Protein AF-A0A2N5J6Y6-F1 (afdb_monomer)

Nearest PDB structures (foldseek):
  5iku-assembly1_A  TM=4.650E-01  e=5.751E-11  Hathewaya histolytica
  7nit-assembly5_E  TM=1.901E-01  e=7.608E-11  Bifidobacterium bifidum
  8q51-assembly1_A  TM=1.424E-01  e=3.341E-12  Niallia circulans
  1nqj-assembly2_B  TM=7.227E-01  e=2.274E-03  Hathewaya histolytica
  4hmc-assembly1_A  TM=2.336E-01  e=2.615E-03  Moritella marina

Secondary structure (DSSP, 8-state):
-----------------------------------------------B---------------------------------------------------------------------------SS-TTTT--STTT-EE--TT--EEE---SSS--EEEEEE-SSSEEEEEEEEE---SS-EEEEEEE-TTS-EEEEEEEETT-SBPPP---EEE-SSEEEEEEE--SSSPPPTTPPEEEEEEEEE-SSB--S---STTT-B---TT--EEEEE-SSS--EEEEEEESS-EEEEEEEEESS--SSEEEEEEE-TTS-EEEEEEEETT-S-EE---EEEPSEEEEEEEEEE-TTS---TTEEEEEEEEEE---EEEEEEE-TTSS----EEEETTPPPPPPPPP--TTEEEEEEESSSSS-PBPPTTSPP-S-EEEEEEEEEP--EEEEPPEEEEEETTPPPPPPSEEEEEETTS-EEEEEEE-----GGGGSSS-EEEEEEEETTSS-EEEEEEEEE--B----EEE----TTB-----SEEEEEBTTS-EEEEEEE-PPPPGGGGSSSEEEEEEEEETTSS-EEEEEEEE----EEEE--EEEEEETTS-----SEEEEEETTS-EEEEEEE-----GGGGSSSEEEEEEEEETTSSPEEEEEEEEEPPPPPPPEEEEEEE-TTT--EEEES-HHHHHHHHHTTPEEEEEEEEEB-TTSTT-EEEEEEE-TTT--EEEES-HHHHHHHHHTTPEEEEEEEEE-SSSEEEEEEE-TTT--EEEES-HHHHHHHHHTT-EEEEEEEEE-

Sequence (808 aa):
MRPERSTILRRLTKVGIGAAVSIAMLLPMGATATAAEGDGGKSAASASVSVSQNTSAAPSAAPSTTPQKSEAPKASPKATPQKTASATPKAESKSTTPSTPAQKAPAKTPAPSAAANSAQQSGGASANAGCSSSDTACGIKVGSTVSGRIIDDDDDDWYKFAIPANGVINLTFSNQQTSNGQWLVTLYDSNLKELDAYTFDGKSPNHPATTKIGVPGGTYWVKVDCRGWDSPAFGIQYNLRANYTRTAAWETEWNDGFDTADPLAAGSTISGVILNDDDYDWYKVTTSRSDTAQIQFSNEQAANGQWLVTLIDSNLNELYTERFDATATSHAGKKVTLPAGVHYIRVDINGGNGDAPFRHQYNVRLVLSHPDRYTVAFNSNGGSRVASQTVTSGSRVSQPKNPTRSGYTFAGWYTAANGGARYDFSSPVTANRTLYAHWNKNATIQSIAAVSVTTRNGVRPTLPSTVTATYTNGTKRAVKVSWPYIYSGQFAKAGTFTVYGTVSGTNVKARATIRVVAVVTSIPAISVSTNAGTRPKLPATVNAKFSDGVTRTVKVSWPYIYSGQYAKAGSFTVNGTVAGTNVKARATVKVNPVVVRSIAAISVSTVAGTRPKLPATVRAVYSDGVTRTVKVSWPYIYSGQYAKAGSFTINGTVAGTNVKARATVRVTARPAVKQVPVYRVYNRNSGLHHYTRNAAEKNMLVRIGWRYEGVSFITVPGNTPGAKPVYREYNRRTGNHNWTMNKKEHDMLVRIGWKNEGVSWYAPANGKPVYRLYNRNSGEHVYTMSYGEYVGVQRAGWRGEGVAWKSL

Organism: NCBI:txid2020964

Mean predicted aligned error: 22.87 Å

pLDDT: mean 79.54, std 21.36, range [25.8, 97.81]

InterPro domains:
  IPR011081 Bacterial Ig-like domain [PF07532] (448-505)
  IPR011081 Bacterial Ig-like domain [PF07532] (526-581)
  IPR011081 Bacterial Ig-like domain [PF07532] (599-657)
  IPR013378 Internalin B-like, B-repeat [PF09479] (374-438)
  IPR013378 Internalin B-like, B-repeat [TIGR02543] (403-442)
  IPR042229 Listeria-Bacteroides repeat domain superfamily [G3DSA:2.60.40.4270] (372-443)
  IPR043708 Domain of unknown function DUF5648 [PF18885] (677-807)

Solvent-accessible surface area (backbone atoms only — not comparable to full-atom values): 48664 Å² total; per-residue (Å²): 133,87,80,91,81,83,88,86,86,86,86,89,86,88,89,82,86,80,89,80,90,82,92,83,90,81,87,82,88,81,92,79,91,79,92,82,90,81,88,82,82,90,83,82,74,41,69,64,87,89,87,91,83,90,84,92,92,86,90,87,93,85,83,92,88,88,92,90,81,91,86,88,86,90,87,86,90,87,86,87,88,84,88,88,83,91,86,85,83,90,86,87,89,83,90,82,87,86,87,88,84,84,88,82,88,87,89,84,86,82,86,86,81,88,81,89,83,90,81,80,91,78,89,89,72,64,87,54,74,70,16,64,35,83,88,51,27,38,83,48,59,67,74,42,77,48,61,46,54,44,66,54,91,80,44,38,47,20,31,29,35,66,46,98,46,43,18,36,35,33,45,37,47,32,38,70,42,82,47,81,23,30,39,40,40,37,34,24,44,80,83,67,49,77,72,53,75,44,82,40,60,24,61,48,47,69,54,75,65,51,64,70,45,30,32,58,53,45,48,36,35,38,40,38,37,42,93,60,100,43,41,45,66,63,62,40,48,37,36,45,26,48,38,73,46,82,48,87,47,44,50,48,58,77,18,61,35,89,87,53,22,38,78,48,54,76,68,46,61,35,32,44,57,47,67,53,89,88,49,32,52,22,30,33,30,76,39,96,48,69,30,40,32,27,46,37,39,38,39,72,62,65,49,59,34,32,39,35,48,32,38,27,42,77,84,72,46,76,78,46,73,47,77,45,55,32,59,55,46,62,49,75,51,73,78,43,77,43,64,56,42,54,32,35,36,40,42,42,72,47,34,69,90,72,59,48,62,52,60,44,42,34,33,45,27,44,41,73,45,68,82,52,73,29,45,42,37,45,45,37,75,85,32,43,90,55,80,63,49,75,36,46,51,68,35,57,58,80,81,72,84,82,59,54,40,92,70,40,43,74,69,48,48,15,62,29,84,73,66,68,54,76,64,60,58,87,46,57,38,81,61,68,44,57,33,16,39,41,70,45,69,63,64,50,83,68,47,57,50,74,42,76,45,77,33,46,64,68,44,86,77,80,79,69,64,47,42,45,33,30,23,72,73,72,50,71,44,78,40,51,40,49,71,74,88,84,64,73,84,79,38,64,53,77,50,73,52,76,50,64,27,44,32,70,99,54,95,50,66,40,45,38,36,41,36,37,68,89,56,78,73,56,66,73,79,58,76,51,64,44,36,41,14,30,74,66,78,82,79,58,62,51,57,33,37,33,75,83,74,51,75,47,79,44,55,39,52,68,74,85,82,56,47,73,76,21,35,47,61,49,68,56,77,51,62,26,44,32,82,98,56,96,51,59,38,45,36,37,41,37,30,37,89,85,56,80,75,50,65,61,81,44,75,44,72,32,42,42,69,44,86,69,80,83,75,62,55,49,49,33,34,28,70,83,69,51,74,47,79,46,54,41,50,72,77,89,84,61,68,80,81,28,52,51,60,51,73,54,75,52,66,24,51,31,77,98,54,94,60,65,43,48,36,40,41,39,24,36,72,78,85,86,76,71,76,39,59,27,36,34,32,36,30,88,89,77,74,48,64,49,79,42,61,50,66,65,61,53,51,50,46,38,75,75,69,28,45,78,73,49,70,51,48,31,34,34,59,76,85,43,85,71,37,42,62,24,37,32,37,33,33,88,88,77,72,40,54,49,74,42,62,51,65,67,59,54,55,49,45,38,74,76,69,27,44,78,69,50,71,65,49,18,30,38,70,64,60,49,57,26,33,34,34,35,32,88,88,80,67,39,55,51,73,36,55,48,64,67,56,53,56,50,46,34,74,72,72,29,48,70,71,52,68,66,47,30,16,101

Foldseek 3Di:
DDDDDDDDDDDDDDDDDDDDDDDDDDDDYDDDDDDDDDDDDDDDFFADDDDDDDDDDDDDDDDDDDDDDDDDDDDDDDDDDDDDDDDDDDDDDDDDDDDDDDDDDDDDDDDDDDDDDDDDDDDDDFPQVQCQDPVSNAEDEAPDKDKGFAADQSRWRKHKYFDQFKFKKWKWKFWPAQDFAWKKKWKADPVRDTPAIDIDTRNGGTDDIAQIATAGGTMMMMIIHQPDPTGHDGRTMMMMHMHTDDDLQEDHPPCLDQVSAREAEAQGKHKYFAADQSHKHKHKYFAQFWFWKKKKKFWDAFDAWWKWKFKAAPVGHTPDIDIDHSRCRIDIGDTDIDGGGMIMIIIHIGHDPPPTPGSIMMMMHMHTDHFDKAKEAEAALQWDDDHIDIDTFQDFDDDDDQTDHPQWDWPAWAQDQPDHHGDDRVGTDHYYGYTYTDTHGHWDFPDWDEAEFEDAAQDDTDDDQWTWTQTPVRDTDTFGKDWDDDDRVQRNDFDKDKTKIQTPPDRDIYIYMYGYDWFWDAWAAEEWEAEASTDTDDDFKTWTAIPVGDIDIWTWDWDDDDSVQRNAWDKDKTKTDTPPDPYIYIYIYTYYDKFWDAWDAAEWEDEAQDDTDDDQKTWTAIPVRDIDIWGWDWDDDDNVQRNDFDKDKTWIDTPPDPYIYIYIYGYHYDDDADKQFWWWWADPVQRAIDIASDPVVVVVCVVVPIHTDGGQFIAHPPPAPPWAFWWKWADPVQRAMDIASPPVVLVVCVVVPIDTPGTRGIFDPDAQFWWWWADPVSRHIDTHSDVVVQVVVVVVVIHTPGGRGHGD

Structure (mmCIF, N/CA/C/O backbone):
data_AF-A0A2N5J6Y6-F1
#
_entry.id   AF-A0A2N5J6Y6-F1
#
loop_
_atom_site.group_PDB
_atom_site.id
_atom_site.type_symbol
_atom_site.label_atom_id
_atom_site.label_alt_id
_atom_site.label_comp_id
_atom_site.label_asym_id
_atom_site.label_entity_id
_atom_site.label_seq_id
_atom_site.pdbx_PDB_ins_code
_atom_site.Cartn_x
_atom_site.Cartn_y
_atom_site.Cartn_z
_atom_site.occupancy
_atom_site.B_iso_or_equiv
_atom_site.auth_seq_id
_atom_site.auth_comp_id
_atom_site.auth_asym_id
_atom_site.auth_atom_id
_atom_site.pdbx_PDB_model_num
ATOM 1 N N . MET A 1 1 ? -27.476 34.040 29.490 1.00 38.69 1 MET A N 1
ATOM 2 C CA . MET A 1 1 ? -26.402 35.000 29.127 1.00 38.69 1 MET A CA 1
ATOM 3 C C . MET A 1 1 ? -25.432 35.071 30.324 1.00 38.69 1 MET A C 1
ATOM 5 O O . MET A 1 1 ? -25.896 34.743 31.406 1.00 38.69 1 MET A O 1
ATOM 9 N N . ARG A 1 2 ? -24.093 35.225 30.238 1.00 44.25 2 ARG A N 1
ATOM 10 C CA . ARG A 1 2 ? -23.211 36.169 29.488 1.00 44.25 2 ARG A CA 1
ATOM 11 C C . ARG A 1 2 ? -23.426 37.646 29.899 1.00 44.25 2 ARG A C 1
ATOM 13 O O . ARG A 1 2 ? -24.596 37.963 30.098 1.00 44.25 2 ARG A O 1
ATOM 20 N N . PRO A 1 3 ? -22.400 38.538 29.927 1.00 59.97 3 PRO A N 1
ATOM 21 C CA . PRO A 1 3 ? -20.971 38.394 29.554 1.00 59.97 3 PRO A CA 1
ATOM 22 C C . PRO A 1 3 ? -19.997 38.808 30.723 1.00 59.97 3 PRO A C 1
ATOM 24 O O . PRO A 1 3 ? -20.430 38.742 31.865 1.00 59.97 3 PRO A O 1
ATOM 27 N N . GLU A 1 4 ? -18.651 38.872 30.610 1.00 37.62 4 GLU A N 1
ATOM 28 C CA . GLU A 1 4 ? -17.729 40.022 30.295 1.00 37.62 4 GLU A CA 1
ATOM 29 C C . GLU A 1 4 ? -17.930 41.346 31.105 1.00 37.62 4 GLU A C 1
ATOM 31 O O . GLU A 1 4 ? -19.036 41.573 31.571 1.00 37.62 4 GLU A O 1
ATOM 36 N N . ARG A 1 5 ? -16.973 42.288 31.319 1.00 36.09 5 ARG A N 1
ATOM 37 C CA . ARG A 1 5 ? -15.539 42.488 30.932 1.00 36.09 5 ARG A CA 1
ATOM 38 C C . ARG A 1 5 ? -14.871 43.602 31.795 1.00 36.09 5 ARG A C 1
ATOM 40 O O . ARG A 1 5 ? -15.580 44.380 32.408 1.00 36.09 5 ARG A O 1
ATOM 47 N N . SER A 1 6 ? -13.545 43.769 31.650 1.00 34.12 6 SER A N 1
ATOM 48 C CA . SER A 1 6 ? -12.785 45.055 31.644 1.00 34.12 6 SER A CA 1
ATOM 49 C C . SER A 1 6 ? -12.663 45.967 32.893 1.00 34.12 6 SER A C 1
ATOM 51 O O . SER A 1 6 ? -13.628 46.347 33.535 1.00 34.12 6 SER A O 1
ATOM 53 N N . THR A 1 7 ? -11.415 46.406 33.109 1.00 34.19 7 THR A N 1
ATOM 54 C CA . THR A 1 7 ? -10.882 47.741 33.491 1.00 34.19 7 THR A CA 1
ATOM 55 C C . THR A 1 7 ? -11.814 48.935 33.822 1.00 34.19 7 THR A C 1
ATOM 57 O O . THR A 1 7 ? -12.783 49.175 33.112 1.00 34.19 7 THR A O 1
ATOM 60 N N . ILE A 1 8 ? -11.294 49.809 34.716 1.00 29.80 8 ILE A N 1
ATOM 61 C CA . ILE A 1 8 ? -11.500 51.282 34.866 1.00 29.80 8 ILE A CA 1
ATOM 62 C C . ILE A 1 8 ? -12.543 51.838 35.892 1.00 29.80 8 ILE A C 1
ATOM 64 O O . ILE A 1 8 ? -13.725 51.542 35.853 1.00 29.80 8 ILE A O 1
ATOM 68 N N . LEU A 1 9 ? -12.022 52.734 36.761 1.00 27.05 9 LEU A N 1
ATOM 69 C CA . LEU A 1 9 ? -12.600 53.816 37.607 1.00 27.05 9 LEU A CA 1
ATOM 70 C C . LEU A 1 9 ? -13.739 53.620 38.663 1.00 27.05 9 LEU A C 1
ATOM 72 O O . LEU A 1 9 ? -14.886 53.347 38.354 1.00 27.05 9 LEU A O 1
ATOM 76 N N . ARG A 1 10 ? -13.408 54.096 39.885 1.00 28.56 10 ARG A N 1
ATOM 77 C CA . ARG A 1 10 ? -14.196 54.890 40.880 1.00 28.56 10 ARG A CA 1
ATOM 78 C C . ARG A 1 10 ? -15.442 54.328 41.626 1.00 28.56 10 ARG A C 1
ATOM 80 O O . ARG A 1 10 ? -16.521 54.197 41.077 1.00 28.56 10 ARG A O 1
ATOM 87 N N . ARG A 1 11 ? -15.302 54.392 42.968 1.00 29.73 11 ARG A N 1
ATOM 88 C CA . ARG A 1 11 ? -16.275 54.793 44.029 1.00 29.73 11 ARG A CA 1
ATOM 89 C C . ARG A 1 11 ? -17.435 53.857 44.474 1.00 29.73 11 ARG A C 1
ATOM 91 O O . ARG A 1 11 ? -18.499 53.839 43.882 1.00 29.73 11 ARG A O 1
ATOM 98 N N . LEU A 1 12 ? -17.264 53.385 45.722 1.00 27.89 12 LEU A N 1
ATOM 99 C CA . LEU A 1 12 ? -18.195 53.456 46.878 1.00 27.89 12 LEU A CA 1
ATOM 100 C C . LEU A 1 12 ? -19.376 52.458 47.079 1.00 27.89 12 LEU A C 1
ATOM 102 O O . LEU A 1 12 ? -20.314 52.364 46.303 1.00 27.89 12 LEU A O 1
ATOM 106 N N . THR A 1 13 ? -19.378 51.906 48.308 1.00 32.00 13 THR A N 1
ATOM 107 C CA . THR A 1 13 ? -20.515 51.558 49.209 1.00 32.00 13 THR A CA 1
ATOM 108 C C . THR A 1 13 ? -21.423 50.317 49.008 1.00 32.00 13 THR A C 1
ATOM 110 O O . THR A 1 13 ? -22.489 50.408 48.418 1.00 32.00 13 THR A O 1
ATOM 113 N N . LYS A 1 14 ? -21.112 49.280 49.821 1.00 33.97 14 LYS A N 1
ATOM 114 C CA . LYS A 1 14 ? -21.881 48.772 51.007 1.00 33.97 14 LYS A CA 1
ATOM 115 C C . LYS A 1 14 ? -22.739 47.470 50.960 1.00 33.97 14 LYS A C 1
ATOM 117 O O . LYS A 1 14 ? -23.722 47.379 50.246 1.00 33.97 14 LYS A O 1
ATOM 122 N N . VAL A 1 15 ? -22.466 46.637 51.991 1.00 32.25 15 VAL A N 1
ATOM 123 C CA . VAL A 1 15 ? -23.346 45.714 52.777 1.00 32.25 15 VAL A CA 1
ATOM 124 C C . VAL A 1 15 ? -23.683 44.306 52.228 1.00 32.25 15 VAL A C 1
ATOM 126 O O . VAL A 1 15 ? -24.010 44.138 51.063 1.00 32.25 15 VAL A O 1
ATOM 129 N N . GLY A 1 16 ? -23.652 43.306 53.137 1.00 29.98 16 GLY A N 1
ATOM 130 C CA . GLY A 1 16 ? -24.152 41.922 52.963 1.00 29.98 16 GLY A CA 1
ATOM 131 C C . GLY A 1 16 ? -23.054 40.841 52.925 1.00 29.98 16 GLY A C 1
ATOM 132 O O . GLY A 1 16 ? -22.754 40.314 51.864 1.00 29.98 16 GLY A O 1
ATOM 133 N N . ILE A 1 17 ? -22.271 40.597 53.986 1.00 33.38 17 ILE A N 1
ATOM 134 C CA . ILE A 1 17 ? -22.591 39.708 55.136 1.00 33.38 17 ILE A CA 1
ATOM 135 C C . ILE A 1 17 ? -23.101 38.311 54.692 1.00 33.38 17 ILE A C 1
ATOM 137 O O . ILE A 1 17 ? -24.193 38.223 54.147 1.00 33.38 17 ILE A O 1
ATOM 141 N N . GLY A 1 18 ? -22.413 37.189 54.956 1.00 32.75 18 GLY A N 1
ATOM 142 C CA . GLY A 1 18 ? -21.053 37.027 55.496 1.00 32.75 18 GLY A CA 1
ATOM 143 C C . GLY A 1 18 ? -20.730 35.605 56.001 1.00 32.75 18 GLY A C 1
ATOM 144 O O . GLY A 1 18 ? -21.634 34.810 56.217 1.00 32.75 18 GLY A O 1
ATOM 145 N N . ALA A 1 19 ? -19.435 35.375 56.277 1.00 34.47 19 ALA A N 1
ATOM 146 C CA . ALA A 1 19 ? -18.856 34.344 57.164 1.00 34.47 19 ALA A CA 1
ATOM 147 C C . ALA A 1 19 ? -18.922 32.836 56.769 1.00 34.47 19 ALA A C 1
ATOM 149 O O . ALA A 1 19 ? -19.873 32.388 56.145 1.00 34.47 19 ALA A O 1
ATOM 150 N N . ALA A 1 20 ? -17.965 31.967 57.155 1.00 36.16 20 ALA A N 1
ATOM 151 C CA . ALA A 1 20 ? -16.557 32.160 57.569 1.00 36.16 20 ALA A CA 1
ATOM 152 C C . ALA A 1 20 ? -15.797 30.797 57.686 1.00 36.16 20 ALA A C 1
ATOM 154 O O . ALA A 1 20 ? -16.402 29.823 58.111 1.00 36.16 20 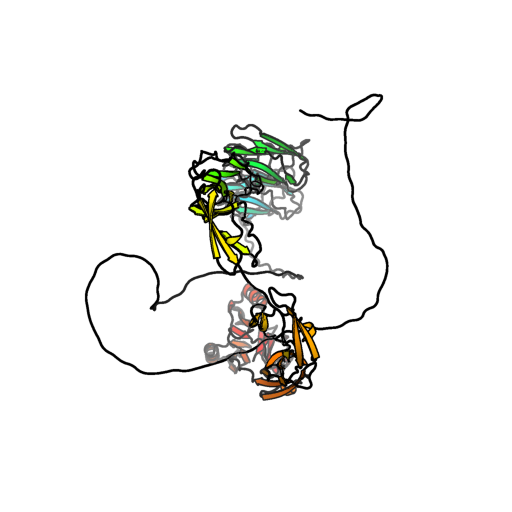ALA A O 1
ATOM 155 N N . VAL A 1 21 ? -14.480 30.787 57.381 1.00 32.28 21 VAL A N 1
ATOM 156 C CA . VAL A 1 21 ? -13.340 30.288 58.225 1.00 32.28 21 VAL A CA 1
ATOM 157 C C . VAL A 1 21 ? -13.287 28.802 58.699 1.00 32.28 21 VAL A C 1
ATOM 159 O O . VAL A 1 21 ? -14.290 28.266 59.139 1.00 32.28 21 VAL A O 1
ATOM 162 N N . SER A 1 22 ? -12.146 28.075 58.789 1.00 33.81 22 SER A N 1
ATOM 163 C CA . SER A 1 22 ? -10.758 28.197 58.251 1.00 33.81 22 SER A CA 1
ATOM 164 C C . SER A 1 22 ? -9.831 27.022 58.700 1.00 33.81 22 SER A C 1
ATOM 166 O O . SER A 1 22 ? -10.159 26.315 59.641 1.00 33.81 22 SER A O 1
ATOM 168 N N . ILE A 1 23 ? -8.619 26.945 58.102 1.00 33.97 23 ILE A N 1
ATOM 169 C CA . ILE A 1 23 ? -7.282 26.624 58.706 1.00 33.97 23 ILE A CA 1
ATOM 170 C C . ILE A 1 23 ? -6.983 25.230 59.327 1.00 33.97 23 ILE A C 1
ATOM 172 O O . ILE A 1 23 ? -7.515 24.873 60.371 1.00 33.97 23 ILE A O 1
ATOM 176 N N . ALA A 1 24 ? -5.988 24.526 58.742 1.00 33.31 24 ALA A N 1
ATOM 177 C CA . ALA A 1 24 ? -4.678 24.094 59.321 1.00 33.31 24 ALA A CA 1
ATOM 178 C C . ALA A 1 24 ? -4.010 23.043 58.376 1.00 33.31 24 ALA A C 1
ATOM 180 O O . ALA A 1 24 ? -4.713 22.153 57.912 1.00 33.31 24 ALA A O 1
ATOM 181 N N . MET A 1 25 ? -2.758 23.119 57.871 1.00 34.91 25 MET A N 1
ATOM 182 C CA . MET A 1 25 ? -1.397 23.286 58.464 1.00 34.91 25 MET A CA 1
ATOM 183 C C . MET A 1 25 ? -0.878 22.048 59.233 1.00 34.91 25 MET A C 1
ATOM 185 O O . MET A 1 25 ? -1.687 21.378 59.860 1.00 34.91 25 MET A O 1
ATOM 189 N N . LEU A 1 26 ? 0.414 21.653 59.256 1.00 32.19 26 LEU A N 1
ATOM 190 C CA . LEU A 1 26 ? 1.732 22.086 58.687 1.00 32.19 26 LEU A CA 1
ATOM 191 C C . LEU A 1 26 ? 2.489 20.762 58.269 1.00 32.19 26 LEU A C 1
ATOM 193 O O . LEU A 1 26 ? 2.122 19.713 58.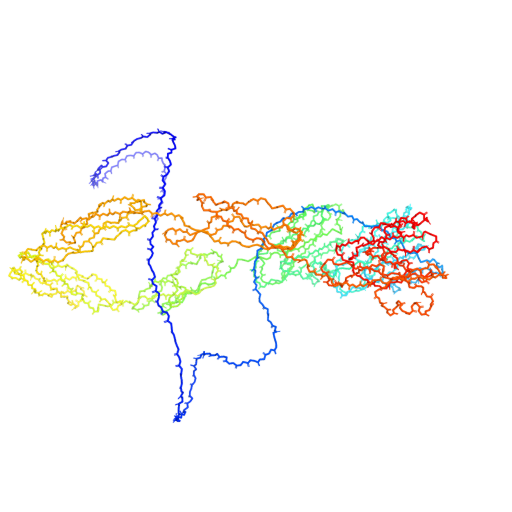788 1.00 32.19 26 LEU A O 1
ATOM 197 N N . LEU A 1 27 ? 3.389 20.611 57.268 1.00 30.50 27 LEU A N 1
ATOM 198 C CA . LEU A 1 27 ? 4.736 21.198 56.993 1.00 30.50 27 LEU A CA 1
ATOM 199 C C . LEU A 1 27 ? 5.791 20.949 58.122 1.00 30.50 27 LEU A C 1
ATOM 201 O O . LEU A 1 27 ? 5.341 20.697 59.237 1.00 30.50 27 LEU A O 1
ATOM 205 N N . PRO A 1 28 ? 7.145 21.035 57.923 1.00 58.44 28 PRO A N 1
ATOM 206 C CA . PRO A 1 28 ? 7.956 21.382 56.723 1.00 58.44 28 PRO A CA 1
ATOM 207 C C . PRO A 1 28 ? 9.288 20.574 56.460 1.00 58.44 28 PRO A C 1
ATOM 209 O O . PRO A 1 28 ? 9.689 19.756 57.273 1.00 58.44 28 PRO A O 1
ATOM 212 N N . MET A 1 29 ? 9.963 20.879 55.322 1.00 35.31 29 MET A N 1
ATOM 213 C CA . MET A 1 29 ? 11.433 21.074 55.034 1.00 35.31 29 MET A CA 1
ATOM 214 C C . MET A 1 29 ? 12.559 20.128 55.565 1.00 35.31 29 MET A C 1
ATOM 216 O O . MET A 1 29 ? 12.417 19.486 56.592 1.00 35.31 29 MET A O 1
ATOM 220 N N . GLY A 1 30 ? 13.761 20.052 54.949 1.00 31.56 30 GLY A N 1
ATOM 221 C CA . GLY A 1 30 ? 14.274 20.632 53.680 1.00 31.56 30 GLY A CA 1
ATOM 222 C C . GLY A 1 30 ? 15.828 20.707 53.575 1.00 31.56 30 GLY A C 1
ATOM 223 O O . GLY A 1 30 ? 16.498 20.450 54.566 1.00 31.56 30 GLY A O 1
ATOM 224 N N . ALA A 1 31 ? 16.355 21.132 52.403 1.00 32.56 31 ALA A N 1
ATOM 225 C CA . ALA A 1 31 ? 17.745 21.603 52.109 1.00 32.56 31 ALA A CA 1
ATOM 226 C C . ALA A 1 31 ? 18.940 20.594 52.203 1.00 32.56 31 ALA A C 1
ATOM 228 O O . ALA A 1 31 ? 18.843 19.616 52.931 1.00 32.56 31 ALA A O 1
ATOM 229 N N . THR A 1 32 ? 20.110 20.719 51.529 1.00 32.75 32 THR A N 1
ATOM 230 C CA . THR A 1 32 ? 20.595 21.417 50.289 1.00 32.75 32 THR A CA 1
ATOM 231 C C . THR A 1 32 ? 22.005 20.893 49.892 1.00 32.75 32 THR A C 1
ATOM 233 O O . THR A 1 32 ? 22.783 20.670 50.806 1.00 32.75 32 THR A O 1
ATOM 236 N N . ALA A 1 33 ? 22.353 20.869 48.582 1.00 31.61 33 ALA A N 1
ATOM 237 C CA . ALA A 1 33 ? 23.705 21.083 47.969 1.00 31.61 33 ALA A CA 1
ATOM 238 C C . ALA A 1 33 ? 24.927 20.181 48.368 1.00 31.61 33 ALA A C 1
ATOM 240 O O . ALA A 1 33 ? 24.963 19.649 49.465 1.00 31.61 33 ALA A O 1
ATOM 241 N N . THR A 1 34 ? 26.011 19.951 47.590 1.00 31.12 34 THR A N 1
ATOM 242 C CA . THR A 1 34 ? 26.384 20.073 46.144 1.00 31.12 34 THR A CA 1
ATOM 243 C C . THR A 1 34 ? 27.719 19.322 45.890 1.00 31.12 34 THR A C 1
ATOM 245 O O . THR A 1 34 ? 28.595 19.455 46.732 1.00 31.12 34 THR A O 1
ATOM 248 N N . ALA A 1 35 ? 27.914 18.708 44.700 1.00 31.12 35 ALA A N 1
ATOM 249 C CA . ALA A 1 35 ? 29.213 18.320 44.066 1.00 31.12 35 ALA A CA 1
ATOM 250 C C . ALA A 1 35 ? 30.162 17.317 44.803 1.00 31.12 35 ALA A C 1
ATOM 252 O O . ALA A 1 35 ? 30.137 17.227 46.021 1.00 31.12 35 ALA A O 1
ATOM 253 N N . ALA A 1 36 ? 31.059 16.541 44.160 1.00 29.20 36 ALA A N 1
ATOM 254 C CA . ALA A 1 36 ? 31.178 16.020 42.778 1.00 29.20 36 ALA A CA 1
ATOM 255 C C . ALA A 1 36 ? 32.202 14.836 42.721 1.00 29.20 36 ALA A C 1
ATOM 257 O O . ALA A 1 36 ? 32.969 14.662 43.661 1.00 29.20 36 ALA A O 1
ATOM 258 N N . GLU A 1 37 ? 32.231 14.086 41.600 1.00 28.06 37 GLU A N 1
ATOM 259 C CA . GLU A 1 37 ? 33.236 13.055 41.191 1.00 28.06 37 GLU A CA 1
ATOM 260 C C . GLU A 1 37 ? 33.418 11.783 42.076 1.00 28.06 37 GLU A C 1
ATOM 262 O O . GLU A 1 37 ? 32.871 11.703 43.171 1.00 28.06 37 GLU A O 1
ATOM 267 N N . GLY A 1 38 ? 34.148 10.744 41.595 1.00 26.78 38 GLY A N 1
ATOM 268 C CA . GLY A 1 38 ? 34.798 9.784 42.526 1.00 26.78 38 GLY A CA 1
ATOM 269 C C . GLY A 1 38 ? 35.069 8.292 42.191 1.00 26.78 38 GLY A C 1
ATOM 270 O O . GLY A 1 38 ? 35.950 7.740 42.840 1.00 26.78 38 GLY A O 1
ATOM 271 N N . ASP A 1 39 ? 34.398 7.622 41.234 1.00 27.70 39 ASP A N 1
ATOM 272 C CA . ASP A 1 39 ? 34.545 6.153 40.945 1.00 27.70 39 ASP A CA 1
ATOM 273 C C . ASP A 1 39 ? 34.216 5.184 42.139 1.00 27.70 39 ASP A C 1
ATOM 275 O O . ASP A 1 39 ? 33.877 5.626 43.235 1.00 27.70 39 ASP A O 1
ATOM 279 N N . GLY A 1 40 ? 34.213 3.845 41.954 1.00 27.67 40 GLY A N 1
ATOM 280 C CA . GLY A 1 40 ? 34.099 2.885 43.082 1.00 27.67 40 GLY A CA 1
ATOM 281 C C . GLY A 1 40 ? 33.759 1.401 42.804 1.00 27.67 40 GLY A C 1
ATOM 282 O O . GLY A 1 40 ? 34.224 0.529 43.533 1.00 27.67 40 GLY A O 1
ATOM 283 N N . GLY A 1 41 ? 33.001 1.076 41.748 1.00 27.67 41 GLY A N 1
ATOM 284 C CA . GLY A 1 41 ? 32.853 -0.280 41.166 1.00 27.67 41 GLY A CA 1
ATOM 285 C C . GLY A 1 41 ? 32.202 -1.462 41.950 1.00 27.67 41 GLY A C 1
ATOM 286 O O . GLY A 1 41 ? 32.181 -1.539 43.171 1.00 27.67 41 GLY A O 1
ATOM 287 N N . LYS A 1 42 ? 31.805 -2.493 41.168 1.00 32.06 42 LYS A N 1
ATOM 288 C CA . LYS A 1 42 ? 31.507 -3.913 41.539 1.00 32.06 42 LYS A CA 1
ATOM 289 C C . LYS A 1 42 ? 30.220 -4.212 42.360 1.00 32.06 42 LYS A C 1
ATOM 291 O O . LYS A 1 42 ? 29.771 -3.411 43.155 1.00 32.06 42 LYS A O 1
ATOM 296 N N . SER A 1 43 ? 29.607 -5.410 42.304 1.00 32.59 43 SER A N 1
ATOM 297 C CA . SER A 1 43 ? 29.557 -6.458 41.254 1.00 32.59 43 SER A CA 1
ATOM 298 C C . SER A 1 43 ? 28.539 -7.581 41.586 1.00 32.59 43 SER A C 1
ATOM 300 O O . SER A 1 43 ? 28.534 -8.093 42.710 1.00 32.59 43 SER A O 1
ATOM 302 N N . ALA A 1 44 ? 27.838 -8.046 40.540 1.00 33.94 44 ALA A N 1
ATOM 303 C CA . ALA A 1 44 ? 27.195 -9.360 40.347 1.00 33.94 44 ALA A CA 1
ATOM 304 C C . ALA A 1 44 ? 25.902 -9.738 41.112 1.00 33.94 44 ALA A C 1
ATOM 306 O O . ALA A 1 44 ? 25.796 -9.665 42.333 1.00 33.94 44 ALA A O 1
ATOM 307 N N . ALA A 1 45 ? 24.957 -10.291 40.341 1.00 45.00 45 ALA A N 1
ATOM 308 C CA . ALA A 1 45 ? 23.806 -11.080 40.789 1.00 45.00 45 ALA A CA 1
ATOM 309 C C . ALA A 1 45 ? 24.085 -12.595 40.655 1.00 45.00 45 ALA A C 1
ATOM 311 O O . ALA A 1 45 ? 25.075 -12.979 40.034 1.00 45.00 45 ALA A O 1
ATOM 312 N N . SER A 1 46 ? 23.172 -13.456 41.125 1.00 34.00 46 SER A N 1
ATOM 313 C CA . SER A 1 46 ? 22.956 -14.801 40.546 1.00 34.00 46 SER A CA 1
ATOM 314 C C . SER A 1 46 ? 21.607 -15.425 40.960 1.00 34.00 46 SER A C 1
ATOM 316 O O . SER A 1 46 ? 20.906 -14.913 41.839 1.00 34.00 46 SER A O 1
ATOM 318 N N . ALA A 1 47 ? 21.216 -16.506 40.272 1.00 52.66 47 ALA A N 1
ATOM 319 C CA . ALA A 1 47 ? 19.977 -17.272 40.453 1.00 52.66 47 ALA A CA 1
ATOM 320 C C . ALA A 1 47 ? 20.158 -18.738 39.981 1.00 52.66 47 ALA A C 1
ATOM 322 O O . ALA A 1 47 ? 21.014 -18.991 39.133 1.00 52.66 47 ALA A O 1
ATOM 323 N N . SER A 1 48 ? 19.327 -19.674 40.466 1.00 33.91 48 SER A N 1
ATOM 324 C CA . SER A 1 48 ? 19.255 -21.096 40.036 1.00 33.91 48 SER A CA 1
ATOM 325 C C . SER A 1 48 ? 17.877 -21.726 40.422 1.00 33.91 48 SER A C 1
ATOM 327 O O . SER A 1 48 ? 17.177 -21.103 41.221 1.00 33.91 48 SER A O 1
ATOM 329 N N . VAL A 1 49 ? 17.349 -22.902 39.991 1.00 38.91 49 VAL A N 1
ATOM 330 C CA . VAL A 1 49 ? 17.607 -23.984 38.971 1.00 38.91 49 VAL A CA 1
ATOM 331 C C . VAL A 1 49 ? 17.442 -25.423 39.564 1.00 38.91 49 VAL A C 1
ATOM 333 O O . VAL A 1 49 ? 17.543 -25.581 40.781 1.00 38.91 49 VAL A O 1
ATOM 336 N N . SER A 1 50 ? 17.244 -26.449 38.695 1.00 36.91 50 SER A N 1
ATOM 337 C CA . SER A 1 50 ? 17.160 -27.941 38.890 1.00 36.91 50 SER A CA 1
ATOM 338 C C . SER A 1 50 ? 15.775 -28.525 39.288 1.00 36.91 50 SER A C 1
ATOM 340 O O . SER A 1 50 ? 14.961 -27.765 39.804 1.00 36.91 50 SER A O 1
ATOM 342 N N . VAL A 1 51 ? 15.375 -29.799 39.037 1.00 37.41 51 VAL A N 1
ATOM 343 C CA . VAL A 1 51 ? 16.030 -31.084 38.600 1.00 37.41 51 VAL A CA 1
ATOM 344 C C . VAL A 1 51 ? 15.127 -31.850 37.561 1.00 37.41 51 VAL A C 1
ATOM 346 O O . VAL A 1 51 ? 14.043 -31.362 37.255 1.00 37.41 51 VAL A O 1
ATOM 349 N N . SER A 1 52 ? 15.540 -33.024 37.028 1.00 34.91 52 SER A N 1
ATOM 350 C CA . SER A 1 52 ? 14.777 -33.956 36.125 1.00 34.91 52 SER A CA 1
ATOM 351 C C . SER A 1 52 ? 14.398 -35.306 36.837 1.00 34.91 52 SER A C 1
ATOM 353 O O . SER A 1 52 ? 14.307 -35.254 38.057 1.00 34.91 52 SER A O 1
ATOM 355 N N . GLN A 1 53 ? 14.123 -36.522 36.288 1.00 40.22 53 GLN A N 1
ATOM 356 C CA . GLN A 1 53 ? 14.468 -37.303 35.057 1.00 40.22 53 GLN A CA 1
ATOM 357 C C . GLN A 1 53 ? 13.474 -38.505 34.797 1.00 40.22 53 GLN A C 1
ATOM 359 O O . GLN A 1 53 ? 12.694 -38.815 35.688 1.00 40.22 53 GLN A O 1
ATOM 364 N N . ASN A 1 54 ? 13.640 -39.253 33.674 1.00 33.25 54 ASN A N 1
ATOM 365 C CA . ASN A 1 54 ? 13.378 -40.722 33.461 1.00 33.25 54 ASN A CA 1
ATOM 366 C C . ASN A 1 54 ? 11.914 -41.292 33.361 1.00 33.25 54 ASN A C 1
ATOM 368 O O . ASN A 1 54 ? 10.996 -40.647 33.846 1.00 33.25 54 ASN A O 1
ATOM 372 N N . THR A 1 55 ? 11.580 -42.451 32.718 1.00 34.16 55 THR A N 1
ATOM 373 C CA . THR A 1 55 ? 12.353 -43.525 31.990 1.00 34.16 55 THR A CA 1
ATOM 374 C C . THR A 1 55 ? 11.545 -44.365 30.936 1.00 34.16 55 THR A C 1
ATOM 376 O O . THR A 1 55 ? 10.387 -44.677 31.168 1.00 34.16 55 THR A O 1
ATOM 379 N N . SER A 1 56 ? 12.217 -44.770 29.835 1.00 36.41 56 SER A N 1
ATOM 380 C CA . SER A 1 56 ? 12.208 -46.016 28.980 1.00 36.41 56 SER A CA 1
ATOM 381 C C . SER A 1 56 ? 11.059 -47.070 28.800 1.00 36.41 56 SER A C 1
ATOM 383 O O . SER A 1 56 ? 10.492 -47.534 29.781 1.00 36.41 56 SER A O 1
ATOM 385 N N . ALA A 1 57 ? 11.027 -47.663 27.574 1.00 32.38 57 ALA A N 1
ATOM 386 C CA . ALA A 1 57 ? 10.885 -49.114 27.194 1.00 32.38 57 ALA A CA 1
ATOM 387 C C . ALA A 1 57 ? 9.595 -49.675 26.492 1.00 32.38 57 ALA A C 1
ATOM 389 O O . ALA A 1 57 ? 8.536 -49.059 26.510 1.00 32.38 57 ALA A O 1
ATOM 390 N N . ALA A 1 58 ? 9.750 -50.836 25.810 1.00 33.06 58 ALA A N 1
ATOM 391 C CA . ALA A 1 58 ? 8.811 -51.662 24.984 1.00 33.06 58 ALA A CA 1
ATOM 392 C C . ALA A 1 58 ? 9.389 -53.125 24.868 1.00 33.06 58 ALA A C 1
ATOM 394 O O . ALA A 1 58 ? 10.426 -53.314 25.515 1.00 33.06 58 ALA A O 1
ATOM 395 N N . PRO A 1 59 ? 8.906 -54.140 24.072 1.00 61.88 59 PRO A N 1
ATOM 396 C CA . PRO A 1 59 ? 7.767 -54.262 23.113 1.00 61.88 59 PRO A CA 1
ATOM 397 C C . PRO A 1 59 ? 6.972 -55.630 23.154 1.00 61.88 59 PRO A C 1
ATOM 399 O O . PRO A 1 59 ? 7.180 -56.419 24.069 1.00 61.88 59 PRO A O 1
ATOM 402 N N . SER A 1 60 ? 6.157 -55.951 22.111 1.00 30.53 60 SER A N 1
ATOM 403 C CA . SER A 1 60 ? 5.945 -57.298 21.459 1.00 30.53 60 SER A CA 1
ATOM 404 C C . SER A 1 60 ? 4.500 -57.883 21.300 1.00 30.53 60 SER A C 1
ATOM 406 O O . SER A 1 60 ? 3.650 -57.698 22.161 1.00 30.53 60 SER A O 1
ATOM 408 N N . ALA A 1 61 ? 4.312 -58.681 20.222 1.00 31.28 61 ALA A N 1
ATOM 409 C CA . ALA A 1 61 ? 3.295 -59.733 19.927 1.00 31.28 61 ALA A CA 1
ATOM 410 C C . ALA A 1 61 ? 1.809 -59.413 19.538 1.00 31.28 61 ALA A C 1
ATOM 412 O O . ALA A 1 61 ? 1.308 -58.307 19.713 1.00 31.28 61 ALA A O 1
ATOM 413 N N . ALA A 1 62 ? 1.141 -60.420 18.929 1.00 30.06 62 ALA A N 1
ATOM 414 C CA . ALA A 1 62 ? -0.223 -60.491 18.327 1.00 30.06 62 ALA A CA 1
ATOM 415 C C . ALA A 1 62 ? -0.703 -61.994 18.319 1.00 30.06 62 ALA A C 1
ATOM 417 O O . ALA A 1 62 ? 0.046 -62.776 18.912 1.00 30.06 62 ALA A O 1
ATOM 418 N N . PRO A 1 63 ? -1.803 -62.495 17.662 1.00 53.88 63 PRO A N 1
ATOM 419 C CA . PRO A 1 63 ? -2.870 -61.863 16.841 1.00 53.88 63 PRO A CA 1
ATOM 420 C C . PRO A 1 63 ? -4.344 -62.412 16.989 1.00 53.88 63 PRO A C 1
ATOM 422 O O . PRO A 1 63 ? -4.604 -63.399 17.666 1.00 53.88 63 PRO A O 1
ATOM 425 N N . SER A 1 64 ? -5.278 -61.851 16.188 1.00 29.31 64 SER A N 1
ATOM 426 C CA . SER A 1 64 ? -6.515 -62.455 15.584 1.00 29.31 64 SER A CA 1
ATOM 427 C C . SER A 1 64 ? -7.806 -62.770 16.393 1.00 29.31 64 SER A C 1
ATOM 429 O O . SER A 1 64 ? -7.764 -63.483 17.387 1.00 29.31 64 SER A O 1
ATOM 431 N N . THR A 1 65 ? -8.977 -62.320 15.883 1.00 33.50 65 THR A N 1
ATOM 432 C CA . THR A 1 65 ? -10.224 -63.084 15.519 1.00 33.50 65 THR A CA 1
ATOM 433 C C . THR A 1 65 ? -11.408 -62.131 15.154 1.00 33.50 65 THR A C 1
ATOM 435 O O . THR A 1 65 ? -11.231 -60.914 15.161 1.00 33.50 65 THR A O 1
ATOM 438 N N . THR A 1 66 ? -12.577 -62.651 14.731 1.00 31.08 66 THR A N 1
ATOM 439 C CA . THR A 1 66 ? -13.701 -61.964 14.009 1.00 31.08 66 THR A CA 1
ATOM 440 C C . THR A 1 66 ? -15.093 -62.525 14.436 1.00 31.08 66 THR A C 1
ATOM 442 O O . THR A 1 66 ? -15.095 -63.425 15.272 1.00 31.08 66 THR A O 1
ATOM 445 N N . PRO A 1 67 ? -16.274 -62.193 13.833 1.00 51.84 67 PRO A N 1
ATOM 446 C CA . PRO A 1 67 ? -16.885 -60.915 13.371 1.00 51.84 67 PRO A CA 1
ATOM 447 C C . PRO A 1 67 ? -18.392 -60.730 13.788 1.00 51.84 67 PRO A C 1
ATOM 449 O O . PRO A 1 67 ? -18.988 -61.668 14.297 1.00 51.84 67 PRO A O 1
ATOM 452 N N . GLN A 1 68 ? -19.037 -59.573 13.494 1.00 31.62 68 GLN A N 1
ATOM 453 C CA . GLN A 1 68 ? -20.497 -59.330 13.203 1.00 31.62 68 GLN A CA 1
ATOM 454 C C . GLN A 1 68 ? -20.795 -57.791 13.121 1.00 31.62 68 GLN A C 1
ATOM 456 O O . GLN A 1 68 ? -19.907 -57.019 13.475 1.00 31.62 68 GLN A O 1
ATOM 461 N N . LYS A 1 69 ? -21.986 -57.232 12.780 1.00 33.06 69 LYS A N 1
ATOM 462 C CA . LYS A 1 69 ? -22.989 -57.449 11.687 1.00 33.06 69 LYS A CA 1
ATOM 463 C C . LYS A 1 69 ? -24.146 -56.398 11.787 1.00 33.06 69 LYS A C 1
ATOM 465 O O . LYS A 1 69 ? -24.704 -56.273 12.870 1.00 33.06 69 LYS A O 1
ATOM 470 N N . SER A 1 70 ? -24.587 -55.787 10.662 1.00 31.36 70 SER A N 1
ATOM 471 C CA . SER A 1 70 ? -25.855 -54.995 10.444 1.00 31.36 70 SER A CA 1
ATOM 472 C C . SER A 1 70 ? -26.079 -53.710 11.298 1.00 31.36 70 SER A C 1
ATOM 474 O O . SER A 1 70 ? -25.615 -53.648 12.425 1.00 31.36 70 SER A O 1
ATOM 476 N N . GLU A 1 71 ? -26.769 -52.629 10.880 1.00 35.31 71 GLU A N 1
ATOM 477 C CA . GLU A 1 71 ? -27.321 -52.174 9.575 1.00 35.31 71 GLU A CA 1
ATOM 478 C C . GLU A 1 71 ? -27.440 -50.611 9.516 1.00 35.31 71 GLU A C 1
ATOM 480 O O . GLU A 1 71 ? -26.888 -49.923 10.372 1.00 35.31 71 GLU A O 1
ATOM 485 N N . ALA A 1 72 ? -28.077 -50.032 8.482 1.00 30.77 72 ALA A N 1
ATOM 486 C CA . ALA A 1 72 ? -28.089 -48.586 8.118 1.00 30.77 72 ALA A CA 1
ATOM 487 C C . ALA A 1 72 ? -29.444 -47.869 8.482 1.00 30.77 72 ALA A C 1
ATOM 489 O O . ALA A 1 72 ? -30.280 -48.566 9.055 1.00 30.77 72 ALA A O 1
ATOM 490 N N . PRO A 1 73 ? -29.754 -46.564 8.167 1.00 51.53 73 PRO A N 1
ATOM 491 C CA . PRO A 1 73 ? -29.079 -45.614 7.251 1.00 51.53 73 PRO A CA 1
ATOM 492 C C . PRO A 1 73 ? -29.032 -44.077 7.572 1.00 51.53 73 PRO A C 1
ATOM 494 O O . PRO A 1 73 ? -29.815 -43.523 8.331 1.00 51.53 73 PRO A O 1
ATOM 497 N N . LYS A 1 74 ? -28.148 -43.379 6.826 1.00 33.00 74 LYS A N 1
ATOM 498 C CA . LYS A 1 74 ? -28.183 -41.972 6.316 1.00 33.00 74 LYS A CA 1
ATOM 499 C C . LYS A 1 74 ? -28.610 -40.776 7.215 1.00 33.00 74 LYS A C 1
ATOM 501 O O . LYS A 1 74 ? -29.783 -40.426 7.251 1.00 33.00 74 LYS A O 1
ATOM 506 N N . ALA A 1 75 ? -27.621 -39.963 7.626 1.00 31.62 75 ALA A N 1
ATOM 507 C CA . ALA A 1 75 ? -27.522 -38.514 7.312 1.00 31.62 75 ALA A CA 1
ATOM 508 C C . ALA A 1 75 ? -26.107 -37.955 7.636 1.00 31.62 75 ALA A C 1
ATOM 510 O O . ALA A 1 75 ? -25.387 -38.515 8.455 1.00 31.62 75 ALA A O 1
ATOM 511 N N . SER A 1 76 ? -25.681 -36.867 6.982 1.00 28.94 76 SER A N 1
ATOM 512 C CA . SER A 1 76 ? -24.374 -36.175 7.160 1.00 28.94 76 SER A CA 1
ATOM 513 C C . SER A 1 76 ? -24.561 -34.803 7.856 1.00 28.94 76 SER A C 1
ATOM 515 O O . SER A 1 76 ? -25.716 -34.379 7.918 1.00 28.94 76 SER A O 1
ATOM 517 N N . PRO A 1 77 ? -23.520 -34.052 8.326 1.00 48.59 77 PRO A N 1
ATOM 518 C CA . PRO A 1 77 ? -22.071 -34.162 8.025 1.00 48.59 77 PRO A CA 1
ATOM 519 C C . PRO A 1 77 ? -21.073 -33.948 9.209 1.00 48.59 77 PRO A C 1
ATOM 521 O O . PRO A 1 77 ? -21.489 -33.598 10.309 1.00 48.59 77 PRO A O 1
ATOM 524 N N . LYS A 1 78 ? -19.743 -34.045 8.931 1.00 29.42 78 LYS A N 1
ATOM 525 C CA . LYS A 1 78 ? -18.643 -33.089 9.313 1.00 29.42 78 LYS A CA 1
ATOM 526 C C . LYS A 1 78 ? -17.262 -33.714 9.690 1.00 29.42 78 LYS A C 1
ATOM 528 O O . LYS A 1 78 ? -17.023 -34.039 10.843 1.00 29.42 78 LYS A O 1
ATOM 533 N N . ALA A 1 79 ? -16.320 -33.639 8.733 1.00 29.08 79 ALA A N 1
ATOM 534 C CA . ALA A 1 79 ? -14.855 -33.424 8.866 1.00 29.08 79 ALA A CA 1
ATOM 535 C C . ALA A 1 79 ? -13.845 -34.516 9.350 1.00 29.08 79 ALA A C 1
ATOM 537 O O . ALA A 1 79 ? -13.988 -35.114 10.411 1.00 29.08 79 ALA A O 1
ATOM 538 N N . THR A 1 80 ? -12.669 -34.512 8.678 1.00 27.52 80 THR A N 1
ATOM 539 C CA . THR A 1 80 ? -11.314 -35.006 9.098 1.00 27.52 80 THR A CA 1
ATOM 540 C C . THR A 1 80 ? -11.048 -36.549 9.079 1.00 27.52 80 THR A C 1
ATOM 542 O O . THR A 1 80 ? -12.008 -37.306 9.057 1.00 27.52 80 THR A O 1
ATOM 545 N N . PRO A 1 81 ? -9.784 -37.057 8.969 1.00 41.22 81 PRO A N 1
ATOM 546 C CA . PRO A 1 81 ? -8.989 -37.048 7.716 1.00 41.22 81 PRO A CA 1
ATOM 547 C C . PRO A 1 81 ? -8.176 -38.345 7.370 1.00 41.22 81 PRO A C 1
ATOM 549 O O . PRO A 1 81 ? -8.031 -39.241 8.191 1.00 41.22 81 PRO A O 1
ATOM 552 N N . GLN A 1 82 ? -7.480 -38.304 6.210 1.00 28.12 82 GLN A N 1
ATOM 553 C CA . GLN A 1 82 ? -6.073 -38.750 5.976 1.00 28.12 82 GLN A CA 1
ATOM 554 C C . GLN A 1 82 ? -5.746 -40.052 5.181 1.00 28.12 82 GLN A C 1
ATOM 556 O O . GLN A 1 82 ? -5.840 -41.146 5.711 1.00 28.12 82 GLN A O 1
ATOM 561 N N . LYS A 1 83 ? -5.178 -39.846 3.965 1.00 29.53 83 LYS A N 1
ATOM 562 C CA . LYS A 1 83 ? -4.185 -40.634 3.159 1.00 29.53 83 LYS A CA 1
ATOM 563 C C . LYS A 1 83 ? -4.284 -42.175 3.147 1.00 29.53 83 LYS A C 1
ATOM 565 O O . LYS A 1 83 ? -4.125 -42.806 4.179 1.00 29.53 83 LYS A O 1
ATOM 570 N N . THR A 1 84 ? -4.353 -42.816 1.975 1.00 27.88 84 THR A N 1
ATOM 571 C CA . THR A 1 84 ? -3.253 -42.967 0.972 1.00 27.88 84 THR A CA 1
ATOM 572 C C . THR A 1 84 ? -3.780 -43.118 -0.483 1.00 27.88 84 THR A C 1
ATOM 574 O O . THR A 1 84 ? -4.980 -43.272 -0.656 1.00 27.88 84 THR A O 1
ATOM 577 N N . ALA A 1 85 ? -2.999 -43.121 -1.586 1.00 29.69 85 ALA A N 1
ATOM 578 C CA . ALA A 1 85 ? -1.690 -42.524 -1.945 1.00 29.69 85 ALA A CA 1
ATOM 579 C C . ALA A 1 85 ? -1.405 -42.675 -3.479 1.00 29.69 85 ALA A C 1
ATOM 581 O O . ALA A 1 85 ? -2.154 -43.334 -4.185 1.00 29.69 85 ALA A O 1
ATOM 582 N N . SER A 1 86 ? -0.262 -42.141 -3.946 1.00 28.61 86 SER A N 1
ATOM 583 C CA . SER A 1 86 ? 0.480 -42.506 -5.181 1.00 28.61 86 SER A CA 1
ATOM 584 C C . SER A 1 86 ? -0.077 -42.161 -6.582 1.00 28.61 86 SER A C 1
ATOM 586 O O . SER A 1 86 ? -0.525 -43.042 -7.308 1.00 28.61 86 SER A O 1
ATOM 588 N N . ALA A 1 87 ? 0.170 -40.923 -7.038 1.00 32.66 87 ALA A N 1
ATOM 589 C CA . ALA A 1 87 ? 0.650 -40.631 -8.404 1.00 32.66 87 ALA A CA 1
ATOM 590 C C . ALA A 1 87 ? 1.348 -39.247 -8.465 1.00 32.66 87 ALA A C 1
ATOM 592 O O . ALA A 1 87 ? 1.009 -38.336 -7.712 1.00 32.66 87 ALA A O 1
ATOM 593 N N . THR A 1 88 ? 2.337 -39.098 -9.349 1.00 31.58 88 THR A N 1
ATOM 594 C CA . THR A 1 88 ? 3.106 -37.861 -9.656 1.00 31.58 88 THR A CA 1
ATOM 595 C C . THR A 1 88 ? 2.713 -37.305 -11.046 1.00 31.58 88 THR A C 1
ATOM 597 O O . THR A 1 88 ? 2.111 -38.076 -11.791 1.00 31.58 88 THR A O 1
ATOM 600 N N . PRO A 1 89 ? 3.069 -36.058 -11.463 1.00 39.19 89 PRO A N 1
ATOM 601 C CA . PRO A 1 89 ? 4.081 -35.159 -10.889 1.00 39.19 89 PRO A CA 1
ATOM 602 C C . PRO A 1 89 ? 3.689 -33.681 -10.631 1.00 39.19 89 PRO A C 1
ATOM 604 O O . PRO A 1 89 ? 2.721 -33.129 -11.137 1.00 39.19 89 PRO A O 1
ATOM 607 N N . LYS A 1 90 ? 4.566 -33.045 -9.847 1.00 29.61 90 LYS A N 1
ATOM 608 C CA . LYS A 1 90 ? 4.649 -31.629 -9.449 1.00 29.61 90 LYS A CA 1
ATOM 609 C C . LYS A 1 90 ? 4.426 -30.583 -10.561 1.00 29.61 90 LYS A C 1
ATOM 611 O O . LYS A 1 90 ? 5.178 -30.570 -11.531 1.00 29.61 90 LYS A O 1
ATOM 616 N N . ALA A 1 91 ? 3.643 -29.553 -10.233 1.00 30.42 91 ALA A N 1
ATOM 617 C CA . ALA A 1 91 ? 4.040 -28.147 -10.385 1.00 30.42 91 ALA A CA 1
ATOM 618 C C . ALA A 1 91 ? 3.242 -27.268 -9.394 1.00 30.42 91 ALA A C 1
ATOM 620 O O . ALA A 1 91 ? 2.026 -27.174 -9.508 1.00 30.42 91 ALA A O 1
ATOM 621 N N . GLU A 1 92 ? 3.899 -26.624 -8.423 1.00 28.98 92 GLU A N 1
ATOM 622 C CA . GLU A 1 92 ? 3.279 -25.569 -7.598 1.00 28.98 92 GLU A CA 1
ATOM 623 C C . GLU A 1 92 ? 4.337 -24.532 -7.186 1.00 28.98 92 GLU A C 1
ATOM 625 O O . GLU A 1 92 ? 5.499 -24.878 -6.959 1.00 28.98 92 GLU A O 1
ATOM 630 N N . SER A 1 93 ? 3.939 -23.261 -7.095 1.00 29.92 93 SER A N 1
ATOM 631 C CA . SER A 1 93 ? 4.789 -22.133 -6.710 1.00 29.92 93 SER A CA 1
ATOM 632 C C . SER A 1 93 ? 4.160 -21.302 -5.580 1.00 29.92 93 SER A C 1
ATOM 634 O O . SER A 1 93 ? 2.984 -20.949 -5.615 1.00 29.92 93 SER A O 1
ATOM 636 N N . LYS A 1 94 ? 4.977 -20.990 -4.566 1.00 31.03 94 LYS A N 1
ATOM 637 C CA . LYS A 1 94 ? 4.806 -19.968 -3.510 1.00 31.03 94 LYS A CA 1
ATOM 638 C C . LYS A 1 94 ? 6.189 -19.816 -2.851 1.00 31.03 94 LYS A C 1
ATOM 640 O O . LYS A 1 94 ? 6.819 -20.820 -2.548 1.00 31.03 94 LYS A O 1
ATOM 645 N N . SER A 1 95 ? 6.808 -18.637 -2.849 1.00 28.08 95 SER A N 1
ATOM 646 C CA . SER A 1 95 ? 6.478 -17.422 -2.078 1.00 28.08 95 SER A CA 1
ATOM 647 C C . SER A 1 95 ? 7.316 -17.352 -0.798 1.00 28.08 95 SER A C 1
ATOM 649 O O . SER A 1 95 ? 7.101 -18.175 0.083 1.00 28.08 95 SER A O 1
ATOM 651 N N . THR A 1 96 ? 8.229 -16.373 -0.719 1.00 26.66 96 THR A N 1
ATOM 652 C CA . THR A 1 96 ? 8.366 -15.389 0.382 1.00 26.66 96 THR A CA 1
ATOM 653 C C . THR A 1 96 ? 9.503 -14.383 0.104 1.00 26.66 96 THR A C 1
ATOM 655 O O . THR A 1 96 ? 10.477 -14.681 -0.582 1.00 26.66 96 THR A O 1
ATOM 658 N N . THR A 1 97 ? 9.367 -13.177 0.662 1.00 29.78 97 THR A N 1
ATOM 659 C CA . THR A 1 97 ? 10.404 -12.141 0.899 1.00 29.78 97 THR A CA 1
ATOM 660 C C . THR A 1 97 ? 11.485 -12.629 1.905 1.00 29.78 97 THR A C 1
ATOM 662 O O . THR A 1 97 ? 11.213 -13.648 2.547 1.00 29.78 97 THR A O 1
ATOM 665 N N . PRO A 1 98 ? 12.668 -11.969 2.126 1.00 39.47 98 PRO A N 1
ATOM 666 C CA . PRO A 1 98 ? 12.828 -10.500 2.255 1.00 39.47 98 PRO A CA 1
ATOM 667 C C . PRO A 1 98 ? 14.194 -9.816 1.910 1.00 39.47 98 PRO A C 1
ATOM 669 O O . PRO A 1 98 ? 15.212 -10.449 1.658 1.00 39.47 98 PRO A O 1
ATOM 672 N N . SER A 1 99 ? 14.196 -8.481 2.081 1.00 27.39 99 SER A N 1
ATOM 673 C CA . SER A 1 99 ? 15.289 -7.586 2.560 1.00 27.39 99 SER A CA 1
ATOM 674 C C . SER A 1 99 ? 16.536 -7.241 1.709 1.00 27.39 99 SER A C 1
ATOM 676 O O . SER A 1 99 ? 17.273 -8.093 1.230 1.00 27.39 99 SER A O 1
ATOM 678 N N . THR A 1 100 ? 16.803 -5.927 1.662 1.00 29.64 100 THR A N 1
ATOM 679 C CA . THR A 1 100 ? 17.988 -5.168 1.185 1.00 29.64 100 THR A CA 1
ATOM 680 C C . THR A 1 100 ? 19.235 -5.352 2.089 1.00 29.64 100 THR A C 1
ATOM 682 O O . THR A 1 100 ? 19.050 -5.780 3.231 1.00 29.64 100 THR A O 1
ATOM 685 N N . PRO A 1 101 ? 20.490 -5.011 1.664 1.00 39.81 101 PRO A N 1
ATOM 686 C CA . PRO A 1 101 ? 20.951 -3.598 1.681 1.00 39.81 101 PRO A CA 1
ATOM 687 C C . PRO A 1 101 ? 22.046 -3.127 0.664 1.00 39.81 101 PRO A C 1
ATOM 689 O O . PRO A 1 101 ? 22.999 -3.832 0.366 1.00 39.81 101 PRO A O 1
ATOM 692 N N . ALA A 1 102 ? 21.916 -1.856 0.246 1.00 27.97 102 ALA A N 1
ATOM 693 C CA . ALA A 1 102 ? 22.922 -0.778 0.056 1.00 27.97 102 ALA A CA 1
ATOM 694 C C . ALA A 1 102 ? 24.345 -0.967 -0.572 1.00 27.97 102 ALA A C 1
ATOM 696 O O . ALA A 1 102 ? 25.188 -1.655 -0.012 1.00 27.97 102 ALA A O 1
ATOM 697 N N . GLN A 1 103 ? 24.651 -0.079 -1.552 1.00 27.19 103 GLN A N 1
ATOM 698 C CA . GLN A 1 103 ? 25.974 0.494 -1.962 1.00 27.19 103 GLN A CA 1
ATOM 699 C C . GLN A 1 103 ? 27.059 -0.485 -2.513 1.00 27.19 103 GLN A C 1
ATOM 701 O O . GLN A 1 103 ? 27.093 -1.649 -2.150 1.00 27.19 103 GLN A O 1
ATOM 706 N N . LYS A 1 104 ? 28.005 -0.127 -3.408 1.00 29.20 104 LYS A N 1
ATOM 707 C CA . LYS A 1 104 ? 28.590 1.164 -3.858 1.00 29.20 104 LYS A CA 1
ATOM 708 C C . LYS A 1 104 ? 29.231 1.007 -5.270 1.00 29.20 104 LYS A C 1
ATOM 710 O O . LYS A 1 104 ? 29.542 -0.115 -5.657 1.00 29.20 104 LYS A O 1
ATOM 715 N N . ALA A 1 105 ? 29.479 2.094 -6.015 1.00 30.27 105 ALA A N 1
ATOM 716 C CA . ALA A 1 105 ? 30.209 2.081 -7.309 1.00 30.27 105 ALA A CA 1
ATOM 717 C C . ALA A 1 105 ? 31.757 2.000 -7.128 1.00 30.27 105 ALA A C 1
ATOM 719 O O . ALA A 1 105 ? 32.214 2.208 -5.998 1.00 30.27 105 ALA A O 1
ATOM 720 N N . PRO A 1 106 ? 32.576 1.702 -8.175 1.00 37.78 106 PRO A N 1
ATOM 721 C CA . PRO A 1 106 ? 32.938 2.719 -9.186 1.00 37.78 106 PRO A CA 1
ATOM 722 C C . PRO A 1 106 ? 33.167 2.218 -10.644 1.00 37.78 106 PRO A C 1
ATOM 724 O O . PRO A 1 106 ? 33.066 1.036 -10.958 1.00 37.78 106 PRO A O 1
ATOM 727 N N . ALA A 1 107 ? 33.484 3.166 -11.536 1.00 27.92 107 ALA A N 1
ATOM 728 C CA . ALA A 1 107 ? 33.597 3.049 -12.997 1.00 27.92 107 ALA A CA 1
ATOM 729 C C . ALA A 1 107 ? 34.837 2.311 -13.563 1.00 27.92 107 ALA A C 1
ATOM 731 O O . ALA A 1 107 ? 35.899 2.320 -12.940 1.00 27.92 107 ALA A O 1
ATOM 732 N N . LYS A 1 108 ? 34.747 1.853 -14.832 1.00 28.25 108 LYS A N 1
ATOM 733 C CA . LYS A 1 108 ? 35.534 2.406 -15.970 1.00 28.25 108 LYS A CA 1
ATOM 734 C C . LYS A 1 108 ? 35.141 1.843 -17.356 1.00 28.25 108 LYS A C 1
ATOM 736 O O . LYS A 1 108 ? 34.626 0.736 -17.472 1.00 28.25 108 LYS A O 1
ATOM 741 N N . THR A 1 109 ? 35.417 2.643 -18.389 1.00 29.27 109 THR A N 1
ATOM 742 C CA . THR A 1 109 ? 35.344 2.380 -19.847 1.00 29.27 109 THR A CA 1
ATOM 743 C C . THR A 1 109 ? 36.348 1.289 -20.298 1.00 29.27 109 THR A C 1
ATOM 745 O O . THR A 1 109 ? 37.288 1.024 -19.544 1.00 29.27 109 THR A O 1
ATOM 748 N N . PRO A 1 110 ? 36.202 0.640 -21.485 1.00 34.38 110 PRO A N 1
ATOM 749 C CA . PRO A 1 110 ? 36.432 1.308 -22.784 1.00 34.38 110 PRO A CA 1
ATOM 750 C C . PRO A 1 110 ? 35.525 0.879 -23.963 1.00 34.38 110 PRO A C 1
ATOM 752 O O . PRO A 1 110 ? 34.848 -0.147 -23.931 1.00 34.38 110 PRO A O 1
ATOM 755 N N . ALA A 1 111 ? 35.584 1.660 -25.047 1.00 34.50 111 ALA A N 1
ATOM 756 C CA . ALA A 1 111 ? 35.035 1.317 -26.363 1.00 34.50 111 ALA A CA 1
ATOM 757 C C . ALA A 1 111 ? 35.874 0.244 -27.100 1.00 34.50 111 ALA A C 1
ATOM 759 O O . ALA A 1 111 ? 36.966 -0.129 -26.657 1.00 34.50 111 ALA A O 1
ATOM 760 N N . PRO A 1 112 ? 35.395 -0.226 -28.263 1.00 32.16 112 PRO A N 1
ATOM 761 C CA . PRO A 1 112 ? 36.282 -0.456 -29.402 1.00 32.16 112 PRO A CA 1
ATOM 762 C C . PRO A 1 112 ? 35.783 0.224 -30.690 1.00 32.16 112 PRO A C 1
ATOM 764 O O . PRO A 1 112 ? 34.604 0.537 -30.836 1.00 32.16 112 PRO A O 1
ATOM 767 N N . SER A 1 113 ? 36.702 0.432 -31.629 1.00 26.36 113 SER A N 1
ATOM 768 C CA . SER A 1 113 ? 36.492 1.131 -32.898 1.00 26.36 113 SER A CA 1
ATOM 769 C C . SER A 1 113 ? 36.108 0.214 -34.071 1.00 26.36 113 SER A C 1
ATOM 771 O O . SER A 1 113 ? 36.352 -0.989 -34.049 1.00 26.36 113 SER A O 1
ATOM 773 N N . ALA A 1 114 ? 35.531 0.854 -35.095 1.00 29.09 114 ALA A N 1
ATOM 774 C CA . ALA A 1 114 ? 35.662 0.619 -36.539 1.00 29.09 114 ALA A CA 1
ATOM 775 C C . ALA A 1 114 ? 35.868 -0.808 -37.102 1.00 29.09 114 ALA A C 1
ATOM 777 O O . ALA A 1 114 ? 36.867 -1.474 -36.846 1.00 29.09 114 ALA A O 1
ATOM 778 N N . ALA A 1 115 ? 35.065 -1.133 -38.120 1.00 26.69 115 ALA A N 1
ATOM 779 C CA . ALA A 1 115 ? 35.595 -1.235 -39.486 1.00 26.69 115 ALA A CA 1
ATOM 780 C C . ALA A 1 115 ? 34.463 -1.116 -40.520 1.00 26.69 115 ALA A C 1
ATOM 782 O O . ALA A 1 115 ? 33.371 -1.637 -40.302 1.00 26.69 115 ALA A O 1
ATOM 783 N N . ALA A 1 116 ? 34.753 -0.488 -41.659 1.00 27.19 116 ALA A N 1
ATOM 784 C CA . ALA A 1 116 ? 33.868 -0.490 -42.818 1.00 27.19 116 ALA A CA 1
ATOM 785 C C . ALA A 1 116 ? 33.802 -1.877 -43.490 1.00 27.19 116 ALA A C 1
ATOM 787 O O . ALA A 1 116 ? 34.612 -2.768 -43.209 1.00 27.19 116 ALA A O 1
ATOM 788 N N . ASN A 1 117 ? 32.869 -2.022 -44.430 1.00 26.88 117 ASN A N 1
ATOM 789 C CA . ASN A 1 117 ? 32.990 -2.951 -45.549 1.00 26.88 117 ASN A CA 1
ATOM 790 C C . ASN A 1 117 ? 32.381 -2.268 -46.783 1.00 26.88 117 ASN A C 1
ATOM 792 O O . ASN A 1 117 ? 31.298 -1.697 -46.680 1.00 26.88 117 ASN A O 1
ATOM 796 N N . SER A 1 118 ? 33.087 -2.260 -47.911 1.00 29.23 118 SER A N 1
ATOM 797 C CA . SER A 1 118 ? 32.687 -1.526 -49.117 1.00 29.23 118 SER A CA 1
ATOM 798 C C . SER A 1 118 ? 31.883 -2.396 -50.085 1.00 29.23 118 SER A C 1
ATOM 800 O O . SER A 1 118 ? 32.153 -3.587 -50.235 1.00 29.23 118 SER A O 1
ATOM 802 N N . ALA A 1 119 ? 30.923 -1.780 -50.778 1.00 27.84 119 ALA A N 1
ATOM 803 C CA . ALA A 1 119 ? 30.189 -2.386 -51.885 1.00 27.84 119 ALA A CA 1
ATOM 804 C C . ALA A 1 119 ? 29.869 -1.331 -52.962 1.00 27.84 119 ALA A C 1
ATOM 806 O O . ALA A 1 119 ? 28.824 -0.699 -52.935 1.00 27.84 119 ALA A O 1
ATOM 807 N N . GLN A 1 120 ? 30.828 -1.165 -53.878 1.00 26.69 120 GLN A N 1
ATOM 808 C CA . GLN A 1 120 ? 30.614 -1.028 -55.325 1.00 26.69 120 GLN A CA 1
ATOM 809 C C . GLN A 1 120 ? 29.631 0.044 -55.849 1.00 26.69 120 GLN A C 1
ATOM 811 O O . GLN A 1 120 ? 28.416 -0.118 -55.812 1.00 26.69 120 GLN A O 1
ATOM 816 N N . GLN A 1 121 ? 30.183 1.080 -56.494 1.00 30.33 121 GLN A N 1
ATOM 817 C CA . GLN A 1 121 ? 29.435 1.900 -57.451 1.00 30.33 121 GLN A CA 1
ATOM 818 C C . GLN A 1 121 ? 29.107 1.098 -58.722 1.00 30.33 121 GLN A C 1
ATOM 820 O O . GLN A 1 121 ? 29.967 0.409 -59.274 1.00 30.33 121 GLN A O 1
ATOM 825 N N . SER A 1 122 ? 27.901 1.305 -59.241 1.00 27.28 122 SER A N 1
ATOM 826 C CA . SER A 1 122 ? 27.540 1.151 -60.654 1.00 27.28 122 SER A CA 1
ATOM 827 C C . SER A 1 122 ? 26.564 2.279 -60.990 1.00 27.28 122 SER A C 1
ATOM 829 O O . SER A 1 122 ? 25.579 2.446 -60.275 1.00 27.28 122 SER A O 1
ATOM 831 N N . GLY A 1 123 ? 26.859 3.091 -62.007 1.00 25.80 123 GLY A N 1
ATOM 832 C CA . GLY A 1 123 ? 26.001 4.221 -62.393 1.00 25.80 123 GLY A CA 1
ATOM 833 C C . GLY A 1 123 ? 24.760 3.791 -63.183 1.00 25.80 123 GLY A C 1
ATOM 834 O O . GLY A 1 123 ? 24.665 2.637 -63.596 1.00 25.80 123 GLY A O 1
ATOM 835 N N . GLY A 1 124 ? 23.847 4.736 -63.441 1.00 32.47 124 GLY A N 1
ATOM 836 C CA . GLY A 1 124 ? 22.771 4.551 -64.429 1.00 32.47 124 GLY A CA 1
ATOM 837 C C . GLY A 1 124 ? 21.325 4.762 -63.962 1.00 32.47 124 GLY A C 1
ATOM 838 O O . GLY A 1 124 ? 20.425 4.446 -64.729 1.00 32.47 124 GLY A O 1
ATOM 839 N N . ALA A 1 125 ? 21.080 5.290 -62.758 1.00 30.08 125 ALA A N 1
ATOM 840 C CA . ALA A 1 125 ? 19.768 5.800 -62.335 1.00 30.08 125 ALA A CA 1
ATOM 841 C C . ALA A 1 125 ? 19.925 6.794 -61.168 1.00 30.08 125 ALA A C 1
ATOM 843 O O . ALA A 1 125 ? 20.875 6.665 -60.389 1.00 30.08 125 ALA A O 1
ATOM 844 N N . SER A 1 126 ? 18.985 7.736 -61.001 1.00 40.75 126 SER A N 1
ATOM 845 C CA . SER A 1 126 ? 18.773 8.351 -59.681 1.00 40.75 126 SER A CA 1
ATOM 846 C C . SER A 1 126 ? 18.267 7.268 -58.723 1.00 40.75 126 SER A C 1
ATOM 848 O O . SER A 1 126 ? 17.446 6.432 -59.106 1.00 40.75 126 SER A O 1
ATOM 850 N N . ALA A 1 127 ? 18.743 7.282 -57.476 1.00 48.03 127 ALA A N 1
ATOM 851 C CA . ALA A 1 127 ? 18.299 6.343 -56.441 1.00 48.03 127 ALA A CA 1
ATOM 852 C C . ALA A 1 127 ? 16.806 6.501 -56.083 1.00 48.03 127 ALA A C 1
ATOM 854 O O . ALA A 1 127 ? 16.237 5.604 -55.464 1.00 48.03 127 ALA A O 1
ATOM 855 N N . ASN A 1 128 ? 16.198 7.612 -56.511 1.00 57.19 128 ASN A N 1
ATOM 856 C CA . ASN A 1 128 ? 14.807 7.993 -56.299 1.00 57.19 128 ASN A CA 1
ATOM 857 C C . ASN A 1 128 ? 14.072 8.304 -57.633 1.00 57.19 128 ASN A C 1
ATOM 859 O O . ASN A 1 128 ? 13.058 8.993 -57.646 1.00 57.19 128 ASN A O 1
ATOM 863 N N . ALA A 1 129 ? 14.562 7.811 -58.781 1.00 56.16 129 ALA A N 1
ATOM 864 C CA . ALA A 1 129 ? 13.965 8.103 -60.093 1.00 56.16 129 ALA A CA 1
ATOM 865 C C . ALA A 1 129 ? 12.470 7.709 -60.163 1.00 56.16 129 ALA A C 1
ATOM 867 O O . ALA A 1 129 ? 12.140 6.523 -60.225 1.00 56.16 129 ALA A O 1
ATOM 868 N N . GLY A 1 130 ? 11.579 8.708 -60.183 1.00 65.69 130 GLY A N 1
ATOM 869 C CA . GLY A 1 130 ? 10.120 8.535 -60.184 1.00 65.69 130 GLY A CA 1
ATOM 870 C C . GLY A 1 130 ? 9.421 8.874 -58.861 1.00 65.69 130 GLY A C 1
ATOM 871 O O . GLY A 1 130 ? 8.193 8.905 -58.831 1.00 65.69 130 GLY A O 1
ATOM 872 N N . CYS A 1 131 ? 10.156 9.192 -57.792 1.00 83.12 131 CYS A N 1
ATOM 873 C CA . CYS A 1 131 ? 9.602 9.612 -56.498 1.00 83.12 131 CYS A CA 1
ATOM 874 C C . CYS A 1 131 ? 9.054 11.061 -56.495 1.00 83.12 131 CYS A C 1
ATOM 876 O O . CYS A 1 131 ? 8.747 11.589 -55.435 1.00 83.12 131 CYS A O 1
ATOM 878 N N . SER A 1 132 ? 8.915 11.702 -57.659 1.00 84.81 132 SER A N 1
ATOM 879 C CA . SER A 1 132 ? 8.743 13.155 -57.823 1.00 84.81 132 SER A CA 1
ATOM 880 C C . SER A 1 132 ? 7.324 13.712 -57.576 1.00 84.81 132 SER A C 1
ATOM 882 O O . SER A 1 132 ? 6.973 14.771 -58.088 1.00 84.81 132 SER A O 1
ATOM 884 N N . SER A 1 133 ? 6.453 12.994 -56.855 1.00 89.00 133 SER A N 1
ATOM 885 C CA . SER A 1 133 ? 5.098 13.463 -56.505 1.00 89.00 133 SER A CA 1
ATOM 886 C C . SER A 1 133 ? 4.518 12.716 -55.299 1.00 89.00 133 SER A C 1
ATOM 888 O O . SER A 1 133 ? 4.944 11.604 -54.986 1.00 89.00 133 SER A O 1
ATOM 890 N N . SER A 1 134 ? 3.490 13.270 -54.652 1.00 88.50 134 SER A N 1
ATOM 891 C CA . SER A 1 134 ? 2.768 12.610 -53.552 1.00 88.50 134 SER A CA 1
ATOM 892 C C . SER A 1 134 ? 2.147 11.261 -53.961 1.00 88.50 134 SER A C 1
ATOM 894 O O . SER A 1 134 ? 2.246 10.277 -53.215 1.00 88.50 134 SER A O 1
ATOM 896 N N . ASP A 1 135 ? 1.583 11.168 -55.167 1.00 88.31 135 ASP A N 1
ATOM 897 C CA . ASP A 1 135 ? 1.035 9.925 -55.723 1.00 88.31 135 ASP A CA 1
ATOM 898 C C . ASP A 1 135 ? 2.135 8.872 -55.935 1.00 88.31 135 ASP A C 1
ATOM 900 O O . ASP A 1 135 ? 2.048 7.740 -55.434 1.00 88.31 135 ASP A O 1
ATOM 904 N N . THR A 1 136 ? 3.228 9.258 -56.602 1.00 91.50 136 THR A N 1
ATOM 905 C CA . THR A 1 136 ? 4.363 8.365 -56.897 1.00 91.50 136 THR A CA 1
ATOM 906 C C . THR A 1 136 ? 5.327 8.165 -55.720 1.00 91.50 136 THR A C 1
ATOM 908 O O . THR A 1 136 ? 6.246 7.355 -55.823 1.00 91.50 136 THR A O 1
ATOM 911 N N . ALA A 1 137 ? 5.082 8.822 -54.577 1.00 92.31 137 ALA A N 1
ATOM 912 C CA . ALA A 1 137 ? 5.979 8.881 -53.422 1.00 92.31 137 ALA A CA 1
ATOM 913 C C . ALA A 1 137 ? 6.523 7.512 -52.983 1.00 92.31 137 ALA A C 1
ATOM 915 O O . ALA A 1 137 ? 5.781 6.529 -52.860 1.00 92.31 137 ALA A O 1
ATOM 916 N N . CYS A 1 138 ? 7.815 7.456 -52.685 1.00 92.50 138 CYS A N 1
ATOM 917 C CA . CYS A 1 138 ? 8.534 6.202 -52.506 1.00 92.50 138 CYS A CA 1
ATOM 918 C C . CYS A 1 138 ? 8.459 5.653 -51.072 1.00 92.50 138 CYS A C 1
ATOM 920 O O . CYS A 1 138 ? 8.626 6.367 -50.084 1.00 92.50 138 CYS A O 1
ATOM 922 N N . GLY A 1 139 ? 8.186 4.351 -50.948 1.00 90.88 139 GLY A N 1
ATOM 923 C CA . GLY A 1 139 ? 7.908 3.709 -49.661 1.00 90.88 139 GLY A CA 1
ATOM 924 C C . GLY A 1 139 ? 9.147 3.535 -48.778 1.00 90.88 139 GLY A C 1
ATOM 925 O O . GLY A 1 139 ? 9.990 2.685 -49.067 1.00 90.88 139 GLY A O 1
ATOM 926 N N . ILE A 1 140 ? 9.223 4.257 -47.655 1.00 92.38 140 ILE A N 1
ATOM 927 C CA . ILE A 1 140 ? 10.279 4.086 -46.645 1.00 92.38 140 ILE A CA 1
ATOM 928 C C . ILE A 1 140 ? 9.752 3.346 -45.413 1.00 92.38 140 ILE A C 1
ATOM 930 O O . ILE A 1 140 ? 8.653 3.585 -44.912 1.00 92.38 140 ILE A O 1
ATOM 934 N N . LYS A 1 141 ? 10.555 2.418 -44.888 1.00 93.12 141 LYS A N 1
ATOM 935 C CA . LYS A 1 141 ? 10.217 1.668 -43.674 1.00 93.12 141 LYS A CA 1
ATOM 936 C C . LYS A 1 141 ? 10.675 2.440 -42.439 1.00 93.12 141 LYS A C 1
ATOM 938 O O . LYS A 1 141 ? 11.879 2.631 -42.269 1.00 93.12 141 LYS A O 1
ATOM 943 N N . VAL A 1 142 ? 9.750 2.781 -41.539 1.00 94.50 142 VAL A N 1
ATOM 944 C CA . VAL A 1 142 ? 10.062 3.486 -40.281 1.00 94.50 142 VAL A CA 1
ATOM 945 C C . VAL A 1 142 ? 11.241 2.867 -39.525 1.00 94.50 142 VAL A C 1
ATOM 947 O O . VAL A 1 142 ? 11.388 1.645 -39.423 1.00 94.50 142 VAL A O 1
ATOM 950 N N . GLY A 1 143 ? 12.121 3.731 -39.024 1.00 92.00 143 GLY A N 1
ATOM 951 C CA . GLY A 1 143 ? 13.386 3.355 -38.401 1.00 92.00 143 GLY A CA 1
ATOM 952 C C . GLY A 1 143 ? 14.513 2.980 -39.376 1.00 92.00 143 GLY A C 1
ATOM 953 O O . GLY A 1 143 ? 15.617 2.688 -38.906 1.00 92.00 143 GLY A O 1
ATOM 954 N N . SER A 1 144 ? 14.287 3.026 -40.691 1.00 92.88 144 SER A N 1
ATOM 955 C CA . SER A 1 144 ? 15.300 2.800 -41.736 1.00 92.88 144 SER A CA 1
ATOM 956 C C . SER A 1 144 ? 15.689 4.123 -42.398 1.00 92.88 144 SER A C 1
ATOM 958 O O . SER A 1 144 ? 14.860 5.022 -42.509 1.00 92.88 144 SER A O 1
ATOM 960 N N . THR A 1 145 ? 16.940 4.238 -42.839 1.00 93.06 145 THR A N 1
ATOM 961 C CA . THR A 1 145 ? 17.442 5.418 -43.557 1.00 93.06 145 THR A CA 1
ATOM 962 C C . THR A 1 145 ? 17.350 5.199 -45.066 1.00 93.06 145 THR A C 1
ATOM 964 O O . THR A 1 145 ? 17.740 4.136 -45.549 1.00 93.06 145 THR A O 1
ATOM 967 N N . VAL A 1 146 ? 16.873 6.209 -45.790 1.00 93.12 146 VAL A N 1
ATOM 968 C CA . VAL A 1 146 ? 16.951 6.339 -47.253 1.00 93.12 146 VAL A CA 1
ATOM 969 C C . VAL A 1 146 ? 17.947 7.449 -47.610 1.00 93.12 146 VAL A C 1
ATOM 971 O O . VAL A 1 146 ? 18.240 8.300 -46.768 1.00 93.12 146 VAL A O 1
ATOM 974 N N . SER A 1 147 ? 18.462 7.456 -48.838 1.00 91.75 147 SER A N 1
ATOM 975 C CA . SER A 1 147 ? 19.321 8.523 -49.362 1.00 91.75 147 SER A CA 1
ATOM 976 C C . SER A 1 147 ? 18.821 8.959 -50.737 1.00 91.75 147 SER A C 1
ATOM 978 O O . SER A 1 147 ? 18.648 8.104 -51.603 1.00 91.75 147 SER A O 1
ATOM 980 N N . GLY A 1 148 ? 18.633 10.263 -50.933 1.00 89.31 148 GLY A N 1
ATOM 981 C CA . GLY A 1 148 ? 18.244 10.875 -52.209 1.00 89.31 148 GLY A CA 1
ATOM 982 C C . GLY A 1 148 ? 19.210 11.986 -52.626 1.00 89.31 148 GLY A C 1
ATOM 983 O O . GLY A 1 148 ? 20.245 12.193 -51.976 1.00 89.31 148 GLY A O 1
ATOM 984 N N . ARG A 1 149 ? 18.898 12.649 -53.744 1.00 89.88 149 ARG A N 1
ATOM 985 C CA . ARG A 1 149 ? 19.691 13.721 -54.369 1.00 89.88 149 ARG A CA 1
ATOM 986 C C . ARG A 1 149 ? 18.756 14.572 -55.228 1.00 89.88 149 ARG A C 1
ATOM 988 O O . ARG A 1 149 ? 18.401 14.113 -56.304 1.00 89.88 149 ARG A O 1
ATOM 995 N N . ILE A 1 150 ? 18.467 15.791 -54.783 1.00 86.12 150 ILE A N 1
ATOM 996 C CA . ILE A 1 150 ? 17.741 16.806 -55.562 1.00 86.12 150 ILE A CA 1
ATOM 997 C C . ILE A 1 150 ? 18.598 17.183 -56.777 1.00 86.12 150 ILE A C 1
ATOM 999 O O . ILE A 1 150 ? 19.761 17.568 -56.601 1.00 86.12 150 ILE A O 1
ATOM 1003 N N . ILE A 1 151 ? 18.080 17.014 -57.992 1.00 83.62 151 ILE A N 1
ATOM 1004 C CA . ILE A 1 151 ? 18.844 17.159 -59.244 1.00 83.62 151 ILE A CA 1
ATOM 1005 C C . ILE A 1 151 ? 18.759 18.570 -59.850 1.00 83.62 151 ILE A C 1
ATOM 1007 O O . ILE A 1 151 ? 19.740 19.015 -60.450 1.00 83.62 151 ILE A O 1
ATOM 1011 N N . ASP A 1 152 ? 17.647 19.273 -59.652 1.00 82.25 152 ASP A N 1
ATOM 1012 C CA . ASP A 1 152 ? 17.380 20.641 -60.116 1.00 82.25 152 ASP A CA 1
ATOM 1013 C C . ASP A 1 152 ? 16.332 21.329 -59.210 1.00 82.25 152 ASP A C 1
ATOM 1015 O O . ASP A 1 152 ? 16.021 20.822 -58.132 1.00 82.25 152 ASP A O 1
ATOM 1019 N N . ASP A 1 153 ? 15.850 22.517 -59.584 1.00 77.62 153 ASP A N 1
ATOM 1020 C CA . ASP A 1 153 ? 14.921 23.342 -58.801 1.00 77.62 153 ASP A CA 1
ATOM 1021 C C . ASP A 1 153 ? 13.441 22.901 -58.842 1.00 77.62 153 ASP A C 1
ATOM 1023 O O . ASP A 1 153 ? 12.633 23.429 -58.068 1.00 77.62 153 ASP A O 1
ATOM 1027 N N . ASP A 1 154 ? 13.095 21.901 -59.664 1.00 80.06 154 ASP A N 1
ATOM 1028 C CA . ASP A 1 154 ? 11.752 21.306 -59.735 1.00 80.06 154 ASP A CA 1
ATOM 1029 C C . ASP A 1 154 ? 11.659 19.870 -59.172 1.00 80.06 154 ASP A C 1
ATOM 1031 O O . ASP A 1 154 ? 10.553 19.348 -58.992 1.00 80.06 154 ASP A O 1
ATOM 1035 N N . ASP A 1 155 ? 12.789 19.244 -58.832 1.00 84.38 155 ASP A N 1
ATOM 1036 C CA . ASP A 1 155 ? 12.884 17.879 -58.294 1.00 84.38 155 ASP A CA 1
ATOM 1037 C C . ASP A 1 155 ? 12.457 17.777 -56.807 1.00 84.38 155 ASP A C 1
ATOM 1039 O O . ASP A 1 155 ? 13.286 17.696 -55.902 1.00 84.38 155 ASP A O 1
ATOM 1043 N N . ASP A 1 156 ? 11.144 17.777 -56.533 1.00 87.44 156 ASP A N 1
ATOM 1044 C CA . ASP A 1 156 ? 10.579 17.442 -55.210 1.00 87.44 156 ASP A CA 1
ATOM 1045 C C . ASP A 1 156 ? 10.743 15.933 -54.903 1.00 87.44 156 ASP A C 1
ATOM 1047 O O . ASP A 1 156 ? 10.027 15.099 -55.459 1.00 87.44 156 ASP A O 1
ATOM 1051 N N . ASP A 1 157 ? 11.598 15.550 -53.953 1.00 92.19 157 ASP A N 1
ATOM 1052 C CA . ASP A 1 157 ? 11.843 14.143 -53.595 1.00 92.19 157 ASP A CA 1
ATOM 1053 C C . ASP A 1 157 ? 10.797 13.643 -52.559 1.00 92.19 157 ASP A C 1
ATOM 1055 O O . ASP A 1 157 ? 10.929 13.869 -51.349 1.00 92.19 157 ASP A O 1
ATOM 1059 N N . TRP A 1 158 ? 9.726 12.959 -53.002 1.00 94.69 158 TRP A N 1
ATOM 1060 C CA . TRP A 1 158 ? 8.648 12.481 -52.114 1.00 94.69 158 TRP A CA 1
ATOM 1061 C C . TRP A 1 158 ? 8.828 11.039 -51.615 1.00 94.69 158 TRP A C 1
ATOM 1063 O O . TRP A 1 158 ? 8.997 10.074 -52.367 1.00 94.69 158 TRP A O 1
ATOM 1073 N N . TYR A 1 159 ? 8.614 10.859 -50.315 1.00 95.94 159 TYR A N 1
ATOM 1074 C CA . TYR A 1 159 ? 8.542 9.573 -49.628 1.00 95.94 159 TYR A CA 1
ATOM 1075 C C . TYR A 1 159 ? 7.203 9.379 -48.918 1.00 95.94 159 TYR A C 1
ATOM 1077 O O . TYR A 1 159 ? 6.549 10.344 -48.532 1.00 95.94 159 TYR A O 1
ATOM 1085 N N . LYS A 1 160 ? 6.829 8.122 -48.658 1.00 95.94 160 LYS A N 1
ATOM 1086 C CA . LYS A 1 160 ? 5.715 7.772 -47.763 1.00 95.94 160 LYS A CA 1
ATOM 1087 C C . LYS A 1 160 ? 6.053 6.621 -46.823 1.00 95.94 160 LYS A C 1
ATOM 1089 O O . LYS A 1 160 ? 6.783 5.700 -47.191 1.00 95.94 160 LYS A O 1
ATOM 1094 N N . PHE A 1 161 ? 5.522 6.657 -45.604 1.00 96.50 161 PHE A N 1
ATOM 1095 C CA . PHE A 1 161 ? 5.713 5.621 -44.586 1.00 96.50 161 PHE A CA 1
ATOM 1096 C C . PHE A 1 161 ? 4.430 5.362 -43.796 1.00 96.50 161 PHE A C 1
ATOM 1098 O O . PHE A 1 161 ? 3.641 6.269 -43.564 1.00 96.50 161 PHE A O 1
ATOM 1105 N N . ALA A 1 162 ? 4.231 4.120 -43.352 1.00 96.12 162 ALA A N 1
ATOM 1106 C CA . ALA A 1 162 ? 3.076 3.734 -42.544 1.00 96.12 162 ALA A CA 1
ATOM 1107 C C . ALA A 1 162 ? 3.482 3.411 -41.100 1.00 96.12 162 ALA A C 1
ATOM 1109 O O . ALA A 1 162 ? 4.503 2.751 -40.866 1.00 96.12 162 ALA A O 1
ATOM 1110 N N . ILE A 1 163 ? 2.650 3.821 -40.140 1.00 96.06 163 ILE A N 1
ATOM 1111 C CA . ILE A 1 163 ? 2.769 3.466 -38.721 1.00 96.06 163 ILE A CA 1
ATOM 1112 C C . ILE A 1 163 ? 1.558 2.628 -38.265 1.00 96.06 163 ILE A C 1
ATOM 1114 O O . ILE A 1 163 ? 0.423 2.919 -38.631 1.00 96.06 163 ILE A O 1
ATOM 1118 N N . PRO A 1 164 ? 1.762 1.562 -37.467 1.00 94.44 164 PRO A N 1
ATOM 1119 C CA . PRO A 1 164 ? 0.729 0.552 -37.205 1.00 94.44 164 PRO A CA 1
ATOM 1120 C C . PRO A 1 164 ? -0.301 0.928 -36.123 1.00 94.44 164 PRO A C 1
ATOM 1122 O O . PRO A 1 164 ? -1.189 0.127 -35.837 1.00 94.44 164 PRO A O 1
ATOM 1125 N N . ALA A 1 165 ? -0.131 2.064 -35.444 1.00 96.00 165 ALA A N 1
ATOM 1126 C CA . ALA A 1 165 ? -0.990 2.576 -34.372 1.00 96.00 165 ALA A CA 1
ATOM 1127 C C . ALA A 1 165 ? -0.550 4.001 -33.998 1.00 96.00 165 ALA A C 1
ATOM 1129 O O . ALA A 1 165 ? 0.567 4.391 -34.348 1.00 96.00 165 ALA A O 1
ATOM 1130 N N . ASN A 1 166 ? -1.360 4.706 -33.201 1.00 95.44 166 ASN A N 1
ATOM 1131 C CA . ASN A 1 166 ? -1.001 6.006 -32.633 1.00 95.44 166 ASN A CA 1
ATOM 1132 C C . ASN A 1 166 ? 0.368 5.977 -31.933 1.00 95.44 166 ASN A C 1
ATOM 1134 O O . ASN A 1 166 ? 0.794 4.958 -31.362 1.00 95.44 166 ASN A O 1
ATOM 1138 N N . GLY A 1 167 ? 1.055 7.109 -31.989 1.00 95.44 167 GLY A N 1
ATOM 1139 C CA . GLY A 1 167 ? 2.320 7.330 -31.315 1.00 95.44 167 GLY A CA 1
ATOM 1140 C C . GLY A 1 167 ? 3.085 8.492 -31.928 1.00 95.44 167 GLY A C 1
ATOM 1141 O O . GLY A 1 167 ? 2.593 9.196 -32.801 1.00 95.44 167 GLY A O 1
ATOM 1142 N N . VAL A 1 168 ? 4.321 8.658 -31.477 1.00 96.56 168 VAL A N 1
ATOM 1143 C CA . VAL A 1 168 ? 5.160 9.789 -31.870 1.00 96.56 168 VAL A CA 1
ATOM 1144 C C . VAL A 1 168 ? 5.932 9.474 -33.138 1.00 96.56 168 VAL A C 1
ATOM 1146 O O . VAL A 1 168 ? 6.602 8.435 -33.206 1.00 96.56 168 VAL A O 1
ATOM 1149 N N . ILE A 1 169 ? 5.923 10.409 -34.084 1.00 96.44 169 ILE A N 1
ATOM 1150 C CA . ILE A 1 169 ? 6.863 10.460 -35.204 1.00 96.44 169 ILE A CA 1
ATOM 1151 C C . ILE A 1 169 ? 7.808 11.655 -35.062 1.00 96.44 169 ILE A C 1
ATOM 1153 O O . ILE A 1 169 ? 7.453 12.683 -34.493 1.00 96.44 169 ILE A O 1
ATOM 1157 N N . ASN A 1 170 ? 9.029 11.506 -35.571 1.00 96.00 170 ASN A N 1
ATOM 1158 C CA . ASN A 1 170 ? 9.892 12.633 -35.923 1.00 96.00 170 ASN A CA 1
ATOM 1159 C C . ASN A 1 170 ? 10.892 12.218 -37.006 1.00 96.00 170 ASN A C 1
ATOM 1161 O O . ASN A 1 170 ? 11.115 11.025 -37.236 1.00 96.00 170 ASN A O 1
ATOM 1165 N N . LEU A 1 171 ? 11.505 13.185 -37.677 1.00 96.19 171 LEU A N 1
ATOM 1166 C CA . LEU A 1 171 ? 12.471 12.941 -38.741 1.00 96.19 171 LEU A CA 1
ATOM 1167 C C . LEU A 1 171 ? 13.903 13.102 -38.216 1.00 96.19 171 LEU A C 1
ATOM 1169 O O . LEU A 1 171 ? 14.172 13.834 -37.263 1.00 96.19 171 LEU A O 1
ATOM 1173 N N . THR A 1 172 ? 14.844 12.412 -38.849 1.00 95.81 172 THR A N 1
ATOM 1174 C CA . THR A 1 172 ? 16.275 12.715 -38.757 1.00 95.81 172 THR A CA 1
ATOM 1175 C C . THR A 1 172 ? 16.849 12.891 -40.154 1.00 95.81 172 THR A C 1
ATOM 1177 O O . THR A 1 172 ? 16.616 12.059 -41.036 1.00 95.81 172 THR A O 1
ATOM 1180 N N . PHE A 1 173 ? 17.601 13.977 -40.337 1.00 94.19 173 PHE A N 1
ATOM 1181 C CA . PHE A 1 173 ? 18.146 14.412 -41.619 1.00 94.19 173 PHE A CA 1
ATOM 1182 C C . PHE A 1 173 ? 19.660 14.646 -41.522 1.00 94.19 173 PHE A C 1
ATOM 1184 O O . PHE A 1 173 ? 20.181 15.108 -40.502 1.00 94.19 173 PHE A O 1
ATOM 1191 N N . SER A 1 174 ? 20.384 14.316 -42.585 1.00 93.50 174 SER A N 1
ATOM 1192 C CA . SER A 1 174 ? 21.809 14.621 -42.745 1.00 93.50 174 SER A CA 1
ATOM 1193 C C . SER A 1 174 ? 22.122 14.870 -44.213 1.00 93.50 174 SER A C 1
ATOM 1195 O O . SER A 1 174 ? 21.530 14.236 -45.081 1.00 93.50 174 SER A O 1
ATOM 1197 N N . ASN A 1 175 ? 23.064 15.763 -44.503 1.00 90.12 175 ASN A N 1
ATOM 1198 C CA . ASN A 1 175 ? 23.487 16.080 -45.867 1.00 90.12 175 ASN A CA 1
ATOM 1199 C C . ASN A 1 175 ? 25.016 15.955 -46.007 1.00 90.12 175 ASN A C 1
ATOM 1201 O O . ASN A 1 175 ? 25.736 15.753 -45.027 1.00 90.12 175 ASN A O 1
ATOM 1205 N N . GLN A 1 176 ? 25.508 16.013 -47.244 1.00 88.19 176 GLN A N 1
ATOM 1206 C CA . GLN A 1 176 ? 26.942 16.037 -47.567 1.00 88.19 176 GLN A CA 1
ATOM 1207 C C . GLN A 1 176 ? 27.363 17.373 -48.201 1.00 88.19 176 GLN A C 1
ATOM 1209 O O . GLN A 1 176 ? 28.335 17.425 -48.954 1.00 88.19 176 GLN A O 1
ATOM 1214 N N . GLN A 1 177 ? 26.610 18.441 -47.938 1.00 84.75 177 GLN A N 1
ATOM 1215 C CA . GLN A 1 177 ? 26.855 19.761 -48.503 1.00 84.75 177 GLN A CA 1
ATOM 1216 C C . GLN A 1 177 ? 27.896 20.521 -47.661 1.00 84.75 177 GLN A C 1
ATOM 1218 O O . GLN A 1 177 ? 28.098 20.263 -46.475 1.00 84.75 177 GLN A O 1
ATOM 1223 N N . THR A 1 178 ? 28.636 21.413 -48.320 1.00 79.19 178 THR A N 1
ATOM 1224 C CA . THR A 1 178 ? 29.710 22.225 -47.714 1.00 79.19 178 THR A CA 1
ATOM 1225 C C . THR A 1 178 ? 29.651 23.698 -48.140 1.00 79.19 178 THR A C 1
ATOM 1227 O O . THR A 1 178 ? 30.533 24.487 -47.798 1.00 79.19 178 THR A O 1
ATOM 1230 N N . SER A 1 179 ? 28.605 24.076 -48.878 1.00 80.06 179 SER A N 1
ATOM 1231 C CA . SER A 1 179 ? 28.321 25.415 -49.399 1.00 80.06 179 SER A CA 1
ATOM 1232 C C . SER A 1 179 ? 27.148 26.069 -48.660 1.00 80.06 179 SER A C 1
ATOM 1234 O O . SER A 1 179 ? 26.438 25.408 -47.904 1.00 80.06 179 SER A O 1
ATOM 1236 N N . ASN A 1 180 ? 26.896 27.354 -48.940 1.00 79.50 180 ASN A N 1
ATOM 1237 C CA . ASN A 1 180 ? 25.573 27.966 -48.734 1.00 79.50 180 ASN A CA 1
ATOM 1238 C C . ASN A 1 180 ? 24.463 27.130 -49.409 1.00 79.50 180 ASN A C 1
ATOM 1240 O O . ASN A 1 180 ? 24.768 26.291 -50.265 1.00 79.50 180 ASN A O 1
ATOM 1244 N N . GLY A 1 181 ? 23.220 27.352 -48.990 1.00 81.12 181 GLY A N 1
ATOM 1245 C CA . GLY A 1 181 ? 22.032 26.593 -49.366 1.00 81.12 181 GLY A CA 1
ATOM 1246 C C . GLY A 1 181 ? 21.294 25.997 -48.160 1.00 81.12 181 GLY A C 1
ATOM 1247 O O . GLY A 1 181 ? 21.900 25.681 -47.133 1.00 81.12 181 GLY A O 1
ATOM 1248 N N . GLN A 1 182 ? 19.986 25.809 -48.297 1.00 86.88 182 GLN A N 1
ATOM 1249 C CA . GLN A 1 182 ? 19.068 25.254 -47.301 1.00 86.88 182 GLN A CA 1
ATOM 1250 C C . GLN A 1 182 ? 18.313 24.055 -47.880 1.00 86.88 182 GLN A C 1
ATOM 1252 O O . GLN A 1 182 ? 18.036 24.009 -49.072 1.00 86.88 182 GLN A O 1
ATOM 1257 N N . TRP A 1 183 ? 17.951 23.099 -47.030 1.00 87.56 183 TRP A N 1
ATOM 1258 C CA . TRP A 1 183 ? 17.097 21.966 -47.386 1.00 87.56 183 TRP A CA 1
ATOM 1259 C C . TRP A 1 183 ? 15.744 22.138 -46.707 1.00 87.56 183 TRP A C 1
ATOM 1261 O O . TRP A 1 183 ? 15.715 22.298 -45.485 1.00 87.56 183 TRP A O 1
ATOM 1271 N N . LEU A 1 184 ? 14.648 22.082 -47.463 1.00 89.50 184 LEU A N 1
ATOM 1272 C CA . LEU A 1 184 ? 13.301 22.048 -46.902 1.00 89.50 184 LEU A CA 1
ATOM 1273 C C . LEU A 1 184 ? 12.836 20.592 -46.807 1.00 89.50 184 LEU A C 1
ATOM 1275 O O . LEU A 1 184 ? 13.010 19.805 -47.738 1.00 89.50 184 LEU A O 1
ATOM 1279 N N . VAL A 1 185 ? 12.296 20.206 -45.653 1.00 92.56 185 VAL A N 1
ATOM 1280 C CA . VAL A 1 185 ? 11.746 18.868 -45.421 1.00 92.56 185 VAL A CA 1
ATOM 1281 C C . VAL A 1 185 ? 10.386 19.008 -44.757 1.00 92.56 185 VAL A C 1
ATOM 1283 O O . VAL A 1 185 ? 10.309 19.300 -43.563 1.00 92.56 185 VAL A O 1
ATOM 1286 N N . THR A 1 186 ? 9.323 18.774 -45.518 1.00 93.88 186 THR A N 1
ATOM 1287 C CA . THR A 1 186 ? 7.942 18.926 -45.047 1.00 93.88 186 THR A CA 1
ATOM 1288 C C . THR A 1 186 ? 7.293 17.571 -44.803 1.00 93.88 186 THR A C 1
ATOM 1290 O O . THR A 1 186 ? 7.402 16.651 -45.619 1.00 93.88 186 THR A O 1
ATOM 1293 N N . LEU A 1 187 ? 6.626 17.447 -43.659 1.00 95.94 187 LEU A N 1
ATOM 1294 C CA . LEU A 1 187 ? 5.908 16.264 -43.199 1.00 95.94 187 LEU A CA 1
ATOM 1295 C C . LEU A 1 187 ? 4.398 16.489 -43.359 1.00 95.94 187 LEU A C 1
ATOM 1297 O O . LEU A 1 187 ? 3.872 17.491 -42.881 1.00 95.94 187 LEU A O 1
ATOM 1301 N N . TYR A 1 188 ? 3.703 15.544 -43.991 1.00 95.88 188 TYR A N 1
ATOM 1302 C CA . TYR A 1 188 ? 2.268 15.629 -44.282 1.00 95.88 188 TYR A CA 1
ATOM 1303 C C . TYR A 1 188 ? 1.486 14.429 -43.733 1.00 95.88 188 TYR A C 1
ATOM 1305 O O . TYR A 1 188 ? 2.003 13.305 -43.666 1.00 95.88 188 TYR A O 1
ATOM 1313 N N . ASP A 1 189 ? 0.219 14.668 -43.390 1.00 94.50 189 ASP A N 1
ATOM 1314 C CA . ASP A 1 189 ? -0.746 13.646 -42.983 1.00 94.50 189 ASP A CA 1
ATOM 1315 C C . ASP A 1 189 ? -1.280 12.811 -44.171 1.00 94.50 189 ASP A C 1
ATOM 1317 O O . ASP A 1 189 ? -0.846 12.945 -45.319 1.00 94.50 189 ASP A O 1
ATOM 1321 N N . SER A 1 190 ? -2.242 11.922 -43.903 1.00 90.62 190 SER A N 1
ATOM 1322 C CA . SER A 1 190 ? -2.848 11.057 -44.924 1.00 90.62 190 SER A CA 1
ATOM 1323 C C . SER A 1 190 ? -3.742 11.768 -45.947 1.00 90.62 190 SER A C 1
ATOM 1325 O O . SER A 1 190 ? -4.157 11.139 -46.919 1.00 90.62 190 SER A O 1
ATOM 1327 N N . ASN A 1 191 ? -4.057 13.043 -45.725 1.00 92.44 191 ASN A N 1
ATOM 1328 C CA . ASN A 1 191 ? -4.849 13.906 -46.602 1.00 92.44 191 ASN A CA 1
ATOM 1329 C C . ASN A 1 191 ? -3.963 14.913 -47.359 1.00 92.44 191 ASN A C 1
ATOM 1331 O O . ASN A 1 191 ? -4.484 15.756 -48.084 1.00 92.44 191 ASN A O 1
ATOM 1335 N N . LEU A 1 192 ? -2.637 14.832 -47.177 1.00 92.62 192 LEU A N 1
ATOM 1336 C CA . LEU A 1 192 ? -1.648 15.822 -47.604 1.00 92.62 192 LEU A CA 1
ATOM 1337 C C . LEU A 1 192 ? -1.823 17.210 -46.946 1.00 92.62 192 LEU A C 1
ATOM 1339 O O . LEU A 1 192 ? -1.336 18.204 -47.485 1.00 92.62 192 LEU A O 1
ATOM 1343 N N . LYS A 1 193 ? -2.450 17.294 -45.758 1.00 92.44 193 LYS A N 1
ATOM 1344 C CA . LYS A 1 193 ? -2.334 18.481 -44.890 1.00 92.44 193 LYS A CA 1
ATOM 1345 C C . LYS A 1 193 ? -0.928 18.487 -44.285 1.00 92.44 193 LYS A C 1
ATOM 1347 O O . LYS A 1 193 ? -0.445 17.457 -43.813 1.00 92.44 193 LYS A O 1
ATOM 1352 N N . GLU A 1 194 ? -0.259 19.634 -44.335 1.00 92.62 194 GLU A N 1
ATOM 1353 C CA . GLU A 1 194 ? 1.047 19.825 -43.700 1.00 92.62 194 GLU A CA 1
ATOM 1354 C C . GLU A 1 194 ? 0.915 19.709 -42.178 1.00 92.62 194 GLU A C 1
ATOM 1356 O O . GLU A 1 194 ? 0.030 20.327 -41.591 1.00 92.62 194 GLU A O 1
ATOM 1361 N N . LEU A 1 195 ? 1.778 18.898 -41.563 1.00 92.25 195 LEU A N 1
ATOM 1362 C CA . LEU A 1 195 ? 1.933 18.792 -40.110 1.00 92.25 195 LEU A CA 1
ATOM 1363 C C . LEU A 1 195 ? 3.020 19.758 -39.629 1.00 92.25 195 LEU A C 1
ATOM 1365 O O . LEU A 1 195 ? 2.797 20.532 -38.708 1.00 92.25 195 LEU A O 1
ATOM 1369 N N . ASP A 1 196 ? 4.203 19.711 -40.247 1.00 91.88 196 ASP A N 1
ATOM 1370 C CA . ASP A 1 196 ? 5.332 20.582 -39.902 1.00 91.88 196 ASP A CA 1
ATOM 1371 C C . ASP A 1 196 ? 6.362 20.614 -41.051 1.00 91.88 196 ASP A C 1
ATOM 1373 O O . ASP A 1 196 ? 6.555 19.617 -41.759 1.00 91.88 196 ASP A O 1
ATOM 1377 N N . ALA A 1 197 ? 7.054 21.742 -41.208 1.00 90.56 197 ALA A N 1
ATOM 1378 C CA . ALA A 1 197 ? 8.093 21.975 -42.205 1.00 90.56 197 ALA A CA 1
ATOM 1379 C C . ALA A 1 197 ? 9.428 22.355 -41.550 1.00 90.56 197 ALA A C 1
ATOM 1381 O O . ALA A 1 197 ? 9.501 23.225 -40.677 1.00 90.56 197 ALA A O 1
ATOM 1382 N N . TYR A 1 198 ? 10.507 21.711 -41.999 1.00 90.19 198 TYR A N 1
ATOM 1383 C CA . TYR A 1 198 ? 11.833 21.823 -41.396 1.00 90.19 198 TYR A CA 1
ATOM 1384 C C . TYR A 1 198 ? 12.871 22.358 -42.379 1.00 90.19 198 TYR A C 1
ATOM 1386 O O . TYR A 1 198 ? 13.237 21.678 -43.338 1.00 90.19 198 TYR A O 1
ATOM 1394 N N . THR A 1 199 ? 13.404 23.544 -42.089 1.00 88.31 199 THR A N 1
ATOM 1395 C CA . THR A 1 199 ? 14.552 24.112 -42.807 1.00 88.31 199 THR A CA 1
ATOM 1396 C C . THR A 1 199 ? 15.859 23.662 -42.157 1.00 88.31 199 THR A C 1
ATOM 1398 O O . THR A 1 199 ? 16.132 23.976 -40.997 1.00 88.31 199 THR A O 1
ATOM 1401 N N . PHE A 1 200 ? 16.699 22.962 -42.914 1.00 88.12 200 PHE A N 1
ATOM 1402 C CA . PHE A 1 200 ? 18.000 22.462 -42.472 1.00 88.12 200 PHE A CA 1
ATOM 1403 C C . PHE A 1 200 ? 19.156 23.167 -43.200 1.00 88.12 200 PHE A C 1
ATOM 1405 O O . PHE A 1 200 ? 19.193 23.229 -44.429 1.00 88.12 200 PHE A O 1
ATOM 1412 N N . ASP A 1 201 ? 20.140 23.660 -42.444 1.00 86.19 201 ASP A N 1
ATOM 1413 C CA . ASP A 1 201 ? 21.356 24.294 -42.979 1.00 86.19 201 ASP A CA 1
ATOM 1414 C C . ASP A 1 201 ? 22.197 23.328 -43.839 1.00 86.19 201 ASP A C 1
ATOM 1416 O O . ASP A 1 201 ? 22.617 22.255 -43.391 1.00 86.19 201 ASP A O 1
ATOM 1420 N N . GLY A 1 202 ? 22.499 23.736 -45.072 1.00 82.94 202 GLY A N 1
ATOM 1421 C CA . GLY A 1 202 ? 23.350 23.002 -45.999 1.00 82.94 202 GLY A CA 1
ATOM 1422 C C . GLY A 1 202 ? 24.813 22.875 -45.563 1.00 82.94 202 GLY A C 1
ATOM 1423 O O . GLY A 1 202 ? 25.484 21.949 -46.000 1.00 82.94 202 GLY A O 1
ATOM 1424 N N . LYS A 1 203 ? 25.331 23.728 -44.673 1.00 84.56 203 LYS A N 1
ATOM 1425 C CA . LYS A 1 203 ? 26.702 23.582 -44.138 1.00 84.56 203 LYS A CA 1
ATOM 1426 C C . LYS A 1 203 ? 26.808 22.573 -43.001 1.00 84.56 203 LYS A C 1
ATOM 1428 O O . LYS A 1 203 ? 27.916 22.147 -42.667 1.00 84.56 203 LYS A O 1
ATOM 1433 N N . SER A 1 204 ? 25.686 22.212 -42.385 1.00 86.38 204 SER A N 1
ATOM 1434 C CA . SER A 1 204 ? 25.637 21.322 -41.231 1.00 86.38 204 SER A CA 1
ATOM 1435 C C . SER A 1 204 ? 25.372 19.883 -41.691 1.00 86.38 204 SER A C 1
ATOM 1437 O O . SER A 1 204 ? 24.254 19.558 -42.083 1.00 86.38 204 SER A O 1
ATOM 1439 N N . PRO A 1 205 ? 26.361 18.968 -41.630 1.00 83.06 205 PRO A N 1
ATOM 1440 C CA . PRO A 1 205 ? 26.209 17.628 -42.200 1.00 83.06 205 PRO A CA 1
ATOM 1441 C C . PRO A 1 205 ? 25.334 16.695 -41.350 1.00 83.06 205 PRO A C 1
ATOM 1443 O O . PRO A 1 205 ? 24.925 15.641 -41.823 1.00 83.06 205 PRO A O 1
ATOM 1446 N N . ASN A 1 206 ? 25.053 17.037 -40.088 1.00 85.75 206 ASN A N 1
ATOM 1447 C CA . ASN A 1 206 ? 24.161 16.277 -39.209 1.00 85.75 206 ASN A CA 1
ATOM 1448 C C . ASN A 1 206 ? 23.249 17.254 -38.470 1.00 85.75 206 ASN A C 1
ATOM 1450 O O . ASN A 1 206 ? 23.751 18.139 -37.777 1.00 85.75 206 ASN A O 1
ATOM 1454 N N . HIS A 1 207 ? 21.938 17.054 -38.576 1.00 88.38 207 HIS A N 1
ATOM 1455 C CA . HIS A 1 207 ? 20.941 17.897 -37.920 1.00 88.38 207 HIS A CA 1
ATOM 1456 C C . HIS A 1 207 ? 20.428 17.260 -36.625 1.00 88.38 207 HIS A C 1
ATOM 1458 O O . HIS A 1 207 ? 20.523 16.036 -36.460 1.00 88.38 207 HIS A O 1
ATOM 1464 N N . PRO A 1 208 ? 19.878 18.052 -35.684 1.00 87.38 208 PRO A N 1
ATOM 1465 C CA . PRO A 1 208 ? 19.043 17.495 -34.627 1.00 87.38 208 PRO A CA 1
ATOM 1466 C C . PRO A 1 208 ? 17.868 16.709 -35.232 1.00 87.38 208 PRO A C 1
ATOM 1468 O O . PRO A 1 208 ? 17.436 16.957 -36.357 1.00 87.38 208 PRO A O 1
ATOM 1471 N N . ALA A 1 209 ? 17.338 15.752 -34.471 1.00 89.06 209 ALA A N 1
ATOM 1472 C CA . ALA A 1 209 ? 16.052 15.154 -34.811 1.00 89.06 209 ALA A CA 1
ATOM 1473 C C . ALA A 1 209 ? 14.946 16.212 -34.662 1.00 89.06 209 ALA A C 1
ATOM 1475 O O . ALA A 1 209 ? 15.030 17.048 -33.761 1.00 89.06 209 ALA A O 1
ATOM 1476 N N . THR A 1 210 ? 13.928 16.167 -35.520 1.00 93.12 210 THR A N 1
ATOM 1477 C CA . THR A 1 210 ? 12.863 17.181 -35.540 1.00 93.12 210 THR A CA 1
ATOM 1478 C C . THR A 1 210 ? 11.951 17.109 -34.314 1.00 93.12 210 THR A C 1
ATOM 1480 O O . THR A 1 210 ? 12.058 16.189 -33.488 1.00 93.12 210 THR A O 1
ATOM 1483 N N . THR A 1 211 ? 11.025 18.069 -34.222 1.00 90.62 211 THR A N 1
ATOM 1484 C CA . THR A 1 211 ? 9.864 18.043 -33.325 1.00 90.62 211 THR A CA 1
ATOM 1485 C C . THR A 1 211 ? 9.232 16.652 -33.285 1.00 90.62 211 THR A C 1
ATOM 1487 O O . THR A 1 211 ? 9.092 15.986 -34.311 1.00 90.62 211 THR A O 1
ATOM 1490 N N . LYS A 1 212 ? 8.870 16.200 -32.083 1.00 94.19 212 LYS A N 1
ATOM 1491 C CA . LYS A 1 212 ? 8.074 14.989 -31.875 1.00 94.19 212 LYS A CA 1
ATOM 1492 C C . LYS A 1 212 ? 6.607 15.346 -32.049 1.00 94.19 212 LYS A C 1
ATOM 1494 O O . LYS A 1 212 ? 6.106 16.072 -31.206 1.00 94.19 212 LYS A O 1
ATOM 1499 N N . ILE A 1 213 ? 5.949 14.813 -33.072 1.00 95.12 213 ILE A N 1
ATOM 1500 C CA . ILE A 1 213 ? 4.515 15.026 -33.303 1.00 95.12 213 ILE A CA 1
ATOM 1501 C C . ILE A 1 213 ? 3.771 13.736 -32.957 1.00 95.12 213 ILE A C 1
ATOM 1503 O O . ILE A 1 213 ? 4.191 12.646 -33.371 1.00 95.12 213 ILE A O 1
ATOM 1507 N N . GLY A 1 214 ? 2.706 13.841 -32.164 1.00 96.06 214 GLY A N 1
ATOM 1508 C CA . GLY A 1 214 ? 1.818 12.728 -31.843 1.00 96.06 214 GLY A CA 1
ATOM 1509 C C . GLY A 1 214 ? 0.772 12.538 -32.927 1.00 96.06 214 GLY A C 1
ATOM 1510 O O . GLY A 1 214 ? 0.009 13.448 -33.204 1.00 96.06 214 GLY A O 1
ATOM 1511 N N . VAL A 1 215 ? 0.724 11.371 -33.566 1.00 95.62 215 VAL A N 1
ATOM 1512 C CA . VAL A 1 215 ? -0.129 11.164 -34.747 1.00 95.62 215 VAL A CA 1
ATOM 1513 C C . VAL A 1 215 ? -0.843 9.803 -34.722 1.00 95.62 215 VAL A C 1
ATOM 1515 O O . VAL A 1 215 ? -0.336 8.845 -34.117 1.00 95.62 215 VAL A O 1
ATOM 1518 N N . PRO A 1 216 ? -2.015 9.666 -35.371 1.00 95.88 216 PRO A N 1
ATOM 1519 C CA . PRO A 1 216 ? -2.799 8.433 -35.381 1.00 95.88 216 PRO A CA 1
ATOM 1520 C C . PRO A 1 216 ? -2.185 7.343 -36.270 1.00 95.88 216 PRO A C 1
ATOM 1522 O O . PRO A 1 216 ? -1.340 7.594 -37.129 1.00 95.88 216 PRO A O 1
ATOM 1525 N N . GLY A 1 217 ? -2.626 6.094 -36.089 1.00 94.94 217 GLY A N 1
ATOM 1526 C CA . GLY A 1 217 ? -2.207 4.983 -36.952 1.00 94.94 217 GLY A CA 1
ATOM 1527 C C . GLY A 1 217 ? -2.620 5.200 -38.414 1.00 94.94 217 GLY A C 1
ATOM 1528 O O . GLY A 1 217 ? -3.802 5.102 -38.728 1.00 94.94 217 GLY A O 1
ATOM 1529 N N . GLY A 1 218 ? -1.655 5.455 -39.302 1.00 95.06 218 GLY A N 1
ATOM 1530 C CA . GLY A 1 218 ? -1.912 5.845 -40.690 1.00 95.06 218 GLY A CA 1
ATOM 1531 C C . GLY A 1 218 ? -0.664 5.831 -41.579 1.00 95.06 218 GLY A C 1
ATOM 1532 O O . GLY A 1 218 ? 0.386 5.305 -41.193 1.00 95.06 218 GLY A O 1
ATOM 1533 N N . THR A 1 219 ? -0.793 6.415 -42.771 1.00 96.44 219 THR A N 1
ATOM 1534 C CA . THR A 1 219 ? 0.309 6.662 -43.716 1.00 96.44 219 THR A CA 1
ATOM 1535 C C . THR A 1 219 ? 0.610 8.156 -43.749 1.00 96.44 219 THR A C 1
ATOM 1537 O O . THR A 1 219 ? -0.317 8.957 -43.782 1.00 96.44 219 THR A O 1
ATOM 1540 N N . TYR A 1 220 ? 1.894 8.501 -43.759 1.00 97.31 220 TYR A N 1
ATOM 1541 C CA . TYR A 1 220 ? 2.418 9.864 -43.727 1.00 97.31 220 TYR A CA 1
ATOM 1542 C C . TYR A 1 220 ? 3.399 10.062 -44.876 1.00 97.31 220 TYR A C 1
ATOM 1544 O O . TYR A 1 220 ? 4.103 9.122 -45.266 1.00 97.31 220 TYR A O 1
ATOM 1552 N N . TRP A 1 221 ? 3.451 11.279 -45.404 1.00 97.56 221 TRP A N 1
ATOM 1553 C CA . TRP A 1 221 ? 4.318 11.656 -46.516 1.00 97.56 221 TRP A CA 1
ATOM 1554 C C . TRP A 1 221 ? 5.430 12.585 -46.028 1.00 97.56 221 TRP A C 1
ATOM 1556 O O . TRP A 1 221 ? 5.229 13.381 -45.116 1.00 97.56 221 TRP A O 1
ATOM 1566 N N . VAL A 1 222 ? 6.609 12.488 -46.640 1.00 96.94 222 VAL A N 1
ATOM 1567 C CA . VAL A 1 222 ? 7.701 13.450 -46.454 1.00 96.94 222 VAL A CA 1
ATOM 1568 C C . VAL A 1 222 ? 8.144 13.922 -47.823 1.00 96.94 222 VAL A C 1
ATOM 1570 O O . VAL A 1 222 ? 8.514 13.090 -48.649 1.00 96.94 222 VAL A O 1
ATOM 1573 N N . LYS A 1 223 ? 8.141 15.230 -48.047 1.00 94.69 223 LYS A N 1
ATOM 1574 C CA . LYS A 1 223 ? 8.743 15.860 -49.222 1.00 94.69 223 LYS A CA 1
ATOM 1575 C C . LYS A 1 223 ? 10.091 16.443 -48.815 1.00 94.69 223 LYS A C 1
ATOM 1577 O O . LYS A 1 223 ? 10.174 17.097 -47.777 1.00 94.69 223 LYS A O 1
ATOM 1582 N N . VAL A 1 224 ? 11.135 16.181 -49.592 1.00 92.38 224 VAL A N 1
ATOM 1583 C CA . VAL A 1 224 ? 12.430 16.865 -49.489 1.00 92.38 224 VAL A CA 1
ATOM 1584 C C . VAL A 1 224 ? 12.545 17.773 -50.705 1.00 92.38 224 VAL A C 1
ATOM 1586 O O . VAL A 1 224 ? 12.393 17.291 -51.822 1.00 92.38 224 VAL A O 1
ATOM 1589 N N . ASP A 1 225 ? 12.781 19.067 -50.504 1.00 85.38 225 ASP A N 1
ATOM 1590 C CA . ASP A 1 225 ? 12.841 20.030 -51.603 1.00 85.38 225 ASP A CA 1
ATOM 1591 C C . ASP A 1 225 ? 13.829 21.189 -51.374 1.00 85.38 225 ASP A C 1
ATOM 1593 O O . ASP A 1 225 ? 14.500 21.310 -50.342 1.00 85.38 225 ASP A O 1
ATOM 1597 N N . CYS A 1 226 ? 13.942 22.015 -52.411 1.00 72.25 226 CYS A N 1
ATOM 1598 C CA . CYS A 1 226 ? 14.924 23.076 -52.600 1.00 72.25 226 CYS A CA 1
ATOM 1599 C C . CYS A 1 226 ? 14.335 24.496 -52.675 1.00 72.25 226 CYS A C 1
ATOM 1601 O O . CYS A 1 226 ? 15.088 25.446 -52.922 1.00 72.25 226 CYS A O 1
ATOM 1603 N N . ARG A 1 227 ? 13.017 24.671 -52.497 1.00 65.00 227 ARG A N 1
ATOM 1604 C CA . ARG A 1 227 ? 12.286 25.920 -52.777 1.00 65.00 227 ARG A CA 1
ATOM 1605 C C . ARG A 1 227 ? 12.362 26.914 -51.608 1.00 65.00 227 ARG A C 1
ATOM 1607 O O . ARG A 1 227 ? 11.364 27.282 -50.994 1.00 65.00 227 ARG A O 1
ATOM 1614 N N . GLY A 1 228 ? 13.584 27.366 -51.322 1.00 61.66 228 GLY A N 1
ATOM 1615 C CA . GLY A 1 228 ? 13.908 28.450 -50.388 1.00 61.66 228 GLY A CA 1
ATOM 1616 C C . GLY A 1 228 ? 14.614 29.633 -51.066 1.00 61.66 228 GLY A C 1
ATOM 1617 O O . GLY A 1 228 ? 14.816 29.645 -52.275 1.00 61.66 228 GLY A O 1
ATOM 1618 N N . TRP A 1 229 ? 15.026 30.634 -50.279 1.00 56.94 229 TRP A N 1
ATOM 1619 C CA . TRP A 1 229 ? 15.748 31.824 -50.778 1.00 56.94 229 TRP A CA 1
ATOM 1620 C C . TRP A 1 229 ? 17.244 31.566 -51.069 1.00 56.94 229 TRP A C 1
ATOM 1622 O O . TRP A 1 229 ? 17.919 32.415 -51.647 1.00 56.94 229 TRP A O 1
ATOM 1632 N N . ASP A 1 230 ? 17.764 30.413 -50.646 1.00 71.00 230 ASP A N 1
ATOM 1633 C CA . ASP A 1 230 ? 19.135 29.933 -50.844 1.00 71.00 230 ASP A CA 1
ATOM 1634 C C . ASP A 1 230 ? 19.026 28.409 -51.029 1.00 71.00 230 ASP A C 1
ATOM 1636 O O . ASP A 1 230 ? 18.980 27.668 -50.049 1.00 71.00 230 ASP A O 1
ATOM 1640 N N . SER A 1 231 ? 18.842 27.934 -52.264 1.00 68.00 231 SER A N 1
ATOM 1641 C CA . SER A 1 231 ? 18.618 26.509 -52.574 1.00 68.00 231 SER A CA 1
ATOM 1642 C C . SER A 1 231 ? 19.850 25.638 -52.260 1.00 68.00 231 SER A C 1
ATOM 1644 O O . SER A 1 231 ? 20.980 26.135 -52.269 1.00 68.00 231 SER A O 1
ATOM 1646 N N . PRO A 1 232 ? 19.686 24.332 -51.975 1.00 71.12 232 PRO A N 1
ATOM 1647 C CA . PRO A 1 232 ? 20.807 23.444 -51.711 1.00 71.12 232 PRO A CA 1
ATOM 1648 C C . PRO A 1 232 ? 21.579 23.166 -53.005 1.00 71.12 232 PRO A C 1
ATOM 1650 O O . PRO A 1 232 ? 21.056 23.297 -54.111 1.00 71.12 232 PRO A O 1
ATOM 1653 N N . ALA A 1 233 ? 22.842 22.758 -52.884 1.00 74.25 233 ALA A N 1
ATOM 1654 C CA . ALA A 1 233 ? 23.641 22.441 -54.063 1.00 74.25 233 ALA A CA 1
ATOM 1655 C C . ALA A 1 233 ? 23.126 21.152 -54.734 1.00 74.25 233 ALA A C 1
ATOM 1657 O O . ALA A 1 233 ? 23.123 20.081 -54.121 1.00 74.25 233 ALA A O 1
ATOM 1658 N N . PHE A 1 234 ? 22.719 21.257 -56.000 1.00 83.38 234 PHE A N 1
ATOM 1659 C CA . PHE A 1 234 ? 22.154 20.143 -56.761 1.00 83.38 234 PHE A CA 1
ATOM 1660 C C . PHE A 1 234 ? 23.105 18.944 -56.881 1.00 83.38 234 PHE A C 1
ATOM 1662 O O . PHE A 1 234 ? 24.334 19.066 -56.903 1.00 83.38 234 PHE A O 1
ATOM 1669 N N . GLY A 1 235 ? 22.521 17.750 -56.939 1.00 80.75 235 GLY A N 1
ATOM 1670 C CA . GLY A 1 235 ? 23.227 16.475 -56.988 1.00 80.75 235 GLY A CA 1
ATOM 1671 C C . GLY A 1 235 ? 23.899 16.057 -55.674 1.00 80.75 235 GLY A C 1
ATOM 1672 O O . GLY A 1 235 ? 24.475 14.963 -55.627 1.00 80.75 235 GLY A O 1
ATOM 1673 N N . ILE A 1 236 ? 23.846 16.854 -54.598 1.00 87.06 236 ILE A N 1
ATOM 1674 C CA . ILE A 1 236 ? 24.379 16.465 -53.285 1.00 87.06 236 ILE A CA 1
ATOM 1675 C C . ILE A 1 236 ? 23.478 15.424 -52.612 1.00 87.06 236 ILE A C 1
ATOM 1677 O O . ILE A 1 236 ? 22.255 15.462 -52.704 1.00 87.06 236 ILE A O 1
ATOM 1681 N N . GLN A 1 237 ? 24.100 14.467 -51.918 1.00 89.62 237 GLN A N 1
ATOM 1682 C CA . GLN A 1 237 ? 23.384 13.422 -51.195 1.00 89.62 237 GLN A CA 1
ATOM 1683 C C . GLN A 1 237 ? 22.915 13.888 -49.821 1.00 89.62 237 GLN A C 1
ATOM 1685 O O . GLN A 1 237 ? 23.727 14.289 -48.981 1.00 89.62 237 GLN A O 1
ATOM 1690 N N . TYR A 1 238 ? 21.624 13.699 -49.568 1.00 91.88 238 TYR A N 1
ATOM 1691 C CA . TYR A 1 238 ? 21.056 13.697 -48.228 1.00 91.88 238 TYR A CA 1
ATOM 1692 C C . TYR A 1 238 ? 20.754 12.271 -47.753 1.00 91.88 238 TYR A C 1
ATOM 1694 O O . TYR A 1 238 ? 20.817 11.298 -48.511 1.00 91.88 238 TYR A O 1
ATOM 1702 N N . ASN A 1 239 ? 20.421 12.137 -46.472 1.00 93.81 239 ASN A N 1
ATOM 1703 C CA . ASN A 1 239 ? 19.880 10.923 -45.884 1.00 93.81 239 ASN A CA 1
ATOM 1704 C C . ASN A 1 239 ? 18.710 11.292 -44.969 1.00 93.81 239 ASN A C 1
ATOM 1706 O O . ASN A 1 239 ? 18.857 12.129 -44.079 1.00 93.81 239 ASN A O 1
ATOM 1710 N N . LEU A 1 240 ? 17.568 10.641 -45.175 1.00 95.00 240 LEU A N 1
ATOM 1711 C CA . LEU A 1 240 ? 16.340 10.840 -44.410 1.00 95.00 240 LEU A CA 1
ATOM 1712 C C . LEU A 1 240 ? 16.002 9.562 -43.636 1.00 95.00 240 LEU A C 1
ATOM 1714 O O . LEU A 1 240 ? 16.144 8.449 -44.148 1.00 95.00 240 LEU A O 1
ATOM 1718 N N . ARG A 1 241 ? 15.512 9.706 -42.405 1.00 95.62 241 ARG A N 1
ATOM 1719 C CA . ARG A 1 241 ? 14.937 8.611 -41.616 1.00 95.62 241 ARG A CA 1
ATOM 1720 C C . ARG A 1 241 ? 13.697 9.098 -40.874 1.00 95.62 241 ARG A C 1
ATOM 1722 O O . ARG A 1 241 ? 13.800 9.925 -39.974 1.00 95.62 241 ARG A O 1
ATOM 1729 N N . ALA A 1 242 ? 12.543 8.517 -41.195 1.00 96.56 242 ALA A N 1
ATOM 1730 C CA . ALA A 1 242 ? 11.347 8.640 -40.370 1.00 96.56 242 ALA A CA 1
ATOM 1731 C C . ALA A 1 242 ? 11.471 7.730 -39.136 1.00 96.56 242 ALA A C 1
ATOM 1733 O O . ALA A 1 242 ? 11.663 6.513 -39.253 1.00 96.56 242 ALA A O 1
ATOM 1734 N N . ASN A 1 243 ? 11.377 8.315 -37.947 1.00 97.25 243 ASN A N 1
ATOM 1735 C CA . ASN A 1 243 ? 11.383 7.621 -36.664 1.00 97.25 243 ASN A CA 1
ATOM 1736 C C . ASN A 1 243 ? 9.940 7.449 -36.173 1.00 97.25 243 ASN A C 1
ATOM 1738 O O . ASN A 1 243 ? 9.098 8.306 -36.415 1.00 97.25 243 ASN A O 1
ATOM 1742 N N . TYR A 1 244 ? 9.658 6.360 -35.456 1.00 96.56 244 TYR A N 1
ATOM 1743 C CA . TYR A 1 244 ? 8.346 6.107 -34.857 1.00 96.56 244 TYR A CA 1
ATOM 1744 C C . TYR A 1 244 ? 8.494 5.443 -33.486 1.00 96.56 244 TYR A C 1
ATOM 1746 O O . TYR A 1 244 ? 9.259 4.486 -33.337 1.00 96.56 244 TYR A O 1
ATOM 1754 N N . THR A 1 245 ? 7.733 5.927 -32.504 1.00 97.25 245 THR A N 1
ATOM 1755 C CA . THR A 1 245 ? 7.615 5.346 -31.163 1.00 97.25 245 THR A CA 1
ATOM 1756 C C . THR A 1 245 ? 6.142 5.190 -30.799 1.00 97.25 245 THR A C 1
ATOM 1758 O O . THR A 1 245 ? 5.470 6.165 -30.470 1.00 97.25 245 THR A O 1
ATOM 1761 N N . ARG A 1 246 ? 5.638 3.949 -30.807 1.00 96.56 246 ARG A N 1
ATOM 1762 C CA . ARG A 1 246 ? 4.274 3.644 -30.348 1.00 96.56 246 ARG A CA 1
ATOM 1763 C C . ARG A 1 246 ? 4.113 4.026 -28.875 1.00 96.56 246 ARG A C 1
ATOM 1765 O O . ARG A 1 246 ? 4.794 3.461 -28.020 1.00 96.56 246 ARG A O 1
ATOM 1772 N N . THR A 1 247 ? 3.185 4.928 -28.582 1.00 94.12 247 THR A N 1
ATOM 1773 C CA . THR A 1 247 ? 2.871 5.392 -27.225 1.00 94.12 247 THR A CA 1
ATOM 1774 C C . THR A 1 247 ? 1.409 5.843 -27.146 1.00 94.12 247 THR A C 1
ATOM 1776 O O . THR A 1 247 ? 0.776 6.056 -28.172 1.00 94.12 247 THR A O 1
ATOM 1779 N N . ALA A 1 248 ? 0.886 5.948 -25.926 1.00 90.06 248 ALA A N 1
ATOM 1780 C CA . ALA A 1 248 ? -0.395 6.584 -25.593 1.00 90.06 248 ALA A CA 1
ATOM 1781 C C . ALA A 1 248 ? -0.215 7.546 -24.394 1.00 90.06 248 ALA A C 1
ATOM 1783 O O . ALA A 1 248 ? -1.089 7.701 -23.548 1.00 90.06 248 ALA A O 1
ATOM 1784 N N . ALA A 1 249 ? 0.998 8.093 -24.277 1.00 93.31 249 ALA A N 1
ATOM 1785 C CA . ALA A 1 249 ? 1.391 9.149 -23.344 1.00 93.31 249 ALA A CA 1
ATOM 1786 C C . ALA A 1 249 ? 1.914 10.373 -24.123 1.00 93.31 249 ALA A C 1
ATOM 1788 O O . ALA A 1 249 ? 2.781 11.097 -23.645 1.00 93.31 249 ALA A O 1
ATOM 1789 N N . TRP A 1 250 ? 1.421 10.532 -25.350 1.00 95.31 250 TRP A N 1
ATOM 1790 C CA . TRP A 1 250 ? 1.592 11.680 -26.232 1.00 95.31 250 TRP A CA 1
ATOM 1791 C C . TRP A 1 250 ? 0.215 12.004 -26.837 1.00 95.31 250 TRP A C 1
ATOM 1793 O O . TRP A 1 250 ? -0.608 11.082 -26.862 1.00 95.31 250 TRP A O 1
ATOM 1803 N N . GLU A 1 251 ? -0.037 13.242 -27.270 1.00 95.12 251 GLU A N 1
ATOM 1804 C CA . GLU A 1 251 ? -1.267 13.607 -27.997 1.00 95.12 251 GLU A CA 1
ATOM 1805 C C . GLU A 1 251 ? -1.435 12.860 -29.338 1.00 95.12 251 GLU A C 1
ATOM 1807 O O . GLU A 1 251 ? -0.593 12.038 -29.732 1.00 95.12 251 GLU A O 1
ATOM 1812 N N . THR A 1 252 ? -2.540 13.135 -30.034 1.00 95.56 252 THR A N 1
ATOM 1813 C CA . THR A 1 252 ? -2.869 12.558 -31.338 1.00 95.56 252 THR A CA 1
ATOM 1814 C C . THR A 1 252 ? -3.544 13.606 -32.225 1.00 95.56 252 THR A C 1
ATOM 1816 O O . THR A 1 252 ? -4.760 13.781 -32.157 1.00 95.56 252 THR A O 1
ATOM 1819 N N . GLU A 1 253 ? -2.774 14.196 -33.139 1.00 93.94 253 GLU A N 1
ATOM 1820 C CA . GLU A 1 253 ? -3.276 15.099 -34.179 1.00 93.94 253 GLU A CA 1
ATOM 1821 C C . GLU A 1 253 ? -4.471 14.498 -34.950 1.00 93.94 253 GLU A C 1
ATOM 1823 O O . GLU A 1 253 ? -4.453 13.327 -35.340 1.00 93.94 253 GLU A O 1
ATOM 1828 N N . TRP A 1 254 ? -5.550 15.223 -35.240 1.00 91.81 254 TRP A N 1
ATOM 1829 C CA . TRP A 1 254 ? -5.773 16.666 -35.095 1.00 91.81 254 TRP A CA 1
ATOM 1830 C C . TRP A 1 254 ? -6.710 16.961 -33.910 1.00 91.81 254 TRP A C 1
ATOM 1832 O O . TRP A 1 254 ? -7.938 16.901 -34.052 1.00 91.81 254 TRP A O 1
ATOM 1842 N N . ASN A 1 255 ? -6.160 17.244 -32.724 1.00 94.69 255 ASN A N 1
ATOM 1843 C CA . ASN A 1 255 ? -6.945 17.434 -31.493 1.00 94.69 255 ASN A CA 1
ATOM 1844 C C . ASN A 1 255 ? -7.337 18.903 -31.199 1.00 94.69 255 ASN A C 1
ATOM 1846 O O . ASN A 1 255 ? -7.671 19.231 -30.060 1.00 94.69 255 ASN A O 1
ATOM 1850 N N . ASP A 1 256 ? -7.406 19.720 -32.262 1.00 93.88 256 ASP A N 1
ATOM 1851 C CA . ASP A 1 256 ? -7.805 21.144 -32.336 1.00 93.88 256 ASP A CA 1
ATOM 1852 C C . ASP A 1 256 ? -9.189 21.497 -31.736 1.00 93.88 256 ASP A C 1
ATOM 1854 O O . ASP A 1 256 ? -9.504 22.670 -31.505 1.00 93.88 256 ASP A O 1
ATOM 1858 N N . GLY A 1 257 ? -10.063 20.506 -31.507 1.00 94.69 257 GLY A N 1
ATOM 1859 C CA . GLY A 1 257 ? -11.465 20.705 -31.125 1.00 94.69 257 GLY A CA 1
ATOM 1860 C C . GLY A 1 257 ? -11.926 19.853 -29.941 1.00 94.69 257 GLY A C 1
ATOM 1861 O O . GLY A 1 257 ? -11.438 18.755 -29.691 1.00 94.69 257 GLY A O 1
ATOM 1862 N N . PHE A 1 258 ? -12.948 20.316 -29.212 1.00 94.31 258 PHE A N 1
ATOM 1863 C CA . PHE A 1 258 ? -13.526 19.586 -28.066 1.00 94.31 258 PHE A CA 1
ATOM 1864 C C . PHE A 1 258 ? -14.136 18.212 -28.443 1.00 94.31 258 PHE A C 1
ATOM 1866 O O . PHE A 1 258 ? -14.346 17.334 -27.591 1.00 94.31 258 PHE A O 1
ATOM 1873 N N . ASP A 1 259 ? -14.472 18.026 -29.716 1.00 94.19 259 ASP A N 1
ATOM 1874 C CA . ASP A 1 259 ? -15.014 16.805 -30.297 1.00 94.19 259 ASP A CA 1
ATOM 1875 C C . ASP A 1 259 ? -13.921 15.848 -30.802 1.00 94.19 259 ASP A C 1
ATOM 1877 O O . ASP A 1 259 ? -14.104 14.637 -30.645 1.00 94.19 259 ASP A O 1
ATOM 1881 N N . THR A 1 260 ? -12.773 16.358 -31.270 1.00 95.38 260 THR A N 1
ATOM 1882 C CA . THR A 1 260 ? -11.559 15.562 -31.558 1.00 95.38 260 THR A CA 1
ATOM 1883 C C . THR A 1 260 ? -10.673 15.304 -30.327 1.00 95.38 260 THR A C 1
ATOM 1885 O O . THR A 1 260 ? -9.849 14.395 -30.355 1.00 95.38 260 THR A O 1
ATOM 1888 N N . ALA A 1 261 ? -10.901 16.031 -29.228 1.00 96.81 261 ALA A N 1
ATOM 1889 C CA . ALA A 1 261 ? -10.116 16.051 -27.990 1.00 96.81 261 ALA A CA 1
ATOM 1890 C C . ALA A 1 261 ? -9.643 14.685 -27.438 1.00 96.81 261 ALA A C 1
ATOM 1892 O O . ALA A 1 261 ? -10.451 13.791 -27.144 1.00 96.81 261 ALA A O 1
ATOM 1893 N N . ASP A 1 262 ? -8.339 14.585 -27.164 1.00 96.19 262 ASP A N 1
ATOM 1894 C CA . ASP A 1 262 ? -7.628 13.327 -26.895 1.00 96.19 262 ASP A CA 1
ATOM 1895 C C . ASP A 1 262 ? -7.841 12.820 -25.439 1.00 96.19 262 ASP A C 1
ATOM 1897 O O . ASP A 1 262 ? -7.962 13.620 -24.500 1.00 96.19 262 ASP A O 1
ATOM 1901 N N . PRO A 1 263 ? -7.957 11.501 -25.170 1.00 95.00 263 PRO A N 1
ATOM 1902 C CA . PRO A 1 263 ? -8.541 10.997 -23.924 1.00 95.00 263 PRO A CA 1
ATOM 1903 C C . PRO A 1 263 ? -7.559 10.967 -22.735 1.00 95.00 263 PRO A C 1
ATOM 1905 O O . PRO A 1 263 ? -6.988 9.928 -22.381 1.00 95.00 263 PRO A O 1
ATOM 1908 N N . LEU A 1 264 ? -7.430 12.093 -22.027 1.00 95.31 264 LEU A N 1
ATOM 1909 C CA . LEU A 1 264 ? -6.621 12.205 -20.809 1.00 95.31 264 LEU A CA 1
ATOM 1910 C C . LEU A 1 264 ? -7.266 11.485 -19.607 1.00 95.31 264 LEU A C 1
ATOM 1912 O O . LEU A 1 264 ? -8.103 12.018 -18.870 1.00 95.31 264 LEU A O 1
ATOM 1916 N N . ALA A 1 265 ? -6.806 10.260 -19.347 1.00 92.06 265 ALA A N 1
ATOM 1917 C CA . ALA A 1 265 ? -7.160 9.515 -18.143 1.00 92.06 265 ALA A CA 1
ATOM 1918 C C . ALA A 1 265 ? -6.616 10.194 -16.867 1.00 92.06 265 ALA A C 1
ATOM 1920 O O . ALA A 1 265 ? -5.430 10.507 -16.755 1.00 92.06 265 ALA A O 1
ATOM 1921 N N . ALA A 1 266 ? -7.479 10.381 -15.864 1.00 86.19 266 ALA A N 1
ATOM 1922 C CA . ALA A 1 266 ? -7.119 11.052 -14.616 1.00 86.19 266 ALA A CA 1
ATOM 1923 C C . ALA A 1 266 ? -5.933 10.376 -13.898 1.00 86.19 266 ALA A C 1
ATOM 1925 O O . ALA A 1 266 ? -5.961 9.186 -13.583 1.00 86.19 266 ALA A O 1
ATOM 1926 N N . GLY A 1 267 ? -4.904 11.164 -13.587 1.00 86.75 267 GLY A N 1
ATOM 1927 C CA . GLY A 1 267 ? -3.662 10.703 -12.972 1.00 86.75 267 GLY A CA 1
ATOM 1928 C C . GLY A 1 267 ? -2.578 10.243 -13.954 1.00 86.75 267 GLY A C 1
ATOM 1929 O O . GLY A 1 267 ? -1.439 10.072 -13.503 1.00 86.75 267 GLY A O 1
ATOM 1930 N N . SER A 1 268 ? -2.875 10.104 -15.248 1.00 92.19 268 SER A N 1
ATOM 1931 C CA . SER A 1 268 ? -1.874 9.945 -16.313 1.00 92.19 268 SER A CA 1
ATOM 1932 C C . SER A 1 268 ? -1.234 11.286 -16.684 1.00 92.19 268 SER A C 1
ATOM 1934 O O . SER A 1 268 ? -1.807 12.342 -16.423 1.00 92.19 268 SER A O 1
ATOM 1936 N N . THR A 1 269 ? -0.054 11.231 -17.299 1.00 94.88 269 THR A N 1
ATOM 1937 C CA . THR A 1 269 ? 0.552 12.362 -18.015 1.00 94.88 269 THR A CA 1
ATOM 1938 C C . THR A 1 269 ? 0.443 12.089 -19.508 1.00 94.88 269 THR A C 1
ATOM 1940 O O . THR A 1 269 ? 0.726 10.963 -19.923 1.00 94.88 269 THR A O 1
ATOM 1943 N N . ILE A 1 270 ? 0.087 13.104 -20.287 1.00 95.88 270 ILE A N 1
ATOM 1944 C CA . ILE A 1 270 ? 0.305 13.133 -21.734 1.00 95.88 270 ILE A CA 1
ATOM 1945 C C . ILE A 1 270 ? 1.351 14.218 -22.019 1.00 95.88 270 ILE A C 1
ATOM 1947 O O . ILE A 1 270 ? 1.293 15.298 -21.430 1.00 95.88 270 ILE A O 1
ATOM 1951 N N . SER A 1 271 ? 2.359 13.892 -22.824 1.00 95.69 271 SER A N 1
ATOM 1952 C CA . SER A 1 271 ? 3.300 14.858 -23.400 1.00 95.69 271 SER A CA 1
ATOM 1953 C C . SER A 1 271 ? 2.716 15.450 -24.683 1.00 95.69 271 SER A C 1
ATOM 1955 O O . SER A 1 271 ? 1.965 14.755 -25.360 1.00 95.69 271 SER A O 1
ATOM 1957 N N . GLY A 1 272 ? 3.081 16.680 -25.029 1.00 94.19 272 GLY A N 1
ATOM 1958 C CA . GLY A 1 272 ? 2.498 17.333 -26.193 1.00 94.19 272 GLY A CA 1
ATOM 1959 C C . GLY A 1 272 ? 3.310 18.462 -26.809 1.00 94.19 272 GLY A C 1
ATOM 1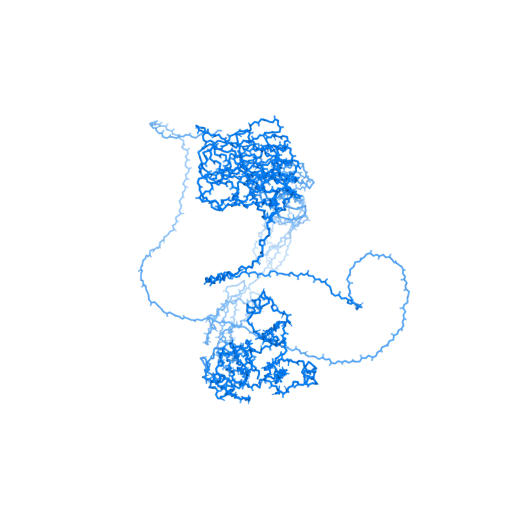960 O O . GLY A 1 272 ? 4.382 18.781 -26.282 1.00 94.19 272 GLY A O 1
ATOM 1961 N N . VAL A 1 273 ? 2.839 19.049 -27.914 1.00 92.12 273 VAL A N 1
ATOM 1962 C CA . VAL A 1 273 ? 3.501 20.169 -28.605 1.00 92.12 273 VAL A CA 1
ATOM 1963 C C . VAL A 1 273 ? 2.561 21.014 -29.480 1.00 92.12 273 VAL A C 1
ATOM 1965 O O . VAL A 1 273 ? 1.998 20.515 -30.435 1.00 92.12 273 VAL A O 1
ATOM 1968 N N . ILE A 1 274 ? 2.539 22.332 -29.247 1.00 89.81 274 ILE A N 1
ATOM 1969 C CA . ILE A 1 274 ? 1.856 23.292 -30.132 1.00 89.81 274 ILE A CA 1
ATOM 1970 C C . ILE A 1 274 ? 2.751 23.613 -31.344 1.00 89.81 274 ILE A C 1
ATOM 1972 O O . ILE A 1 274 ? 3.878 24.094 -31.171 1.00 89.81 274 ILE A O 1
ATOM 1976 N N . LEU A 1 275 ? 2.274 23.364 -32.562 1.00 87.81 275 LEU A N 1
ATOM 1977 C CA . LEU A 1 275 ? 2.980 23.479 -33.845 1.00 87.81 275 LEU A CA 1
ATOM 1978 C C . LEU A 1 275 ? 2.820 24.841 -34.545 1.00 87.81 275 LEU A C 1
ATOM 1980 O O . LEU A 1 275 ? 3.720 25.232 -35.293 1.00 87.81 275 LEU A O 1
ATOM 1984 N N . ASN A 1 276 ? 1.709 25.552 -34.325 1.00 84.88 276 ASN A N 1
ATOM 1985 C CA . ASN A 1 276 ? 1.383 26.857 -34.932 1.00 84.88 276 ASN A CA 1
ATOM 1986 C C . ASN A 1 276 ? 0.356 27.643 -34.070 1.00 84.88 276 ASN A C 1
ATOM 1988 O O . ASN A 1 276 ? 0.137 27.287 -32.917 1.00 84.88 276 ASN A O 1
ATOM 1992 N N . ASP A 1 277 ? -0.213 28.747 -34.568 1.00 79.81 277 ASP A N 1
ATOM 1993 C CA . ASP A 1 277 ? -1.156 29.629 -33.851 1.00 79.81 277 ASP A CA 1
ATOM 1994 C C . ASP A 1 277 ? -2.647 29.251 -33.968 1.00 79.81 277 ASP A C 1
ATOM 1996 O O . ASP A 1 277 ? -3.449 29.699 -33.143 1.00 79.81 277 ASP A O 1
ATOM 2000 N N . ASP A 1 278 ? -3.010 28.403 -34.933 1.00 83.50 278 ASP A N 1
ATOM 2001 C CA . ASP A 1 278 ? -4.346 27.795 -35.057 1.00 83.50 278 ASP A CA 1
ATOM 2002 C C . ASP A 1 278 ? -4.438 26.412 -34.370 1.00 83.50 278 ASP A C 1
ATOM 2004 O O . ASP A 1 278 ? -5.508 25.802 -34.346 1.00 83.50 278 ASP A O 1
ATOM 2008 N N . ASP A 1 279 ? -3.333 25.929 -33.798 1.00 89.00 279 ASP A N 1
ATOM 2009 C CA . ASP A 1 279 ? -3.223 24.677 -33.042 1.00 89.00 279 ASP A CA 1
ATOM 2010 C C . ASP A 1 279 ? -3.724 24.860 -31.596 1.00 89.00 279 ASP A C 1
ATOM 2012 O O . ASP A 1 279 ? -3.267 25.735 -30.849 1.00 89.00 279 ASP A O 1
ATOM 2016 N N . TYR A 1 280 ? -4.693 24.024 -31.213 1.00 92.50 280 TYR A N 1
ATOM 2017 C CA . TYR A 1 280 ? -5.329 24.043 -29.898 1.00 92.50 280 TYR A CA 1
ATOM 2018 C C . TYR A 1 280 ? -5.399 22.641 -29.302 1.00 92.50 280 TYR A C 1
ATOM 2020 O O . TYR A 1 280 ? -6.309 21.872 -29.590 1.00 92.50 280 TYR A O 1
ATOM 2028 N N . ASP A 1 281 ? -4.519 22.329 -28.363 1.00 95.75 281 ASP A N 1
ATOM 2029 C CA . ASP A 1 281 ? -4.477 21.016 -27.732 1.00 95.75 281 ASP A CA 1
ATOM 2030 C C . ASP A 1 281 ? -5.665 20.761 -26.774 1.00 95.75 281 ASP A C 1
ATOM 2032 O O . ASP A 1 281 ? -5.616 21.090 -25.578 1.00 95.75 281 ASP A O 1
ATOM 2036 N N . TRP A 1 282 ? -6.754 20.148 -27.265 1.00 97.75 282 TRP A N 1
ATOM 2037 C CA . TRP A 1 282 ? -7.866 19.704 -26.415 1.00 97.75 282 TRP A CA 1
ATOM 2038 C C . TRP A 1 282 ? -7.683 18.280 -25.881 1.00 97.75 282 TRP A C 1
ATOM 2040 O O . TRP A 1 282 ? -7.477 17.315 -26.612 1.00 97.75 282 TRP A O 1
ATOM 2050 N N . TYR A 1 283 ? -7.932 18.128 -24.581 1.00 97.81 283 TYR A N 1
ATOM 2051 C CA . TYR A 1 283 ? -7.906 16.865 -23.853 1.00 97.81 283 TYR A CA 1
ATOM 2052 C C . TYR A 1 283 ? -9.236 16.578 -23.162 1.00 97.81 283 TYR A C 1
ATOM 2054 O O . TYR A 1 283 ? -9.732 17.372 -22.359 1.00 97.81 283 TYR A O 1
ATOM 2062 N N . LYS A 1 284 ? -9.793 15.393 -23.404 1.00 96.62 284 LYS A N 1
ATOM 2063 C CA . LYS A 1 284 ? -11.084 14.937 -22.881 1.00 96.62 284 LYS A CA 1
ATOM 2064 C C . LYS A 1 284 ? -10.916 14.100 -21.617 1.00 96.62 284 LYS A C 1
ATOM 2066 O O . LYS A 1 284 ? -10.367 13.000 -21.645 1.00 96.62 284 LYS A O 1
ATOM 2071 N N . VAL A 1 285 ? -11.463 14.578 -20.501 1.00 94.94 285 VAL A N 1
ATOM 2072 C CA . VAL A 1 285 ? -11.416 13.895 -19.202 1.00 94.94 285 VAL A CA 1
ATOM 2073 C C . VAL A 1 285 ? -12.813 13.431 -18.798 1.00 94.94 285 VAL A C 1
ATOM 2075 O O . VAL A 1 285 ? -13.764 14.207 -18.800 1.00 94.94 285 VAL A O 1
ATOM 2078 N N . THR A 1 286 ? -12.949 12.178 -18.358 1.00 92.69 286 THR A N 1
ATOM 2079 C CA . THR A 1 286 ? -14.187 11.685 -17.726 1.00 92.69 286 THR A CA 1
ATOM 2080 C C . THR A 1 286 ? -13.994 11.466 -16.227 1.00 92.69 286 THR A C 1
ATOM 2082 O O . THR A 1 286 ? -13.077 10.768 -15.794 1.00 92.69 286 THR A O 1
ATOM 2085 N N . THR A 1 287 ? -14.894 12.031 -15.425 1.00 90.06 287 THR A N 1
ATOM 2086 C CA . THR A 1 287 ? -14.932 11.912 -13.960 1.00 90.06 287 THR A CA 1
ATOM 2087 C C . THR A 1 287 ? -16.153 11.098 -13.525 1.00 90.06 287 THR A C 1
ATOM 2089 O O . THR A 1 287 ? -17.280 11.366 -13.934 1.00 90.06 287 THR A O 1
ATOM 2092 N N . SER A 1 288 ? -15.955 10.084 -12.678 1.00 87.56 288 SER A N 1
ATOM 2093 C CA . SER A 1 288 ? -17.029 9.164 -12.252 1.00 87.56 288 SER A CA 1
ATOM 2094 C C . SER A 1 288 ? -17.861 9.660 -11.061 1.00 87.56 288 SER A C 1
ATOM 2096 O O . SER A 1 288 ? -18.856 9.039 -10.690 1.00 87.56 288 SER A O 1
ATOM 2098 N N . ARG A 1 289 ? -17.441 10.759 -10.431 1.00 87.00 289 ARG A N 1
ATOM 2099 C CA . ARG A 1 289 ? -18.060 11.409 -9.266 1.00 87.00 289 ARG A CA 1
ATOM 2100 C C . ARG A 1 289 ? -17.493 12.827 -9.129 1.00 87.00 289 ARG A C 1
ATOM 2102 O O . ARG A 1 289 ? -16.560 13.182 -9.845 1.00 87.00 289 ARG A O 1
ATOM 2109 N N . SER A 1 290 ? -18.019 13.611 -8.188 1.00 87.44 290 SER A N 1
ATOM 2110 C CA . SER A 1 290 ? -17.483 14.946 -7.911 1.00 87.44 290 SER A CA 1
ATOM 2111 C C . SER A 1 290 ? -16.234 14.901 -7.021 1.00 87.44 290 SER A C 1
ATOM 2113 O O . SER A 1 290 ? -16.340 14.559 -5.841 1.00 87.44 290 SER A O 1
ATOM 2115 N N . ASP A 1 291 ? -15.088 15.284 -7.588 1.00 88.81 291 ASP A N 1
ATOM 2116 C CA . ASP A 1 291 ? -13.751 15.220 -6.980 1.00 88.81 291 ASP A CA 1
ATOM 2117 C C . ASP A 1 291 ? -13.020 16.578 -7.091 1.00 88.81 291 ASP A C 1
ATOM 2119 O O . ASP A 1 291 ? -13.303 17.395 -7.969 1.00 88.81 291 ASP A O 1
ATOM 2123 N N . THR A 1 292 ? -12.057 16.838 -6.200 1.00 91.00 292 THR A N 1
ATOM 2124 C CA . THR A 1 292 ? -11.185 18.021 -6.271 1.00 91.00 292 THR A CA 1
ATOM 2125 C C . THR A 1 292 ? -10.060 17.780 -7.272 1.00 91.00 292 THR A C 1
ATOM 2127 O O . THR A 1 292 ? -9.125 17.018 -7.010 1.00 91.00 292 THR A O 1
ATOM 2130 N N . ALA A 1 293 ? -10.152 18.454 -8.410 1.00 91.88 293 ALA A N 1
ATOM 2131 C CA . ALA A 1 293 ? -9.205 18.409 -9.506 1.00 91.88 293 ALA A CA 1
ATOM 2132 C C . ALA A 1 293 ? -8.105 19.475 -9.368 1.00 91.88 293 ALA A C 1
ATOM 2134 O O . ALA A 1 293 ? -8.328 20.544 -8.794 1.00 91.88 293 ALA A O 1
ATOM 2135 N N . GLN A 1 294 ? -6.928 19.184 -9.920 1.00 94.56 294 GLN A N 1
ATOM 2136 C CA . GLN A 1 294 ? -5.819 20.120 -10.096 1.00 94.56 294 GLN A CA 1
ATOM 2137 C C . GLN A 1 294 ? -5.044 19.748 -11.366 1.00 94.56 294 GLN A C 1
ATOM 2139 O O . GLN A 1 294 ? -4.640 18.592 -11.496 1.00 94.56 294 GLN A O 1
ATOM 2144 N N . ILE A 1 295 ? -4.807 20.689 -12.282 1.00 95.50 295 ILE A N 1
ATOM 2145 C CA . ILE A 1 295 ? -3.918 20.440 -13.429 1.00 95.50 295 ILE A CA 1
ATOM 2146 C C . ILE A 1 295 ? -2.455 20.596 -12.984 1.00 95.50 295 ILE A C 1
ATOM 2148 O O . ILE A 1 295 ? -2.113 21.500 -12.221 1.00 95.50 295 ILE A O 1
ATOM 2152 N N . GLN A 1 296 ? -1.594 19.696 -13.448 1.00 95.25 296 GLN A N 1
ATOM 2153 C CA . GLN A 1 296 ? -0.138 19.808 -13.400 1.00 95.25 296 GLN A CA 1
ATOM 2154 C C . GLN A 1 296 ? 0.379 19.964 -14.832 1.00 95.25 296 GLN A C 1
ATOM 2156 O O . GLN A 1 296 ? -0.046 19.215 -15.714 1.00 95.25 296 GLN A O 1
ATOM 2161 N N . PHE A 1 297 ? 1.279 20.923 -15.040 1.00 94.62 297 PHE A N 1
ATOM 2162 C CA . PHE A 1 297 ? 1.858 21.262 -16.339 1.00 94.62 297 PHE A CA 1
ATOM 2163 C C . PHE A 1 297 ? 3.383 21.421 -16.229 1.00 94.62 297 PHE A C 1
ATOM 2165 O O . PHE A 1 297 ? 3.874 21.876 -15.193 1.00 94.62 297 PHE A O 1
ATOM 2172 N N . SER A 1 298 ? 4.140 21.070 -17.272 1.00 92.62 298 SER A N 1
ATOM 2173 C CA . SER A 1 298 ? 5.592 21.327 -17.347 1.00 92.62 298 SER A CA 1
ATOM 2174 C C . SER A 1 298 ? 6.142 21.248 -18.775 1.00 92.62 298 SER A C 1
ATOM 2176 O O . SER A 1 298 ? 5.884 20.254 -19.458 1.00 92.62 298 SER A O 1
ATOM 2178 N N . ASN A 1 299 ? 6.949 22.230 -19.190 1.00 88.88 299 ASN A N 1
ATOM 2179 C CA . ASN A 1 299 ? 7.505 22.369 -20.544 1.00 88.88 299 ASN A CA 1
ATOM 2180 C C . ASN A 1 299 ? 9.040 22.275 -20.627 1.00 88.88 299 ASN A C 1
ATOM 2182 O O . ASN A 1 299 ? 9.771 22.568 -19.676 1.00 88.88 299 ASN A O 1
ATOM 2186 N N . GLU A 1 300 ? 9.533 21.872 -21.801 1.00 78.06 300 GLU A N 1
ATOM 2187 C CA . GLU A 1 300 ? 10.959 21.777 -22.116 1.00 78.06 300 GLU A CA 1
ATOM 2188 C C . GLU A 1 300 ? 11.535 23.160 -22.484 1.00 78.06 300 GLU A C 1
ATOM 2190 O O . GLU A 1 300 ? 11.583 23.563 -23.642 1.00 78.06 300 GLU A O 1
ATOM 2195 N N . GLN A 1 301 ? 12.035 23.846 -21.449 1.00 65.00 301 GLN A N 1
ATOM 2196 C CA . GLN A 1 301 ? 12.733 25.144 -21.463 1.00 65.00 301 GLN A CA 1
ATOM 2197 C C . GLN A 1 301 ? 11.889 26.412 -21.671 1.00 65.00 301 GLN A C 1
ATOM 2199 O O . GLN A 1 301 ? 10.736 26.395 -22.094 1.00 65.00 301 GLN A O 1
ATOM 2204 N N . ALA A 1 302 ? 12.525 27.522 -21.288 1.00 58.53 302 ALA A N 1
ATOM 2205 C CA . ALA A 1 302 ? 12.001 28.873 -21.300 1.00 58.53 302 ALA A CA 1
ATOM 2206 C C . ALA A 1 302 ? 11.988 29.465 -22.711 1.00 58.53 302 ALA A C 1
ATOM 2208 O O . ALA A 1 302 ? 13.037 29.562 -23.346 1.00 58.53 302 ALA A O 1
ATOM 2209 N N . ALA A 1 303 ? 10.815 29.907 -23.154 1.00 57.75 303 ALA A N 1
ATOM 2210 C CA . ALA A 1 303 ? 10.621 30.583 -24.429 1.00 57.75 303 ALA A CA 1
ATOM 2211 C C . ALA A 1 303 ? 9.894 31.925 -24.237 1.00 57.75 303 ALA A C 1
ATOM 2213 O O . ALA A 1 303 ? 9.363 32.193 -23.158 1.00 57.75 303 ALA A O 1
ATOM 2214 N N . ASN A 1 304 ? 9.865 32.766 -25.272 1.00 68.00 304 ASN A N 1
ATOM 2215 C CA . ASN A 1 304 ? 9.130 34.032 -25.245 1.00 68.00 304 ASN A CA 1
ATOM 2216 C C . ASN A 1 304 ? 7.632 33.757 -25.427 1.00 68.00 304 ASN A C 1
ATOM 2218 O O . ASN A 1 304 ? 7.225 33.329 -26.496 1.00 68.00 304 ASN A O 1
ATOM 2222 N N . GLY A 1 305 ? 6.800 34.002 -24.416 1.00 77.12 305 GLY A N 1
ATOM 2223 C CA . GLY A 1 305 ? 5.348 33.839 -24.542 1.00 77.12 305 GLY A CA 1
ATOM 2224 C C . GLY A 1 305 ? 4.664 33.470 -23.233 1.00 77.12 305 GLY A C 1
ATOM 2225 O O . GLY A 1 305 ? 5.288 33.431 -22.170 1.00 77.12 305 GLY A O 1
ATOM 2226 N N . GLN A 1 306 ? 3.364 33.196 -23.309 1.00 85.44 306 GLN A N 1
ATOM 2227 C CA . GLN A 1 306 ? 2.572 32.723 -22.174 1.00 85.44 306 GLN A CA 1
ATOM 2228 C C . GLN A 1 306 ? 1.824 31.450 -22.544 1.00 85.44 306 GLN A C 1
ATOM 2230 O O . GLN A 1 306 ? 1.114 31.428 -23.546 1.00 85.44 306 GLN A O 1
ATOM 2235 N N . TRP A 1 307 ? 1.934 30.425 -21.703 1.00 88.94 307 TRP A N 1
ATOM 2236 C CA . TRP A 1 307 ? 1.034 29.280 -21.741 1.00 88.94 307 TRP A CA 1
ATOM 2237 C C . TRP A 1 307 ? -0.316 29.669 -21.150 1.00 88.94 307 TRP A C 1
ATOM 2239 O O . TRP A 1 307 ? -0.395 30.350 -20.120 1.00 88.94 307 TRP A O 1
ATOM 2249 N N . LEU A 1 308 ? -1.372 29.177 -21.781 1.00 91.44 308 LEU A N 1
ATOM 2250 C CA . LEU A 1 308 ? -2.739 29.214 -21.307 1.00 91.44 308 LEU A CA 1
ATOM 2251 C C . LEU A 1 308 ? -3.182 27.772 -21.078 1.00 91.44 308 LEU A C 1
ATOM 2253 O O . LEU A 1 308 ? -3.108 26.927 -21.967 1.00 91.44 308 LEU A O 1
ATOM 2257 N N . VAL A 1 309 ? -3.630 27.479 -19.861 1.00 94.81 309 VAL A N 1
ATOM 2258 C CA . VAL A 1 309 ? -4.176 26.166 -19.513 1.00 94.81 309 VAL A CA 1
ATOM 2259 C C . VAL A 1 309 ? -5.579 26.371 -18.965 1.00 94.81 309 VAL A C 1
ATOM 2261 O O . VAL A 1 309 ? -5.779 26.945 -17.888 1.00 94.81 309 VAL A O 1
ATOM 2264 N N . THR A 1 310 ? -6.550 25.913 -19.744 1.00 95.50 310 THR A N 1
ATOM 2265 C CA . THR A 1 310 ? -7.978 26.165 -19.552 1.00 95.50 310 THR A CA 1
ATOM 2266 C C . THR A 1 310 ? -8.668 24.879 -19.126 1.00 95.50 310 THR A C 1
ATOM 2268 O O . THR A 1 310 ? -8.521 23.860 -19.790 1.00 95.50 310 THR A O 1
ATOM 2271 N N . LEU A 1 311 ? -9.445 24.908 -18.042 1.00 95.50 311 LEU A N 1
ATOM 2272 C CA . LEU A 1 311 ? -10.304 23.797 -17.621 1.00 95.50 311 LEU A CA 1
ATOM 2273 C C . LEU A 1 311 ? -11.766 24.148 -17.909 1.00 95.50 311 LEU A C 1
ATOM 2275 O O . LEU A 1 311 ? -12.235 25.209 -17.503 1.00 95.50 311 LEU A O 1
ATOM 2279 N N . ILE A 1 312 ? -12.481 23.253 -18.585 1.00 95.69 312 ILE A N 1
ATOM 2280 C CA . ILE A 1 312 ? -13.758 23.517 -19.260 1.00 95.69 312 ILE A CA 1
ATOM 2281 C C . ILE A 1 312 ? -14.787 22.442 -18.866 1.00 95.69 312 ILE A C 1
ATOM 2283 O O . ILE A 1 312 ? -14.439 21.265 -18.746 1.00 95.69 312 ILE A O 1
ATOM 2287 N N . ASP A 1 313 ? -16.047 22.829 -18.645 1.00 92.12 313 ASP A N 1
ATOM 2288 C CA . ASP A 1 313 ? -17.123 21.903 -18.253 1.00 92.12 313 ASP A CA 1
ATOM 2289 C C . ASP A 1 313 ? -17.769 21.144 -19.435 1.00 92.12 313 ASP A C 1
ATOM 2291 O O . ASP A 1 313 ? -17.433 21.334 -20.606 1.00 92.12 313 ASP A O 1
ATOM 2295 N N . SER A 1 314 ? -18.740 20.275 -19.130 1.00 89.56 314 SER A N 1
ATOM 2296 C CA . SER A 1 314 ? -19.491 19.489 -20.123 1.00 89.56 314 SER A CA 1
ATOM 2297 C C . SER A 1 314 ? -20.309 20.318 -21.122 1.00 89.56 314 SER A C 1
ATOM 2299 O O . SER A 1 314 ? -20.793 19.763 -22.105 1.00 89.56 314 SER A O 1
ATOM 2301 N N . ASN A 1 315 ? -20.514 21.606 -20.847 1.00 92.00 315 ASN A N 1
ATOM 2302 C CA . ASN A 1 315 ? -21.316 22.543 -21.633 1.00 92.00 315 ASN A CA 1
ATOM 2303 C C . ASN A 1 315 ? -20.432 23.596 -22.331 1.00 92.00 315 ASN A C 1
ATOM 2305 O O . ASN A 1 315 ? -20.955 24.577 -22.851 1.00 92.00 315 ASN A O 1
ATOM 2309 N N . LEU A 1 316 ? -19.109 23.385 -22.329 1.00 93.00 316 LEU A N 1
ATOM 2310 C CA . LEU A 1 316 ? -18.077 24.271 -22.873 1.00 93.00 316 LEU A CA 1
ATOM 2311 C C . LEU A 1 316 ? -17.902 25.616 -22.132 1.00 93.00 316 LEU A C 1
ATOM 2313 O O . LEU A 1 316 ? -17.332 26.555 -22.683 1.00 93.00 316 LEU A O 1
ATOM 2317 N N . ASN A 1 317 ? -18.307 25.711 -20.859 1.00 92.88 317 ASN A N 1
ATOM 2318 C CA . ASN A 1 317 ? -17.979 26.867 -20.015 1.00 92.88 317 ASN A CA 1
ATOM 2319 C C . ASN A 1 317 ? -16.538 26.766 -19.480 1.00 92.88 317 ASN A C 1
ATOM 2321 O O . ASN A 1 317 ? -16.190 25.759 -18.857 1.00 92.88 317 ASN A O 1
ATOM 2325 N N . GLU A 1 318 ? -15.725 27.822 -19.611 1.00 94.06 318 GLU A N 1
ATOM 2326 C CA . GLU A 1 318 ? -14.422 27.909 -18.929 1.00 94.06 318 GLU A CA 1
ATOM 2327 C C . GLU A 1 318 ? -14.622 27.993 -17.396 1.00 94.06 318 GLU A C 1
ATOM 2329 O O . GLU A 1 318 ? -15.146 28.971 -16.861 1.00 94.06 318 GLU A O 1
ATOM 2334 N N . LEU A 1 319 ? -14.201 26.956 -16.663 1.00 91.88 319 LEU A N 1
ATOM 2335 C CA . LEU A 1 319 ? -14.235 26.890 -15.194 1.00 91.88 319 LEU A CA 1
ATOM 2336 C C . LEU A 1 319 ? -13.068 27.657 -14.560 1.00 91.88 319 LEU A C 1
ATOM 2338 O O . LEU A 1 319 ? -13.205 28.237 -13.475 1.00 91.88 319 LEU A O 1
ATOM 2342 N N . TYR A 1 320 ? -11.906 27.629 -15.215 1.00 94.25 320 TYR A N 1
ATOM 2343 C CA . TYR A 1 320 ? -10.819 28.583 -15.019 1.00 94.25 320 TYR A CA 1
ATOM 2344 C C . TYR A 1 320 ? -9.842 28.548 -16.198 1.00 94.25 320 TYR A C 1
ATOM 2346 O O . TYR A 1 320 ? -9.669 27.510 -16.834 1.00 94.25 320 TYR A O 1
ATOM 2354 N N . THR A 1 321 ? -9.130 29.658 -16.379 1.00 94.12 321 THR A N 1
ATOM 2355 C CA . THR A 1 321 ? -8.056 29.820 -17.365 1.00 94.12 321 THR A CA 1
ATOM 2356 C C . THR A 1 321 ? -6.843 30.372 -16.636 1.00 94.12 321 THR A C 1
ATOM 2358 O O . THR A 1 321 ? -6.907 31.467 -16.071 1.00 94.12 321 THR A O 1
ATOM 2361 N N . GLU A 1 322 ? -5.756 29.607 -16.578 1.00 92.38 322 GLU A N 1
ATOM 2362 C CA . GLU A 1 322 ? -4.501 30.046 -15.967 1.00 92.38 322 GLU A CA 1
ATOM 2363 C C . GLU A 1 322 ? -3.505 30.453 -17.043 1.00 92.38 322 GLU A C 1
ATOM 2365 O O . GLU A 1 322 ? -3.258 29.698 -17.978 1.00 92.38 322 GLU A O 1
ATOM 2370 N N . ARG A 1 323 ? -2.940 31.654 -16.885 1.00 91.25 323 ARG A N 1
ATOM 2371 C CA . ARG A 1 323 ? -1.900 32.207 -17.753 1.00 91.25 323 ARG A CA 1
ATOM 2372 C C . ARG A 1 323 ? -0.596 32.265 -16.976 1.00 91.25 323 ARG A C 1
ATOM 2374 O O . ARG A 1 323 ? -0.576 32.821 -15.876 1.00 91.25 323 ARG A O 1
ATOM 2381 N N . PHE A 1 324 ? 0.470 31.701 -17.526 1.00 88.12 324 PHE A N 1
ATOM 2382 C CA . PHE A 1 324 ? 1.800 31.748 -16.927 1.00 88.12 324 PHE A CA 1
ATOM 2383 C C . PHE A 1 324 ? 2.875 31.879 -18.004 1.00 88.12 324 PHE A C 1
ATOM 2385 O O . PHE A 1 324 ? 2.728 31.408 -19.128 1.00 88.12 324 PHE A O 1
ATOM 2392 N N . ASP A 1 325 ? 3.947 32.575 -17.647 1.00 85.00 325 ASP A N 1
ATOM 2393 C CA . ASP A 1 325 ? 5.093 32.835 -18.511 1.00 85.00 325 ASP A CA 1
ATOM 2394 C C . ASP A 1 325 ? 5.758 31.516 -18.947 1.00 85.00 325 ASP A C 1
ATOM 2396 O O . ASP A 1 325 ? 5.944 30.614 -18.125 1.00 85.00 325 ASP A O 1
ATOM 2400 N N . ALA A 1 326 ? 6.120 31.384 -20.227 1.00 81.00 326 ALA A N 1
ATOM 2401 C CA . ALA A 1 326 ? 6.710 30.156 -20.763 1.00 81.00 326 ALA A CA 1
ATOM 2402 C C . ALA A 1 326 ? 8.106 29.831 -20.186 1.00 81.00 326 ALA A C 1
ATOM 2404 O O . ALA A 1 326 ? 8.586 28.705 -20.341 1.00 81.00 326 ALA A O 1
ATOM 2405 N N . THR A 1 327 ? 8.728 30.754 -19.439 1.00 78.88 327 THR A N 1
ATOM 2406 C CA . THR A 1 327 ? 9.896 30.488 -18.579 1.00 78.88 327 THR A CA 1
ATOM 2407 C C . THR A 1 327 ? 9.602 29.560 -17.391 1.00 78.88 327 THR A C 1
ATOM 2409 O O . THR A 1 327 ? 10.526 28.943 -16.851 1.00 78.88 327 THR A O 1
ATOM 2412 N N . ALA A 1 328 ? 8.338 29.417 -16.978 1.00 81.19 328 ALA A N 1
ATOM 2413 C CA . ALA A 1 328 ? 7.935 28.615 -15.827 1.00 81.19 328 ALA A CA 1
ATOM 2414 C C . ALA A 1 328 ? 7.830 27.115 -16.170 1.00 81.19 328 ALA A C 1
ATOM 2416 O O . ALA A 1 328 ? 6.739 26.573 -16.331 1.00 81.19 328 ALA A O 1
ATOM 2417 N N . THR A 1 329 ? 8.978 26.425 -16.183 1.00 82.88 329 THR A N 1
ATOM 2418 C CA . THR A 1 329 ? 9.133 24.993 -16.541 1.00 82.88 329 THR A CA 1
ATOM 2419 C C . THR A 1 329 ? 8.267 23.991 -15.762 1.00 82.88 329 THR A C 1
ATOM 2421 O O . THR A 1 329 ? 8.208 22.816 -16.125 1.00 82.88 329 THR A O 1
ATOM 2424 N N . SER A 1 330 ? 7.572 24.415 -14.703 1.00 89.56 330 SER A N 1
ATOM 2425 C CA . SER A 1 330 ? 6.493 23.647 -14.079 1.00 89.56 330 SER A CA 1
ATOM 2426 C C . SER A 1 330 ? 5.447 24.562 -13.445 1.00 89.56 330 SER A C 1
ATOM 2428 O O . SER A 1 330 ? 5.802 25.441 -12.656 1.00 89.56 330 SER A O 1
ATOM 2430 N N . HIS A 1 331 ? 4.167 24.279 -13.688 1.00 90.56 331 HIS A N 1
ATOM 2431 C CA . HIS A 1 331 ? 3.024 24.948 -13.067 1.00 90.56 331 HIS A CA 1
ATOM 2432 C C . HIS A 1 331 ? 2.078 23.931 -12.407 1.00 90.56 331 HIS A C 1
ATOM 2434 O O . HIS A 1 331 ? 1.915 22.796 -12.863 1.00 90.56 331 HIS A O 1
ATOM 2440 N N . ALA A 1 332 ? 1.462 24.327 -11.293 1.00 92.69 332 ALA A N 1
ATOM 2441 C CA . ALA A 1 332 ? 0.560 23.491 -10.505 1.00 92.69 332 ALA A CA 1
ATOM 2442 C C . ALA A 1 332 ? -0.714 24.280 -10.195 1.00 92.69 332 ALA A C 1
ATOM 2444 O O . ALA A 1 332 ? -0.763 25.056 -9.240 1.00 92.69 332 ALA A O 1
ATOM 2445 N N . GLY A 1 333 ? -1.733 24.067 -11.021 1.00 89.31 333 GLY A N 1
ATOM 2446 C CA . GLY A 1 333 ? -2.863 24.973 -11.153 1.00 89.31 333 GLY A CA 1
ATOM 2447 C C . GLY A 1 333 ? -3.843 25.019 -9.989 1.00 89.31 333 GLY A C 1
ATOM 2448 O O . GLY A 1 333 ? -3.695 24.348 -8.962 1.00 89.31 333 GLY A O 1
ATOM 2449 N N . LYS A 1 334 ? -4.886 25.824 -10.161 1.00 91.94 334 LYS A N 1
ATOM 2450 C CA . LYS A 1 334 ? -5.980 26.010 -9.208 1.00 91.94 334 LYS A CA 1
ATOM 2451 C C . LYS A 1 334 ? -6.659 24.685 -8.859 1.00 91.94 334 LYS A C 1
ATOM 2453 O O . LYS A 1 334 ? -7.049 23.900 -9.720 1.00 91.94 334 LYS A O 1
ATOM 2458 N N . LYS A 1 335 ? -6.882 24.463 -7.560 1.00 92.75 335 LYS A N 1
ATOM 2459 C CA . LYS A 1 335 ? -7.739 23.371 -7.081 1.00 92.75 335 LYS A CA 1
ATOM 2460 C C . LYS A 1 335 ? -9.204 23.761 -7.220 1.00 92.75 335 LYS A C 1
ATOM 2462 O O . LYS A 1 335 ? -9.636 24.738 -6.608 1.00 92.75 335 LYS A O 1
ATOM 2467 N N . VAL A 1 336 ? -9.966 22.980 -7.978 1.00 91.31 336 VAL A N 1
ATOM 2468 C CA . VAL A 1 336 ? -11.410 23.178 -8.182 1.00 91.31 336 VAL A CA 1
ATOM 2469 C C . VAL A 1 336 ? -12.176 21.877 -7.978 1.00 91.31 336 VAL A C 1
ATOM 2471 O O . VAL A 1 336 ? -11.615 20.792 -8.086 1.00 91.31 336 VAL A O 1
ATOM 2474 N N . THR A 1 337 ? -13.467 21.966 -7.675 1.00 90.06 337 THR A N 1
ATOM 2475 C CA . THR A 1 337 ? -14.339 20.788 -7.610 1.00 90.06 337 THR A CA 1
ATOM 2476 C C . THR A 1 337 ? -14.933 20.545 -8.990 1.00 90.06 337 THR A C 1
ATOM 2478 O O . THR A 1 337 ? -15.804 21.303 -9.409 1.00 90.06 337 THR A O 1
ATOM 2481 N N . LEU A 1 338 ? -14.498 19.488 -9.677 1.00 90.06 338 LEU A N 1
ATOM 2482 C CA . LEU A 1 338 ? -15.213 19.000 -10.856 1.00 90.06 338 LEU A CA 1
ATOM 2483 C C . LEU A 1 338 ? -16.430 18.177 -10.390 1.00 90.06 338 LEU A C 1
ATOM 2485 O O . LEU A 1 338 ? -16.301 17.391 -9.444 1.00 90.06 338 LEU A O 1
ATOM 2489 N N . PRO A 1 339 ? -17.625 18.343 -10.982 1.00 90.25 339 PRO A N 1
ATOM 2490 C CA . PRO A 1 339 ? -18.741 17.416 -10.801 1.00 90.25 339 PRO A CA 1
ATOM 2491 C C . PRO A 1 339 ? -18.513 16.132 -11.613 1.00 90.25 339 PRO A C 1
ATOM 2493 O O . PRO A 1 339 ? -17.626 16.083 -12.456 1.00 90.25 339 PRO A O 1
ATOM 2496 N N . ALA A 1 340 ? -19.326 15.098 -11.383 1.00 89.50 340 ALA A N 1
ATOM 2497 C CA . ALA A 1 340 ? -19.304 13.890 -12.212 1.00 89.50 340 ALA A CA 1
ATOM 2498 C C . ALA A 1 340 ? -19.702 14.220 -13.661 1.00 89.50 340 ALA A C 1
ATOM 2500 O O . ALA A 1 340 ? -20.714 14.891 -13.863 1.00 89.50 340 ALA A O 1
ATOM 2501 N N . GLY A 1 341 ? -18.956 13.729 -14.650 1.00 91.44 341 GLY A N 1
ATOM 2502 C CA . GLY A 1 341 ? -19.225 13.990 -16.066 1.00 91.44 341 GLY A CA 1
ATOM 2503 C C . GLY A 1 341 ? -17.970 14.074 -16.934 1.00 91.44 341 GLY A C 1
ATOM 2504 O O . GLY A 1 341 ? -16.861 13.761 -16.489 1.00 91.44 341 GLY A O 1
ATOM 2505 N N . VAL A 1 342 ? -18.177 14.495 -18.182 1.00 93.81 342 VAL A N 1
ATOM 2506 C CA . VAL A 1 342 ? -17.118 14.841 -19.140 1.00 93.81 342 VAL A CA 1
ATOM 2507 C C . VAL A 1 342 ? -16.705 16.295 -18.919 1.00 93.81 342 VAL A C 1
ATOM 2509 O O . VAL A 1 342 ? -17.566 17.154 -18.756 1.00 93.81 342 VAL A O 1
ATOM 2512 N N . HIS A 1 343 ? -15.402 16.548 -18.939 1.00 95.62 343 HIS A N 1
ATOM 2513 C CA . HIS A 1 343 ? -14.773 17.867 -18.872 1.00 95.62 343 HIS A CA 1
ATOM 2514 C C . HIS A 1 343 ? -13.646 17.916 -19.896 1.00 95.62 343 HIS A C 1
ATOM 2516 O O . HIS A 1 343 ? -13.145 16.865 -20.308 1.00 95.62 343 HIS A O 1
ATOM 2522 N N . TYR A 1 344 ? -13.211 19.114 -20.262 1.00 97.06 344 TYR A N 1
ATOM 2523 C CA . TYR A 1 344 ? -12.106 19.303 -21.195 1.00 97.06 344 TYR A CA 1
ATOM 2524 C C . TYR A 1 344 ? -10.993 20.138 -20.569 1.00 97.06 344 TYR A C 1
ATOM 2526 O O . TYR A 1 344 ? -11.241 20.985 -19.712 1.00 97.06 344 TYR A O 1
ATOM 2534 N N . ILE A 1 345 ? -9.762 19.894 -21.000 1.00 97.38 345 ILE A N 1
ATOM 2535 C CA . ILE A 1 345 ? -8.642 20.815 -20.821 1.00 97.38 345 ILE A CA 1
ATOM 2536 C C . ILE A 1 345 ? -8.267 21.306 -22.213 1.00 97.38 345 ILE A C 1
ATOM 2538 O O . ILE A 1 345 ? -8.148 20.475 -23.105 1.00 97.38 345 ILE A O 1
ATOM 2542 N N . ARG A 1 346 ? -8.068 22.610 -22.392 1.00 96.56 346 ARG A N 1
ATOM 2543 C CA . ARG A 1 346 ? -7.404 23.166 -23.578 1.00 96.56 346 ARG A CA 1
ATOM 2544 C C . ARG A 1 346 ? -6.042 23.702 -23.152 1.00 96.56 346 ARG A C 1
ATOM 2546 O O . ARG A 1 346 ? -5.964 24.408 -22.138 1.00 96.56 346 ARG A O 1
ATOM 2553 N N . VAL A 1 347 ? -4.995 23.341 -23.881 1.00 94.56 347 VAL A N 1
ATOM 2554 C CA . VAL A 1 347 ? -3.678 23.976 -23.810 1.00 94.56 347 VAL A CA 1
ATOM 2555 C C . VAL A 1 347 ? -3.545 24.867 -25.041 1.00 94.56 347 VAL A C 1
ATOM 2557 O O . VAL A 1 347 ? -3.835 24.433 -26.148 1.00 94.56 347 VAL A O 1
ATOM 2560 N N . ASP A 1 348 ? -3.153 26.120 -24.838 1.00 90.12 348 ASP A N 1
ATOM 2561 C CA . ASP A 1 348 ? -2.842 27.060 -25.915 1.00 90.12 348 ASP A CA 1
ATOM 2562 C C . ASP A 1 348 ? -1.663 27.962 -25.517 1.00 90.12 348 ASP A C 1
ATOM 2564 O O . ASP A 1 348 ? -1.285 28.034 -24.341 1.00 90.12 348 ASP A O 1
ATOM 2568 N N . ILE A 1 349 ? -1.024 28.614 -26.491 1.00 85.25 349 ILE A N 1
ATOM 2569 C CA . ILE A 1 349 ? 0.141 29.474 -26.254 1.00 85.25 349 ILE A CA 1
ATOM 2570 C C . ILE A 1 349 ? -0.007 30.816 -26.968 1.00 85.25 349 ILE A C 1
ATOM 2572 O O . ILE A 1 349 ? -0.364 30.888 -28.137 1.00 85.25 349 ILE A O 1
ATOM 2576 N N . ASN A 1 350 ? 0.276 31.907 -26.258 1.00 77.50 350 ASN A N 1
ATOM 2577 C CA . ASN A 1 350 ? 0.189 33.259 -26.801 1.00 77.50 350 ASN A CA 1
ATOM 2578 C C . ASN A 1 350 ? 1.591 33.865 -26.963 1.00 77.50 350 ASN A C 1
ATOM 2580 O O . ASN A 1 350 ? 2.302 34.106 -25.977 1.00 77.50 350 ASN A O 1
ATOM 2584 N N . GLY A 1 351 ? 1.973 34.109 -28.218 1.00 62.59 351 GLY A N 1
ATOM 2585 C CA . GLY A 1 351 ? 3.207 34.791 -28.602 1.00 62.59 351 GLY A CA 1
ATOM 2586 C C . GLY A 1 351 ? 3.120 36.302 -28.410 1.00 62.59 351 GLY A C 1
ATOM 2587 O O . GLY A 1 351 ? 2.776 37.045 -29.331 1.00 62.59 351 GLY A O 1
ATOM 2588 N N . GLY A 1 352 ? 3.488 36.775 -27.219 1.00 54.66 352 GLY A N 1
ATOM 2589 C CA . GLY A 1 352 ? 3.648 38.205 -26.965 1.00 54.66 352 GLY A CA 1
ATOM 2590 C C . GLY A 1 352 ? 4.666 38.827 -27.931 1.00 54.66 352 GLY A C 1
ATOM 2591 O O . GLY A 1 352 ? 5.831 38.446 -27.923 1.00 54.66 352 GLY A O 1
ATOM 2592 N N . ASN A 1 353 ? 4.224 39.807 -28.725 1.00 51.00 353 ASN A N 1
ATOM 2593 C CA . ASN A 1 353 ? 5.000 40.486 -29.775 1.00 51.00 353 ASN A CA 1
ATOM 2594 C C . ASN A 1 353 ? 5.468 39.603 -30.957 1.00 51.00 353 ASN A C 1
ATOM 2596 O O . ASN A 1 353 ? 6.478 39.914 -31.581 1.00 51.00 353 ASN A O 1
ATOM 2600 N N . GLY A 1 354 ? 4.709 38.566 -31.325 1.00 51.88 354 GLY A N 1
ATOM 2601 C CA . GLY A 1 354 ? 4.803 37.924 -32.649 1.00 51.88 354 GLY A CA 1
ATOM 2602 C C . GLY A 1 354 ? 5.792 36.761 -32.778 1.00 51.88 354 GLY A C 1
ATOM 2603 O O . GLY A 1 354 ? 5.562 35.883 -33.602 1.00 51.88 354 GLY A O 1
ATOM 2604 N N . ASP A 1 355 ? 6.814 36.678 -31.925 1.00 54.44 355 ASP A N 1
ATOM 2605 C CA . ASP A 1 355 ? 7.688 35.498 -31.824 1.00 54.44 355 ASP A CA 1
ATOM 2606 C C . ASP A 1 355 ? 7.039 34.421 -30.931 1.00 54.44 355 ASP A C 1
ATOM 2608 O O . ASP A 1 355 ? 7.487 34.150 -29.813 1.00 54.44 355 ASP A O 1
ATOM 2612 N N . ALA A 1 356 ? 5.939 33.826 -31.402 1.00 56.28 356 ALA A N 1
ATOM 2613 C CA . ALA A 1 356 ? 5.300 32.692 -30.738 1.00 56.28 356 ALA A CA 1
ATOM 2614 C C . ALA A 1 356 ? 6.218 31.448 -30.777 1.00 56.28 356 ALA A C 1
ATOM 2616 O O . ALA A 1 356 ? 6.732 31.097 -31.843 1.00 56.28 356 ALA A O 1
ATOM 2617 N N . PRO A 1 357 ? 6.444 30.744 -29.650 1.00 60.59 357 PRO A N 1
ATOM 2618 C CA . PRO A 1 357 ? 7.452 29.698 -29.580 1.00 60.59 357 PRO A CA 1
ATOM 2619 C C . PRO A 1 357 ? 6.822 28.341 -29.898 1.00 60.59 357 PRO A C 1
ATOM 2621 O O . PRO A 1 357 ? 6.660 27.475 -29.035 1.00 60.59 357 PRO A O 1
ATOM 2624 N N . PHE A 1 358 ? 6.446 28.170 -31.160 1.00 76.38 358 PHE A N 1
ATOM 2625 C CA . PHE A 1 358 ? 5.936 26.908 -31.680 1.00 76.38 358 PHE A CA 1
ATOM 2626 C C . PHE A 1 358 ? 6.995 25.797 -31.624 1.00 76.38 358 PHE A C 1
ATOM 2628 O O . PHE A 1 358 ? 8.199 26.059 -31.579 1.00 76.38 358 PHE A O 1
ATOM 2635 N N . ARG A 1 359 ? 6.546 24.538 -31.674 1.00 81.38 359 ARG A N 1
ATOM 2636 C CA . ARG A 1 359 ? 7.347 23.303 -31.562 1.00 81.38 359 ARG A CA 1
ATOM 2637 C C . ARG A 1 359 ? 7.934 23.045 -30.160 1.00 81.38 359 ARG A C 1
ATOM 2639 O O . ARG A 1 359 ? 8.775 22.156 -29.989 1.00 81.38 359 ARG A O 1
ATOM 2646 N N . HIS A 1 360 ? 7.474 23.768 -29.133 1.00 81.38 360 HIS A N 1
ATOM 2647 C CA . HIS A 1 360 ? 7.899 23.578 -27.742 1.00 81.38 360 HIS A CA 1
ATOM 2648 C C . HIS A 1 360 ? 7.110 22.475 -27.020 1.00 81.38 360 HIS A C 1
ATOM 2650 O O . HIS A 1 360 ? 5.903 22.571 -26.813 1.00 81.38 360 HIS A O 1
ATOM 2656 N N . GLN A 1 361 ? 7.827 21.437 -26.579 1.00 88.88 361 GLN A N 1
ATOM 2657 C CA . GLN A 1 361 ? 7.234 20.275 -25.915 1.00 88.88 361 GLN A CA 1
ATOM 2658 C C . GLN A 1 361 ? 6.779 20.588 -24.482 1.00 88.88 361 GLN A C 1
ATOM 2660 O O . GLN A 1 361 ? 7.531 21.158 -23.685 1.00 88.88 361 GLN A O 1
ATOM 2665 N N . TYR A 1 362 ? 5.577 20.141 -24.126 1.00 92.62 362 TYR A N 1
ATOM 2666 C CA . TYR A 1 362 ? 5.012 20.224 -22.782 1.00 92.62 362 TYR A CA 1
ATOM 2667 C C . TYR A 1 362 ? 4.501 18.867 -22.278 1.00 92.62 362 TYR A C 1
ATOM 2669 O O . TYR A 1 362 ? 4.641 17.829 -22.922 1.00 92.62 362 TYR A O 1
ATOM 2677 N N . ASN A 1 363 ? 3.985 18.855 -21.050 1.00 94.94 363 ASN A N 1
ATOM 2678 C CA . ASN A 1 363 ? 3.352 17.706 -20.417 1.00 94.94 363 ASN A CA 1
ATOM 2679 C C . ASN A 1 363 ? 2.156 18.185 -19.595 1.00 94.94 363 ASN A C 1
ATOM 2681 O O . ASN A 1 363 ? 2.321 19.075 -18.759 1.00 94.94 363 ASN A O 1
ATOM 2685 N N . VAL A 1 364 ? 0.989 17.566 -19.775 1.00 96.19 364 VAL A N 1
ATOM 2686 C CA . VAL A 1 364 ? -0.246 17.858 -19.036 1.00 96.19 364 VAL A CA 1
ATOM 2687 C C . VAL A 1 364 ? -0.717 16.641 -18.237 1.00 96.19 364 VAL A C 1
ATOM 2689 O O . VAL A 1 364 ? -0.605 15.489 -18.662 1.00 96.19 364 VAL A O 1
ATOM 2692 N N . ARG A 1 365 ? -1.234 16.887 -17.029 1.00 95.62 365 ARG A N 1
ATOM 2693 C CA . ARG A 1 365 ? -1.732 15.849 -16.120 1.00 95.62 365 ARG A CA 1
ATOM 2694 C C . ARG A 1 365 ? -2.851 16.373 -15.232 1.00 95.62 365 ARG A C 1
ATOM 2696 O O . ARG A 1 365 ? -2.619 17.254 -14.406 1.00 95.62 365 ARG A O 1
ATOM 2703 N N . LEU A 1 366 ? -4.040 15.768 -15.297 1.00 94.56 366 LEU A N 1
ATOM 2704 C CA . LEU A 1 366 ? -5.089 16.052 -14.315 1.00 94.56 366 LEU A CA 1
ATOM 2705 C C . LEU A 1 366 ? -4.925 15.184 -13.064 1.00 94.56 366 LEU A C 1
ATOM 2707 O O . LEU A 1 366 ? -4.997 13.955 -13.121 1.00 94.56 366 LEU A O 1
ATOM 2711 N N . VAL A 1 367 ? -4.775 15.825 -11.909 1.00 93.50 367 VAL A N 1
ATOM 2712 C CA . VAL A 1 367 ? -4.774 15.175 -10.597 1.00 93.50 367 VAL A CA 1
ATOM 2713 C C . VAL A 1 367 ? -6.161 15.274 -9.985 1.00 93.50 367 VAL A C 1
ATOM 2715 O O . VAL A 1 367 ? -6.573 16.343 -9.542 1.00 93.50 367 VAL A O 1
ATOM 2718 N N . LEU A 1 368 ? -6.871 14.150 -9.905 1.00 90.25 368 LEU A N 1
ATOM 2719 C CA . LEU A 1 368 ? -8.067 14.051 -9.073 1.00 90.25 368 LEU A CA 1
ATOM 2720 C C . LEU A 1 368 ? -7.681 13.654 -7.648 1.00 90.25 368 LEU A C 1
ATOM 2722 O O . LEU A 1 368 ? -6.890 12.738 -7.418 1.00 90.25 368 LEU A O 1
ATOM 2726 N N . SER A 1 369 ? -8.275 14.340 -6.682 1.00 85.81 369 SER A N 1
ATOM 2727 C CA . SER A 1 369 ? -8.169 14.050 -5.259 1.00 85.81 369 SER A CA 1
ATOM 2728 C C . SER A 1 369 ? -9.555 14.159 -4.639 1.00 85.81 369 SER A C 1
ATOM 2730 O O . SER A 1 369 ? -10.296 15.090 -4.936 1.00 85.81 369 SER A O 1
ATOM 2732 N N . HIS A 1 370 ? -9.934 13.215 -3.782 1.00 76.56 370 HIS A N 1
ATOM 2733 C CA . HIS A 1 370 ? -11.241 13.258 -3.136 1.00 76.56 370 HIS A CA 1
ATOM 2734 C C . HIS A 1 370 ? -11.116 13.047 -1.631 1.00 76.56 370 HIS A C 1
ATOM 2736 O O . HIS A 1 370 ? -10.318 12.219 -1.184 1.00 76.56 370 HIS A O 1
ATOM 2742 N N . PRO A 1 371 ? -11.922 13.753 -0.825 1.00 69.25 371 PRO A N 1
ATOM 2743 C CA . PRO A 1 371 ? -12.156 13.340 0.540 1.00 69.25 371 PRO A CA 1
ATOM 2744 C C . PRO A 1 371 ? -12.983 12.049 0.509 1.00 69.25 371 PRO A C 1
ATOM 2746 O O . PRO A 1 371 ? -14.171 12.069 0.182 1.00 69.25 371 PRO A O 1
ATOM 2749 N N . ASP A 1 372 ? -12.363 10.920 0.860 1.00 80.19 372 ASP A N 1
ATOM 2750 C CA . ASP A 1 372 ? -13.075 9.689 1.228 1.00 80.19 372 ASP A CA 1
ATOM 2751 C C . ASP A 1 372 ? -14.267 10.028 2.139 1.00 80.19 372 ASP A C 1
ATOM 2753 O O . ASP A 1 372 ? -14.133 10.831 3.068 1.00 80.19 372 ASP A O 1
ATOM 2757 N N . ARG A 1 373 ? -15.423 9.396 1.922 1.00 85.25 373 ARG A N 1
ATOM 2758 C CA . ARG A 1 373 ? -16.599 9.553 2.787 1.00 85.25 373 ARG A CA 1
ATOM 2759 C C . ARG A 1 373 ? -17.067 8.208 3.306 1.00 85.25 373 ARG A C 1
ATOM 2761 O O . ARG A 1 373 ? -17.254 7.265 2.543 1.00 85.25 373 ARG A O 1
ATOM 2768 N N . TYR A 1 374 ? -17.293 8.156 4.612 1.00 91.69 374 TYR A N 1
ATOM 2769 C CA . TYR A 1 374 ? -17.645 6.947 5.332 1.00 91.69 374 TYR A CA 1
ATOM 2770 C C . TYR A 1 374 ? -18.953 7.118 6.099 1.00 91.69 374 TYR A C 1
ATOM 2772 O O . TYR A 1 374 ? -19.145 8.068 6.863 1.00 91.69 374 TYR A O 1
ATOM 2780 N N . THR A 1 375 ? -19.851 6.161 5.899 1.00 95.06 375 THR A N 1
ATOM 2781 C CA . THR A 1 375 ? -21.145 6.077 6.569 1.00 95.06 375 THR A CA 1
ATOM 2782 C C . THR A 1 375 ? -21.007 5.296 7.870 1.00 95.06 375 THR A C 1
ATOM 2784 O O . THR A 1 375 ? -20.502 4.169 7.907 1.00 95.06 375 THR A O 1
ATOM 2787 N N . VAL A 1 376 ? -21.509 5.898 8.943 1.00 96.56 376 VAL A N 1
ATOM 2788 C CA . VAL A 1 376 ? -21.705 5.292 10.255 1.00 96.56 376 VAL A CA 1
ATOM 2789 C C . VAL A 1 376 ? -23.199 5.031 10.430 1.00 96.56 376 VAL A C 1
ATOM 2791 O O . VAL A 1 376 ? -23.986 5.951 10.662 1.00 96.56 376 VAL A O 1
ATOM 2794 N N . ALA A 1 377 ? -23.600 3.769 10.287 1.00 96.69 377 ALA A N 1
ATOM 2795 C CA . ALA A 1 377 ? -24.976 3.333 10.511 1.00 96.69 377 ALA A CA 1
ATOM 2796 C C . ALA A 1 377 ? -25.217 3.026 11.997 1.00 96.69 377 ALA A C 1
ATOM 2798 O O . ALA A 1 377 ? -24.335 2.493 12.667 1.00 96.69 377 ALA A O 1
ATOM 2799 N N . PHE A 1 378 ? -26.413 3.318 12.514 1.00 97.25 378 PHE A N 1
ATOM 2800 C CA . PHE A 1 378 ? -26.748 3.154 13.935 1.00 97.25 378 PHE A CA 1
ATOM 2801 C C . PHE A 1 378 ? -27.879 2.136 14.133 1.00 97.25 378 PHE A C 1
ATOM 2803 O O . PHE A 1 378 ? -29.062 2.470 14.093 1.00 97.25 378 PHE A O 1
ATOM 2810 N N . ASN A 1 379 ? -27.522 0.873 14.375 1.00 96.69 379 ASN A N 1
ATOM 2811 C CA . ASN A 1 379 ? -28.488 -0.186 14.658 1.00 96.69 379 ASN A CA 1
ATOM 2812 C C . ASN A 1 379 ? -28.898 -0.144 16.141 1.00 96.69 379 ASN A C 1
ATOM 2814 O O . ASN A 1 379 ? -28.128 -0.516 17.028 1.00 96.69 379 ASN A O 1
ATOM 2818 N N . SER A 1 380 ? -30.130 0.290 16.416 1.00 95.62 380 SER A N 1
ATOM 2819 C CA . SER A 1 380 ? -30.676 0.428 17.774 1.00 95.62 380 SER A CA 1
ATOM 2820 C C . SER A 1 380 ? -30.933 -0.900 18.501 1.00 95.62 380 SER A C 1
ATOM 2822 O O . SER A 1 380 ? -31.269 -0.878 19.686 1.00 95.62 380 SER A O 1
ATOM 2824 N N . ASN A 1 381 ? -30.767 -2.052 17.837 1.00 94.38 381 ASN A N 1
ATOM 2825 C CA . ASN A 1 381 ? -30.782 -3.391 18.433 1.00 94.38 381 ASN A CA 1
ATOM 2826 C C . ASN A 1 381 ? -32.008 -3.629 19.345 1.00 94.38 381 ASN A C 1
ATOM 2828 O O . ASN A 1 381 ? -31.882 -3.979 20.521 1.00 94.38 381 ASN A O 1
ATOM 2832 N N . GLY A 1 382 ? -33.204 -3.331 18.826 1.00 91.44 382 GLY A N 1
ATOM 2833 C CA . GLY A 1 382 ? -34.477 -3.421 19.557 1.00 91.44 382 GLY A CA 1
ATOM 2834 C C . GLY A 1 382 ? -34.847 -2.199 20.41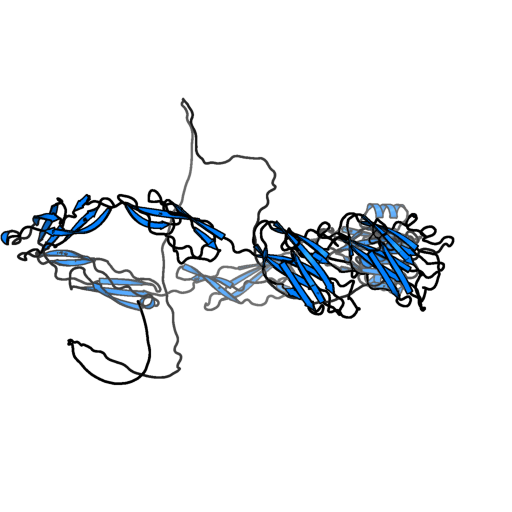1 1.00 91.44 382 GLY A C 1
ATOM 2835 O O . GLY A 1 382 ? -35.746 -2.304 21.242 1.00 91.44 382 GLY A O 1
ATOM 2836 N N . GLY A 1 383 ? -34.163 -1.062 20.251 1.00 92.88 383 GLY A N 1
ATOM 2837 C CA . GLY A 1 383 ? -34.580 0.242 20.786 1.00 92.88 383 GLY A CA 1
ATOM 2838 C C . GLY A 1 383 ? -35.084 1.212 19.709 1.00 92.88 383 GLY A C 1
ATOM 2839 O O . GLY A 1 383 ? -35.146 0.869 18.527 1.00 92.88 383 GLY A O 1
ATOM 2840 N N . SER A 1 384 ? -35.414 2.443 20.104 1.00 93.44 384 SER A N 1
ATOM 2841 C CA . SER A 1 384 ? -35.904 3.495 19.196 1.00 93.44 384 SER A CA 1
ATOM 2842 C C . SER A 1 384 ? -34.933 3.839 18.049 1.00 93.44 384 SER A C 1
ATOM 2844 O O . SER A 1 384 ? -33.715 3.708 18.179 1.00 93.44 384 SER A O 1
ATOM 2846 N N . ARG A 1 385 ? -35.490 4.239 16.892 1.00 92.88 385 ARG A N 1
ATOM 2847 C CA . ARG A 1 385 ? -34.759 4.459 15.628 1.00 92.88 385 ARG A CA 1
ATOM 2848 C C . ARG A 1 385 ? -33.737 5.595 15.742 1.00 92.88 385 ARG A C 1
ATOM 2850 O O . ARG A 1 385 ? -34.059 6.670 16.239 1.00 92.88 385 ARG A O 1
ATOM 2857 N N . VAL A 1 386 ? -32.543 5.376 15.192 1.00 96.69 386 VAL A N 1
ATOM 2858 C CA . VAL A 1 386 ? -31.460 6.366 15.091 1.00 96.69 386 VAL A CA 1
ATOM 2859 C C . VAL A 1 386 ? -31.023 6.462 13.628 1.00 96.69 386 VAL A C 1
ATOM 2861 O O . VAL A 1 386 ? -30.931 5.442 12.949 1.00 96.69 386 VAL A O 1
ATOM 2864 N N . ALA A 1 387 ? -30.807 7.677 13.124 1.00 93.88 387 ALA A N 1
ATOM 2865 C CA . ALA A 1 387 ? -30.396 7.904 11.739 1.00 93.88 387 ALA A CA 1
ATOM 2866 C C . ALA A 1 387 ? -28.885 7.692 11.551 1.00 93.88 387 ALA A C 1
ATOM 2868 O O . ALA A 1 387 ? -28.091 8.062 12.417 1.00 93.88 387 ALA A O 1
ATOM 2869 N N . SER A 1 388 ? -28.498 7.125 10.405 1.00 95.94 388 SER A N 1
ATOM 2870 C CA . SER A 1 388 ? -27.103 7.043 9.954 1.00 95.94 388 SER A CA 1
ATOM 2871 C C . SER A 1 388 ? -26.496 8.434 9.741 1.00 95.94 388 SER A C 1
ATOM 2873 O O . SER A 1 388 ? -27.209 9.386 9.434 1.00 95.94 388 SER A O 1
ATOM 2875 N N . GLN A 1 389 ? -25.174 8.540 9.860 1.00 95.88 389 GLN A N 1
ATOM 2876 C CA . GLN A 1 389 ? -24.415 9.761 9.566 1.00 95.88 389 GLN A CA 1
ATOM 2877 C C . GLN A 1 389 ? -23.299 9.455 8.568 1.00 95.88 389 GLN A C 1
ATOM 2879 O O . GLN A 1 389 ? -22.655 8.414 8.676 1.00 95.88 389 GLN A O 1
ATOM 2884 N N . THR A 1 390 ? -23.027 10.375 7.646 1.00 93.50 390 THR A N 1
ATOM 2885 C CA . THR A 1 390 ? -21.915 10.268 6.689 1.00 93.50 390 THR A CA 1
ATOM 2886 C C . THR A 1 390 ? -20.902 11.362 6.981 1.00 93.50 390 THR A C 1
ATOM 2888 O O . THR A 1 390 ? -21.270 12.531 7.072 1.00 93.50 390 THR A O 1
ATOM 2891 N N . VAL A 1 391 ? -19.631 10.990 7.132 1.00 90.75 391 VAL A N 1
ATOM 2892 C CA . VAL A 1 391 ? -18.538 11.918 7.454 1.00 90.75 391 VAL A CA 1
ATOM 2893 C C . VAL A 1 391 ? -17.353 11.724 6.514 1.00 90.75 391 VAL A C 1
ATOM 2895 O O . VAL A 1 391 ? -17.159 10.647 5.953 1.00 90.75 391 VAL A O 1
ATOM 2898 N N . THR A 1 392 ? -16.549 12.770 6.345 1.00 88.94 392 THR A N 1
ATOM 2899 C CA . THR A 1 392 ? -15.268 12.696 5.632 1.00 88.94 392 THR A CA 1
ATOM 2900 C C . THR A 1 392 ? -14.261 11.833 6.405 1.00 88.94 392 THR A C 1
ATOM 2902 O O . THR A 1 392 ? -14.264 11.818 7.636 1.00 88.94 392 THR A O 1
ATOM 2905 N N . SER A 1 393 ? -13.373 11.132 5.703 1.00 86.12 393 SER A N 1
ATOM 2906 C CA . SER A 1 393 ? -12.275 10.366 6.297 1.00 86.12 393 SER A CA 1
ATOM 2907 C C . SER A 1 393 ? -11.417 11.219 7.226 1.00 86.12 393 SER A C 1
ATOM 2909 O O . SER A 1 393 ? -11.205 12.408 6.991 1.00 86.12 393 SER A O 1
ATOM 2911 N N . GLY A 1 394 ? -10.982 10.633 8.340 1.00 85.25 394 GLY A N 1
ATOM 2912 C CA . GLY A 1 394 ? -10.282 11.354 9.405 1.00 85.25 394 GLY A CA 1
ATOM 2913 C C . GLY A 1 394 ? -11.191 12.228 10.282 1.00 85.25 394 GLY A C 1
ATOM 2914 O O . GLY A 1 394 ? -10.794 12.587 11.389 1.00 85.25 394 GLY A O 1
ATOM 2915 N N . SER A 1 395 ? -12.422 12.530 9.855 1.00 89.62 395 SER A N 1
ATOM 2916 C CA . SER A 1 395 ? -13.386 13.285 10.665 1.00 89.62 395 SER A CA 1
ATOM 2917 C C . SER A 1 395 ? -14.054 12.399 11.718 1.00 89.62 395 SER A C 1
ATOM 2919 O O . SER A 1 395 ? -14.067 11.169 11.627 1.00 89.62 395 SER A O 1
ATOM 2921 N N . ARG A 1 396 ? -14.631 13.036 12.738 1.00 92.81 396 ARG A N 1
ATOM 2922 C CA . ARG A 1 396 ? -15.398 12.380 13.806 1.00 92.81 396 ARG A CA 1
ATOM 2923 C C . ARG A 1 396 ? -16.879 12.339 13.443 1.00 92.81 396 ARG A C 1
ATOM 2925 O O . ARG A 1 396 ? -17.389 13.279 12.840 1.00 92.81 396 ARG A O 1
ATOM 2932 N N . VAL A 1 397 ? -17.570 11.280 13.853 1.00 94.94 397 VAL A N 1
ATOM 2933 C CA . VAL A 1 397 ? -19.038 11.204 13.806 1.00 94.94 397 VAL A CA 1
ATOM 2934 C C . VAL A 1 397 ? -19.627 11.764 15.102 1.00 94.94 397 VAL A C 1
ATOM 2936 O O . VAL A 1 397 ? -19.077 11.542 16.180 1.00 94.94 397 VAL A O 1
ATOM 2939 N N . SER A 1 398 ? -20.747 12.482 15.024 1.00 93.25 398 SER A N 1
ATOM 2940 C CA . SER A 1 398 ? -21.410 13.034 16.211 1.00 93.25 398 SER A CA 1
ATOM 2941 C C . SER A 1 398 ? -22.136 11.930 16.979 1.00 93.25 398 SER A C 1
ATOM 2943 O O . SER A 1 398 ? -22.831 11.104 16.382 1.00 93.25 398 SER A O 1
ATOM 2945 N N . GLN A 1 399 ? -22.031 11.907 18.311 1.00 94.62 399 GLN A N 1
ATOM 2946 C CA . GLN A 1 399 ? -22.794 10.943 19.108 1.00 94.62 399 GLN A CA 1
ATOM 2947 C C . GLN A 1 399 ? -24.298 11.271 19.033 1.00 94.62 399 GLN A C 1
ATOM 2949 O O . GLN A 1 399 ? -24.698 12.358 19.455 1.00 94.62 399 GLN A O 1
ATOM 2954 N N . PRO A 1 400 ? -25.156 10.359 18.535 1.00 93.81 400 PRO A N 1
ATOM 2955 C CA . PRO A 1 400 ? -26.594 10.592 18.512 1.00 93.81 400 PRO A CA 1
ATOM 2956 C C . PRO A 1 400 ? -27.186 10.500 19.923 1.00 93.81 400 PRO A C 1
ATOM 2958 O O . PRO A 1 400 ? -26.636 9.832 20.806 1.00 93.81 400 PRO A O 1
ATOM 2961 N N . LYS A 1 401 ? -28.360 11.115 20.120 1.00 93.31 401 LYS A N 1
ATOM 2962 C CA . LYS A 1 401 ? -29.161 10.958 21.344 1.00 93.31 401 LYS A CA 1
ATOM 2963 C C . LYS A 1 401 ? -29.356 9.467 21.646 1.00 93.31 401 LYS A C 1
ATOM 2965 O O . LYS A 1 401 ? -29.733 8.701 20.761 1.00 93.31 401 LYS A O 1
ATOM 2970 N N . ASN A 1 402 ? -29.101 9.070 22.893 1.00 94.62 402 ASN A N 1
ATOM 2971 C CA . ASN A 1 402 ? -29.210 7.673 23.315 1.00 94.62 402 ASN A CA 1
ATOM 2972 C C . ASN A 1 402 ? -30.625 7.126 23.016 1.00 94.62 402 ASN A C 1
ATOM 2974 O O . ASN A 1 402 ? -31.602 7.760 23.429 1.00 94.62 402 ASN A O 1
ATOM 2978 N N . PRO A 1 403 ? -30.755 5.971 22.334 1.00 95.06 403 PRO A N 1
ATOM 2979 C CA . PRO A 1 403 ? -32.048 5.339 22.104 1.00 95.06 403 PRO A CA 1
ATOM 2980 C C . PRO A 1 403 ? -32.642 4.800 23.413 1.00 95.06 403 PRO A C 1
ATOM 2982 O O . PRO A 1 403 ? -31.966 4.677 24.438 1.00 95.06 403 PRO A O 1
ATOM 2985 N N . THR A 1 404 ? -33.914 4.415 23.366 1.00 93.38 404 THR A N 1
ATOM 2986 C CA . THR A 1 404 ? -34.680 3.865 24.494 1.00 93.38 404 THR A CA 1
ATOM 2987 C C . THR A 1 404 ? -35.222 2.470 24.178 1.00 93.38 404 THR A C 1
ATOM 2989 O O . THR A 1 404 ? -35.558 2.174 23.032 1.00 93.38 404 THR A O 1
ATOM 2992 N N . ARG A 1 405 ? -35.306 1.602 25.197 1.00 91.44 405 ARG A N 1
ATOM 2993 C CA . ARG A 1 405 ? -35.843 0.231 25.115 1.00 91.44 405 ARG A CA 1
ATOM 2994 C C . ARG A 1 405 ? -36.446 -0.164 26.467 1.00 91.44 405 ARG A C 1
ATOM 2996 O O . ARG A 1 405 ? -35.746 -0.134 27.478 1.00 91.44 405 ARG A O 1
ATOM 3003 N N . SER A 1 406 ? -37.731 -0.525 26.503 1.00 84.94 406 SER A N 1
ATOM 3004 C CA . SER A 1 406 ? -38.423 -0.843 27.765 1.00 84.94 406 SER A CA 1
ATOM 3005 C C . SER A 1 406 ? -37.793 -2.049 28.472 1.00 84.94 406 SER A C 1
ATOM 3007 O O . SER A 1 406 ? -37.500 -3.056 27.832 1.00 84.94 406 SER A O 1
ATOM 3009 N N . GLY A 1 407 ? -37.559 -1.940 29.783 1.00 83.75 407 GLY A N 1
ATOM 3010 C CA . GLY A 1 407 ? -36.915 -2.982 30.595 1.00 83.75 407 GLY A CA 1
ATOM 3011 C C . GLY A 1 407 ? -35.386 -3.085 30.468 1.00 83.75 407 GLY A C 1
ATOM 3012 O O . GLY A 1 407 ? -34.796 -3.983 31.070 1.00 83.75 407 GLY A O 1
ATOM 3013 N N . TYR A 1 408 ? -34.727 -2.186 29.727 1.00 87.31 408 TYR A N 1
ATOM 3014 C CA . TYR A 1 408 ? -33.270 -2.175 29.549 1.00 87.31 408 TYR A CA 1
ATOM 3015 C C . TYR A 1 408 ? -32.677 -0.777 29.781 1.00 87.31 408 TYR A C 1
ATOM 3017 O O . TYR A 1 408 ? -33.323 0.245 29.565 1.00 87.31 408 TYR A O 1
ATOM 3025 N N . THR A 1 409 ? -31.408 -0.740 30.177 1.00 90.44 409 THR A N 1
ATOM 3026 C CA . THR A 1 409 ? -30.570 0.461 30.231 1.00 90.44 409 THR A CA 1
ATOM 3027 C C . THR A 1 409 ? -29.631 0.468 29.026 1.00 90.44 409 THR A C 1
ATOM 3029 O O . THR A 1 409 ? -28.953 -0.530 28.762 1.00 90.44 409 THR A O 1
ATOM 3032 N N . PHE A 1 410 ? -29.570 1.583 28.295 1.00 94.56 410 PHE A N 1
ATOM 3033 C CA . PHE A 1 410 ? -28.639 1.746 27.177 1.00 94.56 410 PHE A CA 1
ATOM 3034 C C . PHE A 1 410 ? -27.189 1.700 27.683 1.00 94.56 410 PHE A C 1
ATOM 3036 O O . PHE A 1 410 ? -26.780 2.533 28.490 1.00 94.56 410 PHE A O 1
ATOM 3043 N N . ALA A 1 411 ? -26.415 0.712 27.233 1.00 92.06 411 ALA A N 1
ATOM 3044 C CA . ALA A 1 411 ? -25.033 0.521 27.663 1.00 92.06 411 ALA A CA 1
ATOM 3045 C C . ALA A 1 411 ? -24.055 1.399 26.867 1.00 92.06 411 ALA A C 1
ATOM 3047 O O . ALA A 1 411 ? -23.063 1.879 27.421 1.00 92.06 411 ALA A O 1
ATOM 3048 N N . GLY A 1 412 ? -24.320 1.612 25.575 1.00 94.25 412 GLY A N 1
ATOM 3049 C CA . GLY A 1 412 ? -23.480 2.380 24.655 1.00 94.25 412 GLY A CA 1
ATOM 3050 C C . GLY A 1 412 ? -23.574 1.877 23.213 1.00 94.25 412 GLY A C 1
ATOM 3051 O O . GLY A 1 412 ? -24.309 0.933 22.920 1.00 94.25 412 GLY A O 1
ATOM 3052 N N . TRP A 1 413 ? -22.790 2.498 22.333 1.00 96.56 413 TRP A N 1
ATOM 3053 C CA . TRP A 1 413 ? -22.584 2.075 20.946 1.00 96.56 413 TRP A CA 1
ATOM 3054 C C . TRP A 1 413 ? -21.332 1.194 20.834 1.00 96.56 413 TRP A C 1
A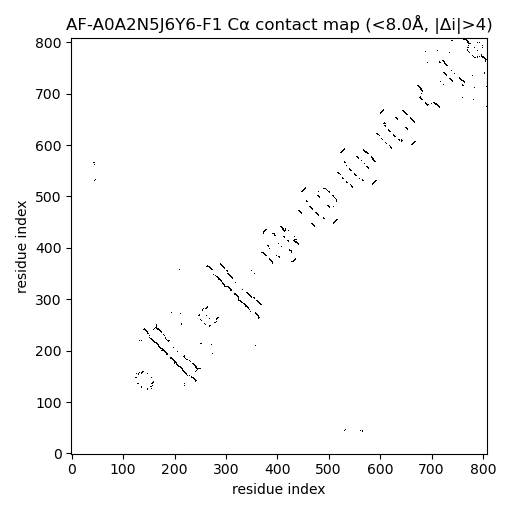TOM 3056 O O . TRP A 1 413 ? -20.302 1.515 21.427 1.00 96.56 413 TRP A O 1
ATOM 3066 N N . TYR A 1 414 ? -21.422 0.091 20.092 1.00 96.44 414 TYR A N 1
ATOM 3067 C CA . TYR A 1 414 ? -20.376 -0.934 19.972 1.00 96.44 414 TYR A CA 1
ATOM 3068 C C . TYR A 1 414 ? -20.152 -1.350 18.515 1.00 96.44 414 TYR A C 1
ATOM 3070 O O . TYR A 1 414 ? -21.045 -1.212 17.682 1.00 96.44 414 TYR A O 1
ATOM 3078 N N . THR A 1 415 ? -18.973 -1.887 18.194 1.00 95.06 415 THR A N 1
ATOM 3079 C CA . THR A 1 415 ? -18.602 -2.260 16.814 1.00 95.06 415 THR A CA 1
ATOM 3080 C C . THR A 1 415 ? -19.222 -3.565 16.293 1.00 95.06 415 THR A C 1
ATOM 3082 O O . THR A 1 415 ? -19.003 -3.907 15.134 1.00 95.06 415 THR A O 1
ATOM 3085 N N . ALA A 1 416 ? -19.993 -4.298 17.105 1.00 93.38 416 ALA A N 1
ATOM 3086 C CA . ALA A 1 416 ? -20.695 -5.517 16.697 1.00 93.38 416 ALA A CA 1
ATOM 3087 C C . ALA A 1 416 ? -22.038 -5.684 17.434 1.00 93.38 416 ALA A C 1
ATOM 3089 O O . ALA A 1 416 ? -22.210 -5.189 18.549 1.00 93.38 416 ALA A O 1
ATOM 3090 N N . ALA A 1 417 ? -22.983 -6.411 16.824 1.00 90.88 417 ALA A N 1
ATOM 3091 C CA . ALA A 1 417 ? -24.324 -6.645 17.379 1.00 90.88 417 ALA A CA 1
ATOM 3092 C C . ALA A 1 417 ? -24.300 -7.383 18.728 1.00 90.88 417 ALA A C 1
ATOM 3094 O O . ALA A 1 417 ? -25.075 -7.063 19.626 1.00 90.88 417 ALA A O 1
ATOM 3095 N N . ASN A 1 418 ? -23.369 -8.331 18.865 1.00 90.69 418 ASN A N 1
ATOM 3096 C CA . ASN A 1 418 ? -23.023 -9.022 20.101 1.00 90.69 418 ASN A CA 1
ATOM 3097 C C . ASN A 1 418 ? -21.504 -8.903 20.289 1.00 90.69 418 ASN A C 1
ATOM 3099 O O . ASN A 1 418 ? -20.748 -9.170 19.356 1.00 90.69 418 ASN A O 1
ATOM 3103 N N . GLY A 1 419 ? -21.049 -8.495 21.476 1.00 84.75 419 GLY A N 1
ATOM 3104 C CA . GLY A 1 419 ? -19.631 -8.199 21.719 1.00 84.75 419 GLY A CA 1
ATOM 3105 C C . GLY A 1 419 ? -19.106 -7.002 20.908 1.00 84.75 419 GLY A C 1
ATOM 3106 O O . GLY A 1 419 ? -19.823 -6.031 20.672 1.00 84.75 419 GLY A O 1
ATOM 3107 N N . GLY A 1 420 ? -17.839 -7.063 20.494 1.00 91.62 420 GLY A N 1
ATOM 3108 C CA . GLY A 1 420 ? -17.136 -5.935 19.872 1.00 91.62 420 GLY A CA 1
ATOM 3109 C C . GLY A 1 420 ? -16.625 -4.906 20.888 1.00 91.62 420 GLY A C 1
ATOM 3110 O O . GLY A 1 420 ? -16.840 -5.026 22.095 1.00 91.62 420 GLY A O 1
ATOM 3111 N N . ALA A 1 421 ? -15.917 -3.890 20.398 1.00 92.31 421 ALA A N 1
ATOM 3112 C CA . ALA A 1 421 ? -15.398 -2.808 21.231 1.00 92.31 421 ALA A CA 1
ATOM 3113 C C . ALA A 1 421 ? -16.457 -1.713 21.413 1.00 92.31 421 ALA A C 1
ATOM 3115 O O . ALA A 1 421 ? -17.239 -1.447 20.497 1.00 92.31 421 ALA A O 1
ATOM 3116 N N . ARG A 1 422 ? -16.457 -1.041 22.572 1.00 95.00 422 ARG A N 1
ATOM 3117 C CA . ARG A 1 422 ? -17.219 0.201 22.764 1.00 95.00 422 ARG A CA 1
ATOM 3118 C C . ARG A 1 422 ? -16.657 1.252 21.807 1.00 95.00 422 ARG A C 1
ATOM 3120 O O . ARG A 1 422 ? -15.448 1.460 21.787 1.00 95.00 422 ARG A O 1
ATOM 3127 N N . TYR A 1 423 ? -17.514 1.895 21.024 1.00 95.25 423 TYR A N 1
ATOM 3128 C CA . TYR A 1 423 ? -17.077 2.919 20.087 1.00 95.25 423 TYR A CA 1
ATOM 3129 C C . TYR A 1 423 ? -16.799 4.243 20.805 1.00 95.25 423 TYR A C 1
ATOM 3131 O O . TYR A 1 423 ? -17.602 4.702 21.621 1.00 95.25 423 TYR A O 1
ATOM 3139 N N . ASP A 1 424 ? -15.658 4.842 20.478 1.00 94.88 424 ASP A N 1
ATOM 3140 C CA . ASP A 1 424 ? -15.267 6.180 20.899 1.00 94.88 424 ASP A CA 1
ATOM 3141 C C . ASP A 1 424 ? -15.582 7.192 19.787 1.00 94.88 424 ASP A C 1
ATOM 3143 O O . ASP A 1 424 ? -15.075 7.084 18.673 1.00 94.88 424 ASP A O 1
ATOM 3147 N N . PHE A 1 425 ? -16.384 8.204 20.115 1.00 95.00 425 PHE A N 1
ATOM 3148 C CA . PHE A 1 425 ? -16.760 9.285 19.201 1.00 95.00 425 PHE A CA 1
ATOM 3149 C C . PHE A 1 425 ? -15.658 10.356 19.045 1.00 95.00 425 PHE A C 1
ATOM 3151 O O . PHE A 1 425 ? -15.772 11.236 18.193 1.00 95.00 425 PHE A O 1
ATOM 3158 N N . SER A 1 426 ? -14.565 10.282 19.818 1.00 93.12 426 SER A N 1
ATOM 3159 C CA . SER A 1 426 ? -13.347 11.074 19.586 1.00 93.12 426 SER A CA 1
ATOM 3160 C C . SER A 1 426 ? -12.417 10.456 18.525 1.00 93.12 426 SER A C 1
ATOM 3162 O O . SER A 1 426 ? -11.528 11.135 17.999 1.00 93.12 426 SER A O 1
ATOM 3164 N N . SER A 1 427 ? -12.631 9.190 18.166 1.00 92.00 427 SER A N 1
ATOM 3165 C CA . SER A 1 427 ? -11.818 8.478 17.185 1.00 92.00 427 SER A CA 1
ATOM 3166 C C . SER A 1 427 ? -12.222 8.845 15.748 1.00 92.00 427 SER A C 1
ATOM 3168 O O . SER A 1 427 ? -13.417 8.939 15.453 1.00 92.00 427 SER A O 1
ATOM 3170 N N . PRO A 1 428 ? -11.256 9.030 14.829 1.00 92.38 428 PRO A N 1
ATOM 3171 C CA . PRO A 1 428 ? -11.544 9.330 13.430 1.00 92.38 428 PRO A CA 1
ATOM 3172 C C . PRO A 1 428 ? -12.252 8.161 12.733 1.00 92.38 428 PRO A C 1
ATOM 3174 O O . PRO A 1 428 ? -11.981 6.987 13.006 1.00 92.38 428 PRO A O 1
ATOM 3177 N N . VAL A 1 429 ? -13.138 8.472 11.788 1.00 93.00 429 VAL A N 1
ATOM 3178 C CA . VAL A 1 429 ? -13.756 7.481 10.902 1.00 93.00 429 VAL A CA 1
ATOM 3179 C C . VAL A 1 429 ? -12.892 7.331 9.651 1.00 93.00 429 VAL A C 1
ATOM 3181 O O . VAL A 1 429 ? -12.683 8.286 8.911 1.00 93.00 429 VAL A O 1
ATOM 3184 N N . THR A 1 430 ? -12.390 6.121 9.414 1.00 91.69 430 THR A N 1
ATOM 3185 C CA . THR A 1 430 ? -11.523 5.767 8.270 1.00 91.69 430 THR A CA 1
ATOM 3186 C C . THR A 1 430 ? -12.038 4.560 7.476 1.00 91.69 430 THR A C 1
ATOM 3188 O O . THR A 1 430 ? -11.328 4.018 6.639 1.00 91.69 430 THR A O 1
ATOM 3191 N N . ALA A 1 431 ? -13.257 4.099 7.777 1.00 91.94 431 ALA A N 1
ATOM 3192 C CA . ALA A 1 431 ? -13.960 3.043 7.051 1.00 91.94 431 ALA A CA 1
ATOM 3193 C C . ALA A 1 431 ? -15.456 3.055 7.405 1.00 91.94 431 ALA A C 1
ATOM 3195 O O . ALA A 1 431 ? -15.812 3.332 8.561 1.00 91.94 431 ALA A O 1
ATOM 3196 N N . ASN A 1 432 ? -16.303 2.672 6.440 1.00 94.06 432 ASN A N 1
ATOM 3197 C CA . ASN A 1 432 ? -17.730 2.388 6.639 1.00 94.06 432 ASN A CA 1
ATOM 3198 C C . ASN A 1 432 ? -17.933 1.421 7.814 1.00 94.06 432 ASN A C 1
ATOM 3200 O O . ASN A 1 432 ? -17.199 0.439 7.947 1.00 94.06 432 ASN A O 1
ATOM 3204 N N . ARG A 1 433 ? -18.930 1.677 8.668 1.00 94.62 433 ARG A N 1
ATOM 3205 C CA . ARG A 1 433 ? -19.210 0.824 9.835 1.00 94.62 433 ARG A CA 1
ATOM 3206 C C . ARG A 1 433 ? -20.649 0.925 10.320 1.00 94.62 433 ARG A C 1
ATOM 3208 O O . ARG A 1 433 ? -21.260 1.987 10.274 1.00 94.62 433 ARG A O 1
ATOM 3215 N N . THR A 1 434 ? -21.144 -0.167 10.892 1.00 96.56 434 THR A N 1
ATOM 3216 C CA . THR A 1 434 ? -22.368 -0.159 11.700 1.00 96.56 434 THR A CA 1
ATOM 3217 C C . THR A 1 434 ? -21.990 -0.166 13.172 1.00 96.56 434 THR A C 1
ATOM 3219 O O . THR A 1 434 ? -21.203 -1.001 13.617 1.00 96.56 434 THR A O 1
ATOM 3222 N N . LEU A 1 435 ? -22.565 0.761 13.928 1.00 96.88 435 LEU A N 1
ATOM 3223 C CA . LEU A 1 435 ? -22.526 0.794 15.378 1.00 96.88 435 LEU A CA 1
ATOM 3224 C C . LEU A 1 435 ? -23.832 0.230 15.926 1.00 96.88 435 LEU A C 1
ATOM 3226 O O . LEU A 1 435 ? -24.921 0.584 15.477 1.00 96.88 435 LEU A O 1
ATOM 3230 N N . TYR A 1 436 ? -23.715 -0.645 16.914 1.00 97.00 436 TYR A N 1
ATOM 3231 C CA . TYR A 1 436 ? -24.828 -1.379 17.495 1.00 97.00 436 TYR A CA 1
ATOM 3232 C C . TYR A 1 436 ? -25.072 -0.907 18.922 1.00 97.00 436 TYR A C 1
ATOM 3234 O O . TYR A 1 436 ? -24.138 -0.804 19.721 1.00 97.00 436 TYR A O 1
ATOM 3242 N N . ALA A 1 437 ? -26.327 -0.626 19.252 1.00 95.88 437 ALA A N 1
ATOM 3243 C CA . ALA A 1 437 ? -26.731 -0.344 20.618 1.00 95.88 437 ALA A CA 1
ATOM 3244 C C . ALA A 1 437 ? -26.609 -1.619 21.462 1.00 95.88 437 ALA A C 1
ATOM 3246 O O . ALA A 1 437 ? -27.143 -2.672 21.105 1.00 95.88 437 ALA A O 1
ATOM 3247 N N . HIS A 1 438 ? -25.916 -1.530 22.593 1.00 94.44 438 HIS A N 1
ATOM 3248 C CA . HIS A 1 438 ? -25.898 -2.593 23.599 1.00 94.44 438 HIS A CA 1
ATOM 3249 C C . HIS A 1 438 ? -26.826 -2.240 24.757 1.00 94.44 438 HIS A C 1
ATOM 3251 O O . HIS A 1 438 ? -26.994 -1.070 25.111 1.00 94.44 438 HIS A O 1
ATOM 3257 N N . TRP A 1 439 ? -27.431 -3.266 25.352 1.00 91.62 439 TRP A N 1
ATOM 3258 C CA . TRP A 1 439 ? -28.550 -3.125 26.277 1.00 91.62 439 TRP A CA 1
ATOM 3259 C C . TRP A 1 439 ? -28.344 -3.983 27.523 1.00 91.62 439 TRP A C 1
ATOM 3261 O O . TRP A 1 439 ? -28.401 -5.210 27.462 1.00 91.62 439 TRP A O 1
ATOM 3271 N N . ASN A 1 440 ? -28.175 -3.341 28.675 1.00 86.12 440 ASN A N 1
ATOM 3272 C CA . ASN A 1 440 ? -28.147 -4.031 29.960 1.00 86.12 440 ASN A CA 1
ATOM 3273 C C . ASN A 1 440 ? -29.590 -4.261 30.421 1.00 86.12 440 ASN A C 1
ATOM 3275 O O . ASN A 1 440 ? -30.314 -3.291 30.638 1.00 86.12 440 ASN A O 1
ATOM 3279 N N . LYS A 1 441 ? -30.031 -5.517 30.571 1.00 81.50 441 LYS A N 1
ATOM 3280 C CA . LYS A 1 441 ? -31.378 -5.810 31.093 1.00 81.50 441 LYS A CA 1
ATOM 3281 C C . LYS A 1 441 ? -31.496 -5.287 32.527 1.00 81.50 441 LYS A C 1
ATOM 3283 O O . LYS A 1 441 ? -30.625 -5.558 33.357 1.00 81.50 441 LYS A O 1
ATOM 3288 N N . ASN A 1 442 ? -32.562 -4.542 32.814 1.00 78.81 442 ASN A N 1
ATOM 3289 C CA . ASN A 1 442 ? -32.809 -4.016 34.152 1.00 78.81 442 ASN A CA 1
ATOM 3290 C C . ASN A 1 442 ? -33.110 -5.182 35.099 1.00 78.81 442 ASN A C 1
ATOM 3292 O O . ASN A 1 442 ? -33.825 -6.119 34.741 1.00 78.81 442 ASN A O 1
ATOM 3296 N N . ALA A 1 443 ? -32.524 -5.142 36.293 1.00 69.94 443 ALA A N 1
ATOM 3297 C CA . ALA A 1 443 ? -32.478 -6.291 37.183 1.00 69.94 443 ALA A CA 1
ATOM 3298 C C . ALA A 1 443 ? -33.388 -6.108 38.402 1.00 69.94 443 ALA A C 1
ATOM 3300 O O . ALA A 1 443 ? -33.458 -5.032 38.994 1.00 69.94 443 ALA A O 1
ATOM 3301 N N . THR A 1 444 ? -34.050 -7.191 38.788 1.00 78.38 444 THR A N 1
ATOM 3302 C CA . THR A 1 444 ? -34.955 -7.306 39.941 1.00 78.38 444 THR A CA 1
ATOM 3303 C C . THR A 1 444 ? -34.262 -8.054 41.080 1.00 78.38 444 THR A C 1
ATOM 3305 O O . THR A 1 444 ? -33.338 -8.820 40.820 1.00 78.38 444 THR A O 1
ATOM 3308 N N . ILE A 1 445 ? -34.655 -7.847 42.342 1.00 78.75 445 ILE A N 1
ATOM 3309 C CA . ILE A 1 445 ? -34.046 -8.579 43.469 1.00 78.75 445 ILE A CA 1
ATOM 3310 C C . ILE A 1 445 ? -34.412 -10.066 43.363 1.00 78.75 445 ILE A C 1
ATOM 3312 O O . ILE A 1 445 ? -35.588 -10.409 43.296 1.00 78.75 445 ILE A O 1
ATOM 3316 N N . GLN A 1 446 ? -33.398 -10.933 43.359 1.00 85.12 446 GLN A N 1
ATOM 3317 C CA . GLN A 1 446 ? -33.538 -12.390 43.289 1.00 85.12 446 GLN A CA 1
ATOM 3318 C C . GLN A 1 446 ? -33.334 -13.047 44.660 1.00 85.12 446 GLN A C 1
ATOM 3320 O O . GLN A 1 446 ? -34.004 -14.021 44.988 1.00 85.12 446 GLN A O 1
ATOM 3325 N N . SER A 1 447 ? -32.405 -12.531 45.470 1.00 86.19 447 SER A N 1
ATOM 3326 C CA . SER A 1 447 ? -32.160 -13.016 46.832 1.00 86.19 447 SER A CA 1
ATOM 3327 C C . SER A 1 447 ? -31.459 -11.967 47.694 1.00 86.19 447 SER A C 1
ATOM 3329 O O . SER A 1 447 ? -30.807 -11.054 47.185 1.00 86.19 447 SER A O 1
ATOM 3331 N N . ILE A 1 448 ? -31.562 -12.104 49.016 1.00 89.19 448 ILE A N 1
ATOM 3332 C CA . ILE A 1 448 ? -30.795 -11.309 49.982 1.00 89.19 448 ILE A CA 1
ATOM 3333 C C . ILE A 1 448 ? -29.696 -12.185 50.582 1.00 89.19 448 ILE A C 1
ATOM 3335 O O . ILE A 1 448 ? -29.953 -13.312 51.006 1.00 89.19 448 ILE A O 1
ATOM 3339 N N . ALA A 1 449 ? -28.467 -11.673 50.623 1.00 87.00 449 ALA A N 1
ATOM 3340 C CA . ALA A 1 449 ? -27.356 -12.352 51.274 1.00 87.00 449 ALA A CA 1
ATOM 3341 C C . ALA A 1 449 ? -27.607 -12.479 52.784 1.00 87.00 449 ALA A C 1
ATOM 3343 O O . ALA A 1 449 ? -27.990 -11.510 53.443 1.00 87.00 449 ALA A O 1
ATOM 3344 N N . ALA A 1 450 ? -27.345 -13.664 53.339 1.00 79.94 450 ALA A N 1
ATOM 3345 C CA . ALA A 1 450 ? -27.354 -13.856 54.782 1.00 79.94 450 ALA A CA 1
ATOM 3346 C C . ALA A 1 450 ? -26.238 -13.017 55.424 1.00 79.94 450 ALA A C 1
ATOM 3348 O O . ALA A 1 450 ? -25.072 -13.119 55.042 1.00 79.94 450 ALA A O 1
ATOM 3349 N N . VAL A 1 451 ? -26.606 -12.193 56.400 1.00 90.19 451 VAL A N 1
ATOM 3350 C CA . VAL A 1 451 ? -25.660 -11.461 57.244 1.00 90.19 451 VAL A CA 1
ATOM 3351 C C . VAL A 1 451 ? -25.148 -12.401 58.334 1.00 90.19 451 VAL A C 1
ATOM 3353 O O . VAL A 1 451 ? -25.934 -13.127 58.936 1.00 90.19 451 VAL A O 1
ATOM 3356 N N . SER A 1 452 ? -23.849 -12.348 58.628 1.00 86.44 452 SER A N 1
ATOM 3357 C CA . SER A 1 452 ? -23.243 -13.076 59.748 1.00 86.44 452 SER A CA 1
ATOM 3358 C C . SER A 1 452 ? -22.403 -12.124 60.596 1.00 86.44 452 SER A C 1
ATOM 3360 O O . SER A 1 452 ? -21.374 -11.637 60.131 1.00 86.44 452 SER A O 1
ATOM 3362 N N . VAL A 1 453 ? -22.824 -11.858 61.836 1.00 89.56 453 VAL A N 1
ATOM 3363 C CA . VAL A 1 453 ? -22.115 -10.971 62.775 1.00 89.56 453 VAL A CA 1
ATOM 3364 C C . VAL A 1 453 ? -21.432 -11.813 63.845 1.00 89.56 453 VAL A C 1
ATOM 3366 O O . VAL A 1 453 ? -22.095 -12.488 64.626 1.00 89.56 453 VAL A O 1
ATOM 3369 N N . THR A 1 454 ? -20.101 -11.773 63.908 1.00 85.50 454 THR A N 1
ATOM 3370 C CA . THR A 1 454 ? -19.360 -12.380 65.025 1.00 85.50 454 THR A CA 1
ATOM 3371 C C . THR A 1 454 ? -19.037 -11.314 66.064 1.00 85.50 454 THR A C 1
ATOM 3373 O O . THR A 1 454 ? -18.457 -10.285 65.729 1.00 85.50 454 THR A O 1
ATOM 3376 N N . THR A 1 455 ? -19.390 -11.575 67.319 1.00 84.75 455 THR A N 1
ATOM 3377 C CA . THR A 1 455 ? -19.054 -10.751 68.484 1.00 84.75 455 THR A CA 1
ATOM 3378 C C . THR A 1 455 ? -18.167 -11.535 69.465 1.00 84.75 455 THR A C 1
ATOM 3380 O O . THR A 1 455 ? -17.881 -12.719 69.263 1.00 84.75 455 THR A O 1
ATOM 3383 N N . ARG A 1 456 ? -17.682 -10.880 70.522 1.00 81.62 456 ARG A N 1
ATOM 3384 C CA . ARG A 1 456 ? -17.035 -11.542 71.670 1.00 81.62 456 ARG A CA 1
ATOM 3385 C C . ARG A 1 456 ? -18.071 -11.785 72.765 1.00 81.62 456 ARG A C 1
ATOM 3387 O O . ARG A 1 456 ? -19.125 -11.151 72.763 1.00 81.62 456 ARG A O 1
ATOM 3394 N N . ASN A 1 457 ? -17.789 -12.707 73.685 1.00 80.38 457 ASN A N 1
ATOM 3395 C CA . ASN A 1 457 ? -18.747 -13.030 74.740 1.00 80.38 457 ASN A CA 1
ATOM 3396 C C . ASN A 1 457 ? -19.088 -11.781 75.574 1.00 80.38 457 ASN A C 1
ATOM 3398 O O . ASN A 1 457 ? -18.187 -11.018 75.919 1.00 80.38 457 ASN A O 1
ATOM 3402 N N . GLY A 1 458 ? -20.376 -11.555 75.847 1.00 74.56 458 GLY A N 1
ATOM 3403 C CA . GLY A 1 458 ? -20.867 -10.374 76.569 1.00 74.56 458 GLY A CA 1
ATOM 3404 C C . GLY A 1 458 ? -20.945 -9.067 75.760 1.00 74.56 458 GLY A C 1
ATOM 3405 O O . GLY A 1 458 ? -21.487 -8.087 76.264 1.00 74.56 458 GLY A O 1
ATOM 3406 N N . VAL A 1 459 ? -20.470 -9.021 74.509 1.00 80.62 459 VAL A N 1
ATOM 3407 C CA . VAL A 1 459 ? -20.488 -7.797 73.682 1.00 80.62 459 VAL A CA 1
ATOM 3408 C C . VAL A 1 459 ? -21.695 -7.793 72.740 1.00 80.62 459 VAL A C 1
ATOM 3410 O O . VAL A 1 459 ? -21.863 -8.706 71.927 1.00 80.62 459 VAL A O 1
ATOM 3413 N N . ARG A 1 460 ? -22.523 -6.740 72.808 1.00 86.75 460 ARG A N 1
ATOM 3414 C CA . ARG A 1 460 ? -23.725 -6.578 71.970 1.00 86.75 460 ARG A CA 1
ATOM 3415 C C . ARG A 1 460 ? -23.362 -6.589 70.472 1.00 86.75 460 ARG A C 1
ATOM 3417 O O . ARG A 1 460 ? -22.522 -5.792 70.060 1.00 86.75 460 ARG A O 1
ATOM 3424 N N . PRO A 1 461 ? -23.999 -7.432 69.637 1.00 88.19 461 PRO A N 1
ATOM 3425 C CA . PRO A 1 461 ? -23.765 -7.439 68.196 1.00 88.19 461 PRO A CA 1
ATOM 3426 C C . PRO A 1 461 ? -24.421 -6.224 67.522 1.00 88.19 461 PRO A C 1
ATOM 3428 O O . PRO A 1 461 ? -25.613 -5.973 67.701 1.00 88.19 461 PRO A O 1
ATOM 3431 N N . THR A 1 462 ? -23.663 -5.510 66.689 1.00 88.75 462 THR A N 1
ATOM 3432 C CA . THR A 1 462 ? -24.186 -4.438 65.826 1.00 88.75 462 THR A CA 1
ATOM 3433 C C . THR A 1 462 ? -24.575 -5.013 64.465 1.00 88.75 462 THR A C 1
ATOM 3435 O O . THR A 1 462 ? -23.745 -5.619 63.786 1.00 88.75 462 THR A O 1
ATOM 3438 N N . LEU A 1 463 ? -25.832 -4.827 64.053 1.00 92.50 463 LEU A N 1
ATOM 3439 C CA . LEU A 1 463 ? -26.320 -5.234 62.730 1.00 92.50 463 LEU A CA 1
ATOM 3440 C C . LEU A 1 463 ? -26.076 -4.129 61.683 1.00 92.50 463 LEU A C 1
ATOM 3442 O O . LEU A 1 463 ? -26.141 -2.946 62.022 1.00 92.50 463 LEU A O 1
ATOM 3446 N N . PRO A 1 464 ? -25.831 -4.473 60.405 1.00 90.50 464 PRO A N 1
ATOM 3447 C CA . PRO A 1 464 ? -25.607 -3.483 59.357 1.00 90.50 464 PRO A CA 1
ATOM 3448 C C . PRO A 1 464 ? -26.928 -2.845 58.897 1.00 90.50 464 PRO A C 1
ATOM 3450 O O . PRO A 1 464 ? -27.907 -3.544 58.645 1.00 90.50 464 PRO A O 1
ATOM 3453 N N . SER A 1 465 ? -26.948 -1.524 58.697 1.00 90.62 465 SER A N 1
ATOM 3454 C CA . SER A 1 465 ? -28.108 -0.772 58.170 1.00 90.62 465 SER A CA 1
ATOM 3455 C C . SER A 1 465 ? -28.399 -1.015 56.678 1.00 90.62 465 SER A C 1
ATOM 3457 O O . SER A 1 465 ? -29.373 -0.499 56.122 1.00 90.62 465 SER A O 1
ATOM 3459 N N . THR A 1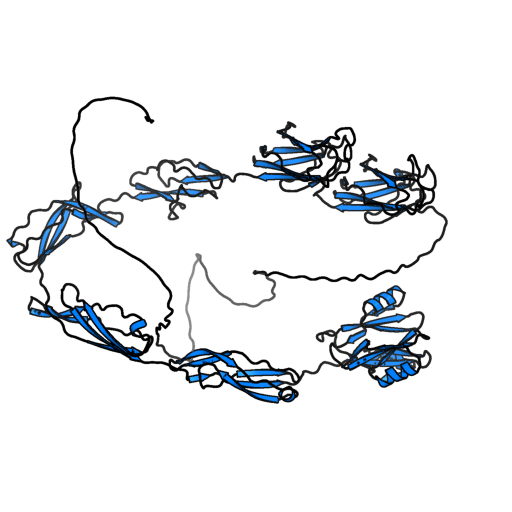 466 ? -27.573 -1.828 56.014 1.00 91.31 466 THR A N 1
ATOM 3460 C CA . THR A 1 466 ? -27.804 -2.332 54.656 1.00 91.31 466 THR A CA 1
ATOM 3461 C C . THR A 1 466 ? -27.501 -3.828 54.571 1.00 91.31 466 THR A C 1
ATOM 3463 O O . THR A 1 466 ? -26.706 -4.360 55.346 1.00 91.31 466 THR A O 1
ATOM 3466 N N . VAL A 1 467 ? -28.117 -4.510 53.607 1.00 91.44 467 VAL A N 1
ATOM 3467 C CA . VAL A 1 467 ? -27.784 -5.890 53.217 1.00 91.44 467 VAL A CA 1
ATOM 3468 C C . VAL A 1 467 ? -27.464 -5.966 51.736 1.00 91.44 467 VAL A C 1
ATOM 3470 O O . VAL A 1 467 ? -27.936 -5.151 50.948 1.00 91.44 467 VAL A O 1
ATOM 3473 N N . THR A 1 468 ? -26.695 -6.972 51.334 1.00 90.25 468 THR A N 1
ATOM 3474 C CA . THR A 1 468 ? -26.410 -7.215 49.919 1.00 90.25 468 THR A CA 1
ATOM 3475 C C . THR A 1 468 ? -27.572 -7.961 49.267 1.00 90.25 468 THR A C 1
ATOM 3477 O O . THR A 1 468 ? -27.734 -9.163 49.471 1.00 90.25 468 THR A O 1
ATOM 3480 N N . ALA A 1 469 ? -28.357 -7.268 48.446 1.00 88.25 469 ALA A N 1
ATOM 3481 C CA . ALA A 1 469 ? -29.283 -7.903 47.515 1.00 88.25 469 ALA A CA 1
ATOM 3482 C C . ALA A 1 469 ? -28.515 -8.407 46.285 1.00 88.25 469 ALA A C 1
ATOM 3484 O O . ALA A 1 469 ? -27.737 -7.660 45.687 1.00 88.25 469 ALA A O 1
ATOM 3485 N N . THR A 1 470 ? -28.747 -9.662 45.902 1.00 86.12 470 THR A N 1
ATOM 3486 C CA . THR A 1 470 ? -28.365 -10.205 44.592 1.00 86.12 470 THR A CA 1
ATOM 3487 C C . THR A 1 470 ? -29.552 -10.037 43.655 1.00 86.12 470 THR A C 1
ATOM 3489 O O . THR A 1 470 ? -30.673 -10.427 43.986 1.00 86.12 470 THR A O 1
ATOM 3492 N N . TYR A 1 471 ? -29.312 -9.440 42.496 1.00 83.88 471 TYR A N 1
ATOM 3493 C CA . TYR A 1 471 ? -30.326 -9.170 41.485 1.00 83.88 471 TYR A CA 1
ATOM 3494 C C . TYR A 1 471 ? -30.283 -10.230 40.373 1.00 83.88 471 TYR A C 1
ATOM 3496 O O . TYR A 1 471 ? -29.277 -10.914 40.204 1.00 83.88 471 TYR A O 1
ATOM 3504 N N . THR A 1 472 ? -31.345 -10.336 39.573 1.00 80.19 472 THR A N 1
ATOM 3505 C CA . THR A 1 472 ? -31.524 -11.341 38.503 1.00 80.19 472 THR A CA 1
ATOM 3506 C C . THR A 1 472 ? -30.497 -11.286 37.364 1.00 80.19 472 THR A C 1
ATOM 3508 O O . THR A 1 472 ? -30.433 -12.207 36.557 1.00 80.19 472 THR A O 1
ATOM 3511 N N . ASN A 1 473 ? -29.656 -10.250 37.304 1.00 74.94 473 ASN A N 1
ATOM 3512 C CA . ASN A 1 473 ? -28.480 -10.176 36.426 1.00 74.94 473 ASN A CA 1
ATOM 3513 C C . ASN A 1 473 ? -27.166 -10.591 37.131 1.00 74.94 473 ASN A C 1
ATOM 3515 O O . ASN A 1 473 ? -26.081 -10.239 36.672 1.00 74.94 473 ASN A O 1
ATOM 3519 N N . GLY A 1 474 ? -27.251 -11.239 38.296 1.00 77.38 474 GLY A N 1
ATOM 3520 C CA . GLY A 1 474 ? -26.122 -11.617 39.150 1.00 77.38 474 GLY A CA 1
ATOM 3521 C C . GLY A 1 474 ? -25.470 -10.467 39.930 1.00 77.38 474 GLY A C 1
ATOM 3522 O O . GLY A 1 474 ? -24.672 -10.730 40.833 1.00 77.38 474 GLY A O 1
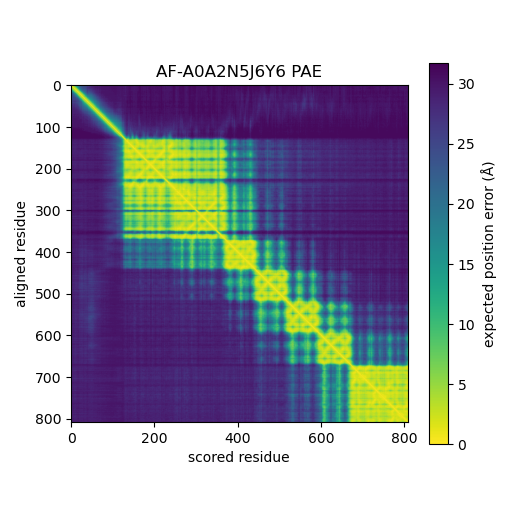ATOM 3523 N N . THR A 1 475 ? -25.787 -9.198 39.634 1.00 80.81 475 THR A N 1
ATOM 3524 C CA . THR A 1 475 ? -25.150 -8.062 40.320 1.00 80.81 475 THR A CA 1
ATOM 3525 C C . THR A 1 475 ? -25.588 -7.968 41.777 1.00 80.81 475 THR A C 1
ATOM 3527 O O . THR A 1 475 ? -26.720 -8.294 42.137 1.00 80.81 475 THR A O 1
ATOM 3530 N N . LYS A 1 476 ? -24.667 -7.520 42.631 1.00 86.62 476 LYS A N 1
ATOM 3531 C CA . LYS A 1 476 ? -24.857 -7.409 44.077 1.00 86.62 476 LYS A CA 1
ATOM 3532 C C . LYS A 1 476 ? -24.800 -5.942 44.487 1.00 86.62 476 LYS A C 1
ATOM 3534 O O . LYS A 1 476 ? -23.842 -5.257 44.136 1.00 86.62 476 LYS A O 1
ATOM 3539 N N . ARG A 1 477 ? -25.816 -5.452 45.202 1.00 87.00 477 ARG A N 1
ATOM 3540 C CA . ARG A 1 477 ? -25.881 -4.061 45.693 1.00 87.00 477 ARG A CA 1
ATOM 3541 C C . ARG A 1 477 ? -26.313 -4.020 47.152 1.00 87.00 477 ARG A C 1
ATOM 3543 O O . ARG A 1 477 ? -27.138 -4.828 47.572 1.00 87.00 477 ARG A O 1
ATOM 3550 N N . ALA A 1 478 ? -25.790 -3.053 47.900 1.00 89.31 478 ALA A N 1
ATOM 3551 C CA . ALA A 1 478 ? -26.290 -2.737 49.230 1.00 89.31 478 ALA A CA 1
ATOM 3552 C C . ALA A 1 478 ? -27.682 -2.088 49.125 1.00 89.31 478 ALA A C 1
ATOM 3554 O O . ALA A 1 478 ? -27.856 -1.093 48.422 1.00 89.31 478 ALA A O 1
ATOM 3555 N N . VAL A 1 479 ? -28.664 -2.646 49.831 1.00 91.44 479 VAL A N 1
ATOM 3556 C CA . VAL A 1 479 ? -30.027 -2.111 49.969 1.00 91.44 479 VAL A CA 1
ATOM 3557 C C . VAL A 1 479 ? -30.313 -1.827 51.441 1.00 91.44 479 VAL A C 1
ATOM 3559 O O . VAL A 1 479 ? -29.880 -2.585 52.310 1.00 91.44 479 VAL A O 1
ATOM 3562 N N . LYS A 1 480 ? -31.013 -0.725 51.741 1.00 91.56 480 LYS A N 1
ATOM 3563 C CA . LYS A 1 480 ? -31.354 -0.346 53.124 1.00 91.56 480 LYS A CA 1
ATOM 3564 C C . LYS A 1 480 ? -32.261 -1.399 53.761 1.00 91.56 480 LYS A C 1
ATOM 3566 O O . LYS A 1 480 ? -33.245 -1.814 53.149 1.00 91.56 480 LYS A O 1
ATOM 3571 N N . VAL A 1 481 ? -31.940 -1.787 54.992 1.00 92.81 481 VAL A N 1
ATOM 3572 C CA . VAL A 1 481 ? -32.694 -2.762 55.790 1.00 92.81 481 VAL A CA 1
ATOM 3573 C C . VAL A 1 481 ? -33.089 -2.145 57.131 1.00 92.81 481 VAL A C 1
ATOM 3575 O O . VAL A 1 481 ? -32.327 -1.368 57.702 1.00 92.81 481 VAL A O 1
ATOM 3578 N N . SER A 1 482 ? -34.262 -2.512 57.642 1.00 91.69 482 SER A N 1
ATOM 3579 C CA . SER A 1 482 ? -34.644 -2.282 59.040 1.00 91.69 482 SER A CA 1
ATOM 3580 C C . SER A 1 482 ? -34.684 -3.614 59.794 1.00 91.69 482 SER A C 1
ATOM 3582 O O . SER A 1 482 ? -35.210 -4.595 59.259 1.00 91.69 482 SER A O 1
ATOM 3584 N N . TRP A 1 483 ? -34.120 -3.658 61.005 1.00 92.00 483 TRP A N 1
ATOM 3585 C CA . TRP A 1 483 ? -34.008 -4.853 61.855 1.00 92.00 483 TRP A CA 1
ATOM 3586 C C . TRP A 1 483 ? -34.759 -4.674 63.186 1.00 92.00 483 TRP A C 1
ATOM 3588 O O . TRP A 1 483 ? -34.827 -3.553 63.689 1.00 92.00 483 TRP A O 1
ATOM 3598 N N . PRO A 1 484 ? -35.252 -5.764 63.804 1.00 90.31 484 PRO A N 1
ATOM 3599 C CA . PRO A 1 484 ? -35.731 -5.757 65.182 1.00 90.31 484 PRO A CA 1
ATOM 3600 C C . PRO A 1 484 ? -34.579 -5.589 66.185 1.00 90.31 484 PRO A C 1
ATOM 3602 O O . PRO A 1 484 ? -33.409 -5.842 65.883 1.00 90.31 484 PRO A O 1
ATOM 3605 N N . TYR A 1 485 ? -34.932 -5.195 67.408 1.00 87.12 485 TYR A N 1
ATOM 3606 C CA . TYR A 1 485 ? -34.004 -5.057 68.528 1.00 87.12 485 TYR A CA 1
ATOM 3607 C C . TYR A 1 485 ? -33.496 -6.424 69.033 1.00 87.12 485 TYR A C 1
ATOM 3609 O O . TYR A 1 485 ? -34.231 -7.409 69.030 1.00 87.12 485 TYR A O 1
ATOM 3617 N N . ILE A 1 486 ? -32.239 -6.474 69.491 1.00 88.88 486 ILE A N 1
ATOM 3618 C CA . ILE A 1 486 ? -31.605 -7.658 70.101 1.00 88.88 486 ILE A CA 1
ATOM 3619 C C . ILE A 1 486 ? -31.481 -7.439 71.613 1.00 88.88 486 ILE A C 1
ATOM 3621 O O . ILE A 1 486 ? -30.985 -6.397 72.051 1.00 88.88 486 ILE A O 1
ATOM 3625 N N . TYR A 1 487 ? -31.865 -8.432 72.412 1.00 88.44 487 TYR A N 1
ATOM 3626 C CA . TYR A 1 487 ? -31.831 -8.384 73.877 1.00 88.44 487 TYR A CA 1
ATOM 3627 C C . TYR A 1 487 ? -30.563 -9.043 74.449 1.00 88.44 487 TYR A C 1
ATOM 3629 O O . TYR A 1 487 ? -29.955 -9.916 73.827 1.00 88.44 487 TYR A O 1
ATOM 3637 N N . SER A 1 488 ? -30.141 -8.616 75.644 1.00 79.62 488 SER A N 1
ATOM 3638 C CA . SER A 1 488 ? -28.844 -8.973 76.254 1.00 79.62 488 SER A CA 1
ATOM 3639 C C . SER A 1 488 ? -28.637 -10.474 76.475 1.00 79.62 488 SER A C 1
ATOM 3641 O O . SER A 1 488 ? -27.550 -10.988 76.210 1.00 79.62 488 SER A O 1
ATOM 3643 N N . GLY A 1 489 ? -29.685 -11.197 76.881 1.00 83.31 489 GLY A N 1
ATOM 3644 C CA . GLY A 1 489 ? -29.625 -12.646 77.109 1.00 83.31 489 GLY A CA 1
ATOM 3645 C C . GLY A 1 489 ? -29.217 -13.470 75.879 1.00 83.31 489 GLY A C 1
ATOM 3646 O O . GLY A 1 489 ? -28.749 -14.594 76.028 1.00 83.31 489 GLY A O 1
ATOM 3647 N N . GLN A 1 490 ? -29.325 -12.914 74.666 1.00 83.62 490 GLN A N 1
ATOM 3648 C CA . GLN A 1 490 ? -29.036 -13.630 73.420 1.00 83.62 490 GLN A CA 1
ATOM 3649 C C . GLN A 1 490 ? -27.526 -13.773 73.121 1.00 83.62 490 GLN A C 1
ATOM 3651 O O . GLN A 1 490 ? -27.156 -14.599 72.291 1.00 83.62 490 GLN A O 1
ATOM 3656 N N . PHE A 1 491 ? -26.640 -13.006 73.777 1.00 86.75 491 PHE A N 1
ATOM 3657 C CA . PHE A 1 491 ? -25.190 -12.984 73.481 1.00 86.75 491 PHE A CA 1
ATOM 3658 C C . PHE A 1 491 ? -24.266 -13.156 74.710 1.00 86.75 491 PHE A C 1
ATOM 3660 O O . PHE A 1 491 ? -23.078 -12.832 74.656 1.00 86.75 491 PHE A O 1
ATOM 3667 N N . ALA A 1 492 ? -24.792 -13.696 75.815 1.00 79.94 492 ALA A N 1
ATOM 3668 C CA . ALA A 1 492 ? -24.064 -13.884 77.079 1.00 79.94 492 ALA A CA 1
ATOM 3669 C C . ALA A 1 492 ? -23.228 -15.187 77.179 1.00 79.94 492 ALA A C 1
ATOM 3671 O O . ALA A 1 492 ? -22.567 -15.417 78.194 1.00 79.94 492 ALA A O 1
ATOM 3672 N N . LYS A 1 493 ? -23.266 -16.058 76.158 1.00 76.81 493 LYS A N 1
ATOM 3673 C CA . LYS A 1 493 ? -22.471 -17.301 76.076 1.00 76.81 493 LYS A CA 1
ATOM 3674 C C . LYS A 1 493 ? -21.947 -17.535 74.654 1.00 76.81 493 LYS A C 1
ATOM 3676 O O . LYS A 1 493 ? -22.471 -16.985 73.685 1.00 76.81 493 LYS A O 1
ATOM 3681 N N . ALA A 1 494 ? -20.933 -18.394 74.523 1.00 73.31 494 ALA A N 1
ATOM 3682 C CA . ALA A 1 494 ? -20.453 -18.865 73.225 1.00 73.31 494 ALA A CA 1
ATOM 3683 C C . ALA A 1 494 ? -21.547 -19.683 72.503 1.00 73.31 494 ALA A C 1
ATOM 3685 O O . ALA A 1 494 ? -21.970 -20.718 73.007 1.00 73.31 494 ALA A O 1
ATOM 3686 N N . GLY A 1 495 ? -22.019 -19.218 71.342 1.00 84.88 495 GLY A N 1
ATOM 3687 C CA . GLY A 1 495 ? -23.151 -19.822 70.628 1.00 84.88 495 GLY A CA 1
ATOM 3688 C C . GLY A 1 495 ? -23.577 -19.030 69.387 1.00 84.88 495 GLY A C 1
ATOM 3689 O O . GLY A 1 495 ? -22.811 -18.195 68.891 1.00 84.88 495 GLY A O 1
ATOM 3690 N N . THR A 1 496 ? -24.791 -19.296 68.886 1.00 86.06 496 THR A N 1
ATOM 3691 C CA . THR A 1 496 ? -25.380 -18.639 67.701 1.00 86.06 496 THR A CA 1
ATOM 3692 C C . THR A 1 496 ? -26.899 -18.449 67.796 1.00 86.06 496 THR A C 1
ATOM 3694 O O . THR A 1 496 ? -27.587 -19.324 68.309 1.00 86.06 496 THR A O 1
ATOM 3697 N N . PHE A 1 497 ? -27.434 -17.363 67.221 1.00 90.56 497 PHE A N 1
ATOM 3698 C CA . PHE A 1 497 ? -28.882 -17.107 67.061 1.00 90.56 497 PHE A CA 1
ATOM 3699 C C . PHE A 1 497 ? -29.177 -16.314 65.770 1.00 90.56 497 PHE A C 1
ATOM 3701 O O . PHE A 1 497 ? -28.239 -15.903 65.089 1.00 90.56 497 PHE A O 1
ATOM 3708 N N . THR A 1 498 ? -30.448 -16.115 65.390 1.00 92.06 498 THR A N 1
ATOM 3709 C CA . THR A 1 498 ? -30.844 -15.473 64.111 1.00 92.06 498 THR A CA 1
ATOM 3710 C C . THR A 1 498 ? -31.990 -14.463 64.270 1.00 92.06 498 THR A C 1
ATOM 3712 O O . THR A 1 498 ? -32.864 -14.654 65.109 1.00 92.06 498 THR A O 1
ATOM 3715 N N . VAL A 1 499 ? -32.000 -13.409 63.442 1.00 91.19 499 VAL A N 1
ATOM 3716 C CA . VAL A 1 499 ? -33.056 -12.379 63.335 1.00 91.19 499 VAL A CA 1
ATOM 3717 C C . VAL A 1 499 ? -33.390 -12.043 61.869 1.00 91.19 499 VAL A C 1
ATOM 3719 O O . VAL A 1 499 ? -32.594 -12.317 60.965 1.00 91.19 499 VAL A O 1
ATOM 3722 N N . TYR A 1 500 ? -34.552 -11.423 61.625 1.00 92.44 500 TYR A N 1
ATOM 3723 C CA . TYR A 1 500 ? -35.052 -11.076 60.285 1.00 92.44 500 TYR A CA 1
ATOM 3724 C C . TYR A 1 500 ? -35.395 -9.588 60.143 1.00 92.44 500 TYR A C 1
ATOM 3726 O O . TYR A 1 500 ? -35.978 -9.007 61.050 1.00 92.44 500 TYR A O 1
ATOM 3734 N N . GLY A 1 501 ? -35.068 -8.982 58.999 1.00 90.38 501 GLY A N 1
ATOM 3735 C CA . GLY A 1 501 ? -35.295 -7.562 58.693 1.00 90.38 501 GLY A CA 1
ATOM 3736 C C . GLY A 1 501 ? -36.074 -7.333 57.393 1.00 90.38 501 GLY A C 1
ATOM 3737 O O . GLY A 1 501 ? -36.324 -8.276 56.643 1.00 90.38 501 GLY A O 1
ATOM 3738 N N . THR A 1 502 ? -36.456 -6.086 57.101 1.00 90.94 502 THR A N 1
ATOM 3739 C CA . THR A 1 502 ? -37.240 -5.708 55.899 1.00 90.94 502 THR A CA 1
ATOM 3740 C C . THR A 1 502 ? -36.444 -4.780 54.981 1.00 90.94 502 THR A C 1
ATOM 3742 O O . THR A 1 502 ? -35.824 -3.836 55.469 1.00 90.94 502 THR A O 1
ATOM 3745 N N . VAL A 1 503 ? -36.457 -5.040 53.668 1.00 90.12 503 VAL A N 1
ATOM 3746 C CA . VAL A 1 503 ? -35.709 -4.278 52.652 1.00 90.12 503 VAL A CA 1
ATOM 3747 C C . VAL A 1 503 ? -36.539 -3.116 52.103 1.00 90.12 503 VAL A C 1
ATOM 3749 O O . VAL A 1 503 ? -37.613 -3.320 51.542 1.00 90.12 503 VAL A O 1
ATOM 3752 N N . SER A 1 504 ? -36.017 -1.895 52.230 1.00 85.88 504 SER A N 1
ATOM 3753 C CA . SER A 1 504 ? -36.722 -0.655 51.872 1.00 85.88 504 SER A CA 1
ATOM 3754 C C . SER A 1 504 ? -37.194 -0.622 50.410 1.00 85.88 504 SER A C 1
ATOM 3756 O O . SER A 1 504 ? -36.457 -1.012 49.504 1.00 85.88 504 SER A O 1
ATOM 3758 N N . GLY A 1 505 ? -38.427 -0.150 50.192 1.00 78.94 505 GLY A N 1
ATOM 3759 C CA . GLY A 1 505 ? -39.067 -0.068 48.873 1.00 78.94 505 GLY A CA 1
ATOM 3760 C C . GLY A 1 505 ? -39.510 -1.412 48.278 1.00 78.94 505 GLY A C 1
ATOM 3761 O O . GLY A 1 505 ? -39.862 -1.458 47.103 1.00 78.94 505 GLY A O 1
ATOM 3762 N N . THR A 1 506 ? -39.471 -2.509 49.045 1.00 83.38 506 THR A N 1
ATOM 3763 C CA . THR A 1 506 ? -39.830 -3.856 48.570 1.00 83.38 506 THR A CA 1
ATOM 3764 C C . THR A 1 506 ? -40.479 -4.696 49.673 1.00 83.38 506 THR A C 1
ATOM 3766 O O . THR A 1 506 ? -40.285 -4.434 50.857 1.00 83.38 506 THR A O 1
ATOM 3769 N N . ASN A 1 507 ? -41.151 -5.786 49.297 1.00 82.56 507 ASN A N 1
ATOM 3770 C CA . ASN A 1 507 ? -41.692 -6.762 50.254 1.00 82.56 507 ASN A CA 1
ATOM 3771 C C . ASN A 1 507 ? -40.658 -7.830 50.685 1.00 82.56 507 ASN A C 1
ATOM 3773 O O . ASN A 1 507 ? -41.010 -8.812 51.338 1.00 82.56 507 ASN A O 1
ATOM 3777 N N . VAL A 1 508 ? -39.379 -7.676 50.317 1.00 85.38 508 VAL A N 1
ATOM 3778 C CA . VAL A 1 508 ? -38.339 -8.697 50.526 1.00 85.38 508 VAL A CA 1
ATOM 3779 C C . VAL A 1 508 ? -37.767 -8.626 51.949 1.00 85.38 508 VAL A C 1
ATOM 3781 O O . VAL A 1 508 ? -37.515 -7.547 52.493 1.00 85.38 508 VAL A O 1
ATOM 3784 N N . LYS A 1 509 ? -37.534 -9.793 52.562 1.00 87.81 509 LYS A N 1
ATOM 3785 C CA . LYS A 1 509 ? -36.954 -9.926 53.908 1.00 87.81 509 LYS A CA 1
ATOM 3786 C C . LYS A 1 509 ? -35.465 -10.287 53.866 1.00 87.81 509 LYS A C 1
ATOM 3788 O O . LYS A 1 509 ? -34.995 -10.972 52.960 1.00 87.81 509 LYS A O 1
ATOM 3793 N N . ALA A 1 510 ? -34.736 -9.841 54.882 1.00 89.38 510 ALA A N 1
ATOM 3794 C CA . ALA A 1 510 ? -33.321 -10.115 55.117 1.00 89.38 510 ALA A CA 1
ATOM 3795 C C . ALA A 1 510 ? -33.137 -11.017 56.349 1.00 89.38 510 ALA A C 1
ATOM 3797 O O . ALA A 1 510 ? -33.978 -10.994 57.244 1.00 89.38 510 ALA A O 1
ATOM 3798 N N . ARG A 1 511 ? -32.032 -11.770 56.432 1.00 93.00 511 ARG A N 1
ATOM 3799 C CA . ARG A 1 511 ? -31.707 -12.658 57.567 1.00 93.00 511 ARG A CA 1
ATOM 3800 C C . ARG A 1 511 ? -30.304 -12.367 58.098 1.00 93.00 511 ARG A C 1
ATOM 3802 O O . ARG A 1 511 ? -29.372 -12.280 57.299 1.00 93.00 511 ARG A O 1
ATOM 3809 N N . ALA A 1 512 ? -30.152 -12.265 59.417 1.00 92.56 512 ALA A N 1
ATOM 3810 C CA . ALA A 1 512 ? -28.863 -12.117 60.090 1.00 92.56 512 ALA A CA 1
ATOM 3811 C C . ALA A 1 512 ? -28.666 -13.188 61.167 1.00 92.56 512 ALA A C 1
ATOM 3813 O O . ALA A 1 512 ? -29.542 -13.382 62.005 1.00 92.56 512 ALA A O 1
ATOM 3814 N N . THR A 1 513 ? -27.506 -13.842 61.172 1.00 92.56 513 THR A N 1
ATOM 3815 C CA . THR A 1 513 ? -27.091 -14.831 62.175 1.00 92.56 513 THR A CA 1
ATOM 3816 C C . THR A 1 513 ? -25.921 -14.276 62.992 1.00 92.56 513 THR A C 1
ATOM 3818 O O . THR A 1 513 ? -24.990 -13.686 62.446 1.00 92.56 513 THR A O 1
ATOM 3821 N N . ILE A 1 514 ? -25.963 -14.432 64.313 1.00 92.81 514 ILE A N 1
ATOM 3822 C CA . ILE A 1 514 ? -24.953 -13.927 65.250 1.00 92.81 514 ILE A CA 1
ATOM 3823 C C . ILE A 1 514 ? -24.096 -15.107 65.748 1.00 92.81 514 ILE A C 1
ATOM 3825 O O . ILE A 1 514 ? -24.627 -16.205 65.899 1.00 92.81 514 ILE A O 1
ATOM 3829 N N . ARG A 1 515 ? -22.793 -14.900 66.006 1.00 87.25 515 ARG A N 1
ATOM 3830 C CA . ARG A 1 515 ? -21.831 -15.896 66.541 1.00 87.25 515 ARG A CA 1
ATOM 3831 C C . ARG A 1 515 ? -20.896 -15.295 67.608 1.00 87.25 515 ARG A C 1
ATOM 3833 O O . ARG A 1 515 ? -20.644 -14.095 67.579 1.00 87.25 515 ARG A O 1
ATOM 3840 N N . VAL A 1 516 ? -20.337 -16.119 68.504 1.00 86.50 516 VAL A N 1
ATOM 3841 C CA . VAL A 1 516 ? -19.462 -15.708 69.633 1.00 86.50 516 VAL A CA 1
ATOM 3842 C C . VAL A 1 516 ? -18.175 -16.587 69.730 1.00 86.50 516 VAL A C 1
ATOM 3844 O O . VAL A 1 516 ? -18.283 -17.792 69.512 1.00 86.50 516 VAL A O 1
ATOM 3847 N N . VAL A 1 517 ? -16.962 -16.027 69.983 1.00 80.50 517 VAL A N 1
ATOM 3848 C CA . VAL A 1 517 ? -15.621 -16.696 69.765 1.00 80.50 517 VAL A CA 1
ATOM 3849 C C . VAL A 1 517 ? -14.439 -16.320 70.735 1.00 80.50 517 VAL A C 1
ATOM 3851 O O . VAL A 1 517 ? -14.610 -15.437 71.573 1.00 80.50 517 VAL A O 1
ATOM 3854 N N . ALA A 1 518 ? -13.242 -16.959 70.598 1.00 71.81 518 ALA A N 1
ATOM 3855 C CA . ALA A 1 518 ? -12.020 -16.912 71.474 1.00 71.81 518 ALA A CA 1
ATOM 3856 C C . ALA A 1 518 ? -10.642 -16.607 70.752 1.00 71.81 518 ALA A C 1
ATOM 3858 O O . ALA A 1 518 ? -10.660 -16.370 69.544 1.00 71.81 518 ALA A O 1
ATOM 3859 N N . VAL A 1 519 ? -9.466 -16.558 71.450 1.00 78.50 519 VAL A N 1
ATOM 3860 C CA . VAL A 1 519 ? -8.160 -15.929 70.993 1.00 78.50 519 VAL A CA 1
ATOM 3861 C C . VAL A 1 519 ? -6.810 -16.689 71.314 1.00 78.50 519 VAL A C 1
ATOM 3863 O O . VAL A 1 519 ? -6.872 -17.837 71.736 1.00 78.50 519 VAL A O 1
ATOM 3866 N N . VAL A 1 520 ? -5.593 -16.111 71.076 1.00 76.94 520 VAL A N 1
ATOM 3867 C CA . VAL A 1 520 ? -4.228 -16.769 70.917 1.00 76.94 520 VAL A CA 1
ATOM 3868 C C . VAL A 1 520 ? -3.065 -16.161 71.772 1.00 76.94 520 VAL A C 1
ATOM 3870 O O . VAL A 1 520 ? -3.190 -15.005 72.168 1.00 76.94 520 VAL A O 1
ATOM 3873 N N . THR A 1 521 ? -1.923 -16.870 72.006 1.00 79.00 521 THR A N 1
ATOM 3874 C CA . THR A 1 521 ? -0.752 -16.411 72.832 1.00 79.00 521 THR A CA 1
ATOM 3875 C C . THR A 1 521 ? 0.744 -16.563 72.358 1.00 79.00 521 THR A C 1
ATOM 3877 O O . THR A 1 521 ? 1.395 -15.524 72.313 1.00 79.00 521 THR A O 1
ATOM 3880 N N . SER A 1 522 ? 1.387 -17.733 72.089 1.00 82.44 522 SER A N 1
ATOM 3881 C CA . SER A 1 522 ? 2.903 -17.851 72.002 1.00 82.44 522 SER A CA 1
ATOM 3882 C C . SER A 1 522 ? 3.536 -18.905 71.024 1.00 82.44 522 SER A C 1
ATOM 3884 O O . SER A 1 522 ? 2.795 -19.764 70.564 1.00 82.44 522 SER A O 1
ATOM 3886 N N . ILE A 1 523 ? 4.856 -18.831 70.650 1.00 87.50 523 ILE A N 1
ATOM 3887 C CA . ILE A 1 523 ? 5.526 -19.526 69.473 1.00 87.50 523 ILE A CA 1
ATOM 3888 C C . ILE A 1 523 ? 7.077 -19.879 69.614 1.00 87.50 523 ILE A C 1
ATOM 3890 O O . ILE A 1 523 ? 7.769 -19.100 70.266 1.00 87.50 523 ILE A O 1
ATOM 3894 N N . PRO A 1 524 ? 7.657 -20.950 68.961 1.00 85.06 524 PRO A N 1
ATOM 3895 C CA . PRO A 1 524 ? 9.128 -21.321 68.854 1.00 85.06 524 PRO A CA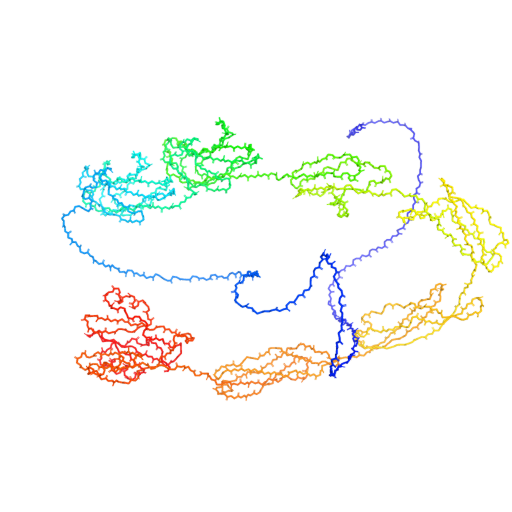 1
ATOM 3896 C C . PRO A 1 524 ? 9.968 -20.946 67.552 1.00 85.06 524 PRO A C 1
ATOM 3898 O O . PRO A 1 524 ? 9.538 -20.094 66.776 1.00 85.06 524 PRO A O 1
ATOM 3901 N N . ALA A 1 525 ? 11.175 -21.545 67.293 1.00 80.75 525 ALA A N 1
ATOM 3902 C CA . ALA A 1 525 ? 12.239 -21.121 66.299 1.00 80.75 525 ALA A CA 1
ATOM 3903 C C . ALA A 1 525 ? 12.874 -22.207 65.327 1.00 80.75 525 ALA A C 1
ATOM 3905 O O . ALA A 1 525 ? 12.647 -23.394 65.541 1.00 80.75 525 ALA A O 1
ATOM 3906 N N . ILE A 1 526 ? 13.624 -21.822 64.242 1.00 91.19 526 ILE A N 1
ATOM 3907 C CA . ILE A 1 526 ? 13.913 -22.606 62.965 1.00 91.19 526 ILE A CA 1
ATOM 3908 C C . ILE A 1 526 ? 15.333 -22.387 62.271 1.00 91.19 526 ILE A C 1
ATOM 3910 O O . ILE A 1 526 ? 15.987 -21.388 62.559 1.00 91.19 526 ILE A O 1
ATOM 3914 N N . SER A 1 527 ? 15.815 -23.237 61.306 1.00 86.94 527 SER A N 1
ATOM 3915 C CA . SER A 1 527 ? 17.066 -23.067 60.458 1.00 86.94 527 SER A CA 1
ATOM 3916 C C . SER A 1 527 ? 17.121 -23.828 59.069 1.00 86.94 527 SER A C 1
ATOM 3918 O O . SER A 1 527 ? 16.377 -24.795 58.922 1.00 86.94 527 SER A O 1
ATOM 3920 N N . VAL A 1 528 ? 17.952 -23.420 58.057 1.00 89.94 528 VAL A N 1
ATOM 3921 C CA . VAL A 1 528 ? 17.995 -23.850 56.594 1.00 89.94 528 VAL A CA 1
ATOM 3922 C C . VAL A 1 528 ? 19.384 -23.665 55.851 1.00 89.94 528 VAL A C 1
ATOM 3924 O O . VAL A 1 528 ? 20.259 -22.966 56.355 1.00 89.94 528 VAL A O 1
ATOM 3927 N N . SER A 1 529 ? 19.628 -24.227 54.632 1.00 86.25 529 SER A N 1
ATOM 3928 C CA . SER A 1 529 ? 20.827 -23.986 53.747 1.00 86.25 529 SER A CA 1
ATOM 3929 C C . SER A 1 529 ? 20.583 -24.017 52.197 1.00 86.25 529 SER A C 1
ATOM 3931 O O . SER A 1 529 ? 19.470 -24.311 51.761 1.00 86.25 529 SER A O 1
ATOM 3933 N N . THR A 1 530 ? 21.583 -23.650 51.354 1.00 86.50 530 THR A N 1
ATOM 3934 C CA . THR A 1 530 ? 21.535 -23.551 49.859 1.00 86.50 530 THR A CA 1
ATOM 3935 C C . THR A 1 530 ? 22.934 -23.405 49.166 1.00 86.50 530 THR A C 1
ATOM 3937 O O . THR A 1 530 ? 23.958 -23.439 49.840 1.00 86.50 530 THR A O 1
ATOM 3940 N N . ASN A 1 531 ? 23.001 -23.223 47.830 1.00 83.88 531 ASN A N 1
ATOM 3941 C CA . ASN A 1 531 ? 24.201 -22.907 47.004 1.00 83.88 531 ASN A CA 1
ATOM 3942 C C . ASN A 1 531 ? 24.199 -21.445 46.478 1.00 83.88 531 ASN A C 1
ATOM 3944 O O . ASN A 1 531 ? 23.223 -20.730 46.653 1.00 83.88 531 ASN A O 1
ATOM 3948 N N . ALA A 1 532 ? 25.263 -20.971 45.822 1.00 80.56 532 ALA A N 1
ATOM 3949 C CA . ALA A 1 532 ? 25.357 -19.622 45.251 1.00 80.56 532 ALA A CA 1
ATOM 3950 C C . ALA A 1 532 ? 24.473 -19.495 43.997 1.00 80.56 532 ALA A C 1
ATOM 3952 O O . ALA A 1 532 ? 24.488 -20.365 43.129 1.00 80.56 532 ALA A O 1
ATOM 3953 N N . GLY A 1 533 ? 23.641 -18.454 43.947 1.00 76.75 533 GLY A N 1
ATOM 3954 C CA . GLY A 1 533 ? 22.462 -18.363 43.066 1.00 76.75 533 GLY A CA 1
ATOM 3955 C C . GLY A 1 533 ? 21.249 -19.172 43.569 1.00 76.75 533 GLY A C 1
ATOM 3956 O O . GLY A 1 533 ? 20.100 -18.843 43.273 1.00 76.75 533 GLY A O 1
ATOM 3957 N N . THR A 1 534 ? 21.501 -20.189 44.392 1.00 82.12 534 THR A N 1
ATOM 3958 C CA . THR A 1 534 ? 20.563 -21.000 45.180 1.00 82.12 534 THR A CA 1
ATOM 3959 C C . THR A 1 534 ? 19.558 -20.206 46.013 1.00 82.12 534 THR A C 1
ATOM 3961 O O . THR A 1 534 ? 19.877 -19.887 47.155 1.00 82.12 534 THR A O 1
ATOM 3964 N N . ARG A 1 535 ? 18.331 -19.938 45.554 1.00 85.94 535 ARG A N 1
ATOM 3965 C CA . ARG A 1 535 ? 17.261 -19.453 46.444 1.00 85.94 535 ARG A CA 1
ATOM 3966 C C . ARG A 1 535 ? 16.942 -20.486 47.552 1.00 85.94 535 ARG A C 1
ATOM 3968 O O . ARG A 1 535 ? 16.484 -21.580 47.220 1.00 85.94 535 ARG A O 1
ATOM 3975 N N . PRO A 1 536 ? 17.105 -20.147 48.846 1.00 88.75 536 PRO A N 1
ATOM 3976 C CA . PRO A 1 536 ? 16.724 -21.010 49.967 1.00 88.75 536 PRO A CA 1
ATOM 3977 C C . PRO A 1 536 ? 15.206 -20.963 50.241 1.00 88.75 536 PRO A C 1
ATOM 3979 O O . PRO A 1 536 ? 14.516 -20.042 49.798 1.00 88.75 536 PRO A O 1
ATOM 3982 N N . LYS A 1 537 ? 14.677 -21.959 50.970 1.00 88.62 537 LYS A N 1
ATOM 3983 C CA . LYS A 1 537 ? 13.231 -22.169 51.211 1.00 88.62 537 LYS A CA 1
ATOM 3984 C C . LYS A 1 537 ? 12.928 -22.293 52.715 1.00 88.62 537 LYS A C 1
ATOM 3986 O O . LYS A 1 537 ? 13.582 -23.080 53.385 1.00 88.62 537 LYS A O 1
ATOM 3991 N N . LEU A 1 538 ? 11.939 -21.555 53.233 1.00 92.50 538 LEU A N 1
ATOM 3992 C CA . LEU A 1 538 ? 11.546 -21.528 54.660 1.00 92.50 538 LEU A CA 1
ATOM 3993 C C . LEU A 1 538 ? 10.179 -22.225 54.904 1.00 92.50 538 LEU A C 1
ATOM 3995 O O . LEU A 1 538 ? 9.362 -22.262 53.982 1.00 92.50 538 LEU A O 1
ATOM 3999 N N . PRO A 1 539 ? 9.900 -22.770 56.111 1.00 90.06 539 PRO A N 1
ATOM 4000 C CA . PRO A 1 539 ? 8.694 -23.566 56.393 1.00 90.06 539 PRO A CA 1
ATOM 4001 C C . PRO A 1 539 ? 7.442 -22.718 56.689 1.00 90.06 539 PRO A C 1
ATOM 4003 O O . PRO A 1 539 ? 7.517 -21.702 57.370 1.00 90.06 539 PRO A O 1
ATOM 4006 N N . ALA A 1 540 ? 6.262 -23.150 56.235 1.00 85.56 540 ALA A N 1
ATOM 4007 C CA . ALA A 1 540 ? 5.042 -22.323 56.237 1.00 85.56 540 ALA A CA 1
ATOM 4008 C C . ALA A 1 540 ? 4.204 -22.316 57.543 1.00 85.56 540 ALA A C 1
ATOM 4010 O O . ALA A 1 540 ? 3.207 -21.593 57.622 1.00 85.56 540 ALA A O 1
ATOM 4011 N N . THR A 1 541 ? 4.548 -23.117 58.557 1.00 89.62 541 THR A N 1
ATOM 4012 C CA . THR A 1 541 ? 3.726 -23.331 59.772 1.00 89.62 541 THR A CA 1
ATOM 4013 C C . THR A 1 541 ? 4.564 -23.581 61.029 1.00 89.62 541 THR A C 1
ATOM 4015 O O . THR A 1 541 ? 5.639 -24.167 60.940 1.00 89.62 541 THR A O 1
ATOM 4018 N N . VAL A 1 542 ? 4.034 -23.189 62.195 1.00 89.38 542 VAL A N 1
ATOM 4019 C CA . VAL A 1 542 ? 4.577 -23.432 63.553 1.00 89.38 542 VAL A CA 1
ATOM 4020 C C . VAL A 1 542 ? 3.437 -23.730 64.546 1.00 89.38 542 VAL A C 1
ATOM 4022 O O . VAL A 1 542 ? 2.270 -23.707 64.161 1.00 89.38 542 VAL A O 1
ATOM 4025 N N . ASN A 1 543 ? 3.744 -23.990 65.821 1.00 89.00 543 ASN A N 1
ATOM 4026 C CA . ASN A 1 543 ? 2.758 -24.303 66.872 1.00 89.00 543 ASN A CA 1
ATOM 4027 C C . ASN A 1 543 ? 2.494 -23.096 67.798 1.00 89.00 543 ASN A C 1
ATOM 4029 O O . ASN A 1 543 ? 3.432 -22.351 68.083 1.00 89.00 543 ASN A O 1
ATOM 4033 N N . ALA A 1 544 ? 1.254 -22.923 68.287 1.00 86.94 544 ALA A N 1
ATOM 4034 C CA . ALA A 1 544 ? 0.865 -21.848 69.216 1.00 86.94 544 ALA A CA 1
ATOM 4035 C C . ALA A 1 544 ? -0.296 -22.198 70.181 1.00 86.94 544 ALA A C 1
ATOM 4037 O O . ALA A 1 544 ? -1.063 -23.122 69.929 1.00 86.94 544 ALA A O 1
ATOM 4038 N N . LYS A 1 545 ? -0.444 -21.447 71.286 1.00 84.62 545 LYS A N 1
ATOM 4039 C CA . LYS A 1 545 ? -1.450 -21.661 72.363 1.00 84.62 545 LYS A CA 1
ATOM 4040 C C . LYS A 1 545 ? -2.635 -20.670 72.321 1.00 84.62 545 LYS A C 1
ATOM 4042 O O . LYS A 1 545 ? -2.497 -19.596 71.742 1.00 84.62 545 LYS A O 1
ATOM 4047 N N . PHE A 1 546 ? -3.789 -21.021 72.907 1.00 84.44 546 PHE A N 1
ATOM 4048 C CA . PHE A 1 546 ? -5.063 -20.270 72.838 1.00 84.44 546 PHE A CA 1
ATOM 4049 C C . PHE A 1 546 ? -5.742 -20.035 74.208 1.00 84.44 546 PHE A C 1
ATOM 4051 O O . PHE A 1 546 ? -5.437 -20.700 75.194 1.00 84.44 546 PHE A O 1
ATOM 4058 N N . SER A 1 547 ? -6.691 -19.087 74.261 1.00 75.00 547 SER A N 1
ATOM 4059 C CA . SER A 1 547 ? -7.432 -18.660 75.466 1.00 75.00 547 SER A CA 1
ATOM 4060 C C . SER A 1 547 ? -8.572 -19.592 75.896 1.00 75.00 547 SER A C 1
ATOM 4062 O O . SER A 1 547 ? -9.231 -19.327 76.894 1.00 75.00 547 SER A O 1
ATOM 4064 N N . ASP A 1 548 ? -8.835 -20.646 75.128 1.00 75.38 548 ASP A N 1
ATOM 4065 C CA . ASP A 1 548 ? -9.642 -21.805 75.524 1.00 75.38 548 ASP A CA 1
ATOM 4066 C C . ASP A 1 548 ? -8.762 -22.946 76.082 1.00 75.38 548 ASP A C 1
ATOM 4068 O O . ASP A 1 548 ? -9.230 -24.064 76.264 1.00 75.38 548 ASP A O 1
ATOM 4072 N N . GLY A 1 549 ? -7.474 -22.668 76.332 1.00 74.12 549 GLY A N 1
ATOM 4073 C CA . GLY A 1 549 ? -6.479 -23.593 76.885 1.00 74.12 549 GLY A CA 1
ATOM 4074 C C . GLY A 1 549 ? -5.716 -24.424 75.846 1.00 74.12 549 GLY A C 1
ATOM 4075 O O . GLY A 1 549 ? -4.709 -25.048 76.178 1.00 74.12 549 GLY A O 1
ATOM 4076 N N . VAL A 1 550 ? -6.148 -24.437 74.582 1.00 81.56 550 VAL A N 1
ATOM 4077 C CA . VAL A 1 550 ? -5.710 -25.444 73.598 1.00 81.56 550 VAL A CA 1
ATOM 4078 C C . VAL A 1 550 ? -4.474 -25.000 72.795 1.00 81.56 550 VAL A C 1
ATOM 4080 O O . VAL A 1 550 ? -4.313 -23.831 72.448 1.00 81.56 550 VAL A O 1
ATOM 4083 N N . THR A 1 551 ? -3.595 -25.947 72.447 1.00 83.62 551 THR A N 1
ATOM 4084 C CA . THR A 1 551 ? -2.455 -25.726 71.530 1.00 83.62 551 THR A CA 1
ATOM 4085 C C . THR A 1 551 ? -2.821 -26.168 70.109 1.00 83.62 551 THR A C 1
ATOM 4087 O O . THR A 1 551 ? -3.405 -27.234 69.933 1.00 83.62 551 THR A O 1
ATOM 4090 N N . ARG A 1 552 ? -2.512 -25.359 69.088 1.00 85.31 552 ARG A N 1
ATOM 4091 C CA . ARG A 1 552 ? -2.884 -25.577 67.675 1.00 85.31 552 ARG A CA 1
ATOM 4092 C C . ARG A 1 552 ? -1.768 -25.109 66.728 1.00 85.31 552 ARG A C 1
ATOM 4094 O O . ARG A 1 552 ? -0.973 -24.239 67.080 1.00 85.31 552 ARG A O 1
ATOM 4101 N N . THR A 1 553 ? -1.710 -25.650 65.513 1.00 84.88 553 THR A N 1
ATOM 4102 C CA . THR A 1 553 ? -0.809 -25.157 64.454 1.00 84.88 553 THR A CA 1
ATOM 4103 C C . THR A 1 553 ? -1.286 -23.815 63.892 1.00 84.88 553 THR A C 1
ATOM 4105 O O . THR A 1 553 ? -2.482 -23.566 63.742 1.00 84.88 553 THR A O 1
ATOM 4108 N N . VAL A 1 554 ? -0.341 -22.939 63.551 1.00 86.19 554 VAL A N 1
ATOM 4109 C CA . VAL A 1 554 ? -0.575 -21.610 62.969 1.00 86.19 554 VAL A CA 1
ATOM 4110 C C . VAL A 1 554 ? 0.353 -21.368 61.776 1.00 86.19 554 VAL A C 1
ATOM 4112 O O . VAL A 1 554 ? 1.479 -21.867 61.722 1.00 86.19 554 VAL A O 1
ATOM 4115 N N . LYS A 1 555 ? -0.123 -20.609 60.783 1.00 87.06 555 LYS A N 1
ATOM 4116 C CA . LYS A 1 555 ? 0.644 -20.286 59.568 1.00 87.06 555 LYS A CA 1
ATOM 4117 C C . LYS A 1 555 ? 1.607 -19.126 59.819 1.00 87.06 555 LYS A C 1
ATOM 4119 O O . LYS A 1 555 ? 1.228 -18.149 60.466 1.00 87.06 555 LYS A O 1
ATOM 4124 N N . VAL A 1 556 ? 2.812 -19.223 59.256 1.00 90.25 556 VAL A N 1
ATOM 4125 C CA . VAL A 1 556 ? 3.845 -18.178 59.295 1.00 90.25 556 VAL A CA 1
ATOM 4126 C C . VAL A 1 556 ? 4.107 -17.655 57.889 1.00 90.25 556 VAL A C 1
ATOM 4128 O O . VAL A 1 556 ? 4.346 -18.438 56.972 1.00 90.25 556 VAL A O 1
ATOM 4131 N N . SER A 1 557 ? 4.110 -16.332 57.728 1.00 88.38 557 SER A N 1
ATOM 4132 C CA . SER A 1 557 ? 4.610 -15.678 56.514 1.00 88.38 557 SER A CA 1
ATOM 4133 C C . SER A 1 557 ? 6.035 -15.169 56.734 1.00 88.38 557 SER A C 1
ATOM 4135 O O . SER A 1 557 ? 6.298 -14.518 57.747 1.00 88.38 557 SER A O 1
ATOM 4137 N N . TRP A 1 558 ? 6.944 -15.444 55.795 1.00 91.19 558 TRP A N 1
ATOM 4138 C CA . TRP A 1 558 ? 8.340 -14.994 55.844 1.00 91.19 558 TRP A CA 1
ATOM 4139 C C . TRP A 1 558 ? 8.621 -13.911 54.788 1.00 91.19 558 TRP A C 1
ATOM 4141 O O . TRP A 1 558 ? 8.127 -14.020 53.665 1.00 91.19 558 TRP A O 1
ATOM 4151 N N . PRO A 1 559 ? 9.455 -12.904 55.106 1.00 88.31 559 PRO A N 1
ATOM 4152 C CA . PRO A 1 559 ? 10.034 -11.979 54.141 1.00 88.31 559 PRO A CA 1
ATOM 4153 C C . PRO A 1 559 ? 10.711 -12.666 52.951 1.00 88.31 559 PRO A C 1
ATOM 4155 O O . PRO A 1 559 ? 11.301 -13.743 53.067 1.00 88.31 559 PRO A O 1
ATOM 4158 N N . TYR A 1 560 ? 10.681 -11.989 51.805 1.00 84.69 560 TYR A N 1
ATOM 4159 C CA . TYR A 1 560 ? 11.386 -12.420 50.605 1.00 84.69 560 TYR A CA 1
ATOM 4160 C C . TYR A 1 560 ? 12.900 -12.241 50.765 1.00 84.69 560 TYR A C 1
ATOM 4162 O O . TYR A 1 560 ? 13.388 -11.150 51.047 1.00 84.69 560 TYR A O 1
ATOM 4170 N N . ILE A 1 561 ? 13.641 -13.322 50.536 1.00 89.56 561 ILE A N 1
ATOM 4171 C CA . ILE A 1 561 ? 15.106 -13.331 50.501 1.00 89.56 561 ILE A CA 1
ATOM 4172 C C . ILE A 1 561 ? 15.559 -12.836 49.122 1.00 89.56 561 ILE A C 1
ATOM 4174 O O . ILE A 1 561 ? 15.095 -13.359 48.108 1.00 89.56 561 ILE A O 1
ATOM 4178 N N . TYR A 1 562 ? 16.461 -11.863 49.041 1.00 88.75 562 TYR A N 1
ATOM 4179 C CA . TYR A 1 562 ? 16.928 -11.291 47.772 1.00 88.75 562 TYR A CA 1
ATOM 4180 C C . TYR A 1 562 ? 18.157 -12.017 47.218 1.00 88.75 562 TYR A C 1
ATOM 4182 O O . TYR A 1 562 ? 18.953 -12.579 47.967 1.00 88.75 562 TYR A O 1
ATOM 4190 N N . SER A 1 563 ? 18.337 -11.986 45.894 1.00 82.38 563 SER A N 1
ATOM 4191 C CA . SER A 1 563 ? 19.430 -12.694 45.209 1.00 82.38 563 SER A CA 1
ATOM 4192 C C . SER A 1 563 ? 20.819 -12.274 45.676 1.00 82.38 563 SER A C 1
ATOM 4194 O O . SER A 1 563 ? 21.678 -13.136 45.810 1.00 82.38 563 SER A O 1
ATOM 4196 N N . GLY A 1 564 ? 21.030 -11.002 46.027 1.00 85.00 564 GLY A N 1
ATOM 4197 C CA . GLY A 1 564 ? 22.290 -10.541 46.624 1.00 85.00 564 GLY A CA 1
ATOM 4198 C C . GLY A 1 564 ? 22.690 -11.307 47.895 1.00 85.00 564 GLY A C 1
ATOM 4199 O O . GLY A 1 564 ? 23.871 -11.577 48.088 1.00 85.00 564 GLY A O 1
ATOM 4200 N N . GLN A 1 565 ? 21.719 -11.748 48.707 1.00 87.38 565 GLN A N 1
ATOM 4201 C CA . GLN A 1 565 ? 21.960 -12.484 49.960 1.00 87.38 565 GLN A CA 1
ATOM 4202 C C . GLN A 1 565 ? 22.438 -13.930 49.741 1.00 87.38 565 GLN A C 1
ATOM 4204 O O . GLN A 1 565 ? 22.928 -14.558 50.674 1.00 87.38 565 GLN A O 1
ATOM 4209 N N . TYR A 1 566 ? 22.291 -14.466 48.525 1.00 89.06 566 TYR A N 1
ATOM 4210 C CA . TYR A 1 566 ? 22.774 -15.796 48.146 1.00 89.06 566 TYR A CA 1
ATOM 4211 C C . TYR A 1 566 ? 23.620 -15.786 46.861 1.00 89.06 566 TYR A C 1
ATOM 4213 O O . TYR A 1 566 ? 23.895 -16.839 46.291 1.00 89.06 566 TYR A O 1
ATOM 4221 N N . ALA A 1 567 ? 24.063 -14.617 46.384 1.00 81.88 567 ALA A N 1
ATOM 4222 C CA . ALA A 1 567 ? 24.827 -14.509 45.139 1.00 81.88 567 ALA A CA 1
ATOM 4223 C C . ALA A 1 567 ? 26.280 -15.006 45.265 1.00 81.88 567 ALA A C 1
ATOM 4225 O O . ALA A 1 567 ? 26.922 -15.330 44.264 1.00 81.88 567 ALA A O 1
ATOM 4226 N N . LYS A 1 568 ? 26.784 -15.060 46.503 1.00 80.06 568 LYS A N 1
ATOM 4227 C CA . LYS A 1 568 ? 28.117 -15.508 46.934 1.00 80.06 568 LYS A CA 1
ATOM 4228 C C . LYS A 1 568 ? 27.942 -16.415 48.166 1.00 80.06 568 LYS A C 1
ATOM 4230 O O . LYS A 1 568 ? 26.868 -16.423 48.764 1.00 80.06 568 LYS A O 1
ATOM 4235 N N . ALA A 1 569 ? 28.968 -17.177 48.543 1.00 82.75 569 ALA A N 1
ATOM 4236 C CA . ALA A 1 569 ? 28.936 -17.997 49.761 1.00 82.75 569 ALA A CA 1
ATOM 4237 C C . ALA A 1 569 ? 28.807 -17.125 51.036 1.00 82.75 569 ALA A C 1
ATOM 4239 O O . ALA A 1 569 ? 29.354 -16.024 51.071 1.00 82.75 569 ALA A O 1
ATOM 4240 N N . GLY A 1 570 ? 28.080 -17.593 52.062 1.00 87.62 570 GLY A N 1
ATOM 4241 C CA . GLY A 1 570 ? 27.722 -16.796 53.254 1.00 87.62 570 GLY A CA 1
ATOM 4242 C C . GLY A 1 570 ? 26.533 -17.353 54.061 1.00 87.62 570 GLY A C 1
ATOM 4243 O O . GLY A 1 570 ? 26.139 -18.503 53.855 1.00 87.62 570 GLY A O 1
ATOM 4244 N N . SER A 1 571 ? 25.959 -16.556 54.975 1.00 86.88 571 SER A N 1
ATOM 4245 C CA . SER A 1 571 ? 24.807 -16.909 55.839 1.00 86.88 571 SER A CA 1
ATOM 4246 C C . SER A 1 571 ? 24.035 -15.678 56.369 1.00 86.88 571 SER A C 1
ATOM 4248 O O . SER A 1 571 ? 24.587 -14.581 56.397 1.00 86.88 571 SER A O 1
ATOM 4250 N N . PHE A 1 572 ? 22.755 -15.832 56.758 1.00 92.06 572 PHE A N 1
ATOM 4251 C CA . PHE A 1 572 ? 21.881 -14.744 57.271 1.00 92.06 572 PHE A CA 1
ATOM 4252 C C . PHE A 1 572 ? 20.598 -15.255 57.984 1.00 92.06 572 PHE A C 1
ATOM 4254 O O . PHE A 1 572 ? 20.320 -16.454 57.983 1.00 92.06 572 PHE A O 1
ATOM 4261 N N . THR A 1 573 ? 19.789 -14.346 58.558 1.00 90.06 573 THR A N 1
ATOM 4262 C CA . THR A 1 573 ? 18.603 -14.633 59.412 1.00 90.06 573 THR A CA 1
ATOM 4263 C C . THR A 1 573 ? 17.336 -13.895 58.934 1.00 90.06 573 THR A C 1
ATOM 4265 O O . THR A 1 573 ? 17.431 -12.849 58.295 1.00 90.06 573 THR A O 1
ATOM 4268 N N . VAL A 1 574 ? 16.143 -14.426 59.236 1.00 90.31 574 VAL A N 1
ATOM 4269 C CA . VAL A 1 574 ? 14.817 -13.946 58.790 1.00 90.31 574 VAL A CA 1
ATOM 4270 C C . VAL A 1 574 ? 13.774 -14.053 59.929 1.00 90.31 574 VAL A C 1
ATOM 4272 O O . VAL A 1 574 ? 13.794 -15.015 60.695 1.00 90.31 574 VAL A O 1
ATOM 4275 N N . ASN A 1 575 ? 12.836 -13.099 60.042 1.00 91.19 575 ASN A N 1
ATOM 4276 C CA . ASN A 1 575 ? 11.722 -13.112 61.017 1.00 91.19 575 ASN A CA 1
ATOM 4277 C C . ASN A 1 575 ? 10.355 -13.150 60.310 1.00 91.19 575 ASN A C 1
ATOM 4279 O O . ASN A 1 575 ? 10.163 -12.418 59.344 1.00 91.19 575 ASN A O 1
ATOM 4283 N N . GLY A 1 576 ? 9.404 -13.949 60.801 1.00 87.25 576 GLY A N 1
ATOM 4284 C CA . GLY A 1 576 ? 8.082 -14.166 60.199 1.00 87.25 576 GLY A CA 1
ATOM 4285 C C . GLY A 1 576 ? 6.895 -13.744 61.076 1.00 87.25 576 GLY A C 1
ATOM 4286 O O . GLY A 1 576 ? 7.031 -13.530 62.283 1.00 87.25 576 GLY A O 1
ATOM 4287 N N . THR A 1 577 ? 5.713 -13.615 60.468 1.00 87.94 577 THR A N 1
ATOM 4288 C CA . THR A 1 577 ? 4.474 -13.114 61.101 1.00 87.94 577 THR A CA 1
ATOM 4289 C C . THR A 1 577 ? 3.380 -14.180 61.190 1.00 87.94 577 THR A C 1
ATOM 4291 O O . THR A 1 577 ? 3.275 -15.027 60.303 1.00 87.94 577 THR A O 1
ATOM 4294 N N . VAL A 1 578 ? 2.540 -14.122 62.236 1.00 86.38 578 VAL A N 1
ATOM 4295 C CA . VAL A 1 578 ? 1.424 -15.064 62.451 1.00 86.38 578 VAL A CA 1
ATOM 4296 C C . VAL A 1 578 ? 0.066 -14.366 62.458 1.00 86.38 578 VAL A C 1
ATOM 4298 O O . VAL A 1 578 ? -0.185 -13.441 63.229 1.00 86.38 578 VAL A O 1
ATOM 4301 N N . ALA A 1 579 ? -0.818 -14.835 61.574 1.00 73.06 579 ALA A N 1
ATOM 4302 C CA . ALA A 1 579 ? -2.100 -14.208 61.268 1.00 73.06 579 ALA A CA 1
ATOM 4303 C C . ALA A 1 579 ? -3.071 -14.183 62.463 1.00 73.06 579 ALA A C 1
ATOM 4305 O O . ALA A 1 579 ? -3.212 -15.168 63.182 1.00 73.06 579 ALA A O 1
ATOM 4306 N N . GLY A 1 580 ? -3.773 -13.057 62.639 1.00 70.31 580 GLY A N 1
ATOM 4307 C CA . GLY A 1 580 ? -4.742 -12.856 63.724 1.00 70.31 580 GLY A CA 1
ATOM 4308 C C . GLY A 1 580 ? -4.124 -12.590 65.103 1.00 70.31 580 GLY A C 1
ATOM 4309 O O . GLY A 1 580 ? -4.853 -12.560 66.091 1.00 70.31 580 GLY A O 1
ATOM 4310 N N . THR A 1 581 ? -2.801 -12.403 65.186 1.00 75.69 581 THR A N 1
ATOM 4311 C CA . THR A 1 581 ? -2.061 -12.230 66.446 1.00 75.69 581 THR A CA 1
ATOM 4312 C C . THR A 1 581 ? -0.968 -11.168 66.311 1.00 75.69 581 THR A C 1
ATOM 4314 O O . THR A 1 581 ? -0.538 -10.849 65.202 1.00 75.69 581 THR A O 1
ATOM 4317 N N . ASN A 1 582 ? -0.441 -10.690 67.442 1.00 80.81 582 ASN A N 1
ATOM 4318 C CA . ASN A 1 582 ? 0.731 -9.807 67.466 1.00 80.81 582 ASN A CA 1
ATOM 4319 C C . ASN A 1 582 ? 2.076 -10.572 67.576 1.00 80.81 582 ASN A C 1
ATOM 4321 O O . ASN A 1 582 ? 3.135 -9.948 67.626 1.00 80.81 582 ASN A O 1
ATOM 4325 N N . VAL A 1 583 ? 2.053 -11.911 67.574 1.00 83.50 583 VAL A N 1
ATOM 4326 C CA . VAL A 1 583 ? 3.206 -12.797 67.836 1.00 83.50 583 VAL A CA 1
ATOM 4327 C C . VAL A 1 583 ? 4.007 -13.080 66.548 1.00 83.50 583 VAL A C 1
ATOM 4329 O O . VAL A 1 583 ? 3.485 -12.966 65.435 1.00 83.50 583 VAL A O 1
ATOM 4332 N N . LYS A 1 584 ? 5.300 -13.417 66.678 1.00 84.38 584 LYS A N 1
ATOM 4333 C CA . LYS A 1 584 ? 6.275 -13.573 65.573 1.00 84.38 584 LYS A CA 1
ATOM 4334 C C . LYS A 1 584 ? 7.067 -14.893 65.670 1.00 84.38 584 LYS A C 1
ATOM 4336 O O . LYS A 1 584 ? 7.080 -15.520 66.724 1.00 84.38 584 LYS A O 1
ATOM 4341 N N . ALA A 1 585 ? 7.755 -15.275 64.588 1.00 89.06 585 ALA A N 1
ATOM 4342 C CA . ALA A 1 585 ? 8.648 -16.448 64.487 1.00 89.06 585 ALA A CA 1
ATOM 4343 C C . ALA A 1 585 ? 10.022 -16.077 63.864 1.00 89.06 585 ALA A C 1
ATOM 4345 O O . ALA A 1 585 ? 10.152 -14.990 63.300 1.00 89.06 585 ALA A O 1
ATOM 4346 N N . ARG A 1 586 ? 11.049 -16.948 63.938 1.00 91.69 586 ARG A N 1
ATOM 4347 C CA . ARG A 1 586 ? 12.452 -16.652 63.522 1.00 91.69 586 ARG A CA 1
ATOM 4348 C C . ARG A 1 586 ? 13.192 -17.853 62.883 1.00 91.69 586 ARG A C 1
ATOM 4350 O O . ARG A 1 586 ? 13.014 -18.969 63.364 1.00 91.69 586 ARG A O 1
ATOM 4357 N N . ALA A 1 587 ? 14.019 -17.626 61.844 1.00 91.19 587 ALA A N 1
ATOM 4358 C CA . ALA A 1 587 ? 14.747 -18.655 61.063 1.00 91.19 587 ALA A CA 1
ATOM 4359 C C . ALA A 1 587 ? 16.122 -18.201 60.478 1.00 91.19 587 ALA A C 1
ATOM 4361 O O . ALA A 1 587 ? 16.300 -17.011 60.233 1.00 91.19 587 ALA A O 1
ATOM 4362 N N . THR A 1 588 ? 17.055 -19.126 60.173 1.00 91.94 588 THR A N 1
ATOM 4363 C CA . THR A 1 588 ? 18.467 -18.856 59.730 1.00 91.94 588 THR A CA 1
ATOM 4364 C C . THR A 1 588 ? 18.897 -19.649 58.460 1.00 91.94 588 THR A C 1
ATOM 4366 O O . THR A 1 588 ? 18.262 -20.654 58.159 1.00 91.94 588 THR A O 1
ATOM 4369 N N . VAL A 1 589 ? 19.916 -19.209 57.681 1.00 91.75 589 VAL A N 1
ATOM 4370 C CA . VAL A 1 589 ? 20.252 -19.677 56.293 1.00 91.75 589 VAL A CA 1
ATOM 4371 C C . VAL A 1 589 ? 21.782 -19.673 55.937 1.00 91.75 589 VAL A C 1
ATOM 4373 O O . VAL A 1 589 ? 22.497 -18.843 56.491 1.00 91.75 589 VAL A O 1
ATOM 4376 N N . LYS A 1 590 ? 22.300 -20.520 54.997 1.00 90.12 590 LYS A N 1
ATOM 4377 C CA . LYS A 1 590 ? 23.745 -20.674 54.557 1.00 90.12 590 LYS A CA 1
ATOM 4378 C C . LYS A 1 590 ? 23.979 -21.010 53.037 1.00 90.12 590 LYS A C 1
ATOM 4380 O O . LYS A 1 590 ? 23.073 -21.600 52.464 1.00 90.12 590 LYS A O 1
ATOM 4385 N N . VAL A 1 591 ? 25.139 -20.695 52.393 1.00 89.75 591 VAL A N 1
ATOM 4386 C CA . VAL A 1 591 ? 25.396 -20.654 50.897 1.00 89.75 591 VAL A CA 1
ATOM 4387 C C . VAL A 1 591 ? 26.829 -21.119 50.399 1.00 89.75 591 VAL A C 1
ATOM 4389 O O . VAL A 1 591 ? 27.792 -20.797 51.089 1.00 89.75 591 VAL A O 1
ATOM 4392 N N . ASN A 1 592 ? 27.025 -21.760 49.199 1.00 82.69 592 ASN A N 1
ATOM 4393 C CA . ASN A 1 592 ? 28.322 -22.355 48.654 1.00 82.69 592 ASN A CA 1
ATOM 4394 C C . ASN A 1 592 ? 28.642 -22.185 47.092 1.00 82.69 592 ASN A C 1
ATOM 4396 O O . ASN A 1 592 ? 27.705 -21.905 46.360 1.00 82.69 592 ASN A O 1
ATOM 4400 N N . PRO A 1 593 ? 29.879 -22.376 46.517 1.00 79.19 593 PRO A N 1
ATOM 4401 C CA . PRO A 1 593 ? 30.345 -21.885 45.156 1.00 79.19 593 PRO A CA 1
ATOM 4402 C C . PRO A 1 593 ? 30.491 -22.871 43.914 1.00 79.19 593 PRO A C 1
ATOM 4404 O O . PRO A 1 593 ? 30.105 -24.030 44.015 1.00 79.19 593 PRO A O 1
ATOM 4407 N N . VAL A 1 594 ? 31.028 -22.420 42.729 1.00 79.25 594 VAL A N 1
ATOM 4408 C CA . VAL A 1 594 ? 31.069 -23.106 41.367 1.00 79.25 594 VAL A CA 1
ATOM 4409 C C . VAL A 1 594 ? 32.314 -22.771 40.453 1.00 79.25 594 VAL A C 1
ATOM 4411 O O . VAL A 1 594 ? 32.765 -21.630 40.485 1.00 79.25 594 VAL A O 1
ATOM 4414 N N . VAL A 1 595 ? 32.833 -23.693 39.587 1.00 78.25 595 VAL A N 1
ATOM 4415 C CA . VAL A 1 595 ? 34.030 -23.544 38.665 1.00 78.25 595 VAL A CA 1
ATOM 4416 C C . VAL A 1 595 ? 33.962 -24.304 37.289 1.00 78.25 595 VAL A C 1
ATOM 4418 O O . VAL A 1 595 ? 32.934 -24.891 36.981 1.00 78.25 595 VAL A O 1
ATOM 4421 N N . VAL A 1 596 ? 35.021 -24.314 36.439 1.00 78.44 596 VAL A N 1
ATOM 4422 C CA . VAL A 1 596 ? 35.135 -25.043 35.123 1.00 78.44 596 VAL A CA 1
ATOM 4423 C C . VAL A 1 596 ? 35.726 -26.466 35.260 1.00 78.44 596 VAL A C 1
ATOM 4425 O O . VAL A 1 596 ? 36.501 -26.708 36.180 1.00 78.44 596 VAL A O 1
ATOM 4428 N N . ARG A 1 597 ? 35.401 -27.401 34.341 1.00 81.19 597 ARG A N 1
ATOM 4429 C CA . ARG A 1 597 ? 35.891 -28.802 34.317 1.00 81.19 597 ARG A CA 1
ATOM 4430 C C . ARG A 1 597 ? 36.507 -29.325 32.998 1.00 81.19 597 ARG A C 1
ATOM 4432 O O . ARG A 1 597 ? 37.548 -29.967 33.075 1.00 81.19 597 ARG A O 1
ATOM 4439 N N . SER A 1 598 ? 35.915 -29.131 31.811 1.00 79.94 598 SER A N 1
ATOM 4440 C CA . SER A 1 598 ? 36.406 -29.784 30.563 1.00 79.94 598 SER A CA 1
ATOM 4441 C C . SER A 1 598 ? 36.064 -29.033 29.263 1.00 79.94 598 SER A C 1
ATOM 4443 O O . SER A 1 598 ? 35.260 -28.106 29.293 1.00 79.94 598 SER A O 1
ATOM 4445 N N . ILE A 1 599 ? 36.673 -29.413 28.124 1.00 84.62 599 ILE A N 1
ATOM 4446 C CA . ILE A 1 599 ? 36.489 -28.809 26.781 1.00 84.62 599 ILE A CA 1
ATOM 4447 C C . ILE A 1 599 ? 36.254 -29.911 25.727 1.00 84.62 599 ILE A C 1
ATOM 4449 O O . ILE A 1 599 ? 36.885 -30.965 25.786 1.00 84.62 599 ILE A O 1
ATOM 4453 N N . ALA A 1 600 ? 35.378 -29.667 24.745 1.00 77.75 600 ALA A N 1
ATOM 4454 C CA . ALA A 1 600 ? 35.106 -30.595 23.638 1.00 77.75 600 ALA A CA 1
ATOM 4455 C C . ALA A 1 600 ? 36.236 -30.655 22.580 1.00 77.75 600 ALA A C 1
ATOM 4457 O O . ALA A 1 600 ? 36.868 -29.644 22.272 1.00 77.75 600 ALA A O 1
ATOM 4458 N N . ALA A 1 601 ? 36.454 -31.832 21.983 1.00 76.00 601 ALA A N 1
ATOM 4459 C CA . ALA A 1 601 ? 37.451 -32.045 20.930 1.00 76.00 601 ALA A CA 1
ATOM 4460 C C . ALA A 1 601 ? 37.042 -31.415 19.582 1.00 76.00 601 ALA A C 1
ATOM 4462 O O . ALA A 1 601 ? 35.861 -31.373 19.237 1.00 76.00 601 ALA A O 1
ATOM 4463 N N . ILE A 1 602 ? 38.028 -30.954 18.804 1.00 85.19 602 ILE A N 1
ATOM 4464 C CA . ILE A 1 602 ? 37.830 -30.268 17.517 1.00 85.19 602 ILE A CA 1
ATOM 4465 C C . ILE A 1 602 ? 38.485 -31.063 16.379 1.00 85.19 602 ILE A C 1
ATOM 4467 O O . ILE A 1 602 ? 39.565 -31.628 16.546 1.00 85.19 602 ILE A O 1
ATOM 4471 N N . SER A 1 603 ? 37.869 -31.075 15.194 1.00 81.75 603 SER A N 1
ATOM 4472 C CA . SER A 1 603 ? 38.484 -31.611 13.974 1.00 81.75 603 SER A CA 1
ATOM 4473 C C . SER A 1 603 ? 38.169 -30.731 12.765 1.00 81.75 603 SER A C 1
ATOM 4475 O O . SER A 1 603 ? 37.079 -30.169 12.676 1.00 81.75 603 SER A O 1
ATOM 4477 N N . VAL A 1 604 ? 39.133 -30.592 11.854 1.00 85.88 604 VAL A N 1
ATOM 4478 C CA . VAL A 1 604 ? 39.054 -29.762 10.639 1.00 85.88 604 VAL A CA 1
ATOM 4479 C C . VAL A 1 604 ? 39.682 -30.522 9.474 1.00 85.88 604 VAL A C 1
ATOM 4481 O O . VAL A 1 604 ? 40.706 -31.182 9.646 1.00 85.88 604 VAL A O 1
ATOM 4484 N N . SER A 1 605 ? 39.109 -30.410 8.275 1.00 81.75 605 SER A N 1
ATOM 4485 C CA . SER A 1 605 ? 39.699 -30.942 7.043 1.00 81.75 605 SER A CA 1
ATOM 4486 C C . SER A 1 605 ? 40.169 -29.836 6.092 1.00 81.75 605 SER A C 1
ATOM 4488 O O . SER A 1 605 ? 39.658 -28.717 6.093 1.00 81.75 605 SER A O 1
ATOM 4490 N N . THR A 1 606 ? 41.169 -30.155 5.273 1.00 81.56 606 THR A N 1
ATOM 4491 C CA . THR A 1 606 ? 41.631 -29.349 4.135 1.00 81.56 606 THR A CA 1
ATOM 4492 C C . THR A 1 606 ? 42.140 -30.270 3.026 1.00 81.56 606 THR A C 1
ATOM 4494 O O . THR A 1 606 ? 42.354 -31.458 3.255 1.00 81.56 606 THR A O 1
ATOM 4497 N N . VAL A 1 607 ? 42.357 -29.733 1.828 1.00 81.38 607 VAL A N 1
ATOM 4498 C CA . VAL A 1 607 ? 42.947 -30.460 0.693 1.00 81.38 607 VAL A CA 1
ATOM 4499 C C . VAL A 1 607 ? 44.445 -30.150 0.611 1.00 81.38 607 VAL A C 1
ATOM 4501 O O . VAL A 1 607 ? 44.862 -29.039 0.938 1.00 81.38 607 VAL A O 1
ATOM 4504 N N . ALA A 1 608 ? 45.258 -31.105 0.159 1.00 82.94 608 ALA A N 1
ATOM 4505 C CA . ALA A 1 608 ? 46.704 -30.956 0.011 1.00 82.94 608 ALA A CA 1
ATOM 4506 C C . ALA A 1 608 ? 47.097 -29.675 -0.761 1.00 82.94 608 ALA A C 1
ATOM 4508 O O . ALA A 1 608 ? 46.548 -29.354 -1.827 1.00 82.94 608 ALA A O 1
ATOM 4509 N N . GLY A 1 609 ? 48.042 -28.934 -0.179 1.00 75.44 609 GLY A N 1
ATOM 4510 C CA . GLY A 1 609 ? 48.485 -27.604 -0.607 1.00 75.44 609 GLY A CA 1
ATOM 4511 C C . GLY A 1 609 ? 47.659 -26.431 -0.054 1.00 75.44 609 GLY A C 1
ATOM 4512 O O . GLY A 1 609 ? 48.117 -25.293 -0.122 1.00 75.44 609 GLY A O 1
ATOM 4513 N N . THR A 1 610 ? 46.482 -26.668 0.534 1.00 79.69 610 THR A N 1
ATOM 4514 C CA . THR A 1 610 ? 45.586 -25.612 1.039 1.00 79.69 610 THR A CA 1
ATOM 4515 C C . THR A 1 610 ? 45.641 -25.511 2.564 1.00 79.69 610 THR A C 1
ATOM 4517 O O . THR A 1 610 ? 45.487 -26.506 3.274 1.00 79.69 610 THR A O 1
ATOM 4520 N N . ARG A 1 611 ? 45.814 -24.292 3.094 1.00 81.19 611 ARG A N 1
ATOM 4521 C CA . ARG A 1 611 ? 45.907 -24.049 4.542 1.00 81.19 611 ARG A CA 1
ATOM 4522 C C . ARG A 1 611 ? 44.567 -24.313 5.260 1.00 81.19 611 ARG A C 1
ATOM 4524 O O . ARG A 1 611 ? 43.567 -23.704 4.876 1.00 81.19 611 ARG A O 1
ATOM 4531 N N . PRO A 1 612 ? 44.536 -25.127 6.332 1.00 83.62 612 PRO A N 1
ATOM 4532 C CA . PRO A 1 612 ? 43.335 -25.331 7.142 1.00 83.62 612 PRO A CA 1
ATOM 4533 C C . PRO A 1 612 ? 43.015 -24.105 8.016 1.00 83.62 612 PRO A C 1
ATOM 4535 O O . PRO A 1 612 ? 43.917 -23.385 8.446 1.00 83.62 612 PRO A O 1
ATOM 4538 N N . LYS A 1 613 ? 41.726 -23.880 8.305 1.00 84.56 613 LYS A N 1
ATOM 4539 C CA . LYS A 1 613 ? 41.226 -22.782 9.159 1.00 84.56 613 LYS A CA 1
ATOM 4540 C C . LYS A 1 613 ? 40.621 -23.345 10.451 1.00 84.56 613 LYS A C 1
ATOM 4542 O O . LYS A 1 613 ? 39.773 -24.228 10.383 1.00 84.56 613 LYS A O 1
ATOM 4547 N N . LEU A 1 614 ? 41.039 -22.836 11.612 1.00 88.75 614 LEU A N 1
ATOM 4548 C CA . LEU A 1 614 ? 40.591 -23.298 12.937 1.00 88.75 614 LEU A CA 1
ATOM 4549 C C . LEU A 1 614 ? 39.538 -22.350 13.557 1.00 88.75 614 LEU A C 1
ATOM 4551 O O . LEU A 1 614 ? 39.561 -21.154 13.261 1.00 88.75 614 LEU A O 1
ATOM 4555 N N . PRO A 1 615 ? 38.622 -22.842 14.418 1.00 85.94 615 PRO A N 1
ATOM 4556 C CA . PRO A 1 615 ? 37.560 -22.028 15.019 1.00 85.94 615 PRO A CA 1
ATOM 4557 C C . PRO A 1 615 ? 38.058 -21.182 16.204 1.00 85.94 615 PRO A C 1
ATOM 4559 O O . PRO A 1 615 ? 38.787 -21.676 17.059 1.00 85.94 615 PRO A O 1
ATOM 4562 N N . ALA A 1 616 ? 37.613 -19.926 16.312 1.00 86.00 616 ALA A N 1
ATOM 4563 C CA . ALA A 1 616 ? 38.022 -18.999 17.383 1.00 86.00 616 ALA A CA 1
ATOM 4564 C C . ALA A 1 616 ? 37.313 -19.215 18.744 1.00 86.00 616 ALA A C 1
ATOM 4566 O O . ALA A 1 616 ? 37.627 -18.547 19.734 1.00 86.00 616 ALA A O 1
ATOM 4567 N N . THR A 1 617 ? 36.346 -20.134 18.821 1.00 84.38 617 THR A N 1
ATOM 4568 C CA . THR A 1 617 ? 35.608 -20.477 20.049 1.00 84.38 617 THR A CA 1
ATOM 4569 C C . THR A 1 617 ? 35.368 -21.984 20.162 1.00 84.38 617 THR A C 1
ATOM 4571 O O . THR A 1 617 ? 35.334 -22.702 19.163 1.00 84.38 617 THR A O 1
ATOM 4574 N N . VAL A 1 618 ? 35.216 -22.468 21.398 1.00 87.38 618 VAL A N 1
ATOM 4575 C CA . VAL A 1 618 ? 34.986 -23.882 21.755 1.00 87.38 618 VAL A CA 1
ATOM 4576 C C . VAL A 1 618 ? 33.956 -23.986 22.888 1.00 87.38 618 VAL A C 1
ATOM 4578 O O . VAL A 1 618 ? 33.636 -22.986 23.530 1.00 87.38 618 VAL A O 1
ATOM 4581 N N . ARG A 1 619 ? 33.412 -25.182 23.150 1.00 85.50 619 ARG A N 1
ATOM 4582 C CA . ARG A 1 619 ? 32.434 -25.420 24.233 1.00 85.50 619 ARG A CA 1
ATOM 4583 C C . ARG A 1 619 ? 33.104 -26.107 25.427 1.00 85.50 619 ARG A C 1
ATOM 4585 O O . ARG A 1 619 ? 33.878 -27.044 25.228 1.00 85.50 619 ARG A O 1
ATOM 4592 N N . ALA A 1 620 ? 32.792 -25.645 26.637 1.00 85.25 620 ALA A N 1
ATOM 4593 C CA . ALA A 1 620 ? 33.391 -26.091 27.894 1.00 85.25 620 ALA A CA 1
ATOM 4594 C C . ALA A 1 620 ? 32.337 -26.336 28.992 1.00 85.25 620 ALA A C 1
ATOM 4596 O O . ALA A 1 620 ? 31.327 -25.635 29.044 1.00 85.25 620 ALA A O 1
ATOM 4597 N N . VAL A 1 621 ? 32.570 -27.314 29.871 1.00 83.62 621 VAL A N 1
ATOM 4598 C CA . VAL A 1 621 ? 31.631 -27.768 30.919 1.00 83.62 621 VAL A CA 1
ATOM 4599 C C . VAL A 1 621 ? 32.069 -27.275 32.301 1.00 83.62 621 VAL A C 1
ATOM 4601 O O . VAL A 1 621 ? 33.264 -27.248 32.590 1.00 83.62 621 VAL A O 1
ATOM 4604 N N . TYR A 1 622 ? 31.115 -26.897 33.155 1.00 81.06 622 TYR A N 1
ATOM 4605 C CA . TYR A 1 622 ? 31.323 -26.359 34.507 1.00 81.06 622 TYR A CA 1
ATOM 4606 C C . TYR A 1 622 ? 30.924 -27.362 35.615 1.00 81.06 622 TYR A C 1
ATOM 4608 O O . TYR A 1 622 ? 30.360 -28.424 35.354 1.00 81.06 622 TYR A O 1
ATOM 4616 N N . SER A 1 623 ? 31.257 -27.061 36.876 1.00 78.06 623 SER A N 1
ATOM 4617 C CA . SER A 1 623 ? 31.018 -27.921 38.048 1.00 78.06 623 SER A CA 1
ATOM 4618 C C . SER A 1 623 ? 29.565 -27.933 38.532 1.00 78.06 623 SER A C 1
ATOM 4620 O O . SER A 1 623 ? 29.203 -28.801 39.317 1.00 78.06 623 SER A O 1
ATOM 4622 N N . ASP A 1 624 ? 28.749 -26.997 38.047 1.00 75.06 624 ASP A N 1
ATOM 4623 C CA . ASP A 1 624 ? 27.281 -27.012 38.098 1.00 75.06 624 ASP A CA 1
ATOM 4624 C C . ASP A 1 624 ? 26.662 -27.933 37.019 1.00 75.06 624 ASP A C 1
ATOM 4626 O O . ASP A 1 624 ? 25.442 -28.055 36.934 1.00 75.06 624 ASP A O 1
ATOM 4630 N N . GLY A 1 625 ? 27.493 -28.567 36.179 1.00 74.25 625 GLY A N 1
ATOM 4631 C CA . GLY A 1 625 ? 27.093 -29.394 35.037 1.00 74.25 625 GLY A CA 1
ATOM 4632 C C . GLY A 1 625 ? 26.805 -28.610 33.749 1.00 74.25 625 GLY A C 1
ATOM 4633 O O . GLY A 1 625 ? 26.551 -29.215 32.708 1.00 74.25 625 GLY A O 1
ATOM 4634 N N . VAL A 1 626 ? 26.852 -27.275 33.772 1.00 78.06 626 VAL A N 1
ATOM 4635 C CA . VAL A 1 626 ? 26.408 -26.433 32.652 1.00 78.06 626 VAL A CA 1
ATOM 4636 C C . VAL A 1 626 ? 27.508 -26.287 31.598 1.00 78.06 626 VAL A C 1
ATOM 4638 O O . VAL A 1 626 ? 28.661 -25.990 31.906 1.00 78.06 626 VAL A O 1
ATOM 4641 N N . THR A 1 627 ? 27.151 -26.443 30.320 1.00 79.56 627 THR A N 1
ATOM 4642 C CA . THR A 1 627 ? 28.069 -26.218 29.188 1.00 79.56 627 THR A CA 1
ATOM 4643 C C . THR A 1 627 ? 27.933 -24.796 28.642 1.00 79.56 627 THR A C 1
ATOM 4645 O O . THR A 1 627 ? 26.827 -24.355 28.337 1.00 79.56 627 THR A O 1
ATOM 4648 N N . ARG A 1 628 ? 29.052 -24.084 28.471 1.00 82.12 628 ARG A N 1
ATOM 4649 C CA . ARG A 1 628 ? 29.121 -22.684 28.007 1.00 82.12 628 ARG A CA 1
ATOM 4650 C C . ARG A 1 628 ? 30.182 -22.537 26.901 1.00 82.12 628 ARG A C 1
ATOM 4652 O O . ARG A 1 628 ? 31.067 -23.381 26.775 1.00 82.12 628 ARG A O 1
ATOM 4659 N N . THR A 1 629 ? 30.095 -21.496 26.075 1.00 83.12 629 THR A N 1
ATOM 4660 C CA . THR A 1 629 ? 31.058 -21.246 24.980 1.00 83.12 629 THR A CA 1
ATOM 4661 C C . THR A 1 629 ? 32.169 -20.302 25.440 1.00 83.12 629 THR A C 1
ATOM 4663 O O . THR A 1 629 ? 31.894 -19.299 26.093 1.00 83.12 629 THR A O 1
ATOM 4666 N N . VAL A 1 630 ? 33.418 -20.605 25.083 1.00 85.69 630 VAL A N 1
ATOM 4667 C CA . VAL A 1 630 ? 34.630 -19.882 25.503 1.00 85.69 630 VAL A CA 1
ATOM 4668 C C . VAL A 1 630 ? 35.548 -19.591 24.306 1.00 85.69 630 VAL A C 1
ATOM 4670 O O . VAL A 1 630 ? 35.528 -20.312 23.307 1.00 85.69 630 VAL A O 1
ATOM 4673 N N . LYS A 1 631 ? 36.341 -18.513 24.380 1.00 84.12 631 LYS A N 1
ATOM 4674 C CA . LYS A 1 631 ? 37.295 -18.116 23.323 1.00 84.12 631 LYS A CA 1
ATOM 4675 C C . LYS A 1 631 ? 38.567 -18.969 23.378 1.00 84.12 631 LYS A C 1
ATOM 4677 O O . LYS A 1 631 ? 39.041 -19.279 24.471 1.00 84.12 631 LYS A O 1
ATOM 4682 N N . VAL A 1 632 ? 39.130 -19.292 22.212 1.00 88.75 632 VAL A N 1
ATOM 4683 C CA . VAL A 1 632 ? 40.398 -20.027 22.060 1.00 88.75 632 VAL A CA 1
ATOM 4684 C C . VAL A 1 632 ? 41.348 -19.292 21.106 1.00 88.75 632 VAL A C 1
ATOM 4686 O O . VAL A 1 632 ? 40.903 -18.683 20.135 1.00 88.75 632 VAL A O 1
ATOM 4689 N N . SER A 1 633 ? 42.654 -19.371 21.367 1.00 85.50 633 SER A N 1
ATOM 4690 C CA . SER A 1 633 ? 43.715 -18.931 20.448 1.00 85.50 633 SER A CA 1
ATOM 4691 C C . SER A 1 633 ? 44.600 -20.109 20.024 1.00 85.50 633 SER A C 1
ATOM 4693 O O . SER A 1 633 ? 44.867 -20.995 20.843 1.00 85.50 633 SER A O 1
ATOM 4695 N N . TRP A 1 634 ? 45.048 -20.123 18.763 1.00 89.50 634 TRP A N 1
ATOM 4696 C CA . TRP A 1 634 ? 45.765 -21.236 18.122 1.00 89.50 634 TRP A CA 1
ATOM 4697 C C . TRP A 1 634 ? 47.138 -20.811 17.563 1.00 89.50 634 TRP A C 1
ATOM 4699 O O . TRP A 1 634 ? 47.244 -19.708 17.025 1.00 89.50 634 TRP A O 1
ATOM 4709 N N . PRO A 1 635 ? 48.164 -21.684 17.607 1.00 86.94 635 PRO A N 1
ATOM 4710 C CA . PRO A 1 635 ? 49.434 -21.470 16.907 1.00 86.94 635 PRO A CA 1
ATOM 4711 C C . PRO A 1 635 ? 49.308 -21.460 15.371 1.00 86.94 635 PRO A C 1
ATOM 4713 O O . PRO A 1 635 ? 48.326 -21.930 14.792 1.00 86.94 635 PRO A O 1
ATOM 4716 N N . TYR A 1 636 ? 50.348 -20.955 14.704 1.00 83.00 636 TYR A N 1
ATOM 4717 C CA . TYR A 1 636 ? 50.464 -20.918 13.243 1.00 83.00 636 TYR A CA 1
ATOM 4718 C C . TYR A 1 636 ? 50.768 -22.310 12.654 1.00 83.00 636 TYR A C 1
ATOM 4720 O O . TYR A 1 636 ? 51.490 -23.103 13.253 1.00 83.00 636 TYR A O 1
ATOM 4728 N N . ILE A 1 637 ? 50.238 -22.594 11.459 1.00 86.44 637 ILE A N 1
ATOM 4729 C CA . ILE A 1 637 ? 50.431 -23.862 10.731 1.00 86.44 637 ILE A CA 1
ATOM 4730 C C . ILE A 1 637 ? 51.302 -23.608 9.496 1.00 86.44 637 ILE A C 1
ATOM 4732 O O . ILE A 1 637 ? 50.960 -22.764 8.665 1.00 86.44 637 ILE A O 1
ATOM 4736 N N . TYR A 1 638 ? 52.397 -24.350 9.342 1.00 82.31 638 TYR A N 1
ATOM 4737 C CA . TYR A 1 638 ? 53.356 -24.191 8.244 1.00 82.31 638 TYR A CA 1
ATOM 4738 C C . TYR A 1 638 ? 53.012 -25.067 7.030 1.00 82.31 638 TYR A C 1
ATOM 4740 O O . TYR A 1 638 ? 52.414 -26.134 7.158 1.00 82.31 638 TYR A O 1
ATOM 4748 N N . SER A 1 639 ? 53.404 -24.621 5.832 1.00 81.81 639 SER A N 1
ATOM 4749 C CA . SER A 1 639 ? 53.011 -25.228 4.548 1.00 81.81 639 SER A CA 1
ATOM 4750 C C . SER A 1 639 ? 53.405 -26.697 4.397 1.00 81.81 639 SER A C 1
ATOM 4752 O O . SER A 1 639 ? 52.607 -27.483 3.888 1.00 81.81 639 SER A O 1
ATOM 4754 N N . GLY A 1 640 ? 54.578 -27.095 4.899 1.00 82.81 640 GLY A N 1
ATOM 4755 C CA . GLY A 1 640 ? 55.021 -28.494 4.887 1.00 82.81 640 GLY A CA 1
ATOM 4756 C C . GLY A 1 640 ? 54.046 -29.453 5.584 1.00 82.81 640 GLY A C 1
ATOM 4757 O O . GLY A 1 640 ? 53.854 -30.571 5.114 1.00 82.81 640 GLY A O 1
ATOM 4758 N N . GLN A 1 641 ? 53.346 -28.996 6.632 1.00 83.50 641 GLN A N 1
ATOM 4759 C CA . GLN A 1 641 ? 52.405 -29.813 7.413 1.00 83.50 641 GLN A CA 1
ATOM 4760 C C . GLN A 1 641 ? 51.123 -30.175 6.640 1.00 83.50 641 GLN A C 1
ATOM 4762 O O . GLN A 1 641 ? 50.410 -31.093 7.037 1.00 83.50 641 GLN A O 1
ATOM 4767 N N . TYR A 1 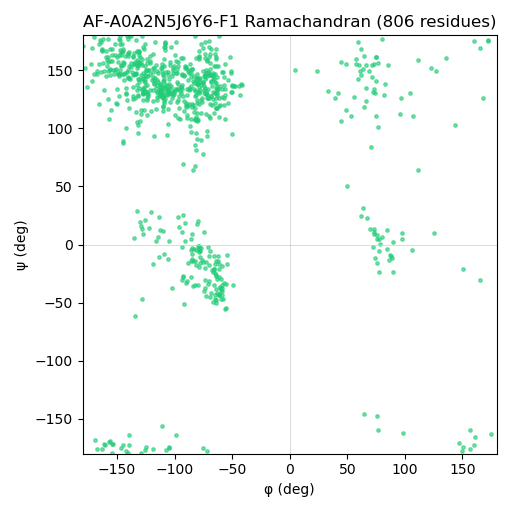642 ? 50.814 -29.468 5.545 1.00 82.12 642 TYR A N 1
ATOM 4768 C CA . TYR A 1 642 ? 49.639 -29.719 4.699 1.00 82.12 642 TYR A CA 1
ATOM 4769 C C . TYR A 1 642 ? 49.969 -29.847 3.200 1.00 82.12 642 TYR A C 1
ATOM 4771 O O . TYR A 1 642 ? 49.076 -29.780 2.354 1.00 82.12 642 TYR A O 1
ATOM 4779 N N . ALA A 1 643 ? 51.243 -30.056 2.848 1.00 76.50 643 ALA A N 1
ATOM 4780 C CA . ALA A 1 643 ? 51.689 -30.218 1.460 1.00 76.50 643 ALA A CA 1
ATOM 4781 C C . ALA A 1 643 ? 51.299 -31.579 0.845 1.00 76.50 643 ALA A C 1
ATOM 4783 O O . ALA A 1 643 ? 51.056 -31.663 -0.358 1.00 76.50 643 ALA A O 1
ATOM 4784 N N . LYS A 1 644 ? 51.210 -32.635 1.664 1.00 78.12 644 LYS A N 1
ATOM 4785 C CA . LYS A 1 644 ? 50.786 -33.995 1.283 1.00 78.12 644 LYS A CA 1
ATOM 4786 C C . LYS A 1 644 ? 49.557 -34.413 2.101 1.00 78.12 644 LYS A C 1
ATOM 4788 O O . LYS A 1 644 ? 49.269 -33.810 3.133 1.00 78.12 644 LYS A O 1
ATOM 4793 N N . ALA A 1 645 ? 48.830 -35.431 1.638 1.00 77.12 645 ALA A N 1
ATOM 4794 C CA . ALA A 1 645 ? 47.715 -36.005 2.393 1.00 77.12 645 ALA A CA 1
ATOM 4795 C C . ALA A 1 645 ? 48.211 -36.701 3.679 1.00 77.12 645 ALA A C 1
ATOM 4797 O O . ALA A 1 645 ? 49.304 -37.265 3.693 1.00 77.12 645 ALA A O 1
ATOM 4798 N N . GLY A 1 646 ? 47.421 -36.643 4.755 1.00 84.44 646 GLY A N 1
ATOM 4799 C CA . GLY A 1 646 ? 47.812 -37.100 6.096 1.00 84.44 646 GLY A CA 1
ATOM 4800 C C . GLY A 1 646 ? 47.004 -36.417 7.206 1.00 84.44 646 GLY A C 1
ATOM 4801 O O . GLY A 1 646 ? 45.928 -35.874 6.952 1.00 84.44 646 GLY A O 1
ATOM 4802 N N . SER A 1 647 ? 47.502 -36.412 8.445 1.00 82.50 647 SER A N 1
ATOM 4803 C CA . SER A 1 647 ? 46.872 -35.673 9.552 1.00 82.50 647 SER A CA 1
ATOM 4804 C C . SER A 1 647 ? 47.845 -35.311 10.672 1.00 82.50 647 SER A C 1
ATOM 4806 O O . SER A 1 647 ? 48.777 -36.063 10.936 1.00 82.50 647 SER A O 1
ATOM 4808 N N . PHE A 1 648 ? 47.585 -34.204 11.370 1.00 85.19 648 PHE A N 1
ATOM 4809 C CA . PHE A 1 648 ? 48.365 -33.735 12.524 1.00 85.19 648 PHE A CA 1
ATOM 4810 C C . PHE A 1 648 ? 47.461 -33.068 13.575 1.00 85.19 648 PHE A C 1
ATOM 4812 O O . PHE A 1 648 ? 46.305 -32.748 13.301 1.00 85.19 648 PHE A O 1
ATOM 4819 N N . THR A 1 649 ? 47.969 -32.846 14.789 1.00 85.44 649 THR A N 1
ATOM 4820 C CA . THR A 1 649 ? 47.219 -32.208 15.890 1.00 85.44 649 THR A CA 1
ATOM 4821 C C . THR A 1 649 ? 47.851 -30.902 16.346 1.00 85.44 649 THR A C 1
ATOM 4823 O O . THR A 1 649 ? 49.067 -30.745 16.292 1.00 85.44 649 THR A O 1
ATOM 4826 N N . ILE A 1 650 ? 47.030 -29.993 16.867 1.00 88.12 650 ILE A N 1
ATOM 4827 C CA . ILE A 1 650 ? 47.437 -28.687 17.391 1.00 88.12 650 ILE A CA 1
ATOM 4828 C C . ILE A 1 650 ? 46.632 -28.358 18.659 1.00 88.12 650 ILE A C 1
ATOM 4830 O O . ILE A 1 650 ? 45.461 -28.726 18.770 1.00 88.12 650 ILE A O 1
ATOM 4834 N N . ASN A 1 651 ? 47.255 -27.695 19.637 1.00 88.38 651 ASN A N 1
ATOM 4835 C CA . ASN A 1 651 ? 46.617 -27.323 20.905 1.00 88.38 651 ASN A CA 1
ATOM 4836 C C . ASN A 1 651 ? 46.503 -25.793 21.022 1.00 88.38 651 ASN A C 1
ATOM 4838 O O . ASN A 1 651 ? 47.434 -25.074 20.664 1.00 88.38 651 ASN A O 1
ATOM 4842 N N . GLY A 1 652 ? 45.373 -25.310 21.534 1.00 86.94 652 GLY A N 1
ATOM 4843 C CA . GLY A 1 652 ? 45.051 -23.897 21.720 1.00 86.94 652 GLY A CA 1
ATOM 4844 C C . GLY A 1 652 ? 44.755 -23.547 23.180 1.00 86.94 652 GLY A C 1
ATOM 4845 O O . GLY A 1 652 ? 44.380 -24.402 23.987 1.00 86.94 652 GLY A O 1
ATOM 4846 N N . THR A 1 653 ? 44.925 -22.273 23.533 1.00 84.69 653 THR A N 1
ATOM 4847 C CA . THR A 1 653 ? 44.713 -21.767 24.902 1.00 84.69 653 THR A CA 1
ATOM 4848 C C . THR A 1 653 ? 43.337 -21.127 25.045 1.00 84.69 653 THR A C 1
ATOM 4850 O O . THR A 1 653 ? 42.944 -20.326 24.199 1.00 84.69 653 THR A O 1
ATOM 4853 N N . VAL A 1 654 ? 42.626 -21.464 26.127 1.00 84.12 654 VAL A N 1
ATOM 4854 C CA . VAL A 1 654 ? 41.306 -20.921 26.478 1.00 84.12 654 VAL A CA 1
ATOM 4855 C C . VAL A 1 654 ? 41.430 -19.907 27.614 1.00 84.12 654 VAL A C 1
ATOM 4857 O O . VAL A 1 654 ? 42.123 -20.146 28.599 1.00 84.12 654 VAL A O 1
ATOM 4860 N N . ALA A 1 655 ? 40.758 -18.763 27.474 1.00 75.19 655 ALA A N 1
ATOM 4861 C CA . ALA A 1 655 ? 40.853 -17.660 28.429 1.00 75.19 655 ALA A CA 1
ATOM 4862 C C . ALA A 1 655 ? 40.223 -17.995 29.797 1.00 75.19 655 ALA A C 1
ATOM 4864 O O . ALA A 1 655 ? 39.149 -18.591 29.865 1.00 75.19 655 ALA A O 1
ATOM 4865 N N . GLY A 1 656 ? 40.875 -17.564 30.884 1.00 70.38 656 GLY A N 1
ATOM 4866 C CA . GLY A 1 656 ? 40.358 -17.680 32.255 1.00 70.38 656 GLY A CA 1
ATOM 4867 C C . GLY A 1 656 ? 40.379 -19.090 32.860 1.00 70.38 656 GLY A C 1
ATOM 4868 O O . GLY A 1 656 ? 39.774 -19.298 33.908 1.00 70.38 656 GLY A O 1
ATOM 4869 N N . THR A 1 657 ? 41.040 -20.065 32.224 1.00 77.88 657 THR A N 1
ATOM 4870 C CA . THR A 1 657 ? 41.160 -21.440 32.740 1.00 77.88 657 THR A CA 1
ATOM 4871 C C . THR A 1 657 ? 42.523 -22.040 32.395 1.00 77.88 657 THR A C 1
ATOM 4873 O O . THR A 1 657 ? 43.127 -21.667 31.391 1.00 77.88 657 THR A O 1
ATOM 4876 N N . ASN A 1 658 ? 42.962 -23.043 33.158 1.00 78.94 658 ASN A N 1
ATOM 4877 C CA . ASN A 1 658 ? 44.180 -23.801 32.844 1.00 78.94 658 ASN A CA 1
ATOM 4878 C C . ASN A 1 658 ? 43.945 -24.928 31.811 1.00 78.94 658 ASN A C 1
ATOM 4880 O O . ASN A 1 658 ? 44.895 -25.588 31.393 1.00 78.94 658 ASN A O 1
ATOM 4884 N N . VAL A 1 659 ? 42.699 -25.153 31.373 1.00 82.44 659 VAL A N 1
ATOM 4885 C CA . VAL A 1 659 ? 42.336 -26.239 30.448 1.00 82.44 659 VAL A CA 1
ATOM 4886 C C . VAL A 1 659 ? 42.618 -25.813 29.000 1.00 82.44 659 VAL A C 1
ATOM 4888 O O . VAL A 1 659 ? 42.243 -24.721 28.571 1.00 82.44 659 VAL A O 1
ATOM 4891 N N . LYS A 1 660 ? 43.292 -26.669 28.223 1.00 84.88 660 LYS A N 1
ATOM 4892 C CA . LYS A 1 660 ? 43.632 -26.418 26.809 1.00 84.88 660 LYS A CA 1
ATOM 4893 C C . LYS A 1 660 ? 42.638 -27.100 25.863 1.00 84.88 660 LYS A C 1
ATOM 4895 O O . LYS A 1 660 ? 42.090 -28.151 26.185 1.00 84.88 660 LYS A O 1
ATOM 4900 N N . ALA A 1 661 ? 42.441 -26.530 24.676 1.00 86.19 661 ALA A N 1
ATOM 4901 C CA . ALA A 1 661 ? 41.627 -27.120 23.611 1.00 86.19 661 ALA A CA 1
ATOM 4902 C C . ALA A 1 661 ? 42.519 -27.853 22.593 1.00 86.19 661 ALA A C 1
ATOM 4904 O O . ALA A 1 661 ? 43.571 -27.333 22.227 1.00 86.19 661 ALA A O 1
ATOM 4905 N N . ARG A 1 662 ? 42.104 -29.025 22.094 1.00 87.56 662 ARG A N 1
ATOM 4906 C CA . ARG A 1 662 ? 42.852 -29.801 21.084 1.00 87.56 662 ARG A CA 1
ATOM 4907 C C . ARG A 1 662 ? 42.070 -29.904 19.775 1.00 87.56 662 ARG A C 1
ATOM 4909 O O . ARG A 1 662 ? 40.901 -30.289 19.788 1.00 87.56 662 ARG A O 1
ATOM 4916 N N . ALA A 1 663 ? 42.735 -29.607 18.661 1.00 88.31 663 ALA A N 1
ATOM 4917 C CA . ALA A 1 663 ? 42.209 -29.769 17.311 1.00 88.31 663 ALA A CA 1
ATOM 4918 C C . ALA A 1 663 ? 43.034 -30.774 16.494 1.00 88.31 663 ALA A C 1
ATOM 4920 O O . ALA A 1 663 ? 44.266 -30.754 16.522 1.00 88.31 663 ALA A O 1
ATOM 4921 N N . THR A 1 664 ? 42.346 -31.620 15.729 1.00 88.56 664 THR A N 1
ATOM 4922 C CA . THR A 1 664 ? 42.942 -32.584 14.793 1.00 88.56 664 THR A CA 1
ATOM 4923 C C . THR A 1 664 ? 42.677 -32.142 13.358 1.00 88.56 664 THR A C 1
ATOM 4925 O O . THR A 1 664 ? 41.531 -31.983 12.946 1.00 88.56 664 THR A O 1
ATOM 4928 N N . VAL A 1 665 ? 43.733 -31.943 12.580 1.00 88.44 665 VAL A N 1
ATOM 4929 C CA . VAL A 1 665 ? 43.667 -31.498 11.187 1.00 88.44 665 VAL A CA 1
ATOM 4930 C C . VAL A 1 665 ? 43.886 -32.691 10.261 1.00 88.44 665 VAL A C 1
ATOM 4932 O O . VAL A 1 665 ? 44.891 -33.389 10.381 1.00 88.44 665 VAL A O 1
ATOM 4935 N N . ARG A 1 666 ? 42.966 -32.917 9.319 1.00 86.25 666 ARG A N 1
ATOM 4936 C CA . ARG A 1 666 ? 43.072 -33.939 8.262 1.00 86.25 666 ARG A CA 1
ATOM 4937 C C . ARG A 1 666 ? 43.305 -33.282 6.901 1.00 86.25 666 ARG A C 1
ATOM 4939 O O . ARG A 1 666 ? 42.623 -32.322 6.551 1.00 86.25 666 ARG A O 1
ATOM 4946 N N . VAL A 1 667 ? 44.243 -33.812 6.125 1.00 87.31 667 VAL A N 1
ATOM 4947 C CA . VAL A 1 667 ? 44.637 -33.308 4.804 1.00 87.31 667 VAL A CA 1
ATOM 4948 C C . VAL A 1 667 ? 44.317 -34.376 3.760 1.00 87.31 667 VAL A C 1
ATOM 4950 O O . VAL A 1 667 ? 44.866 -35.474 3.810 1.00 87.31 667 VAL A O 1
ATOM 4953 N N . THR A 1 668 ? 43.416 -34.078 2.825 1.00 78.94 668 THR A N 1
ATOM 4954 C CA . THR A 1 668 ? 42.965 -35.012 1.780 1.00 78.94 668 THR A CA 1
ATOM 4955 C C . THR A 1 668 ? 43.702 -34.800 0.455 1.00 78.94 668 THR A C 1
ATOM 4957 O O . THR A 1 668 ? 44.232 -33.723 0.181 1.00 78.94 668 THR A O 1
ATOM 4960 N N . ALA A 1 669 ? 43.746 -35.830 -0.393 1.00 70.00 669 ALA A N 1
ATOM 4961 C CA . ALA A 1 669 ? 44.279 -35.715 -1.751 1.00 70.00 669 ALA A CA 1
ATOM 4962 C C . ALA A 1 669 ? 43.361 -34.863 -2.655 1.00 70.00 669 ALA A C 1
ATOM 4964 O O . ALA A 1 669 ? 42.159 -34.748 -2.406 1.00 70.00 669 ALA A O 1
ATOM 4965 N N . ARG A 1 670 ? 43.916 -34.275 -3.725 1.00 66.12 670 ARG A N 1
ATOM 4966 C CA . ARG A 1 670 ? 43.113 -33.601 -4.762 1.00 66.12 670 ARG A CA 1
ATOM 4967 C C . ARG A 1 670 ? 42.426 -34.639 -5.666 1.00 66.12 670 ARG A C 1
ATOM 4969 O O . ARG A 1 670 ? 43.084 -35.608 -6.040 1.00 66.12 670 ARG A O 1
ATOM 4976 N N . PRO A 1 671 ? 41.155 -34.437 -6.060 1.00 61.03 671 PRO A N 1
ATOM 4977 C CA . PRO A 1 671 ? 40.496 -35.288 -7.047 1.00 61.03 671 PRO A CA 1
ATOM 4978 C C . PRO A 1 671 ? 41.105 -35.092 -8.444 1.00 61.03 671 PRO A C 1
ATOM 4980 O O . PRO A 1 671 ? 41.508 -33.984 -8.806 1.00 61.03 671 PRO A O 1
ATOM 4983 N N . ALA A 1 672 ? 41.151 -36.165 -9.235 1.00 60.34 672 ALA A N 1
ATOM 4984 C CA . ALA A 1 672 ? 41.634 -36.133 -10.614 1.00 60.34 672 ALA A CA 1
ATOM 4985 C C . ALA A 1 672 ? 40.571 -35.571 -11.577 1.00 60.34 672 ALA A C 1
ATOM 4987 O O . ALA A 1 672 ? 39.380 -35.849 -11.439 1.00 60.34 672 ALA A O 1
ATOM 4988 N N . VAL A 1 673 ? 41.005 -34.798 -12.576 1.00 71.62 673 VAL A N 1
ATOM 4989 C CA . VAL A 1 673 ? 40.137 -34.222 -13.619 1.00 71.62 673 VAL A CA 1
ATOM 4990 C C . VAL A 1 673 ? 40.183 -35.105 -14.868 1.00 71.62 673 VAL A C 1
ATOM 4992 O O . VAL A 1 673 ? 41.259 -35.554 -15.264 1.00 71.62 673 VAL A O 1
ATOM 4995 N N . LYS A 1 674 ? 39.028 -35.346 -15.506 1.00 79.94 674 LYS A N 1
ATOM 4996 C CA . LYS A 1 674 ? 38.943 -36.155 -16.732 1.00 79.94 674 LYS A CA 1
ATOM 4997 C C . LYS A 1 674 ? 39.716 -35.483 -17.872 1.00 79.94 674 LYS A C 1
ATOM 4999 O O . LYS A 1 674 ? 39.357 -34.394 -18.313 1.00 79.94 674 LYS A O 1
ATOM 5004 N N . GLN A 1 675 ? 40.751 -36.166 -18.348 1.00 86.62 675 GLN A N 1
ATOM 5005 C CA . GLN A 1 675 ? 41.605 -35.725 -19.446 1.00 86.62 675 GLN A CA 1
ATOM 5006 C C . GLN A 1 675 ? 40.987 -36.075 -20.806 1.00 86.62 675 GLN A C 1
ATOM 5008 O O . GLN A 1 675 ? 40.362 -37.127 -20.957 1.00 86.62 675 GLN A O 1
ATOM 5013 N N . VAL A 1 676 ? 41.183 -35.208 -21.799 1.00 89.00 676 VAL A N 1
ATOM 5014 C CA . VAL A 1 676 ? 40.860 -35.459 -23.209 1.00 89.00 676 VAL A CA 1
ATOM 5015 C C . VAL A 1 676 ? 42.051 -34.992 -24.059 1.00 89.00 676 VAL A C 1
ATOM 5017 O O . VAL A 1 676 ? 42.472 -33.848 -23.897 1.00 89.00 676 VAL A O 1
ATOM 5020 N N . PRO A 1 677 ? 42.630 -35.824 -24.940 1.00 93.44 677 PRO A N 1
ATOM 5021 C CA . PRO A 1 677 ? 43.761 -35.416 -25.771 1.00 93.44 677 PRO A CA 1
ATOM 5022 C C . PRO A 1 677 ? 43.340 -34.496 -26.927 1.00 93.44 677 PRO A C 1
ATOM 5024 O O . PRO A 1 677 ? 42.247 -34.635 -27.478 1.00 93.44 677 PRO A O 1
ATOM 5027 N N . VAL A 1 678 ? 44.242 -33.600 -27.334 1.00 96.00 678 VAL A N 1
ATOM 5028 C CA . VAL A 1 678 ? 44.213 -32.928 -28.642 1.00 96.00 678 VAL A CA 1
ATOM 5029 C C . VAL A 1 678 ? 45.374 -33.446 -29.482 1.00 96.00 678 VAL A C 1
ATOM 5031 O O . VAL A 1 678 ? 46.541 -33.330 -29.106 1.00 96.00 678 VAL A O 1
ATOM 5034 N N . TYR A 1 679 ? 45.041 -34.046 -30.618 1.00 96.00 679 TYR A N 1
ATOM 5035 C CA . TYR A 1 679 ? 45.981 -34.623 -31.568 1.00 96.00 679 TYR A CA 1
ATOM 5036 C C . TYR A 1 679 ? 46.526 -33.553 -32.515 1.00 96.00 679 TYR A C 1
ATOM 5038 O O . TYR A 1 679 ? 45.745 -32.724 -32.981 1.00 96.00 679 TYR A O 1
ATOM 5046 N N . ARG A 1 680 ? 47.825 -33.616 -32.843 1.00 96.81 680 ARG A N 1
ATOM 5047 C CA . ARG A 1 680 ? 48.446 -32.829 -33.922 1.00 96.81 680 ARG A CA 1
ATOM 5048 C C . ARG A 1 680 ? 48.769 -33.729 -35.114 1.00 96.81 680 ARG A C 1
ATOM 5050 O O . ARG A 1 680 ? 49.310 -34.826 -34.950 1.00 96.81 680 ARG A O 1
ATOM 5057 N N . VAL A 1 681 ? 48.442 -33.258 -36.311 1.00 95.06 681 VAL A N 1
ATOM 5058 C CA . VAL A 1 681 ? 48.905 -33.820 -37.589 1.00 95.06 681 VAL A CA 1
ATOM 5059 C C . VAL A 1 681 ? 49.555 -32.722 -38.428 1.00 95.06 681 VAL A C 1
ATOM 5061 O O . VAL A 1 681 ? 49.211 -31.554 -38.264 1.00 95.06 681 VAL A O 1
ATOM 5064 N N . TYR A 1 682 ? 50.469 -33.096 -39.319 1.00 94.75 682 TYR A N 1
ATOM 5065 C CA . TYR A 1 682 ? 51.236 -32.193 -40.178 1.00 94.75 682 TYR A CA 1
ATOM 5066 C C . TYR A 1 682 ? 51.206 -32.663 -41.639 1.00 94.75 682 TYR A C 1
ATOM 5068 O O . TYR A 1 682 ? 51.406 -33.845 -41.925 1.00 94.75 682 TYR A O 1
ATOM 5076 N N . ASN A 1 683 ? 50.979 -31.744 -42.573 1.00 93.06 683 ASN A N 1
ATOM 5077 C CA . ASN A 1 683 ? 51.016 -32.002 -44.007 1.00 93.06 683 ASN A CA 1
ATOM 5078 C C . ASN A 1 683 ? 52.362 -31.552 -44.590 1.00 93.06 683 ASN A C 1
ATOM 5080 O O . ASN A 1 683 ? 52.630 -30.357 -44.695 1.00 93.06 683 ASN A O 1
ATOM 5084 N N . ARG A 1 684 ? 53.194 -32.504 -45.030 1.00 89.00 684 ARG A N 1
ATOM 5085 C CA . ARG A 1 684 ? 54.511 -32.204 -45.620 1.00 89.00 684 ARG A CA 1
ATOM 5086 C C . ARG A 1 684 ? 54.423 -31.480 -46.972 1.00 89.00 684 ARG A C 1
ATOM 5088 O O . ARG A 1 684 ? 55.378 -30.808 -47.342 1.00 89.00 684 ARG A O 1
ATOM 5095 N N . ASN A 1 685 ? 53.297 -31.583 -47.680 1.00 88.12 685 ASN A N 1
ATOM 5096 C CA . ASN A 1 685 ? 53.125 -31.000 -49.013 1.00 88.12 685 ASN A CA 1
ATOM 5097 C C . ASN A 1 685 ? 52.666 -29.532 -48.958 1.00 88.12 685 ASN A C 1
ATOM 5099 O O . ASN A 1 685 ? 52.962 -28.777 -49.876 1.00 88.12 685 ASN A O 1
ATOM 5103 N N . SER A 1 686 ? 51.956 -29.121 -47.898 1.00 86.00 686 SER A N 1
ATOM 5104 C CA . SER A 1 686 ? 51.488 -27.734 -47.709 1.00 86.00 686 SER A CA 1
ATOM 5105 C C . SER A 1 686 ? 52.127 -26.998 -46.526 1.00 86.00 686 SER A C 1
ATOM 5107 O O . SER A 1 686 ? 51.944 -25.793 -46.383 1.00 86.00 686 SER A O 1
ATOM 5109 N N . GLY A 1 687 ? 52.856 -27.701 -45.654 1.00 86.19 687 GLY A N 1
ATOM 5110 C CA . GLY A 1 687 ? 53.457 -27.139 -44.441 1.00 86.19 687 GLY A CA 1
ATOM 5111 C C . GLY A 1 687 ? 52.476 -26.881 -43.287 1.00 86.19 687 GLY A C 1
ATOM 5112 O O . GLY A 1 687 ? 52.891 -26.338 -42.263 1.00 86.19 687 GLY A O 1
ATOM 5113 N N . LEU A 1 688 ? 51.202 -27.260 -43.434 1.00 90.44 688 LEU A N 1
ATOM 5114 C CA . LEU A 1 688 ? 50.135 -26.958 -42.475 1.00 90.44 688 LEU A CA 1
ATOM 5115 C C . LEU A 1 688 ? 49.999 -28.014 -41.369 1.00 90.44 688 LEU A C 1
ATOM 5117 O O . LEU A 1 688 ? 50.195 -29.209 -41.597 1.00 90.44 688 LEU A O 1
ATOM 5121 N N . HIS A 1 689 ? 49.575 -27.576 -40.187 1.00 93.69 689 HIS A N 1
ATOM 5122 C CA . HIS A 1 689 ? 49.238 -28.402 -39.035 1.00 93.69 689 HIS A CA 1
ATOM 5123 C C . HIS A 1 689 ? 47.729 -28.379 -38.777 1.00 93.69 689 HIS A C 1
ATOM 5125 O O . HIS A 1 689 ? 47.067 -27.355 -38.935 1.00 93.69 689 HIS A O 1
ATOM 5131 N N . HIS A 1 690 ? 47.176 -29.496 -38.302 1.00 94.25 690 HIS A N 1
ATOM 5132 C CA . HIS A 1 690 ? 45.787 -29.556 -37.841 1.00 94.25 690 HIS A CA 1
ATOM 5133 C C . HIS A 1 690 ? 45.683 -30.109 -36.425 1.00 94.25 690 HIS A C 1
ATOM 5135 O O . HIS A 1 690 ? 46.392 -31.053 -36.064 1.00 94.25 690 HIS A O 1
ATOM 5141 N N . TYR A 1 691 ? 44.779 -29.525 -35.637 1.00 96.25 691 TYR A N 1
ATOM 5142 C CA . TYR A 1 691 ? 44.592 -29.827 -34.220 1.00 96.25 691 TYR A CA 1
ATOM 5143 C C . TYR A 1 691 ? 43.141 -30.232 -33.955 1.00 96.25 691 TYR A C 1
ATOM 5145 O O . TYR A 1 691 ? 42.205 -29.486 -34.251 1.00 96.25 691 TYR A O 1
ATOM 5153 N N . THR A 1 692 ? 42.927 -31.416 -33.377 1.00 94.31 692 THR A N 1
ATOM 5154 C CA . THR A 1 692 ? 41.568 -31.903 -33.083 1.00 94.31 692 THR A CA 1
ATOM 5155 C C . THR A 1 692 ? 41.501 -32.854 -31.888 1.00 94.31 692 THR A C 1
ATOM 5157 O O . THR A 1 692 ? 42.432 -33.608 -31.614 1.00 94.31 692 THR A O 1
ATOM 5160 N N . ARG A 1 693 ? 40.360 -32.852 -31.185 1.00 93.44 693 ARG A N 1
ATOM 5161 C CA . ARG A 1 693 ? 39.978 -33.908 -30.225 1.00 93.44 693 ARG A CA 1
ATOM 5162 C C . ARG A 1 693 ? 39.426 -35.162 -30.912 1.00 93.44 693 ARG A C 1
ATOM 5164 O O . ARG A 1 693 ? 39.341 -36.215 -30.285 1.00 93.44 693 ARG A O 1
ATOM 5171 N N . ASN A 1 694 ? 38.977 -35.053 -32.161 1.00 92.69 694 ASN A N 1
ATOM 5172 C CA . ASN A 1 694 ? 38.295 -36.135 -32.856 1.00 92.69 694 ASN A CA 1
ATOM 5173 C C . ASN A 1 694 ? 39.318 -37.117 -33.446 1.00 92.69 694 ASN A C 1
ATOM 5175 O O . ASN A 1 694 ? 39.982 -36.841 -34.446 1.00 92.69 694 ASN A O 1
ATOM 5179 N N . ALA A 1 695 ? 39.424 -38.296 -32.831 1.00 90.81 695 ALA A N 1
ATOM 5180 C CA . ALA A 1 695 ? 40.316 -39.355 -33.294 1.00 90.81 695 ALA A CA 1
ATOM 5181 C C . ALA A 1 695 ? 40.000 -39.822 -34.730 1.00 90.81 695 ALA A C 1
ATOM 5183 O O . ALA A 1 695 ? 40.926 -40.201 -35.443 1.00 90.81 695 ALA A O 1
ATOM 5184 N N . ALA A 1 696 ? 38.738 -39.754 -35.175 1.00 93.31 696 ALA A N 1
ATOM 5185 C CA . ALA A 1 696 ? 38.340 -40.133 -36.532 1.00 93.31 696 ALA A CA 1
ATOM 5186 C C . ALA A 1 696 ? 38.769 -39.089 -37.580 1.00 93.31 696 ALA A C 1
ATOM 5188 O O . ALA A 1 696 ? 39.284 -39.462 -38.630 1.00 93.31 696 ALA A O 1
ATOM 5189 N N . GLU A 1 697 ? 38.647 -37.793 -37.269 1.00 93.69 697 GLU A N 1
ATOM 5190 C CA . GLU A 1 697 ? 39.160 -36.686 -38.099 1.00 93.69 697 GLU A CA 1
ATOM 5191 C C . GLU A 1 697 ? 40.684 -36.809 -38.268 1.00 93.69 697 GLU A C 1
ATOM 5193 O O . GLU A 1 697 ? 41.191 -36.813 -39.390 1.00 93.69 697 GLU A O 1
ATOM 5198 N N . LYS A 1 698 ? 41.409 -37.046 -37.163 1.00 94.31 698 LYS A N 1
ATOM 5199 C CA . LYS A 1 698 ? 42.849 -37.343 -37.187 1.00 94.31 698 LYS A CA 1
ATOM 5200 C C . LYS A 1 698 ? 43.173 -38.579 -38.033 1.00 94.31 698 LYS A C 1
ATOM 5202 O O . LYS A 1 698 ? 44.093 -38.531 -38.842 1.00 94.31 698 LYS A O 1
ATOM 5207 N N . ASN A 1 699 ? 42.443 -39.684 -37.860 1.00 94.25 699 ASN A N 1
ATOM 5208 C CA . ASN A 1 699 ? 42.686 -40.918 -38.617 1.00 94.25 699 ASN A CA 1
ATOM 5209 C C . ASN A 1 699 ? 42.429 -40.729 -40.122 1.00 94.25 699 ASN A C 1
ATOM 5211 O O . ASN A 1 699 ? 43.190 -41.256 -40.930 1.00 94.25 699 ASN A O 1
ATOM 5215 N N . MET A 1 700 ? 41.404 -39.958 -40.505 1.00 95.81 700 MET A N 1
ATOM 5216 C CA . MET A 1 700 ? 41.121 -39.643 -41.907 1.00 95.81 700 MET A CA 1
ATOM 5217 C C . MET A 1 700 ? 42.257 -38.834 -42.541 1.00 95.81 700 MET A C 1
ATOM 5219 O O . MET A 1 700 ? 42.728 -39.210 -43.610 1.00 95.81 700 MET A O 1
ATOM 5223 N N . LEU A 1 701 ? 42.731 -37.777 -41.869 1.00 93.56 701 LEU A N 1
ATOM 5224 C CA . LEU A 1 701 ? 43.846 -36.952 -42.352 1.00 93.56 701 LEU A CA 1
ATOM 5225 C C . LEU A 1 701 ? 45.120 -37.787 -42.551 1.00 93.56 701 LEU A C 1
ATOM 5227 O O . LEU A 1 701 ? 45.770 -37.686 -43.589 1.00 93.56 701 LEU A O 1
ATOM 5231 N N . VAL A 1 702 ? 45.432 -38.681 -41.607 1.00 94.44 702 VAL A N 1
ATOM 5232 C CA . VAL A 1 702 ? 46.575 -39.602 -41.732 1.00 94.44 702 VAL A CA 1
ATOM 5233 C C . VAL A 1 702 ? 46.403 -40.566 -42.910 1.00 94.44 702 VAL A C 1
ATOM 5235 O O . VAL A 1 702 ? 47.345 -40.772 -43.672 1.00 94.44 702 VAL A O 1
ATOM 5238 N N . ARG A 1 703 ? 45.194 -41.104 -43.124 1.00 94.88 703 ARG A N 1
ATOM 5239 C CA . ARG A 1 703 ? 44.888 -41.991 -44.261 1.00 94.88 703 ARG A CA 1
ATOM 5240 C C . ARG A 1 703 ? 45.075 -41.307 -45.623 1.00 94.88 703 ARG A C 1
ATOM 5242 O O . ARG A 1 703 ? 45.390 -41.994 -46.587 1.00 94.88 703 ARG A O 1
ATOM 5249 N N . ILE A 1 704 ? 44.913 -39.984 -45.703 1.00 92.62 704 ILE A N 1
ATOM 5250 C CA . ILE A 1 704 ? 45.168 -39.185 -46.918 1.00 92.62 704 ILE A CA 1
ATOM 5251 C C . ILE A 1 704 ? 46.563 -38.524 -46.932 1.00 92.62 704 ILE A C 1
ATOM 5253 O O . ILE A 1 704 ? 46.770 -37.525 -47.615 1.00 92.62 704 ILE A O 1
ATOM 5257 N N . GLY A 1 705 ? 47.528 -39.074 -46.183 1.00 92.25 705 GLY A N 1
ATOM 5258 C CA . GLY A 1 705 ? 48.951 -38.728 -46.290 1.00 92.25 705 GLY A CA 1
ATOM 5259 C C . GLY A 1 705 ? 49.491 -37.713 -45.275 1.00 92.25 705 GLY A C 1
ATOM 5260 O O . GLY A 1 705 ? 50.658 -37.336 -45.370 1.00 92.25 705 GLY A O 1
ATOM 5261 N N . TRP A 1 706 ? 48.702 -37.269 -44.290 1.00 95.44 706 TRP A N 1
ATOM 5262 C CA . TRP A 1 706 ? 49.217 -36.388 -43.231 1.00 95.44 706 TRP A CA 1
ATOM 5263 C C . TRP A 1 706 ? 50.039 -37.182 -42.204 1.00 95.44 706 TRP A C 1
ATOM 5265 O O . TRP A 1 706 ? 49.657 -38.265 -41.761 1.00 95.44 706 TRP A O 1
ATOM 5275 N N . ARG A 1 707 ? 51.155 -36.615 -41.743 1.00 96.56 707 ARG A N 1
ATOM 5276 C CA . ARG A 1 707 ? 51.966 -37.178 -40.658 1.00 96.56 707 ARG A CA 1
ATOM 5277 C C . ARG A 1 707 ? 51.245 -36.995 -39.323 1.00 96.56 707 ARG A C 1
ATOM 5279 O O . ARG A 1 707 ? 50.867 -35.879 -38.980 1.00 96.56 707 ARG A O 1
ATOM 5286 N N . TYR A 1 708 ? 51.103 -38.056 -38.530 1.00 96.31 708 TYR A N 1
ATOM 5287 C CA . TYR A 1 708 ? 50.683 -37.933 -37.129 1.00 96.31 708 TYR A CA 1
ATOM 5288 C C . TYR A 1 708 ? 51.867 -37.549 -36.239 1.00 96.31 708 TYR A C 1
ATOM 5290 O O . TYR A 1 708 ? 52.922 -38.173 -36.316 1.00 96.31 708 TYR A O 1
ATOM 5298 N N . GLU A 1 709 ? 51.679 -36.543 -35.383 1.00 93.88 709 GLU A N 1
ATOM 5299 C CA . GLU A 1 709 ? 52.737 -35.999 -34.518 1.00 93.88 709 GLU A CA 1
ATOM 5300 C C . GLU A 1 709 ? 52.485 -36.234 -33.020 1.00 93.88 709 GLU A C 1
ATOM 5302 O O . GLU A 1 709 ? 53.238 -35.758 -32.175 1.00 93.88 709 GLU A O 1
ATOM 5307 N N . GLY A 1 710 ? 51.439 -36.990 -32.677 1.00 93.56 710 GLY A N 1
ATOM 5308 C CA . GLY A 1 710 ? 51.101 -37.329 -31.297 1.00 93.56 710 GLY A CA 1
ATOM 5309 C C . GLY A 1 710 ? 50.001 -36.456 -30.686 1.00 93.56 710 GLY A C 1
ATOM 5310 O O . GLY A 1 710 ? 49.214 -35.796 -31.372 1.00 93.56 710 GLY A O 1
ATOM 5311 N N . VAL A 1 711 ? 49.932 -36.487 -29.355 1.00 93.25 711 VAL A N 1
ATOM 5312 C CA . VAL A 1 711 ? 49.063 -35.618 -28.552 1.00 93.25 711 VAL A CA 1
ATOM 5313 C C . VAL A 1 711 ? 49.849 -34.356 -28.211 1.00 93.25 711 VAL A C 1
ATOM 5315 O O . VAL A 1 711 ? 50.875 -34.435 -27.544 1.00 93.25 711 VAL A O 1
ATOM 5318 N N . SER A 1 712 ? 49.371 -33.199 -28.664 1.00 91.88 712 SER A N 1
ATOM 5319 C CA . SER A 1 712 ? 50.053 -31.912 -28.470 1.00 91.88 712 SER A CA 1
ATOM 5320 C C . SER A 1 712 ? 49.773 -31.304 -27.091 1.00 91.88 712 SER A C 1
ATOM 5322 O O . SER A 1 712 ? 50.656 -30.685 -26.499 1.00 91.88 712 SER A O 1
ATOM 5324 N N . PHE A 1 713 ? 48.554 -31.493 -26.571 1.00 94.56 713 PHE A N 1
ATOM 5325 C CA . PHE A 1 713 ? 48.141 -31.060 -25.232 1.00 94.56 713 PHE A CA 1
ATOM 5326 C C . PHE A 1 713 ? 46.864 -31.769 -24.755 1.00 94.56 713 PHE A C 1
ATOM 5328 O O . PHE A 1 713 ? 46.167 -32.432 -25.528 1.00 94.56 713 PHE A O 1
ATOM 5335 N N . ILE A 1 714 ? 46.552 -31.613 -23.465 1.00 93.94 714 ILE A N 1
ATOM 5336 C CA . ILE A 1 714 ? 45.387 -32.186 -22.785 1.00 93.94 714 ILE A CA 1
ATOM 5337 C C . ILE A 1 714 ? 44.367 -31.092 -22.441 1.00 93.94 714 ILE A C 1
ATOM 5339 O O . ILE A 1 714 ? 44.636 -30.133 -21.717 1.00 93.94 714 ILE A O 1
ATOM 5343 N N . THR A 1 715 ? 43.146 -31.279 -22.929 1.00 93.62 715 THR A N 1
ATOM 5344 C CA . THR A 1 715 ? 41.970 -30.436 -22.683 1.00 93.62 715 THR A CA 1
ATOM 5345 C C . THR A 1 715 ? 40.970 -31.157 -21.763 1.00 93.62 715 THR A C 1
ATOM 5347 O O . THR A 1 715 ? 41.172 -32.317 -21.393 1.00 93.62 715 THR A O 1
ATOM 5350 N N . VAL A 1 716 ? 39.906 -30.470 -21.339 1.00 91.94 716 VAL A N 1
ATOM 5351 C CA . VAL A 1 716 ? 38.913 -30.980 -20.380 1.00 91.94 716 VAL A CA 1
ATOM 5352 C C . VAL A 1 716 ? 37.486 -30.926 -20.947 1.00 91.94 716 VAL A C 1
ATOM 5354 O O . VAL A 1 716 ? 37.220 -30.176 -21.888 1.00 91.94 716 VAL A O 1
ATOM 5357 N N . PRO A 1 717 ? 36.533 -31.703 -20.397 1.00 89.75 717 PRO A N 1
ATOM 5358 C CA . PRO A 1 717 ? 35.108 -31.548 -20.693 1.00 89.75 717 PRO A CA 1
ATOM 5359 C C . PRO A 1 717 ? 34.593 -30.133 -20.386 1.00 89.75 717 PRO A C 1
ATOM 5361 O O . PRO A 1 717 ? 34.988 -29.537 -19.385 1.00 89.75 717 PRO A O 1
ATOM 5364 N N . GLY A 1 718 ? 33.666 -29.613 -21.198 1.00 85.88 718 GLY A N 1
ATOM 5365 C CA . GLY A 1 718 ? 33.144 -28.242 -21.062 1.00 85.88 718 GLY A CA 1
ATOM 5366 C C . GLY A 1 718 ? 32.358 -27.955 -19.775 1.00 85.88 718 GLY A C 1
ATOM 5367 O O . GLY A 1 718 ? 32.213 -26.799 -19.399 1.00 85.88 718 GLY A O 1
ATOM 5368 N N . ASN A 1 719 ? 31.906 -28.990 -19.058 1.00 85.88 719 ASN A N 1
ATOM 5369 C CA . ASN A 1 719 ? 31.304 -28.872 -17.725 1.00 85.88 719 ASN A CA 1
ATOM 5370 C C . ASN A 1 719 ? 32.338 -28.861 -16.576 1.00 85.88 719 ASN A C 1
ATOM 5372 O O . ASN A 1 719 ? 31.955 -28.862 -15.407 1.00 85.88 719 ASN A O 1
ATOM 5376 N N . THR A 1 720 ? 33.640 -28.859 -16.878 1.00 85.38 720 THR A N 1
ATOM 5377 C CA . THR A 1 720 ? 34.700 -28.747 -15.864 1.00 85.38 720 THR A CA 1
ATOM 5378 C C . THR A 1 720 ? 34.712 -27.327 -15.282 1.00 85.38 720 THR A C 1
ATOM 5380 O O . THR A 1 720 ? 34.827 -26.370 -16.052 1.00 85.38 720 THR A O 1
ATOM 5383 N N . PRO A 1 721 ? 34.636 -27.144 -13.947 1.00 79.75 721 PRO A N 1
ATOM 5384 C CA . PRO A 1 721 ? 34.566 -25.817 -13.336 1.00 79.75 721 PRO A CA 1
ATOM 5385 C C . PRO A 1 721 ? 35.693 -24.871 -13.782 1.00 79.75 721 PRO A C 1
ATOM 5387 O O . PRO A 1 721 ? 36.878 -25.155 -13.602 1.00 79.75 721 PRO A O 1
ATOM 5390 N N . GLY A 1 722 ? 35.306 -23.729 -14.357 1.00 85.69 722 GLY A N 1
ATOM 5391 C CA . GLY A 1 722 ? 36.220 -22.685 -14.832 1.00 85.69 722 GLY A CA 1
ATOM 5392 C C . GLY A 1 722 ? 36.877 -22.936 -16.196 1.00 85.69 722 GLY A C 1
ATOM 5393 O O . GLY A 1 722 ? 37.746 -22.152 -16.581 1.00 85.69 722 GLY A O 1
ATOM 5394 N N . ALA A 1 723 ? 36.503 -23.991 -16.927 1.00 90.81 723 ALA A N 1
ATOM 5395 C CA . ALA A 1 723 ? 37.027 -24.235 -18.270 1.00 90.81 723 ALA A CA 1
ATOM 5396 C C . ALA A 1 723 ? 36.501 -23.212 -19.302 1.00 90.81 723 ALA A C 1
ATOM 5398 O O . ALA A 1 723 ? 35.376 -22.724 -19.188 1.00 90.81 723 ALA A O 1
ATOM 5399 N N . LYS A 1 724 ? 37.314 -22.879 -20.314 1.00 93.38 724 LYS A N 1
ATOM 5400 C CA . LYS A 1 724 ? 37.024 -21.828 -21.312 1.00 93.38 724 LYS A CA 1
ATOM 5401 C C . LYS A 1 724 ? 37.075 -22.362 -22.749 1.00 93.38 724 LYS A C 1
ATOM 5403 O O . LYS A 1 724 ? 37.994 -23.121 -23.047 1.00 93.38 724 LYS A O 1
ATOM 5408 N N . PRO A 1 725 ? 36.136 -21.985 -23.636 1.00 96.25 725 PRO A N 1
ATOM 5409 C CA . PRO A 1 725 ? 36.103 -22.479 -25.011 1.00 96.25 725 PRO A CA 1
ATOM 5410 C C . PRO A 1 725 ? 37.299 -21.983 -25.835 1.00 96.25 725 PRO A C 1
ATOM 5412 O O . PRO A 1 725 ? 37.712 -20.831 -25.715 1.00 96.25 725 PRO A O 1
ATOM 5415 N N . VAL A 1 726 ? 37.804 -22.858 -26.704 1.00 96.62 726 VAL A N 1
ATOM 5416 C CA . VAL A 1 726 ? 38.707 -22.537 -27.815 1.00 96.62 726 VAL A CA 1
ATOM 5417 C C . VAL A 1 726 ? 37.928 -22.730 -29.111 1.00 96.62 726 VAL A C 1
ATOM 5419 O O . VAL A 1 726 ? 37.448 -23.832 -29.392 1.00 96.62 726 VAL A O 1
ATOM 5422 N N . TYR A 1 727 ? 37.778 -21.654 -29.873 1.00 96.44 727 TYR A N 1
ATOM 5423 C CA . TYR A 1 727 ? 37.111 -21.623 -31.171 1.00 96.44 727 TYR A CA 1
ATOM 5424 C C . TYR A 1 727 ? 38.051 -22.107 -32.290 1.00 96.44 727 TYR A C 1
ATOM 5426 O O . TYR A 1 727 ? 39.265 -22.155 -32.077 1.00 96.44 727 TYR A O 1
ATOM 5434 N N . ARG A 1 728 ? 37.491 -22.514 -33.439 1.00 95.81 728 ARG A N 1
ATOM 5435 C CA . ARG A 1 728 ? 38.220 -22.846 -34.674 1.00 95.81 728 ARG A CA 1
ATOM 5436 C C . ARG A 1 728 ? 37.661 -22.069 -35.863 1.00 95.81 728 ARG A C 1
ATOM 5438 O O . ARG A 1 728 ? 36.448 -22.040 -36.085 1.00 95.81 728 ARG A O 1
ATOM 5445 N N . GLU A 1 729 ? 38.567 -21.518 -36.665 1.00 95.50 729 GLU A N 1
ATOM 5446 C CA . GLU A 1 729 ? 38.268 -20.801 -37.906 1.00 95.50 729 GLU A CA 1
ATOM 5447 C C . GLU A 1 729 ? 39.109 -21.370 -39.058 1.00 95.50 729 GLU A C 1
ATOM 5449 O O . GLU A 1 729 ? 40.273 -21.713 -38.854 1.00 95.50 729 GLU A O 1
ATOM 5454 N N . TYR A 1 730 ? 38.544 -21.455 -40.266 1.00 93.94 730 TYR A N 1
ATOM 5455 C CA . TYR A 1 730 ? 39.199 -22.034 -41.448 1.00 93.94 730 TYR A CA 1
ATOM 5456 C C . TYR A 1 730 ? 39.247 -21.060 -42.633 1.00 93.94 730 TYR A C 1
ATOM 5458 O O . TYR A 1 730 ? 38.212 -20.563 -43.091 1.00 93.94 730 TYR A O 1
ATOM 5466 N N . ASN A 1 731 ? 40.438 -20.821 -43.184 1.00 92.81 731 ASN A N 1
ATOM 5467 C CA . ASN A 1 731 ? 40.619 -20.005 -44.379 1.00 92.81 731 ASN A CA 1
ATOM 5468 C C . ASN A 1 731 ? 40.464 -20.851 -45.651 1.00 92.81 731 ASN A C 1
ATOM 5470 O O . ASN A 1 731 ? 41.395 -21.525 -46.091 1.00 92.81 731 ASN A O 1
ATOM 5474 N N . ARG A 1 732 ? 39.303 -20.742 -46.308 1.00 88.06 732 ARG A N 1
ATOM 5475 C CA . ARG A 1 732 ? 39.010 -21.447 -47.571 1.00 88.06 732 ARG A CA 1
ATOM 5476 C C . ARG A 1 732 ? 39.939 -21.083 -48.741 1.00 88.06 732 ARG A C 1
ATOM 5478 O O . ARG A 1 732 ? 39.923 -21.810 -49.726 1.00 88.06 732 ARG A O 1
ATOM 5485 N N . ARG A 1 733 ? 40.689 -19.972 -48.671 1.00 85.81 733 ARG A N 1
ATOM 5486 C CA . ARG A 1 733 ? 41.595 -19.511 -49.741 1.00 85.81 733 ARG A CA 1
ATOM 5487 C C . ARG A 1 733 ? 43.037 -19.999 -49.578 1.00 85.81 733 ARG A C 1
ATOM 5489 O O . ARG A 1 733 ? 43.724 -20.116 -50.583 1.00 85.81 733 ARG A O 1
ATOM 5496 N N . THR A 1 734 ? 43.496 -20.273 -48.353 1.00 84.75 734 THR A N 1
ATOM 5497 C CA . THR A 1 734 ? 44.889 -20.699 -48.087 1.00 84.75 734 THR A CA 1
ATOM 5498 C C . THR A 1 734 ? 45.009 -22.091 -47.460 1.00 84.75 734 THR A C 1
ATOM 5500 O O . THR A 1 734 ? 46.088 -22.670 -47.471 1.00 84.75 734 THR A O 1
ATOM 5503 N N . GLY A 1 735 ? 43.923 -22.643 -46.908 1.00 86.19 735 GLY A N 1
ATOM 5504 C CA . GLY A 1 735 ? 43.921 -23.914 -46.174 1.00 86.19 735 GLY A CA 1
ATOM 5505 C C . GLY A 1 735 ? 44.256 -23.789 -44.679 1.00 86.19 735 GLY A C 1
ATOM 5506 O O . GLY A 1 735 ? 44.107 -24.759 -43.932 1.00 86.19 735 GLY A O 1
ATOM 5507 N N . ASN A 1 736 ? 44.682 -22.609 -44.221 1.00 90.56 736 ASN A N 1
ATOM 5508 C CA . ASN A 1 736 ? 45.115 -22.389 -42.840 1.00 90.56 736 ASN A CA 1
ATOM 5509 C C . ASN A 1 736 ? 43.935 -22.479 -41.867 1.00 90.56 736 ASN A C 1
ATOM 5511 O O . ASN A 1 736 ? 42.805 -22.098 -42.188 1.00 90.56 736 ASN A O 1
ATOM 5515 N N . HIS A 1 737 ? 44.231 -22.887 -40.637 1.00 92.88 737 HIS A N 1
ATOM 5516 C CA . HIS A 1 737 ? 43.291 -22.853 -39.524 1.00 92.88 737 HIS A CA 1
ATOM 5517 C C . HIS A 1 737 ? 43.811 -21.940 -38.407 1.00 92.88 737 HIS A C 1
ATOM 5519 O O . HIS A 1 737 ? 45.016 -21.834 -38.178 1.00 92.88 737 HIS A O 1
ATOM 5525 N N . ASN A 1 738 ? 42.896 -21.305 -37.678 1.00 94.19 738 ASN A N 1
ATOM 5526 C CA . ASN A 1 738 ? 43.192 -20.636 -36.414 1.00 94.19 738 ASN A CA 1
ATOM 5527 C C . ASN A 1 738 ? 42.458 -21.331 -35.261 1.00 94.19 738 ASN A C 1
ATOM 5529 O O . ASN A 1 738 ? 41.361 -21.861 -35.448 1.00 94.19 738 ASN A O 1
ATOM 5533 N N . TRP A 1 739 ? 43.061 -21.290 -34.071 1.00 96.38 739 TRP A N 1
ATOM 5534 C CA . TRP A 1 739 ? 42.437 -21.700 -32.819 1.00 96.38 739 TRP A CA 1
ATOM 5535 C C . TRP A 1 739 ? 42.661 -20.632 -31.753 1.00 96.38 739 TRP A C 1
ATOM 5537 O O . TRP A 1 739 ? 43.793 -20.236 -31.471 1.00 96.38 739 TRP A O 1
ATOM 5547 N N . THR A 1 740 ? 41.589 -20.175 -31.108 1.00 95.38 740 THR A N 1
ATOM 5548 C CA . THR A 1 740 ? 41.699 -19.076 -30.141 1.00 95.38 740 THR A CA 1
ATOM 5549 C C . THR A 1 740 ? 40.689 -19.147 -29.003 1.00 95.38 740 THR A C 1
ATOM 5551 O O . THR A 1 740 ? 39.555 -19.577 -29.186 1.00 95.38 740 THR A O 1
ATOM 5554 N N . MET A 1 741 ? 41.077 -18.684 -27.808 1.00 95.06 741 MET A N 1
ATOM 5555 C CA . MET A 1 741 ? 40.117 -18.322 -26.749 1.00 95.06 741 MET A CA 1
ATOM 5556 C C . MET A 1 741 ? 39.600 -16.881 -26.903 1.00 95.06 741 MET A C 1
ATOM 5558 O O . MET A 1 741 ? 38.658 -16.482 -26.214 1.00 95.06 741 MET A O 1
ATOM 5562 N N . ASN A 1 742 ? 40.219 -16.065 -27.762 1.00 94.88 742 ASN A N 1
ATOM 5563 C CA . ASN A 1 742 ? 39.838 -14.674 -27.955 1.00 94.88 742 ASN A CA 1
ATOM 5564 C C . ASN A 1 742 ? 38.633 -14.580 -28.899 1.00 94.88 742 ASN A C 1
ATOM 5566 O O . ASN A 1 742 ? 38.773 -14.521 -30.118 1.00 94.88 742 ASN A O 1
ATOM 5570 N N . LYS A 1 743 ? 37.434 -14.500 -28.313 1.00 92.00 743 LYS A N 1
ATOM 5571 C CA . LYS A 1 743 ? 36.168 -14.332 -29.041 1.00 92.00 743 LYS A CA 1
ATOM 5572 C C . LYS A 1 743 ? 36.208 -13.185 -30.071 1.00 92.00 743 LYS A C 1
ATOM 5574 O O . LYS A 1 743 ? 35.636 -13.343 -31.141 1.00 92.00 743 LYS A O 1
ATOM 5579 N N . LYS A 1 744 ? 36.922 -12.080 -29.795 1.00 94.75 744 LYS A N 1
ATOM 5580 C CA . LYS A 1 744 ? 37.049 -10.941 -30.729 1.00 94.75 744 LYS A CA 1
ATOM 5581 C C . LYS A 1 744 ? 37.917 -11.257 -31.953 1.00 94.75 744 LYS A C 1
ATOM 5583 O O . LYS A 1 744 ? 37.644 -10.744 -33.028 1.00 94.75 744 LYS A O 1
ATOM 5588 N N . GLU A 1 745 ? 38.949 -12.083 -31.792 1.00 94.56 745 GLU A N 1
ATOM 5589 C CA . GLU A 1 745 ? 39.809 -12.543 -32.894 1.00 94.56 745 GLU A CA 1
ATOM 5590 C C . GLU A 1 745 ? 39.029 -13.490 -33.815 1.00 94.56 745 GLU A C 1
ATOM 5592 O O . GLU A 1 745 ? 39.004 -13.283 -35.023 1.00 94.56 745 GLU A O 1
ATOM 5597 N N . HIS A 1 746 ? 38.289 -14.434 -33.227 1.00 94.62 746 HIS A N 1
ATOM 5598 C CA . HIS A 1 746 ? 37.335 -15.292 -33.934 1.00 94.62 746 HIS A CA 1
ATOM 5599 C C . HIS A 1 746 ? 36.295 -14.480 -34.728 1.00 94.62 746 HIS A C 1
ATOM 5601 O O . HIS A 1 746 ? 36.168 -14.657 -35.939 1.00 94.62 746 HIS A O 1
ATOM 5607 N N . ASP A 1 747 ? 35.585 -13.554 -34.070 1.00 93.69 747 ASP A N 1
ATOM 5608 C CA . ASP A 1 747 ? 34.563 -12.718 -34.719 1.00 93.69 747 ASP A CA 1
ATOM 5609 C C . ASP A 1 747 ? 35.153 -11.862 -35.854 1.00 93.69 747 ASP A C 1
ATOM 5611 O O . ASP A 1 747 ? 34.523 -11.688 -36.897 1.00 93.69 747 ASP A O 1
ATOM 5615 N N . MET A 1 748 ? 36.384 -11.367 -35.684 1.00 95.88 748 MET A N 1
ATOM 5616 C CA . MET A 1 748 ? 37.104 -10.604 -36.704 1.00 95.88 748 MET A CA 1
ATOM 5617 C C . MET A 1 748 ? 37.469 -11.460 -37.925 1.00 95.88 748 MET A C 1
ATOM 5619 O O . MET A 1 748 ? 37.188 -11.047 -39.049 1.00 95.88 748 MET A O 1
ATOM 5623 N N . LEU A 1 749 ? 38.064 -12.642 -37.723 1.00 93.31 749 LEU A N 1
ATOM 5624 C CA . LEU A 1 749 ? 38.458 -13.545 -38.813 1.00 93.31 749 LEU A CA 1
ATOM 5625 C C . LEU A 1 749 ? 37.243 -14.002 -39.628 1.00 93.31 749 LEU A C 1
ATOM 5627 O O . LEU A 1 749 ? 37.271 -13.966 -40.860 1.00 93.31 749 LEU A O 1
ATOM 5631 N N . VAL A 1 750 ? 36.149 -14.362 -38.949 1.00 93.69 750 VAL A N 1
ATOM 5632 C CA . VAL A 1 750 ? 34.891 -14.746 -39.604 1.00 93.69 750 VAL A CA 1
ATOM 5633 C C . VAL A 1 750 ? 34.322 -13.586 -40.428 1.00 93.69 750 VAL A C 1
ATOM 5635 O O . VAL A 1 750 ? 33.935 -13.783 -41.579 1.00 93.69 750 VAL A O 1
ATOM 5638 N N . ARG A 1 751 ? 34.346 -12.354 -39.897 1.00 92.56 751 ARG A N 1
ATOM 5639 C CA . ARG A 1 751 ? 33.866 -11.156 -40.607 1.00 92.56 751 ARG A CA 1
ATOM 5640 C C . ARG A 1 751 ? 34.667 -10.829 -41.874 1.00 92.56 751 ARG A C 1
ATOM 5642 O O . ARG A 1 751 ? 34.084 -10.305 -42.816 1.00 92.56 751 ARG A O 1
ATOM 5649 N N . ILE A 1 752 ? 35.960 -11.162 -41.929 1.00 91.31 752 ILE A N 1
ATOM 5650 C CA . ILE A 1 752 ? 36.794 -11.012 -43.141 1.00 91.31 752 ILE A CA 1
ATOM 5651 C C . ILE A 1 752 ? 36.807 -12.268 -44.039 1.00 91.31 752 ILE A C 1
ATOM 5653 O O . ILE A 1 752 ? 37.683 -12.419 -44.889 1.00 91.31 752 ILE A O 1
ATOM 5657 N N . GLY A 1 753 ? 35.831 -13.169 -43.876 1.00 90.62 753 GLY A N 1
ATOM 5658 C CA . GLY A 1 753 ? 35.564 -14.271 -44.806 1.00 90.62 753 GLY A CA 1
ATOM 5659 C C . GLY A 1 753 ? 36.160 -15.633 -44.435 1.00 90.62 753 GLY A C 1
ATOM 5660 O O . GLY A 1 753 ? 36.113 -16.551 -45.258 1.00 90.62 753 GLY A O 1
ATOM 5661 N N . TRP A 1 754 ? 36.701 -15.809 -43.224 1.00 95.06 754 TRP A N 1
ATOM 5662 C CA . TRP A 1 754 ? 37.058 -17.145 -42.729 1.00 95.06 754 TRP A CA 1
ATOM 5663 C C . TRP A 1 754 ? 35.790 -17.918 -42.340 1.00 95.06 754 TRP A C 1
ATOM 5665 O O . TRP A 1 754 ? 34.820 -17.361 -41.827 1.00 95.06 754 TRP A O 1
ATOM 5675 N N . LYS A 1 755 ? 35.785 -19.233 -42.558 1.00 95.62 755 LYS A N 1
ATOM 5676 C CA . LYS A 1 755 ? 34.671 -20.099 -42.164 1.00 95.62 755 LYS A CA 1
ATOM 5677 C C . LYS A 1 755 ? 34.715 -20.339 -40.652 1.00 95.62 755 LYS A C 1
ATOM 5679 O O . LYS A 1 755 ? 35.719 -20.822 -40.133 1.00 95.62 755 LYS A O 1
ATOM 5684 N N . ASN A 1 756 ? 33.611 -20.058 -39.965 1.00 94.44 756 ASN A N 1
ATOM 5685 C CA . ASN A 1 756 ? 33.407 -20.431 -38.565 1.00 94.44 756 ASN A CA 1
ATOM 5686 C C . ASN A 1 756 ? 33.187 -21.951 -38.443 1.00 94.44 756 ASN A C 1
ATOM 5688 O O . ASN A 1 756 ? 32.336 -22.498 -39.145 1.00 94.44 756 ASN A O 1
ATOM 5692 N N . GLU A 1 757 ? 33.920 -22.625 -37.552 1.00 94.06 757 GLU A N 1
ATOM 5693 C CA . GLU A 1 757 ? 33.748 -24.060 -37.269 1.00 94.06 757 GLU A CA 1
ATOM 5694 C C . GLU A 1 757 ? 33.445 -24.371 -35.788 1.00 94.06 757 GLU A C 1
ATOM 5696 O O . GLU A 1 757 ? 33.477 -25.526 -35.362 1.00 94.06 757 GLU A O 1
ATOM 5701 N N . GLY A 1 758 ? 33.089 -23.354 -34.997 1.00 92.56 758 GLY A N 1
ATOM 5702 C CA . GLY A 1 758 ? 32.610 -23.509 -33.623 1.00 92.56 758 GLY A CA 1
ATOM 5703 C C . GLY A 1 758 ? 33.698 -23.806 -32.582 1.00 92.56 758 GLY A C 1
ATOM 5704 O O . GLY A 1 758 ? 34.873 -23.493 -32.759 1.00 92.56 758 GLY A O 1
ATOM 5705 N N . VAL A 1 759 ? 33.292 -24.364 -31.434 1.00 94.00 759 VAL A N 1
ATOM 5706 C CA . VAL A 1 759 ? 34.183 -24.628 -30.288 1.00 94.00 759 VAL A CA 1
ATOM 5707 C C . VAL A 1 759 ? 34.876 -25.983 -30.441 1.00 94.00 759 VAL A C 1
ATOM 5709 O O . VAL A 1 759 ? 34.272 -27.037 -30.237 1.00 94.00 759 VAL A O 1
ATOM 5712 N N . SER A 1 760 ? 36.177 -25.960 -30.731 1.00 93.38 760 SER A N 1
ATOM 5713 C CA . SER A 1 760 ? 36.981 -27.173 -30.886 1.00 93.38 760 SER A CA 1
ATOM 5714 C C . SER A 1 760 ? 37.287 -27.877 -29.562 1.00 93.38 760 SER A C 1
ATOM 5716 O O . SER A 1 760 ? 37.249 -29.108 -29.537 1.00 93.38 760 SER A O 1
ATOM 5718 N N . TRP A 1 761 ? 37.538 -27.166 -28.453 1.00 95.19 761 TRP A N 1
ATOM 5719 C CA . TRP A 1 761 ? 37.735 -27.759 -27.110 1.00 95.19 761 TRP A CA 1
ATOM 5720 C C . TRP A 1 761 ? 37.607 -26.737 -25.964 1.00 95.19 761 TRP A C 1
ATOM 5722 O O . TRP A 1 761 ? 37.268 -25.583 -26.206 1.00 95.19 761 TRP A O 1
ATOM 5732 N N . TYR A 1 762 ? 37.855 -27.157 -24.712 1.00 95.38 762 TYR A N 1
ATOM 5733 C CA . TYR A 1 762 ? 37.780 -26.297 -23.522 1.00 95.38 762 TYR A CA 1
ATOM 5734 C C . TYR A 1 762 ? 39.079 -26.341 -22.701 1.00 95.38 762 TYR A C 1
ATOM 5736 O O . TYR A 1 762 ? 39.462 -27.378 -22.156 1.00 95.38 762 TYR A O 1
ATOM 5744 N N . ALA A 1 763 ? 39.780 -25.217 -22.590 1.00 94.25 763 ALA A N 1
ATOM 5745 C CA . ALA A 1 763 ? 40.996 -25.122 -21.790 1.00 94.25 763 ALA A CA 1
ATOM 5746 C C . ALA A 1 763 ? 40.672 -25.101 -20.278 1.00 94.25 763 ALA A C 1
ATOM 5748 O O . ALA A 1 763 ? 39.796 -24.332 -19.872 1.00 94.25 763 ALA A O 1
ATOM 5749 N N . PRO A 1 764 ? 41.351 -25.896 -19.427 1.00 91.00 764 PRO A N 1
ATOM 5750 C CA . PRO A 1 764 ? 41.197 -25.835 -17.972 1.00 91.00 764 PRO A CA 1
ATOM 5751 C C . PRO A 1 764 ? 41.644 -24.491 -17.372 1.00 91.00 764 PRO A C 1
ATOM 5753 O O . PRO A 1 764 ? 42.542 -23.822 -17.881 1.00 91.00 764 PRO A O 1
ATOM 5756 N N . ALA A 1 765 ? 41.070 -24.134 -16.218 1.00 85.81 765 ALA A N 1
ATOM 5757 C CA . ALA A 1 765 ? 41.417 -22.914 -15.478 1.00 85.81 765 ALA A CA 1
ATOM 5758 C C . ALA A 1 765 ? 42.861 -22.890 -14.931 1.00 85.81 765 ALA A C 1
ATOM 5760 O O . ALA A 1 765 ? 43.411 -21.821 -14.683 1.00 85.81 765 ALA A O 1
ATOM 5761 N N . ASN A 1 766 ? 43.464 -24.062 -14.713 1.00 81.00 766 ASN A N 1
ATOM 5762 C CA . ASN A 1 766 ? 44.816 -24.234 -14.183 1.00 81.00 766 ASN A CA 1
ATOM 5763 C C . ASN A 1 766 ? 45.550 -25.292 -15.007 1.00 81.00 766 ASN A C 1
ATOM 5765 O O . ASN A 1 766 ? 44.923 -26.255 -15.447 1.00 81.00 766 ASN A O 1
ATOM 5769 N N . GLY A 1 767 ? 46.866 -25.139 -15.172 1.00 87.06 767 GLY A N 1
ATOM 5770 C CA . GLY A 1 767 ? 47.665 -26.094 -15.931 1.00 87.06 767 GLY A CA 1
ATOM 5771 C C . GLY A 1 767 ? 48.968 -25.526 -16.498 1.00 87.06 767 GLY A C 1
ATOM 5772 O O . GLY A 1 767 ? 49.313 -24.361 -16.267 1.00 87.06 767 GLY A O 1
ATOM 5773 N N . LYS A 1 768 ? 49.685 -26.354 -17.262 1.00 91.31 768 LYS A N 1
ATOM 5774 C CA . LYS A 1 768 ? 50.876 -25.965 -18.033 1.00 91.31 768 LYS A CA 1
ATOM 5775 C C . LYS A 1 768 ? 50.478 -25.075 -19.223 1.00 91.31 768 LYS A C 1
ATOM 5777 O O . LYS A 1 768 ? 49.366 -25.208 -19.727 1.00 91.31 768 LYS A O 1
ATOM 5782 N N . PRO A 1 769 ? 51.323 -24.130 -19.666 1.00 93.44 769 PRO A N 1
ATOM 5783 C CA . PRO A 1 769 ? 51.031 -23.314 -20.844 1.00 93.44 769 PRO A CA 1
ATOM 5784 C C . PRO A 1 769 ? 50.999 -24.146 -22.135 1.00 93.44 769 PRO A C 1
ATOM 5786 O O . PRO A 1 769 ? 51.830 -25.030 -22.325 1.00 93.44 769 PRO A O 1
ATOM 5789 N N . VAL A 1 770 ? 50.074 -23.801 -23.031 1.00 96.12 770 VAL A N 1
ATOM 5790 C CA . VAL A 1 770 ? 50.184 -24.063 -24.471 1.00 96.12 770 VAL A CA 1
ATOM 5791 C C . VAL A 1 770 ? 50.536 -22.731 -25.124 1.00 96.12 770 VAL A C 1
ATOM 5793 O O . VAL A 1 770 ? 49.826 -21.742 -24.929 1.00 96.12 770 VAL A O 1
ATOM 5796 N N . TYR A 1 771 ? 51.645 -22.689 -25.849 1.00 95.94 771 TYR A N 1
ATOM 5797 C CA . TYR A 1 771 ? 52.143 -21.506 -26.541 1.00 95.94 771 TYR A CA 1
ATOM 5798 C C . TYR A 1 771 ? 51.647 -21.472 -27.993 1.00 95.94 771 TYR A C 1
ATOM 5800 O O . TYR A 1 771 ? 51.517 -22.537 -28.597 1.00 95.94 771 TYR A O 1
ATOM 5808 N N . ARG A 1 772 ? 51.402 -20.276 -28.550 1.00 96.88 772 ARG A N 1
ATOM 5809 C CA . ARG A 1 772 ? 51.052 -20.061 -29.971 1.00 96.88 772 ARG A CA 1
ATOM 5810 C C . ARG A 1 772 ? 52.175 -19.329 -30.702 1.00 96.88 772 ARG A C 1
ATOM 5812 O O . ARG A 1 772 ? 52.745 -18.372 -30.177 1.00 96.88 772 ARG A O 1
ATOM 5819 N N . LEU A 1 773 ? 52.477 -19.777 -31.916 1.00 94.75 773 LEU A N 1
ATOM 5820 C CA . LEU A 1 773 ? 53.401 -19.141 -32.857 1.00 94.75 773 LEU A CA 1
ATOM 5821 C C . LEU A 1 773 ? 52.668 -18.833 -34.159 1.00 94.75 773 LEU A C 1
ATOM 5823 O O . LEU A 1 773 ? 51.771 -19.583 -34.536 1.00 94.75 773 LEU A O 1
ATOM 5827 N N . TYR A 1 774 ? 53.097 -17.783 -34.852 1.00 94.56 774 TYR A N 1
ATOM 5828 C CA . TYR A 1 774 ? 52.563 -17.345 -36.138 1.00 94.56 774 TYR A CA 1
ATOM 5829 C C . TYR A 1 774 ? 53.679 -17.185 -37.179 1.00 94.56 774 TYR A C 1
ATOM 5831 O O . TYR A 1 774 ? 54.675 -16.496 -36.933 1.00 94.56 774 TYR A O 1
ATOM 5839 N N . ASN A 1 775 ? 53.502 -17.776 -38.359 1.00 92.19 775 ASN A N 1
ATOM 5840 C CA . ASN A 1 775 ? 54.366 -17.545 -39.512 1.00 92.19 775 ASN A CA 1
ATOM 5841 C C . ASN A 1 775 ? 53.804 -16.404 -40.368 1.00 92.19 775 ASN A C 1
ATOM 5843 O O . ASN A 1 775 ? 52.749 -16.548 -40.983 1.00 92.19 775 ASN A O 1
ATOM 5847 N N . ARG A 1 776 ? 54.527 -15.282 -40.467 1.00 88.31 776 ARG A N 1
ATOM 5848 C CA . ARG A 1 776 ? 54.090 -14.127 -41.270 1.00 88.31 776 ARG A CA 1
ATOM 5849 C C . ARG A 1 776 ? 54.059 -14.408 -42.780 1.00 88.31 776 ARG A C 1
ATOM 5851 O O . ARG A 1 776 ? 53.310 -13.737 -43.481 1.00 88.31 776 ARG A O 1
ATOM 5858 N N . ASN A 1 777 ? 54.829 -15.383 -43.262 1.00 86.62 777 ASN A N 1
ATOM 5859 C CA . ASN A 1 777 ? 55.016 -15.645 -44.690 1.00 86.62 777 ASN A CA 1
ATOM 5860 C C . ASN A 1 777 ? 53.978 -16.635 -45.245 1.00 86.62 777 ASN A C 1
ATOM 5862 O O . ASN A 1 777 ? 53.575 -16.503 -46.394 1.00 86.62 777 ASN A O 1
ATOM 5866 N N . SER A 1 778 ? 53.524 -17.602 -44.437 1.00 85.31 778 SER A N 1
ATOM 5867 C CA . SER A 1 778 ? 52.461 -18.553 -44.815 1.00 85.31 778 SER A CA 1
ATOM 5868 C C . SER A 1 778 ? 51.110 -18.287 -44.141 1.00 85.31 778 SER A C 1
ATOM 5870 O O . SER A 1 778 ? 50.105 -18.874 -44.533 1.00 85.31 778 SER A O 1
ATOM 5872 N N . GLY A 1 779 ? 51.062 -17.428 -43.118 1.00 85.31 779 GLY A N 1
ATOM 5873 C CA . GLY A 1 779 ? 49.867 -17.168 -42.308 1.00 85.31 779 GLY A CA 1
ATOM 5874 C C . GLY A 1 779 ? 49.496 -18.304 -41.341 1.00 85.31 779 GLY A C 1
ATOM 5875 O O . GLY A 1 779 ? 48.357 -18.357 -40.874 1.00 85.31 779 GLY A O 1
ATOM 5876 N N . GLU A 1 780 ? 50.399 -19.260 -41.118 1.00 90.50 780 GLU A N 1
ATOM 5877 C CA . GLU A 1 780 ? 50.147 -20.501 -40.372 1.00 90.50 780 GLU A CA 1
ATOM 5878 C C . GLU A 1 780 ? 50.376 -20.344 -38.860 1.00 90.50 780 GLU A C 1
ATOM 5880 O O . GLU A 1 780 ? 51.240 -19.571 -38.435 1.00 90.50 780 GLU A O 1
ATOM 5885 N N . HIS A 1 781 ? 49.644 -21.120 -38.049 1.00 92.88 781 HIS A N 1
ATOM 5886 C CA . HIS A 1 781 ? 49.786 -21.136 -36.589 1.00 92.88 781 HIS A CA 1
ATOM 5887 C C . HIS A 1 781 ? 50.206 -22.500 -36.019 1.00 92.88 781 HIS A C 1
ATOM 5889 O O . HIS A 1 781 ? 49.588 -23.529 -36.284 1.00 92.88 781 HIS A O 1
ATOM 5895 N N . VAL A 1 782 ? 51.202 -22.493 -35.127 1.00 94.12 782 VAL A N 1
ATOM 5896 C CA . VAL A 1 782 ? 51.651 -23.684 -34.381 1.00 94.12 782 VAL A CA 1
ATOM 5897 C C . VAL A 1 782 ? 51.338 -23.536 -32.895 1.00 94.12 782 VAL A C 1
ATOM 5899 O O . VAL A 1 782 ? 51.553 -22.475 -32.309 1.00 94.12 782 VAL A O 1
ATOM 5902 N N . TYR A 1 783 ? 50.859 -24.622 -32.283 1.00 95.75 783 TYR A N 1
ATOM 5903 C CA . TYR A 1 783 ? 50.485 -24.705 -30.874 1.00 95.75 783 TYR A CA 1
ATOM 5904 C C . TYR A 1 783 ? 51.275 -25.832 -30.201 1.00 95.75 783 TYR A C 1
ATOM 5906 O O . TYR A 1 783 ? 51.327 -26.954 -30.710 1.00 95.75 783 TYR A O 1
ATOM 5914 N N . THR A 1 784 ? 51.912 -25.546 -29.063 1.00 94.19 784 THR A N 1
ATOM 5915 C CA . THR A 1 784 ? 52.755 -26.533 -28.366 1.00 94.19 784 THR A CA 1
ATOM 5916 C C . THR A 1 784 ? 52.868 -26.286 -26.863 1.00 94.19 784 THR A C 1
ATOM 5918 O O . THR A 1 784 ? 52.832 -25.148 -26.402 1.00 94.19 784 THR A O 1
ATOM 5921 N N . MET A 1 785 ? 53.042 -27.354 -26.080 1.00 93.81 785 MET A N 1
ATOM 5922 C CA . MET A 1 785 ? 53.465 -27.278 -24.673 1.00 93.81 785 MET A CA 1
ATOM 5923 C C . MET A 1 785 ? 54.992 -27.218 -24.504 1.00 93.81 785 MET A C 1
ATOM 5925 O O . MET A 1 785 ? 55.478 -26.919 -23.412 1.00 93.81 785 MET A O 1
ATOM 5929 N N . SER A 1 786 ? 55.761 -27.521 -25.553 1.00 92.56 786 SER A N 1
ATOM 5930 C CA . SER A 1 786 ? 57.220 -27.512 -25.508 1.00 92.56 786 SER A CA 1
ATOM 5931 C C . SER A 1 786 ? 57.742 -26.085 -25.644 1.00 92.56 786 SER A C 1
ATOM 5933 O O . SER A 1 786 ? 57.749 -25.501 -26.726 1.00 92.56 786 SER A O 1
ATOM 5935 N N . TYR A 1 787 ? 58.236 -25.519 -24.540 1.00 91.31 787 TYR A N 1
ATOM 5936 C CA . TYR A 1 787 ? 58.902 -24.215 -24.574 1.00 91.31 787 TYR A CA 1
ATOM 5937 C C . TYR A 1 787 ? 60.196 -24.244 -25.414 1.00 91.31 787 TYR A C 1
ATOM 5939 O O . TYR A 1 787 ? 60.572 -23.234 -26.000 1.00 91.31 787 TYR A O 1
ATOM 5947 N N . GLY A 1 788 ? 60.843 -25.411 -25.537 1.00 92.69 788 GLY A N 1
ATOM 5948 C CA . GLY A 1 788 ? 61.984 -25.607 -26.436 1.00 92.69 788 GLY A CA 1
ATOM 5949 C C . GLY A 1 788 ? 61.595 -25.537 -27.916 1.00 92.69 788 GLY A C 1
ATOM 5950 O O . GLY A 1 788 ? 62.280 -24.879 -28.691 1.00 92.69 788 GLY A O 1
ATOM 5951 N N . GLU A 1 789 ? 60.463 -26.140 -28.298 1.00 92.81 789 GLU A N 1
ATOM 5952 C CA . GLU A 1 789 ? 59.899 -26.020 -29.654 1.00 92.81 789 GLU A CA 1
ATOM 5953 C C . GLU A 1 789 ? 59.473 -24.571 -29.931 1.00 92.81 789 GLU A C 1
ATOM 5955 O O . GLU A 1 789 ? 59.819 -24.024 -30.971 1.00 92.81 789 GLU A O 1
ATOM 5960 N N . TYR A 1 790 ? 58.823 -23.911 -28.966 1.00 93.75 790 TYR A N 1
ATOM 5961 C CA . TYR A 1 790 ? 58.450 -22.497 -29.057 1.00 93.75 790 TYR A CA 1
ATOM 5962 C C . TYR A 1 790 ? 59.666 -21.588 -29.317 1.00 93.75 790 TYR A C 1
ATOM 5964 O O . TYR A 1 790 ? 59.706 -20.889 -30.328 1.00 93.75 790 TYR A O 1
ATOM 5972 N N . VAL A 1 791 ? 60.703 -21.644 -28.473 1.00 92.94 791 VAL A N 1
ATOM 5973 C CA . VAL A 1 791 ? 61.919 -20.828 -28.654 1.00 92.94 791 VAL A CA 1
ATOM 5974 C C . VAL A 1 791 ? 62.697 -21.230 -29.918 1.00 92.94 791 VAL A C 1
ATOM 5976 O O . VAL A 1 791 ? 63.257 -20.365 -30.591 1.00 92.94 791 VAL A O 1
ATOM 5979 N N . GLY A 1 792 ? 62.719 -22.516 -30.281 1.00 93.81 792 GLY A N 1
ATOM 5980 C CA . GLY A 1 792 ? 63.362 -23.002 -31.506 1.00 93.81 792 GLY A CA 1
ATOM 5981 C C . GLY A 1 792 ? 62.692 -22.479 -32.779 1.00 93.81 792 GLY A C 1
ATOM 5982 O O . GLY A 1 792 ? 63.367 -21.949 -33.659 1.00 93.81 792 GLY A O 1
ATOM 5983 N N . VAL A 1 793 ? 61.362 -22.545 -32.853 1.00 91.44 793 VAL A N 1
ATOM 5984 C CA . VAL A 1 793 ? 60.580 -22.057 -34.000 1.00 91.44 793 VAL A CA 1
ATOM 5985 C C . VAL A 1 793 ? 60.599 -20.520 -34.072 1.00 91.44 793 VAL A C 1
ATOM 5987 O O . VAL A 1 793 ? 60.665 -19.967 -35.169 1.00 91.44 793 VAL A O 1
ATOM 5990 N N . GLN A 1 794 ? 60.686 -19.812 -32.935 1.00 92.69 794 GLN A N 1
ATOM 5991 C CA . GLN A 1 794 ? 60.993 -18.372 -32.929 1.00 92.69 794 GLN A CA 1
ATOM 5992 C C . GLN A 1 794 ? 62.371 -18.050 -33.529 1.00 92.69 794 GLN A C 1
ATOM 5994 O O . GLN A 1 794 ? 62.489 -17.114 -34.318 1.00 92.69 794 GLN A O 1
ATOM 5999 N N . ARG A 1 795 ? 63.416 -18.821 -33.193 1.00 93.06 795 ARG A N 1
ATOM 6000 C CA . ARG A 1 795 ? 64.759 -18.661 -33.788 1.00 93.06 795 ARG A CA 1
ATOM 6001 C C . ARG A 1 795 ? 64.770 -18.957 -35.292 1.00 93.06 795 ARG A C 1
ATOM 6003 O O . ARG A 1 795 ? 65.566 -18.364 -36.008 1.00 93.06 795 ARG A O 1
ATOM 6010 N N . ALA A 1 796 ? 63.850 -19.792 -35.773 1.00 89.44 796 ALA A N 1
ATOM 6011 C CA . ALA A 1 796 ? 63.582 -20.017 -37.195 1.00 89.44 796 ALA A CA 1
ATOM 6012 C C . ALA A 1 796 ? 62.693 -18.928 -37.851 1.00 89.44 796 ALA A C 1
ATOM 6014 O O . ALA A 1 796 ? 62.111 -19.158 -38.910 1.00 89.44 796 ALA A O 1
ATOM 6015 N N . GLY A 1 797 ? 62.556 -17.747 -37.232 1.00 91.25 797 GLY A N 1
ATOM 6016 C CA . GLY A 1 797 ? 61.911 -16.565 -37.819 1.00 91.25 797 GLY A CA 1
ATOM 6017 C C . GLY A 1 797 ? 60.400 -16.429 -37.587 1.00 91.25 797 GLY A C 1
ATOM 6018 O O . GLY A 1 797 ? 59.797 -15.476 -38.080 1.00 91.25 797 GLY A O 1
ATOM 6019 N N . TRP A 1 798 ? 59.763 -17.336 -36.838 1.00 94.62 798 TRP A N 1
ATOM 6020 C CA . TRP A 1 798 ? 58.329 -17.231 -36.535 1.00 94.62 798 TRP A CA 1
ATOM 6021 C C . TRP A 1 798 ? 58.066 -16.243 -35.391 1.00 94.62 798 TRP A C 1
ATOM 6023 O O . TRP A 1 798 ? 58.825 -16.147 -34.423 1.00 94.62 798 TRP A O 1
ATOM 6033 N N . ARG A 1 799 ? 56.927 -15.546 -35.433 1.00 96.00 799 ARG A N 1
ATOM 6034 C CA . ARG A 1 799 ? 56.505 -14.661 -34.343 1.00 96.00 799 ARG A CA 1
ATOM 6035 C C . ARG A 1 799 ? 55.841 -15.481 -33.236 1.00 96.00 799 ARG A C 1
ATOM 6037 O O . ARG A 1 799 ? 54.731 -15.974 -33.402 1.00 96.00 799 ARG A O 1
ATOM 6044 N N . GLY A 1 800 ? 56.510 -15.605 -32.093 1.00 93.25 800 GLY A N 1
ATOM 6045 C CA . GLY A 1 800 ? 55.910 -16.150 -30.874 1.00 93.25 800 GLY A CA 1
ATOM 6046 C C . GLY A 1 800 ? 54.890 -15.177 -30.277 1.00 93.25 800 GLY A C 1
ATOM 6047 O O . GLY A 1 800 ? 55.171 -13.986 -30.155 1.00 93.25 800 GLY A O 1
ATOM 6048 N N . GLU A 1 801 ? 53.714 -15.677 -29.899 1.00 94.44 801 GLU A N 1
ATOM 6049 C CA . GLU A 1 801 ? 52.610 -14.881 -29.337 1.00 94.44 801 GLU A CA 1
ATOM 6050 C C . GLU A 1 801 ? 52.322 -15.195 -27.860 1.00 94.44 801 GLU A C 1
ATOM 6052 O O . GLU A 1 801 ? 51.312 -14.775 -27.297 1.00 94.44 801 GLU A O 1
ATOM 6057 N N . GLY A 1 802 ? 53.226 -15.919 -27.199 1.00 94.12 802 GLY A N 1
ATOM 6058 C CA . GLY A 1 802 ? 53.092 -16.287 -25.796 1.00 94.12 802 GLY A CA 1
ATOM 6059 C C . GLY A 1 802 ? 52.079 -17.409 -25.567 1.00 94.12 802 GLY A C 1
ATOM 6060 O O . GLY A 1 802 ? 51.958 -18.337 -26.366 1.00 94.12 802 GLY A O 1
ATOM 6061 N N . VAL A 1 803 ? 51.406 -17.372 -24.415 1.00 95.50 803 VAL A N 1
ATOM 6062 C CA . VAL A 1 803 ? 50.544 -18.460 -23.928 1.00 95.50 803 VAL A CA 1
ATOM 6063 C C . VAL A 1 803 ? 49.116 -18.289 -24.445 1.00 95.50 803 VAL A C 1
ATOM 6065 O O . VAL A 1 803 ? 48.393 -17.411 -23.980 1.00 95.50 803 VAL A O 1
ATOM 6068 N N . ALA A 1 804 ? 48.688 -19.177 -25.339 1.00 93.88 804 ALA A N 1
ATOM 6069 C CA . ALA A 1 804 ? 47.339 -19.185 -25.897 1.00 93.88 804 ALA A CA 1
ATOM 6070 C C . ALA A 1 804 ? 46.291 -19.662 -24.883 1.00 93.88 804 ALA A C 1
ATOM 6072 O O . ALA A 1 804 ? 45.228 -19.059 -24.752 1.00 93.88 804 ALA A O 1
ATOM 6073 N N . TRP A 1 805 ? 46.593 -20.736 -24.145 1.00 95.31 805 TRP A N 1
ATOM 6074 C CA . TRP A 1 805 ? 45.751 -21.282 -23.074 1.00 95.31 805 TRP A CA 1
ATOM 6075 C C . TRP A 1 805 ? 46.554 -22.197 -22.135 1.00 95.31 805 TRP A C 1
ATOM 6077 O O . TRP A 1 805 ? 47.785 -22.251 -22.190 1.00 95.31 805 TRP A O 1
ATOM 6087 N N . LYS A 1 806 ? 45.867 -22.899 -21.226 1.00 93.75 806 LYS A N 1
ATOM 6088 C CA . LYS A 1 806 ? 46.457 -23.926 -20.356 1.00 93.75 806 LYS A CA 1
ATOM 6089 C C . LYS A 1 806 ? 46.034 -25.333 -20.784 1.00 93.75 806 LYS A C 1
ATOM 6091 O O . LYS A 1 806 ? 44.923 -25.517 -21.268 1.00 93.75 806 LYS A O 1
ATOM 6096 N N . SER A 1 807 ? 46.920 -26.298 -20.572 1.00 92.25 807 SER A N 1
ATOM 6097 C CA . SER A 1 807 ? 46.706 -27.748 -20.652 1.00 92.25 807 SER A CA 1
ATOM 6098 C C . SER A 1 807 ? 46.820 -28.348 -19.258 1.00 92.25 807 SER A C 1
ATOM 6100 O O . SER A 1 807 ? 47.590 -27.825 -18.450 1.00 92.25 807 SER A O 1
ATOM 6102 N N . LEU A 1 808 ? 46.142 -29.467 -18.992 1.00 85.44 808 LEU A N 1
ATOM 6103 C CA . LEU A 1 808 ? 46.558 -30.335 -17.878 1.00 85.44 808 LEU A CA 1
ATOM 6104 C C . LEU A 1 808 ? 47.999 -30.848 -18.098 1.00 85.44 808 LEU A C 1
ATOM 6106 O O . LEU A 1 808 ? 48.416 -30.922 -19.279 1.00 85.44 808 LEU A O 1
#

Radius of gyration: 52.38 Å; Cα contacts (8 Å, |Δi|>4): 1655; chains: 1; bounding box: 106×118×142 Å